Protein AF-0000000069254227 (afdb_homodimer)

Radius of gyration: 35.88 Å; Cα contacts (8 Å, |Δi|>4): 1833; chains: 2; bounding box: 97×119×86 Å

Secondary structure (DSSP, 8-state):
-HHHIIIIIHHHHHHHHHHHHHHHHHHHHHHTT--------S---HHHHHHHHHHHHHHHHHHHHHHHHHHHHHHHHHHHHHHHT-----PPPPTTHHHHHHHHHHHHHHHHHHHHHHH-GGG-HHHHHHHHHHH-TTTSSS---TT--HHHHHHHHHHTS-SS--HHHHHHHHHHHHHHHHTS--------HHHHHHHHHHHHHHHHHHHHHHHHHTTEEESSPPSSSS-BPPGGG--HHHHHHHHHHHHHSS-GGGS-GGGHHHHHHHHHHHHHHHT--PPSS--TTEEE--GGGSPP------HHHHIIIIIIHHHHHHHHHHHTT-EEEEETTEEEEEE--SS-----S-TT---PPPEEEE--SSSTTGGGHHHHHHHHHH-TTS-EEEE--GGGTTSS------HHHHHHHHHHHHHHTT-S-EEEEEEGGGHHHHHHHHHH-GGGEEEEEEES-SSSSTTSHHHHIIIIIPPP-SHHHHHIIIIIITSHHHHHHHHHH--HHHH---GGGS-SS-EEEEEETT-SSS-HHHHHHHHHHHHHHHT-SSEEEEEETT--TTGGGSHHHHHHHHHHHHHHHHHHHHHS----GGG-----------/-HHHIIIIIHHHHHHHHHHHHHHHHHHHHHHTT--------S---HHHHHHHHHHHHHHHHHHHHHHHHHHHHHHHHHHHHHHHTPPP--PPPPTTHHHHHHHHHHHHHHHHHHHHHHH-GGG-HHHHHHHHHHH-TTTSSSP--TT--HHHHHHHHHHSS-SS--HHHHHHHHHHHHHHHHTS--------HHHHHHHHHHHHHHHHHHHHHHHHHTTEEESSPPSSSS-BPPGGG--HHHHHHHHHHHHHSS-GGGS-GGGHHHHHHHHHHHHHHHT--PPSS--TTEEEP-GGGSPP------HHHHIIIIIIHHHHHHHHHHHTT-EEEEETTEEEEEE--SS-----S-TT---PPPEEEE--SSSTTGGGHHHHHHHHHH-TTS-EEEE--GGGTTSS------HHHHHHHHHHHHHHHT-S-EEEEEEGGGHHHHHHHHHH-GGGEEEEEEES-SSSSTTSHHHHIIIIIPPP-SHHHHHIIIIIITSHHHHHHHHHH--HHHH---GGGS-SS-EEEEEETT-SSS-HHHHHHHHHHHHHHHT-SSEEEEEETT--TTGGGSHHHHHHHHHHHHHHHHHHHHHS----TTS-----------

Sequence (1220 aa):
MFLVRLILIWPLKAVAPLAYSYLTWQMVQKLTGGTVRVKTTRPPGLLPLLRASVSWGLSEMLRVWMSVECVFFLYYHFKRWQLEGRAANAPMLPPGVPMQHLKRALESVKMIQVGGKYAEPNLVLSRSLPSLAMSRRKLLTPPLSPRNSVQDLQEFLHSQTVDESGIEQLLRDWQVSRSAASSDFCDPICVTDADRAAIETLTDQAETLALKQAETSGWFLKCPERQERWPISRLRELKRGNVDEWVAWAFFNCQVDEVPESRKAETQELTDEIMRWMEVDLEPGYNPEAVAMRLTMDPIPSAHRPLIYYAVTQAIFSQIIHFQLTGMGFGPHWSGTLHYWHRPPTSPPVSDAAATRARAAPIVFCHGIGVNVLPYRPFLNEMLERFPDRSFFLISLPHISMRIKEEVPSNTEMVACLSDMLATWGFPSAHFVGHSFGSLPLAWMARKAPNLVSAMTFMDPVCFLLVKPDVCYNFMYRKPNSPTQLLINYFLAKELYIAHSLSRNFFWHQNQLWPEELPPGPTLVVLSGRDSIVPAHSVRRYLTTYKQRCNLTSLRVLWFPDLGHGEINFGPVGEAACTRIVSEMLSLEAEHPPVSLEAAHPPNEFNSPFMFLVRLILIWPLKAVAPLAYSYLTWQMVQKLTGGTVRVKTTRPPGLLPLLRASVSWGLSEMLRVWMSVECVFFLYYHFKRWQLEGRAANAPMLPPGVPMQHLKRALESVKMIQVGGKYAEPNLVLSRSLPSLAMSRRKLLTPPLSPRNSVQDLQEFLHSQTVDESGIEQLLRDWQVSRSAASSDFCDPICVTDADRAAIETLTDQAETLALKQAETSGWFLKCPERQERWPISRLRELKRGNVDEWVAWAFFNCQVDEVPESRKAETQELTDEIMRWMEVDLEPGYNPEAVAMRLTMDPIPSAHRPLIYYAVTQAIFSQIIHFQLTGMGFGPHWSGTLHYWHRPPTSPPVSDAAATRARAAPIVFCHGIGVNVLPYRPFLNEMLERFPDRSFFLISLPHISMRIKEEVPSNTEMVACLSDMLATWGFPSAHFVGHSFGSLPLAWMARKAPNLVSAMTFMDPVCFLLVKPDVCYNFMYRKPNSPTQLLINYFLAKELYIAHSLSRNFFWHQNQLWPEELPPGPTLVVLSGRDSIVPAHSVRRYLTTYKQRCNLTSLRVLWFPDLGHGEINFGPVGEAACTRIVSEMLSLEAEHPPVSLEAAHPPNEFNSPF

Nearest PDB structures (foldseek):
  4ccy-assembly2_B  TM=6.119E-01  e=1.785E-09  Bacillus subtilis subsp. subtilis str. 168
  7ld8-assembly1_A-2  TM=6.176E-01  e=2.604E-08  Mycobacterium tuberculosis H37Rv
  3e3a-assembly1_A  TM=6.067E-01  e=2.494E-07  Mycobacterium tuberculosis
  7c4d-assembly1_A  TM=6.067E-01  e=1.489E-06  uncultured bacterium
  4myd-assembly3_C  TM=5.353E-01  e=1.937E-06  Escherichia coli K-12

Organism: Polarella glacialis (NCBI:txid89957)

pLDDT: mean 82.11, std 19.58, range [17.73, 98.81]

Structure (mmCIF, N/CA/C/O backbone):
data_AF-0000000069254227-model_v1
#
loop_
_entity.id
_entity.type
_entity.pdbx_description
1 polymer 'AB hydrolase-1 domain-containing protein'
#
loop_
_atom_site.group_PDB
_atom_site.id
_atom_site.type_symbol
_atom_site.label_atom_id
_atom_site.label_alt_id
_atom_site.label_comp_id
_atom_site.label_asym_id
_atom_site.label_entity_id
_atom_site.label_seq_id
_atom_site.pdbx_PDB_ins_code
_atom_site.Cartn_x
_atom_site.Cartn_y
_atom_site.Cartn_z
_atom_site.occupancy
_atom_site.B_iso_or_equiv
_atom_site.auth_seq_id
_atom_site.auth_comp_id
_atom_site.auth_asym_id
_atom_site.auth_atom_id
_atom_site.pdbx_PDB_model_num
ATOM 1 N N . MET A 1 1 ? -12.688 -36.625 -5.84 1 88.5 1 MET A N 1
ATOM 2 C CA . MET A 1 1 ? -13.258 -35.344 -6.27 1 88.5 1 MET A CA 1
ATOM 3 C C . MET A 1 1 ? -14.625 -35.125 -5.637 1 88.5 1 MET A C 1
ATOM 5 O O . MET A 1 1 ? -14.898 -34.062 -5.098 1 88.5 1 MET A O 1
ATOM 9 N N . PHE A 1 2 ? -15.359 -36.125 -5.562 1 90.25 2 PHE A N 1
ATOM 10 C CA . PHE A 1 2 ? -16.688 -35.969 -4.984 1 90.25 2 PHE A CA 1
ATOM 11 C C . PHE A 1 2 ? -16.609 -35.656 -3.496 1 90.25 2 PHE A C 1
ATOM 13 O O . PHE A 1 2 ? -17.312 -34.812 -2.996 1 90.25 2 PHE A O 1
ATOM 20 N N . LEU A 1 3 ? -15.766 -36.344 -2.795 1 90.12 3 LEU A N 1
ATOM 21 C CA . LEU A 1 3 ? -15.617 -36.125 -1.358 1 90.12 3 LEU A CA 1
ATOM 22 C C . LEU A 1 3 ? -15.141 -34.719 -1.06 1 90.12 3 LEU A C 1
ATOM 24 O O . LEU A 1 3 ? -15.578 -34.094 -0.089 1 90.12 3 LEU A O 1
ATOM 28 N N . VAL A 1 4 ? -14.234 -34.281 -1.886 1 91 4 VAL A N 1
ATOM 29 C CA . VAL A 1 4 ? -13.75 -32.906 -1.715 1 91 4 VAL A CA 1
ATOM 30 C C . VAL A 1 4 ? -14.898 -31.922 -1.884 1 91 4 VAL A C 1
ATOM 32 O O . VAL A 1 4 ? -15.055 -30.984 -1.087 1 91 4 VAL A O 1
ATOM 35 N N . ARG A 1 5 ? -15.758 -32.125 -2.801 1 92.44 5 ARG A N 1
ATOM 36 C CA . ARG A 1 5 ? -16.906 -31.234 -3.021 1 92.44 5 ARG A CA 1
ATOM 37 C C . ARG A 1 5 ? -17.875 -31.312 -1.854 1 92.44 5 ARG A C 1
ATOM 39 O O . ARG A 1 5 ? -18.328 -30.281 -1.345 1 92.44 5 ARG A O 1
ATOM 46 N N . LEU A 1 6 ? -18.094 -32.5 -1.425 1 91.81 6 LEU A N 1
ATOM 47 C CA . LEU A 1 6 ? -19.109 -32.75 -0.403 1 91.81 6 LEU A CA 1
ATOM 48 C C . LEU A 1 6 ? -18.672 -32.188 0.941 1 91.81 6 LEU A C 1
ATOM 50 O O . LEU A 1 6 ? -19.484 -31.578 1.658 1 91.81 6 LEU A O 1
ATOM 54 N N . ILE A 1 7 ? -17.453 -32.312 1.226 1 91 7 ILE A N 1
ATOM 55 C CA . ILE A 1 7 ? -17 -32.031 2.578 1 91 7 ILE A CA 1
ATOM 56 C C . ILE A 1 7 ? -16.469 -30.594 2.643 1 91 7 ILE A C 1
ATOM 58 O O . ILE A 1 7 ? -16.641 -29.906 3.656 1 91 7 ILE A O 1
ATOM 62 N N . LEU A 1 8 ? -15.891 -30.141 1.607 1 91 8 LEU A N 1
ATOM 63 C CA . LEU A 1 8 ? -15.164 -28.875 1.728 1 91 8 LEU A CA 1
ATOM 64 C C . LEU A 1 8 ? -15.836 -27.781 0.901 1 91 8 LEU A C 1
ATOM 66 O O . LEU A 1 8 ? -15.914 -26.641 1.336 1 91 8 LEU A O 1
ATOM 70 N N . ILE A 1 9 ? -16.422 -28.062 -0.214 1 92.75 9 ILE A N 1
ATOM 71 C CA . ILE A 1 9 ? -16.844 -27.016 -1.143 1 92.75 9 ILE A CA 1
ATOM 72 C C . ILE A 1 9 ? -18.344 -26.734 -0.964 1 92.75 9 ILE A C 1
ATOM 74 O O . ILE A 1 9 ? -18.75 -25.594 -0.744 1 92.75 9 ILE A O 1
ATOM 78 N N . TRP A 1 10 ? -19.188 -27.719 -0.924 1 92.69 10 TRP A N 1
ATOM 79 C CA . TRP A 1 10 ? -20.625 -27.547 -0.877 1 92.69 10 TRP A CA 1
ATOM 80 C C . TRP A 1 10 ? -21.047 -26.891 0.435 1 92.69 10 TRP A C 1
ATOM 82 O O . TRP A 1 10 ? -21.938 -26.031 0.452 1 92.69 10 TRP A O 1
ATOM 92 N N . PRO A 1 11 ? -20.438 -27.234 1.528 1 91.12 11 PRO A N 1
ATOM 93 C CA . PRO A 1 11 ? -20.812 -26.531 2.758 1 91.12 11 PRO A CA 1
ATOM 94 C C . PRO A 1 11 ? -20.547 -25.031 2.676 1 91.12 11 PRO A C 1
ATOM 96 O O . PRO A 1 11 ? -21.328 -24.234 3.211 1 91.12 11 PRO A O 1
ATOM 99 N N . LEU A 1 12 ? -19.469 -24.688 2.049 1 91.69 12 LEU A N 1
ATOM 100 C CA . LEU A 1 12 ? -19.172 -23.266 1.889 1 91.69 12 LEU A CA 1
ATOM 101 C C . LEU A 1 12 ? -20.188 -22.609 0.951 1 91.69 12 LEU A C 1
ATOM 103 O O . LEU A 1 12 ? -20.641 -21.5 1.217 1 91.69 12 LEU A O 1
ATOM 107 N N . LYS A 1 13 ? -20.562 -23.297 -0.083 1 91.12 13 LYS A N 1
ATOM 108 C CA . LYS A 1 13 ? -21.5 -22.75 -1.062 1 91.12 13 LYS A CA 1
ATOM 109 C C . LYS A 1 13 ? -22.906 -22.641 -0.479 1 91.12 13 LYS A C 1
ATOM 111 O O . LYS A 1 13 ? -23.719 -21.844 -0.948 1 91.12 13 LYS A O 1
ATOM 116 N N . ALA A 1 14 ? -23.156 -23.328 0.599 1 91.06 14 ALA A N 1
ATOM 117 C CA . ALA A 1 14 ? -24.5 -23.375 1.181 1 91.06 14 ALA A CA 1
ATOM 118 C C . ALA A 1 14 ? -24.703 -22.25 2.188 1 91.06 14 ALA A C 1
ATOM 120 O O . ALA A 1 14 ? -25.844 -21.984 2.594 1 91.06 14 ALA A O 1
ATOM 121 N N . VAL A 1 15 ? -23.688 -21.625 2.59 1 90.56 15 VAL A N 1
ATOM 122 C CA . VAL A 1 15 ? -23.781 -20.641 3.668 1 90.56 15 VAL A CA 1
ATOM 123 C C . VAL A 1 15 ? -24.734 -19.516 3.271 1 90.56 15 VAL A C 1
ATOM 125 O O . VAL A 1 15 ? -25.656 -19.188 4.02 1 90.56 15 VAL A O 1
ATOM 128 N N . ALA A 1 16 ? -24.578 -18.953 2.111 1 85.69 16 ALA A N 1
ATOM 129 C CA . ALA A 1 16 ? -25.406 -17.812 1.697 1 85.69 16 ALA A CA 1
ATOM 130 C C . ALA A 1 16 ? -26.875 -18.234 1.548 1 85.69 16 ALA A C 1
ATOM 132 O O . ALA A 1 16 ? -27.766 -17.609 2.135 1 85.69 16 ALA A O 1
ATOM 133 N N . PRO A 1 17 ? -27.141 -19.281 0.879 1 88.25 17 PRO A N 1
ATOM 134 C CA . PRO A 1 17 ? -28.531 -19.734 0.808 1 88.25 17 PRO A CA 1
ATOM 135 C C . PRO A 1 17 ? -29.125 -20.016 2.184 1 88.25 17 PRO A C 1
ATOM 137 O O . PRO A 1 17 ? -30.297 -19.703 2.436 1 88.25 17 PRO A O 1
ATOM 140 N N . LEU A 1 18 ? -28.344 -20.578 3.021 1 89.06 18 LEU A N 1
ATOM 141 C CA . LEU A 1 18 ? -28.812 -20.875 4.367 1 89.06 18 LEU A CA 1
ATOM 142 C C . LEU A 1 18 ? -29.094 -19.578 5.137 1 89.06 18 LEU A C 1
ATOM 144 O O . LEU A 1 18 ? -30.047 -19.5 5.906 1 89.06 18 LEU A O 1
ATOM 148 N N . ALA A 1 19 ? -28.234 -18.641 4.965 1 89.25 19 ALA A N 1
ATOM 149 C CA . ALA A 1 19 ? -28.422 -17.344 5.633 1 89.25 19 ALA A CA 1
ATOM 150 C C . ALA A 1 19 ? -29.703 -16.672 5.16 1 89.25 19 ALA A C 1
ATOM 152 O O . ALA A 1 19 ? -30.5 -16.203 5.98 1 89.25 19 ALA A O 1
ATOM 153 N N . TYR A 1 20 ? -29.953 -16.672 3.906 1 86.25 20 TYR A N 1
ATOM 154 C CA . TYR A 1 20 ? -31.156 -16.062 3.359 1 86.25 20 TYR A CA 1
ATOM 155 C C . TYR A 1 20 ? -32.406 -16.812 3.812 1 86.25 20 TYR A C 1
ATOM 157 O O . TYR A 1 20 ? -33.438 -16.203 4.133 1 86.25 20 TYR A O 1
ATOM 165 N N . SER A 1 21 ? -32.25 -18.078 3.836 1 88.38 21 SER A N 1
ATOM 166 C CA . SER A 1 21 ? -33.375 -18.891 4.293 1 88.38 21 SER A CA 1
ATOM 167 C C . SER A 1 21 ? -33.688 -18.609 5.762 1 88.38 21 SER A C 1
ATOM 169 O O . SER A 1 21 ? -34.875 -18.516 6.141 1 88.38 21 SER A O 1
ATOM 171 N N . TYR A 1 22 ? -32.719 -18.547 6.516 1 87.69 22 TYR A N 1
ATOM 172 C CA . TYR A 1 22 ? -32.875 -18.281 7.938 1 87.69 22 TYR A CA 1
ATOM 173 C C . TYR A 1 22 ? -33.562 -16.938 8.148 1 87.69 22 TYR A C 1
ATOM 175 O O . TYR A 1 22 ? -34.531 -16.828 8.922 1 87.69 22 TYR A O 1
ATOM 183 N N . LEU A 1 23 ? -33.188 -15.906 7.52 1 80.94 23 LEU A N 1
ATOM 184 C CA . LEU A 1 23 ? -33.75 -14.578 7.688 1 80.94 23 LEU A CA 1
ATOM 185 C C . LEU A 1 23 ? -35.188 -14.531 7.18 1 80.94 23 LEU A C 1
ATOM 187 O O . LEU A 1 23 ? -36.031 -13.859 7.766 1 80.94 23 LEU A O 1
ATOM 191 N N . THR A 1 24 ? -35.375 -15.242 6.078 1 80 24 THR A N 1
ATOM 192 C CA . THR A 1 24 ? -36.719 -15.328 5.562 1 80 24 THR A CA 1
ATOM 193 C C . THR A 1 24 ? -37.625 -16.031 6.559 1 80 24 THR A C 1
ATOM 195 O O . THR A 1 24 ? -38.781 -15.609 6.781 1 80 24 THR A O 1
ATOM 198 N N . TRP A 1 25 ? -37.062 -17.031 7.133 1 82.38 25 TRP A N 1
ATOM 199 C CA . TRP A 1 25 ? -37.812 -17.781 8.133 1 82.38 25 TRP A CA 1
ATOM 200 C C . TRP A 1 25 ? -38.156 -16.891 9.336 1 82.38 25 TRP A C 1
ATOM 202 O O . TRP A 1 25 ? -39.281 -16.906 9.836 1 82.38 25 TRP A O 1
ATOM 212 N N . GLN A 1 26 ? -37.312 -16.156 9.727 1 78.5 26 GLN A N 1
ATOM 213 C CA . GLN A 1 26 ? -37.531 -15.25 10.844 1 78.5 26 GLN A CA 1
ATOM 214 C C . GLN A 1 26 ? -38.594 -14.203 10.492 1 78.5 26 GLN A C 1
ATOM 216 O O . GLN A 1 26 ? -39.406 -13.859 11.328 1 78.5 26 GLN A O 1
ATOM 221 N N . MET A 1 27 ? -38.469 -13.789 9.352 1 75.19 27 MET A N 1
ATOM 222 C CA . MET A 1 27 ? -39.438 -12.805 8.891 1 75.19 27 MET A CA 1
ATOM 223 C C . MET A 1 27 ? -40.844 -13.406 8.875 1 75.19 27 MET A C 1
ATOM 225 O O . MET A 1 27 ? -41.781 -12.781 9.352 1 75.19 27 MET A O 1
ATOM 229 N N . VAL A 1 28 ? -40.906 -14.586 8.422 1 74.69 28 VAL A N 1
ATOM 230 C CA . VAL A 1 28 ? -42.188 -15.258 8.336 1 74.69 28 VAL A CA 1
ATOM 231 C C . VAL A 1 28 ? -42.75 -15.516 9.742 1 74.69 28 VAL A C 1
ATOM 233 O O . VAL A 1 28 ? -43.938 -15.328 9.992 1 74.69 28 VAL A O 1
ATOM 236 N N . GLN A 1 29 ? -41.906 -15.906 10.586 1 74.5 29 GLN A N 1
ATOM 237 C CA . GLN A 1 29 ? -42.312 -16.172 11.961 1 74.5 29 GLN A CA 1
ATOM 238 C C . GLN A 1 29 ? -42.844 -14.898 12.625 1 74.5 29 GLN A C 1
ATOM 240 O O . GLN A 1 29 ? -43.812 -14.938 13.367 1 74.5 29 GLN A O 1
ATOM 245 N N . LYS A 1 30 ? -42.188 -13.914 12.438 1 69.06 30 LYS A N 1
ATOM 246 C CA . LYS A 1 30 ? -42.594 -12.648 13.039 1 69.06 30 LYS A CA 1
ATOM 247 C C . LYS A 1 30 ? -43.938 -12.156 12.445 1 69.06 30 LYS A C 1
ATOM 249 O O . LYS A 1 30 ? -44.75 -11.602 13.156 1 69.06 30 LYS A O 1
ATOM 254 N N . LEU A 1 31 ? -43.969 -12.375 11.133 1 64.69 31 LEU A N 1
ATOM 255 C CA . LEU A 1 31 ? -45.188 -11.93 10.461 1 64.69 31 LEU A CA 1
ATOM 256 C C . LEU A 1 31 ? -46.375 -12.805 10.844 1 64.69 31 LEU A C 1
ATOM 258 O O . LEU A 1 31 ? -47.531 -12.336 10.875 1 64.69 31 LEU A O 1
ATOM 262 N N . THR A 1 32 ? -46.094 -14.016 10.758 1 65 32 THR A N 1
ATOM 263 C CA . THR A 1 32 ? -47.188 -14.922 11.047 1 65 32 THR A CA 1
ATOM 264 C C . THR A 1 32 ? -47.438 -15.023 12.547 1 65 32 THR A C 1
ATOM 266 O O . THR A 1 32 ? -48.375 -15.703 12.992 1 65 32 THR A O 1
ATOM 269 N N . GLY A 1 33 ? -47.062 -13.969 13.234 1 55.88 33 GLY A N 1
ATOM 270 C CA . GLY A 1 33 ? -47.375 -13.953 14.648 1 55.88 33 GLY A CA 1
ATOM 271 C C . GLY A 1 33 ? -46.844 -15.148 15.398 1 55.88 33 GLY A C 1
ATOM 272 O O . GLY A 1 33 ? -47.406 -15.57 16.406 1 55.88 33 GLY A O 1
ATOM 273 N N . GLY A 1 34 ? -46.094 -15.883 14.859 1 44.59 34 GLY A N 1
ATOM 274 C CA . GLY A 1 34 ? -45.719 -17.094 15.578 1 44.59 34 GLY A CA 1
ATOM 275 C C . GLY A 1 34 ? -45.062 -16.812 16.922 1 44.59 34 GLY A C 1
ATOM 276 O O . GLY A 1 34 ? -44 -16.188 16.969 1 44.59 34 GLY A O 1
ATOM 277 N N . THR A 1 35 ? -46 -16.422 17.891 1 40.53 35 THR A N 1
ATOM 278 C CA . THR A 1 35 ? -45.719 -16.328 19.312 1 40.53 35 THR A CA 1
ATOM 279 C C . THR A 1 35 ? -44.906 -17.531 19.781 1 40.53 35 THR A C 1
ATOM 281 O O . THR A 1 35 ? -45.375 -18.672 19.719 1 40.53 35 THR A O 1
ATOM 284 N N . VAL A 1 36 ? -43.844 -17.641 19.469 1 34.97 36 VAL A N 1
ATOM 285 C CA . VAL A 1 36 ? -43.281 -18.688 20.297 1 34.97 36 VAL A CA 1
ATOM 286 C C . VAL A 1 36 ? -43.531 -18.375 21.781 1 34.97 36 VAL A C 1
ATOM 288 O O . VAL A 1 36 ? -43.094 -17.344 22.281 1 34.97 36 VAL A O 1
ATOM 291 N N . ARG A 1 37 ? -44.812 -18.766 22.25 1 35.03 37 ARG A N 1
ATOM 292 C CA . ARG A 1 37 ? -45.125 -18.828 23.688 1 35.03 37 ARG A CA 1
ATOM 293 C C . ARG A 1 37 ? -43.969 -19.453 24.453 1 35.03 37 ARG A C 1
ATOM 295 O O . ARG A 1 37 ? -43.75 -20.656 24.406 1 35.03 37 ARG A O 1
ATOM 302 N N . VAL A 1 38 ? -42.906 -18.828 24.406 1 36.5 38 VAL A N 1
ATOM 303 C CA . VAL A 1 38 ? -42.062 -19.438 25.422 1 36.5 38 VAL A CA 1
ATOM 304 C C . VAL A 1 38 ? -42.656 -19.219 26.812 1 36.5 38 VAL A C 1
ATOM 306 O O . VAL A 1 38 ? -42.906 -18.094 27.219 1 36.5 38 VAL A O 1
ATOM 309 N N . LYS A 1 39 ? -43.312 -20.297 27.281 1 36.78 39 LYS A N 1
ATOM 310 C CA . LYS A 1 39 ? -43.781 -20.391 28.656 1 36.78 39 LYS A CA 1
ATOM 311 C C . LYS A 1 39 ? -42.812 -19.75 29.641 1 36.78 39 LYS A C 1
ATOM 313 O O . LYS A 1 39 ? -41.656 -20.203 29.75 1 36.78 39 LYS A O 1
ATOM 318 N N . THR A 1 40 ? -42.906 -18.438 29.844 1 36.16 40 THR A N 1
ATOM 319 C CA . THR A 1 40 ? -42.125 -17.719 30.844 1 36.16 40 THR A CA 1
ATOM 320 C C . THR A 1 40 ? -42.375 -18.281 32.25 1 36.16 40 THR A C 1
ATOM 322 O O . THR A 1 40 ? -43.406 -18 32.875 1 36.16 40 THR A O 1
ATOM 325 N N . THR A 1 41 ? -42.312 -19.578 32.406 1 37.31 41 THR A N 1
ATOM 326 C CA . THR A 1 41 ? -42.406 -19.906 33.844 1 37.31 41 THR A CA 1
ATOM 327 C C . THR A 1 41 ? -41.594 -18.938 34.688 1 37.31 41 THR A C 1
ATOM 329 O O . THR A 1 41 ? -40.688 -18.266 34.188 1 37.31 41 THR A O 1
ATOM 332 N N . ARG A 1 42 ? -41.656 -19.156 36.062 1 43.28 42 ARG A N 1
ATOM 333 C CA . ARG A 1 42 ? -41.125 -18.578 37.312 1 43.28 42 ARG A CA 1
ATOM 334 C C . ARG A 1 42 ? -39.688 -18.141 37.125 1 43.28 42 ARG A C 1
ATOM 336 O O . ARG A 1 42 ? -38.938 -18.781 36.406 1 43.28 42 ARG A O 1
ATOM 343 N N . PRO A 1 43 ? -39.312 -16.953 37.562 1 46.97 43 PRO A N 1
ATOM 344 C CA . PRO A 1 43 ? -38.031 -16.266 37.5 1 46.97 43 PRO A CA 1
ATOM 345 C C . PRO A 1 43 ? -36.875 -17.203 37.812 1 46.97 43 PRO A C 1
ATOM 347 O O . PRO A 1 43 ? -36.781 -17.719 38.938 1 46.97 43 PRO A O 1
ATOM 350 N N . PRO A 1 44 ? -36.406 -18.125 36.969 1 50.59 44 PRO A N 1
ATOM 351 C CA . PRO A 1 44 ? -35.469 -19.109 37.5 1 50.59 44 PRO A CA 1
ATOM 352 C C . PRO A 1 44 ? -34.219 -18.453 38.094 1 50.59 44 PRO A C 1
ATOM 354 O O . PRO A 1 44 ? -33.938 -17.281 37.812 1 50.59 44 PRO A O 1
ATOM 357 N N . GLY A 1 45 ? -33.469 -19.141 38.938 1 56.84 45 GLY A N 1
ATOM 358 C CA . GLY A 1 45 ? -32.188 -18.844 39.562 1 56.84 45 GLY A CA 1
ATOM 359 C C . GLY A 1 45 ? -31.188 -18.25 38.594 1 56.84 45 GLY A C 1
ATOM 360 O O . GLY A 1 45 ? -31.453 -18.141 37.406 1 56.84 45 GLY A O 1
ATOM 361 N N . LEU A 1 46 ? -30.016 -17.625 39.094 1 61.66 46 LEU A N 1
ATOM 362 C CA . LEU A 1 46 ? -28.906 -16.953 38.406 1 61.66 46 LEU A CA 1
ATOM 363 C C . LEU A 1 46 ? -28.422 -17.781 37.25 1 61.66 46 LEU A C 1
ATOM 365 O O . LEU A 1 46 ? -28.125 -17.25 36.156 1 61.66 46 LEU A O 1
ATOM 369 N N . LEU A 1 47 ? -28.391 -19.109 37.469 1 62.16 47 LEU A N 1
ATOM 370 C CA . LEU A 1 47 ? -27.844 -19.984 36.438 1 62.16 47 LEU A CA 1
ATOM 371 C C . LEU A 1 47 ? -28.766 -20.047 35.219 1 62.16 47 LEU A C 1
ATOM 373 O O . LEU A 1 47 ? -28.312 -19.922 34.094 1 62.16 47 LEU A O 1
ATOM 377 N N . PRO A 1 48 ? -30 -20.172 35.531 1 65 48 PRO A N 1
ATOM 378 C CA . PRO A 1 48 ? -30.875 -20.188 34.344 1 65 48 PRO A CA 1
ATOM 379 C C . PRO A 1 48 ? -30.891 -18.844 33.594 1 65 48 PRO A C 1
ATOM 381 O O . PRO A 1 48 ? -30.984 -18.828 32.375 1 65 48 PRO A O 1
ATOM 384 N N . LEU A 1 49 ? -30.766 -17.891 34.312 1 62.34 49 LEU A N 1
ATOM 385 C CA . LEU A 1 49 ? -30.703 -16.578 33.719 1 62.34 49 LEU A CA 1
ATOM 386 C C . LEU A 1 49 ? -29.453 -16.422 32.875 1 62.34 49 LEU A C 1
ATOM 388 O O . LEU A 1 49 ? -29.5 -15.844 31.766 1 62.34 49 LEU A O 1
ATOM 392 N N . LEU A 1 50 ? -28.391 -16.906 33.438 1 63.91 50 LEU A N 1
ATOM 393 C CA . LEU A 1 50 ? -27.141 -16.859 32.688 1 63.91 50 LEU A CA 1
ATOM 394 C C . LEU A 1 50 ? -27.234 -17.719 31.422 1 63.91 50 LEU A C 1
ATOM 396 O O . LEU A 1 50 ? -26.75 -17.312 30.359 1 63.91 50 LEU A O 1
ATOM 400 N N . ARG A 1 51 ? -27.766 -18.859 31.562 1 67.25 51 ARG A N 1
ATOM 401 C CA . ARG A 1 51 ? -27.938 -19.734 30.406 1 67.25 51 ARG A CA 1
ATOM 402 C C . ARG A 1 51 ? -28.859 -19.094 29.359 1 67.25 51 ARG A C 1
ATOM 404 O O . ARG A 1 51 ? -28.609 -19.203 28.156 1 67.25 51 ARG A O 1
ATOM 411 N N . ALA A 1 52 ? -29.891 -18.547 29.875 1 66.12 52 ALA A N 1
ATOM 412 C CA . ALA A 1 52 ? -30.812 -17.859 28.969 1 66.12 52 ALA A CA 1
ATOM 413 C C . ALA A 1 52 ? -30.141 -16.672 28.281 1 66.12 52 ALA A C 1
ATOM 415 O O . ALA A 1 52 ? -30.375 -16.438 27.094 1 66.12 52 ALA A O 1
ATOM 416 N N . SER A 1 53 ? -29.359 -16.094 29.109 1 65.31 53 SER A N 1
ATOM 417 C CA . SER A 1 53 ? -28.625 -14.953 28.578 1 65.31 53 SER A CA 1
ATOM 418 C C . SER A 1 53 ? -27.609 -15.383 27.531 1 65.31 53 SER A C 1
ATOM 420 O O . SER A 1 53 ? -27.469 -14.742 26.484 1 65.31 53 SER A O 1
ATOM 422 N N . VAL A 1 54 ? -27 -16.453 27.828 1 69.19 54 VAL A N 1
ATOM 423 C CA . VAL A 1 54 ? -26.016 -16.969 26.891 1 69.19 54 VAL A CA 1
ATOM 424 C C . VAL A 1 54 ? -26.703 -17.469 25.625 1 69.19 54 VAL A C 1
ATOM 426 O O . VAL A 1 54 ? -26.219 -17.219 24.516 1 69.19 54 VAL A O 1
ATOM 429 N N . SER A 1 55 ? -27.781 -18.125 25.859 1 72.44 55 SER A N 1
ATOM 430 C CA . SER A 1 55 ? -28.531 -18.609 24.703 1 72.44 55 SER A CA 1
ATOM 431 C C . SER A 1 55 ? -29.047 -17.469 23.844 1 72.44 55 SER A C 1
ATOM 433 O O . SER A 1 55 ? -29.016 -17.531 22.609 1 72.44 55 SER A O 1
ATOM 435 N N . TRP A 1 56 ? -29.469 -16.531 24.594 1 70.25 56 TRP A N 1
ATOM 436 C CA . TRP A 1 56 ? -29.922 -15.344 23.875 1 70.25 56 TRP A CA 1
ATOM 437 C C . TRP A 1 56 ? -28.766 -14.688 23.141 1 70.25 56 TRP A C 1
ATOM 439 O O . TRP A 1 56 ? -28.891 -14.312 21.969 1 70.25 56 TRP A O 1
ATOM 449 N N . GLY A 1 57 ? -27.719 -14.633 23.891 1 72.19 57 GLY A N 1
ATOM 450 C CA . GLY A 1 57 ? -26.531 -14.055 23.281 1 72.19 57 GLY A CA 1
ATOM 451 C C . GLY A 1 57 ? -26.078 -14.797 22.047 1 72.19 57 GLY A C 1
ATOM 452 O O . GLY A 1 57 ? -25.734 -14.188 21.031 1 72.19 57 GLY A O 1
ATOM 453 N N . LEU A 1 58 ? -26.203 -16.016 22.125 1 79.56 58 LEU A N 1
ATOM 454 C CA . LEU A 1 58 ? -25.766 -16.844 21.016 1 79.56 58 LEU A CA 1
ATOM 455 C C . LEU A 1 58 ? -26.719 -16.734 19.828 1 79.56 58 LEU A C 1
ATOM 457 O O . LEU A 1 58 ? -26.297 -16.703 18.672 1 79.56 58 LEU A O 1
ATOM 461 N N . SER A 1 59 ? -28.031 -16.688 20.172 1 76.88 59 SER A N 1
ATOM 462 C CA . SER A 1 59 ? -29.031 -16.547 19.125 1 76.88 59 SER A CA 1
ATOM 463 C C . SER A 1 59 ? -28.906 -15.203 18.422 1 76.88 59 SER A C 1
ATOM 465 O O . SER A 1 59 ? -29.062 -15.117 17.203 1 76.88 59 SER A O 1
ATOM 467 N N . GLU A 1 60 ? -28.609 -14.352 19.281 1 76.06 60 GLU A N 1
ATOM 468 C CA . GLU A 1 60 ? -28.438 -13.023 18.703 1 76.06 60 GLU A CA 1
ATOM 469 C C . GLU A 1 60 ? -27.172 -12.938 17.875 1 76.06 60 GLU A C 1
ATOM 471 O O . GLU A 1 60 ? -27.156 -12.32 16.812 1 76.06 60 GLU A O 1
ATOM 476 N N . MET A 1 61 ? -26.234 -13.531 18.328 1 82.44 61 MET A N 1
ATOM 477 C CA . MET A 1 61 ? -24.984 -13.555 17.562 1 82.44 61 MET A CA 1
ATOM 478 C C . MET A 1 61 ? -25.156 -14.266 16.234 1 82.44 61 MET A C 1
ATOM 480 O O . MET A 1 61 ? -24.641 -13.82 15.211 1 82.44 61 MET A O 1
ATOM 484 N N . LEU A 1 62 ? -25.891 -15.297 16.297 1 83.38 62 LEU A N 1
ATOM 485 C CA . LEU A 1 62 ? -26.172 -16.047 15.078 1 83.38 62 LEU A CA 1
ATOM 486 C C . LEU A 1 62 ? -26.984 -15.211 14.094 1 83.38 62 LEU A C 1
ATOM 488 O O . LEU A 1 62 ? -26.703 -15.211 12.898 1 83.38 62 LEU A O 1
ATOM 492 N N . ARG A 1 63 ? -28 -14.57 14.625 1 81.19 63 ARG A N 1
ATOM 493 C CA . ARG A 1 63 ? -28.828 -13.727 13.773 1 81.19 63 ARG A CA 1
ATOM 494 C C . ARG A 1 63 ? -28.016 -12.625 13.117 1 81.19 63 ARG A C 1
ATOM 496 O O . ARG A 1 63 ? -28.141 -12.367 11.922 1 81.19 63 ARG A O 1
ATOM 503 N N . VAL A 1 64 ? -27.203 -12.078 13.938 1 82.06 64 VAL A N 1
ATOM 504 C CA . VAL A 1 64 ? -26.344 -11.008 13.43 1 82.06 64 VAL A CA 1
ATOM 505 C C . VAL A 1 64 ? -25.391 -11.562 12.383 1 82.06 64 VAL A C 1
ATOM 507 O O . VAL A 1 64 ? -25.219 -10.969 11.312 1 82.06 64 VAL A O 1
ATOM 510 N N . TRP A 1 65 ? -24.891 -12.688 12.633 1 86.44 65 TRP A N 1
ATOM 511 C CA . TRP A 1 65 ? -23.938 -13.281 11.711 1 86.44 65 TRP A CA 1
ATOM 512 C C . TRP A 1 65 ? -24.594 -13.625 10.383 1 86.44 65 TRP A C 1
ATOM 514 O O . TRP A 1 65 ? -24.047 -13.344 9.312 1 86.44 65 TRP A O 1
ATOM 524 N N . MET A 1 66 ? -25.781 -14.188 10.492 1 87.38 66 MET A N 1
ATOM 525 C CA . MET A 1 66 ? -26.5 -14.562 9.281 1 87.38 66 MET A CA 1
ATOM 526 C C . MET A 1 66 ? -26.859 -13.328 8.461 1 87.38 66 MET A C 1
ATOM 528 O O . MET A 1 66 ? -26.812 -13.367 7.23 1 87.38 66 MET A O 1
ATOM 532 N N . SER A 1 67 ? -27.219 -12.305 9.141 1 84.31 67 SER A N 1
ATOM 533 C CA . SER A 1 67 ? -27.531 -11.062 8.445 1 84.31 67 SER A CA 1
ATOM 534 C C . SER A 1 67 ? -26.281 -10.508 7.742 1 84.31 67 SER A C 1
ATOM 536 O O . SER A 1 67 ? -26.375 -10.039 6.605 1 84.31 67 SER A O 1
ATOM 538 N N . VAL A 1 68 ? -25.172 -10.656 8.406 1 86.44 68 VAL A N 1
ATOM 539 C CA . VAL A 1 68 ? -23.922 -10.156 7.844 1 86.44 68 VAL A CA 1
ATOM 540 C C . VAL A 1 68 ? -23.531 -10.992 6.625 1 86.44 68 VAL A C 1
ATOM 542 O O . VAL A 1 68 ? -23.047 -10.453 5.625 1 86.44 68 VAL A O 1
ATOM 545 N N . GLU A 1 69 ? -23.797 -12.266 6.664 1 90.69 69 GLU A N 1
ATOM 546 C CA . GLU A 1 69 ? -23.5 -13.148 5.535 1 90.69 69 GLU A CA 1
ATOM 547 C C . GLU A 1 69 ? -24.359 -12.797 4.32 1 90.69 69 GLU A C 1
ATOM 549 O O . GLU A 1 69 ? -23.875 -12.836 3.186 1 90.69 69 GLU A O 1
ATOM 554 N N . CYS A 1 70 ? -25.625 -12.391 4.574 1 88.44 70 CYS A N 1
ATOM 555 C CA . CYS A 1 70 ? -26.5 -11.992 3.482 1 88.44 70 CYS A CA 1
ATOM 556 C C . CYS A 1 70 ? -26 -10.719 2.818 1 88.44 70 CYS A C 1
ATOM 558 O O . CYS A 1 70 ? -25.938 -10.633 1.59 1 88.44 70 CYS A O 1
ATOM 560 N N . VAL A 1 71 ? -25.594 -9.82 3.709 1 85.75 71 VAL A N 1
ATOM 561 C CA . VAL A 1 71 ? -25.078 -8.555 3.195 1 85.75 71 VAL A CA 1
ATOM 562 C C . VAL A 1 71 ? -23.766 -8.789 2.461 1 85.75 71 VAL A C 1
ATOM 564 O O . VAL A 1 71 ? -23.5 -8.18 1.419 1 85.75 71 VAL A O 1
ATOM 567 N N . PHE A 1 72 ? -22.984 -9.719 2.961 1 91.75 72 PHE A N 1
ATOM 568 C CA . PHE A 1 72 ? -21.688 -10.008 2.352 1 91.75 72 PHE A CA 1
ATOM 569 C C . PHE A 1 72 ? -21.875 -10.656 0.983 1 91.75 72 PHE A C 1
ATOM 571 O O . PHE A 1 72 ? -21.094 -10.414 0.064 1 91.75 72 PHE A O 1
ATOM 578 N N . PHE A 1 73 ? -22.875 -11.484 0.836 1 93 73 PHE A N 1
ATOM 579 C CA . PHE A 1 73 ? -23.172 -12.102 -0.454 1 93 73 PHE A CA 1
ATOM 580 C C . PHE A 1 73 ? -23.453 -11.039 -1.508 1 93 73 PHE A C 1
ATOM 582 O O . PHE A 1 73 ? -22.938 -11.117 -2.627 1 93 73 PHE A O 1
ATOM 589 N N . LEU A 1 74 ? -24.188 -10.008 -1.107 1 90.56 74 LEU A N 1
ATOM 590 C CA . LEU A 1 74 ? -24.469 -8.898 -2.012 1 90.56 74 LEU A CA 1
ATOM 591 C C . LEU A 1 74 ? -23.203 -8.094 -2.291 1 90.56 74 LEU A C 1
ATOM 593 O O . LEU A 1 74 ? -22.969 -7.676 -3.428 1 90.56 74 LEU A O 1
ATOM 597 N N . TYR A 1 75 ? -22.484 -7.875 -1.26 1 90.44 75 TYR A N 1
ATOM 598 C CA . TYR A 1 75 ? -21.219 -7.164 -1.4 1 90.44 75 TYR A CA 1
ATOM 599 C C . TYR A 1 75 ? -20.297 -7.891 -2.367 1 90.44 75 TYR A C 1
ATOM 601 O O . TYR A 1 75 ? -19.672 -7.266 -3.225 1 90.44 75 TYR A O 1
ATOM 609 N N . TYR A 1 76 ? -20.219 -9.219 -2.275 1 93.38 76 TYR A N 1
ATOM 610 C CA . TYR A 1 76 ? -19.375 -10.031 -3.15 1 93.38 76 TYR A CA 1
ATOM 611 C C . TYR A 1 76 ? -19.75 -9.836 -4.613 1 93.38 76 TYR A C 1
ATOM 613 O O . TYR A 1 76 ? -18.891 -9.625 -5.465 1 93.38 76 TYR A O 1
ATOM 621 N N . HIS A 1 77 ? -21.031 -9.844 -4.918 1 93.81 77 HIS A N 1
ATOM 622 C CA . HIS A 1 77 ? -21.484 -9.711 -6.301 1 93.81 77 HIS A CA 1
ATOM 623 C C . HIS A 1 77 ? -21.234 -8.305 -6.828 1 93.81 77 HIS A C 1
ATOM 625 O O . HIS A 1 77 ? -20.875 -8.125 -7.996 1 93.81 77 HIS A O 1
ATOM 631 N N . PHE A 1 78 ? -21.406 -7.391 -5.938 1 91.94 78 PHE A N 1
ATOM 632 C CA . PHE A 1 78 ? -21.109 -6.016 -6.32 1 91.94 78 PHE A CA 1
ATOM 633 C C . PHE A 1 78 ? -19.625 -5.84 -6.629 1 91.94 78 PHE A C 1
ATOM 635 O O . PHE A 1 78 ? -19.266 -5.262 -7.656 1 91.94 78 PHE A O 1
ATOM 642 N N . LYS A 1 79 ? -18.797 -6.359 -5.734 1 93.19 79 LYS A N 1
ATOM 643 C CA . LYS A 1 79 ? -17.359 -6.23 -5.914 1 93.19 79 LYS A CA 1
ATOM 644 C C . LYS A 1 79 ? -16.891 -6.992 -7.148 1 93.19 79 LYS A C 1
ATOM 646 O O . LYS A 1 79 ? -16.016 -6.52 -7.879 1 93.19 79 LYS A O 1
ATOM 651 N N . ARG A 1 80 ? -17.406 -8.203 -7.375 1 94.38 80 ARG A N 1
ATOM 652 C CA . ARG A 1 80 ? -17.078 -8.961 -8.57 1 94.38 80 ARG A CA 1
ATOM 653 C C . ARG A 1 80 ? -17.406 -8.172 -9.836 1 94.38 80 ARG A C 1
ATOM 655 O O . ARG A 1 80 ? -16.594 -8.109 -10.758 1 94.38 80 ARG A O 1
ATOM 662 N N . TRP A 1 81 ? -18.562 -7.555 -9.828 1 93.44 81 TRP A N 1
ATOM 663 C CA . TRP A 1 81 ? -18.969 -6.727 -10.953 1 93.44 81 TRP A CA 1
ATOM 664 C C . TRP A 1 81 ? -18.016 -5.551 -11.141 1 93.44 81 TRP A C 1
ATOM 666 O O . TRP A 1 81 ? -17.594 -5.266 -12.266 1 93.44 81 TRP A O 1
ATOM 676 N N . GLN A 1 82 ? -17.656 -4.914 -10.078 1 90.38 82 GLN A N 1
ATOM 677 C CA . GLN A 1 82 ? -16.75 -3.771 -10.133 1 90.38 82 GLN A CA 1
ATOM 678 C C . GLN A 1 82 ? -15.383 -4.176 -10.656 1 90.38 82 GLN A C 1
ATOM 680 O O . GLN A 1 82 ? -14.82 -3.498 -11.516 1 90.38 82 GLN A O 1
ATOM 685 N N . LEU A 1 83 ? -14.898 -5.27 -10.172 1 93.12 83 LEU A N 1
ATOM 686 C CA . LEU A 1 83 ? -13.57 -5.723 -10.555 1 93.12 83 LEU A CA 1
ATOM 687 C C . LEU A 1 83 ? -13.562 -6.219 -12 1 93.12 83 LEU A C 1
ATOM 689 O O . LEU A 1 83 ? -12.562 -6.07 -12.703 1 93.12 83 LEU A O 1
ATOM 693 N N . GLU A 1 84 ? -14.625 -6.852 -12.406 1 93 84 GLU A N 1
ATOM 694 C CA . GLU A 1 84 ? -14.758 -7.301 -13.789 1 93 84 GLU A CA 1
ATOM 695 C C . GLU A 1 84 ? -14.672 -6.129 -14.766 1 93 84 GLU A C 1
ATOM 697 O O . GLU A 1 84 ? -14.125 -6.266 -15.859 1 93 84 GLU A O 1
ATOM 702 N N . GLY A 1 85 ? -15.164 -5.035 -14.344 1 87.62 85 GLY A N 1
ATOM 703 C CA . GLY A 1 85 ? -15.18 -3.863 -15.203 1 87.62 85 GLY A CA 1
ATOM 704 C C . GLY A 1 85 ? -13.867 -3.104 -15.195 1 87.62 85 GLY A C 1
ATOM 705 O O . GLY A 1 85 ? -13.656 -2.203 -16.016 1 87.62 85 GLY A O 1
ATOM 706 N N . ARG A 1 86 ? -13 -3.512 -14.344 1 87.25 86 ARG A N 1
ATOM 707 C CA . ARG A 1 86 ? -11.703 -2.85 -14.281 1 87.25 86 ARG A CA 1
ATOM 708 C C . ARG A 1 86 ? -10.82 -3.258 -15.453 1 87.25 86 ARG A C 1
ATOM 710 O O . ARG A 1 86 ? -10.641 -4.449 -15.719 1 87.25 86 ARG A O 1
ATOM 717 N N . ALA A 1 87 ? -10.32 -2.227 -16.125 1 80.88 87 ALA A N 1
ATOM 718 C CA . ALA A 1 87 ? -9.406 -2.51 -17.234 1 80.88 87 ALA A CA 1
ATOM 719 C C . ALA A 1 87 ? -8.008 -2.822 -16.719 1 80.88 87 ALA A C 1
ATOM 721 O O . ALA A 1 87 ? -7.57 -2.271 -15.703 1 80.88 87 ALA A O 1
ATOM 722 N N . ALA A 1 88 ? -7.414 -3.781 -17.422 1 80.56 88 ALA A N 1
ATOM 723 C CA . ALA A 1 88 ? -6.004 -4.059 -17.156 1 80.56 88 ALA A CA 1
ATOM 724 C C . ALA A 1 88 ? -5.105 -3.051 -17.875 1 80.56 88 ALA A C 1
ATOM 726 O O . ALA A 1 88 ? -5.152 -2.92 -19.094 1 80.56 88 ALA A O 1
ATOM 727 N N . ASN A 1 89 ? -4.383 -2.273 -17 1 78 89 ASN A N 1
ATOM 728 C CA . ASN A 1 89 ? -3.551 -1.234 -17.609 1 78 89 ASN A CA 1
ATOM 729 C C . ASN A 1 89 ? -2.066 -1.505 -17.375 1 78 89 ASN A C 1
ATOM 731 O O . ASN A 1 89 ? -1.624 -1.645 -16.234 1 78 89 ASN A O 1
ATOM 735 N N . ALA A 1 90 ? -1.366 -1.756 -18.422 1 79.19 90 ALA A N 1
ATOM 736 C CA . ALA A 1 90 ? 0.092 -1.842 -18.406 1 79.19 90 ALA A CA 1
ATOM 737 C C . ALA A 1 90 ? 0.703 -0.938 -19.469 1 79.19 90 ALA A C 1
ATOM 739 O O . ALA A 1 90 ? 0.09 -0.696 -20.516 1 79.19 90 ALA A O 1
ATOM 740 N N . PRO A 1 91 ? 1.777 -0.45 -19.172 1 77.75 91 PRO A N 1
ATOM 741 C CA . PRO A 1 91 ? 2.432 0.365 -20.203 1 77.75 91 PRO A CA 1
ATOM 742 C C . PRO A 1 91 ? 2.646 -0.394 -21.5 1 77.75 91 PRO A C 1
ATOM 744 O O . PRO A 1 91 ? 2.977 -1.582 -21.484 1 77.75 91 PRO A O 1
ATOM 747 N N . MET A 1 92 ? 2.406 0.305 -22.547 1 82.5 92 MET A N 1
ATOM 748 C CA . MET A 1 92 ? 2.637 -0.305 -23.844 1 82.5 92 MET A CA 1
ATOM 749 C C . MET A 1 92 ? 4.129 -0.473 -24.125 1 82.5 92 MET A C 1
ATOM 751 O O . MET A 1 92 ? 4.922 0.418 -23.812 1 82.5 92 MET A O 1
ATOM 755 N N . LEU A 1 93 ? 4.43 -1.584 -24.688 1 88.75 93 LEU A N 1
ATOM 756 C CA . LEU A 1 93 ? 5.816 -1.815 -25.094 1 88.75 93 LEU A CA 1
ATOM 757 C C . LEU A 1 93 ? 6.215 -0.89 -26.234 1 88.75 93 LEU A C 1
ATOM 759 O O . LEU A 1 93 ? 5.426 -0.654 -27.156 1 88.75 93 LEU A O 1
ATOM 763 N N . PRO A 1 94 ? 7.418 -0.365 -26.172 1 87.88 94 PRO A N 1
ATOM 764 C CA . PRO A 1 94 ? 7.883 0.472 -27.281 1 87.88 94 PRO A CA 1
ATOM 765 C C . PRO A 1 94 ? 7.938 -0.282 -28.609 1 87.88 94 PRO A C 1
ATOM 767 O O . PRO A 1 94 ? 8.008 -1.514 -28.625 1 87.88 94 PRO A O 1
ATOM 770 N N . PRO A 1 95 ? 7.898 0.491 -29.688 1 91.25 95 PRO A N 1
ATOM 771 C CA . PRO A 1 95 ? 7.988 -0.153 -31 1 91.25 95 PRO A CA 1
ATOM 772 C C . PRO A 1 95 ? 9.242 -1.006 -31.156 1 91.25 95 PRO A C 1
ATOM 774 O O . PRO A 1 95 ? 10.312 -0.625 -30.672 1 91.25 95 PRO A O 1
ATOM 777 N N . GLY A 1 96 ? 9.133 -2.133 -31.672 1 93.81 96 GLY A N 1
ATOM 778 C CA . GLY A 1 96 ? 10.258 -3.025 -31.891 1 93.81 96 GLY A CA 1
ATOM 779 C C . GLY A 1 96 ? 10.453 -4.031 -30.781 1 93.81 96 GLY A C 1
ATOM 780 O O . GLY A 1 96 ? 10.984 -5.121 -31 1 93.81 96 GLY A O 1
ATOM 781 N N . VAL A 1 97 ? 9.992 -3.699 -29.641 1 93.88 97 VAL A N 1
ATOM 782 C CA . VAL A 1 97 ? 10.227 -4.543 -28.469 1 93.88 97 VAL A CA 1
ATOM 783 C C . VAL A 1 97 ? 9.336 -5.781 -28.547 1 93.88 97 VAL A C 1
ATOM 785 O O . VAL A 1 97 ? 9.773 -6.887 -28.219 1 93.88 97 VAL A O 1
ATOM 788 N N . PRO A 1 98 ? 8.141 -5.656 -29.016 1 95.19 98 PRO A N 1
ATOM 789 C CA . PRO A 1 98 ? 7.309 -6.852 -29.156 1 95.19 98 PRO A CA 1
ATOM 790 C C . PRO A 1 98 ? 7.938 -7.91 -30.062 1 95.19 98 PRO A C 1
ATOM 792 O O . PRO A 1 98 ? 7.934 -9.094 -29.719 1 95.19 98 PRO A O 1
ATOM 795 N N . MET A 1 99 ? 8.516 -7.457 -31.125 1 96.06 99 MET A N 1
ATOM 796 C CA . MET A 1 99 ? 9.164 -8.398 -32.031 1 96.06 99 MET A CA 1
ATOM 797 C C . MET A 1 99 ? 10.367 -9.055 -31.359 1 96.06 99 MET A C 1
ATOM 799 O O . MET A 1 99 ? 10.602 -10.25 -31.547 1 96.06 99 MET A O 1
ATOM 803 N N . GLN A 1 100 ? 11.078 -8.297 -30.672 1 95.12 100 GLN A N 1
ATOM 804 C CA . GLN A 1 100 ? 12.211 -8.852 -29.938 1 95.12 100 GLN A CA 1
ATOM 805 C C . GLN A 1 100 ? 11.766 -9.922 -28.938 1 95.12 100 GLN A C 1
ATOM 807 O O . GLN A 1 100 ? 12.375 -10.992 -28.859 1 95.12 100 GLN A O 1
ATOM 812 N N . HIS A 1 101 ? 10.758 -9.633 -28.25 1 94.19 101 HIS A N 1
ATOM 813 C CA . HIS A 1 101 ? 10.219 -10.586 -27.281 1 94.19 101 HIS A CA 1
ATOM 814 C C . HIS A 1 101 ? 9.695 -11.836 -27.969 1 94.19 101 HIS A C 1
ATOM 816 O O . HIS A 1 101 ? 9.891 -12.953 -27.484 1 94.19 101 HIS A O 1
ATOM 822 N N . LEU A 1 102 ? 9.023 -11.633 -29.062 1 94.38 102 LEU A N 1
ATOM 823 C CA . LEU A 1 102 ? 8.5 -12.773 -29.812 1 94.38 102 LEU A CA 1
ATOM 824 C C . LEU A 1 102 ? 9.641 -13.68 -30.281 1 94.38 102 LEU A C 1
ATOM 826 O O . LEU A 1 102 ? 9.57 -14.898 -30.109 1 94.38 102 LEU A O 1
ATOM 830 N N . LYS A 1 103 ? 10.664 -13.086 -30.766 1 94 103 LYS A N 1
ATOM 831 C CA . LYS A 1 103 ? 11.797 -13.867 -31.266 1 94 103 LYS A CA 1
ATOM 832 C C . LYS A 1 103 ? 12.453 -14.664 -30.125 1 94 103 LYS A C 1
ATOM 834 O O . LYS A 1 103 ? 12.828 -15.82 -30.312 1 94 103 LYS A O 1
ATOM 839 N N . ARG A 1 104 ? 12.531 -14.094 -29.047 1 92.62 104 ARG A N 1
ATOM 840 C CA . ARG A 1 104 ? 13.078 -14.789 -27.891 1 92.62 104 ARG A CA 1
ATOM 841 C C . ARG A 1 104 ? 12.18 -15.953 -27.469 1 92.62 104 ARG A C 1
ATOM 843 O O . ARG A 1 104 ? 12.672 -17.016 -27.094 1 92.62 104 ARG A O 1
ATOM 850 N N . ALA A 1 105 ? 10.969 -15.68 -27.531 1 90.62 105 ALA A N 1
ATOM 851 C CA . ALA A 1 105 ? 10 -16.719 -27.188 1 90.62 105 ALA A CA 1
ATOM 852 C C . ALA A 1 105 ? 10.109 -17.906 -28.141 1 90.62 105 ALA A C 1
ATOM 854 O O . ALA A 1 105 ? 10.094 -19.062 -27.703 1 90.62 105 ALA A O 1
ATOM 855 N N . LEU A 1 106 ? 10.25 -17.594 -29.359 1 89 106 LEU A N 1
ATOM 856 C CA . LEU A 1 106 ? 10.352 -18.641 -30.375 1 89 106 LEU A CA 1
ATOM 857 C C . LEU A 1 106 ? 11.664 -19.406 -30.219 1 89 106 LEU A C 1
ATOM 859 O O . LEU A 1 106 ? 11.695 -20.625 -30.375 1 89 106 LEU A O 1
ATOM 863 N N . GLU A 1 107 ? 12.672 -18.703 -29.844 1 91.19 107 GLU A N 1
ATOM 864 C CA . GLU A 1 107 ? 13.977 -19.328 -29.641 1 91.19 107 GLU A CA 1
ATOM 865 C C . GLU A 1 107 ? 13.945 -20.281 -28.438 1 91.19 107 GLU A C 1
ATOM 867 O O . GLU A 1 107 ? 14.68 -21.281 -28.406 1 91.19 107 GLU A O 1
ATOM 872 N N . SER A 1 108 ? 13.141 -19.984 -27.531 1 92.19 108 SER A N 1
ATOM 873 C CA . SER A 1 108 ? 13.062 -20.812 -26.328 1 92.19 108 SER A CA 1
ATOM 874 C C . SER A 1 108 ? 12.609 -22.234 -26.688 1 92.19 108 SER A C 1
ATOM 876 O O . SER A 1 108 ? 13.016 -23.188 -26.031 1 92.19 108 SER A O 1
ATOM 878 N N . VAL A 1 109 ? 11.773 -22.375 -27.672 1 90.12 109 VAL A N 1
ATOM 879 C CA . VAL A 1 109 ? 11.297 -23.703 -28.094 1 90.12 109 VAL A CA 1
ATOM 880 C C . VAL A 1 109 ? 12.477 -24.531 -28.594 1 90.12 109 VAL A C 1
ATOM 882 O O . VAL A 1 109 ? 12.578 -25.719 -28.281 1 90.12 109 VAL A O 1
ATOM 885 N N . LYS A 1 110 ? 13.305 -23.891 -29.312 1 88.81 110 LYS A N 1
ATOM 886 C CA . LYS A 1 110 ? 14.508 -24.578 -29.781 1 88.81 110 LYS A CA 1
ATOM 887 C C . LYS A 1 110 ? 15.414 -24.953 -28.625 1 88.81 110 LYS A C 1
ATOM 889 O O . LYS A 1 110 ? 16 -26.047 -28.625 1 88.81 110 LYS A O 1
ATOM 894 N N . MET A 1 111 ? 15.453 -24.109 -27.734 1 92.19 111 MET A N 1
ATOM 895 C CA . MET A 1 111 ? 16.297 -24.375 -26.562 1 92.19 111 MET A CA 1
ATOM 896 C C . MET A 1 111 ? 15.742 -25.547 -25.766 1 92.19 111 MET A C 1
ATOM 898 O O . MET A 1 111 ? 16.5 -26.344 -25.203 1 92.19 111 MET A O 1
ATOM 902 N N . ILE A 1 112 ? 14.508 -25.641 -25.688 1 91.25 112 ILE A N 1
ATOM 903 C CA . ILE A 1 112 ? 13.875 -26.75 -24.984 1 91.25 112 ILE A CA 1
ATOM 904 C C . ILE A 1 112 ? 14.203 -28.062 -25.688 1 91.25 112 ILE A C 1
ATOM 906 O O . ILE A 1 112 ? 14.531 -29.062 -25.047 1 91.25 112 ILE A O 1
ATOM 910 N N . GLN A 1 113 ? 14.102 -28.047 -26.984 1 86.62 113 GLN A N 1
ATOM 911 C CA . GLN A 1 113 ? 14.414 -29.25 -27.75 1 86.62 113 GLN A CA 1
ATOM 912 C C . GLN A 1 113 ? 15.867 -29.672 -27.547 1 86.62 113 GLN A C 1
ATOM 914 O O . GLN A 1 113 ? 16.141 -30.828 -27.25 1 86.62 113 GLN A O 1
ATOM 919 N N . VAL A 1 114 ? 16.781 -28.719 -27.609 1 85.75 114 VAL A N 1
ATOM 920 C CA . VAL A 1 114 ? 18.203 -28.984 -27.469 1 85.75 114 VAL A CA 1
ATOM 921 C C . VAL A 1 114 ? 18.516 -29.453 -26.047 1 85.75 114 VAL A C 1
ATOM 923 O O . VAL A 1 114 ? 19.344 -30.344 -25.859 1 85.75 114 VAL A O 1
ATOM 926 N N . GLY A 1 115 ? 17.906 -28.891 -25.156 1 87.62 115 GLY A N 1
ATOM 927 C CA . GLY A 1 115 ? 18.156 -29.188 -23.75 1 87.62 115 GLY A CA 1
ATOM 928 C C . GLY A 1 115 ? 17.781 -30.594 -23.359 1 87.62 115 GLY A C 1
ATOM 929 O O . GLY A 1 115 ? 18.25 -31.125 -22.344 1 87.62 115 GLY A O 1
ATOM 930 N N . GLY A 1 116 ? 16.859 -31.172 -24.078 1 82.38 116 GLY A N 1
ATOM 931 C CA . GLY A 1 116 ? 16.484 -32.562 -23.812 1 82.38 116 GLY A CA 1
ATOM 932 C C . GLY A 1 116 ? 17.672 -33.5 -23.844 1 82.38 116 GLY A C 1
ATOM 933 O O . GLY A 1 116 ? 17.75 -34.438 -23.062 1 82.38 116 GLY A O 1
ATOM 934 N N . LYS A 1 117 ? 18.609 -33.156 -24.594 1 78.31 117 LYS A N 1
ATOM 935 C CA . LYS A 1 117 ? 19.797 -34 -24.75 1 78.31 117 LYS A CA 1
ATOM 936 C C . LYS A 1 117 ? 20.688 -33.906 -23.516 1 78.31 117 LYS A C 1
ATOM 938 O O . LYS A 1 117 ? 21.375 -34.875 -23.172 1 78.31 117 LYS A O 1
ATOM 943 N N . TYR A 1 118 ? 20.578 -32.781 -22.891 1 79.62 118 TYR A N 1
ATOM 944 C CA . TYR A 1 118 ? 21.438 -32.562 -21.75 1 79.62 118 TYR A CA 1
ATOM 945 C C . TYR A 1 118 ? 20.703 -32.875 -20.438 1 79.62 118 TYR A C 1
ATOM 947 O O . TYR A 1 118 ? 21.234 -33.594 -19.578 1 79.62 118 TYR A O 1
ATOM 955 N N . ALA A 1 119 ? 19.594 -32.5 -20.344 1 82.31 119 ALA A N 1
ATOM 956 C CA . ALA A 1 119 ? 18.859 -32.531 -19.078 1 82.31 119 ALA A CA 1
ATOM 957 C C . ALA A 1 119 ? 18.172 -33.875 -18.891 1 82.31 119 ALA A C 1
ATOM 959 O O . ALA A 1 119 ? 17.984 -34.344 -17.75 1 82.31 119 ALA A O 1
ATOM 960 N N . GLU A 1 120 ? 17.75 -34.406 -19.938 1 77.69 120 GLU A N 1
ATOM 961 C CA . GLU A 1 120 ? 17.016 -35.656 -19.875 1 77.69 120 GLU A CA 1
ATOM 962 C C . GLU A 1 120 ? 17.453 -36.594 -20.984 1 77.69 120 GLU A C 1
ATOM 964 O O . GLU A 1 120 ? 16.656 -37 -21.828 1 77.69 120 GLU A O 1
ATOM 969 N N . PRO A 1 121 ? 18.703 -36.906 -20.891 1 64 121 PRO A N 1
ATOM 970 C CA . PRO A 1 121 ? 19.281 -37.688 -22 1 64 121 PRO A CA 1
ATOM 971 C C . PRO A 1 121 ? 18.547 -39 -22.266 1 64 121 PRO A C 1
ATOM 973 O O . PRO A 1 121 ? 18.516 -39.469 -23.391 1 64 121 PRO A O 1
ATOM 976 N N . ASN A 1 122 ? 18.031 -39.469 -21.203 1 56.16 122 ASN A N 1
ATOM 977 C CA . ASN A 1 122 ? 17.344 -40.75 -21.391 1 56.16 122 ASN A CA 1
ATOM 978 C C . ASN A 1 122 ? 16.016 -40.562 -22.125 1 56.16 122 ASN A C 1
ATOM 980 O O . ASN A 1 122 ? 15.391 -41.531 -22.562 1 56.16 122 ASN A O 1
ATOM 984 N N . LEU A 1 123 ? 15.703 -39.25 -22.375 1 54.12 123 LEU A N 1
ATOM 985 C CA . LEU A 1 123 ? 14.391 -38.969 -22.953 1 54.12 123 LEU A CA 1
ATOM 986 C C . LEU A 1 123 ? 14.531 -38.438 -24.391 1 54.12 123 LEU A C 1
ATOM 988 O O . LEU A 1 123 ? 13.531 -38.062 -25.016 1 54.12 123 LEU A O 1
ATOM 992 N N . VAL A 1 124 ? 15.688 -38.406 -24.922 1 47.22 124 VAL A N 1
ATOM 993 C CA . VAL A 1 124 ? 15.875 -37.875 -26.266 1 47.22 124 VAL A CA 1
ATOM 994 C C . VAL A 1 124 ? 15.57 -38.969 -27.297 1 47.22 124 VAL A C 1
ATOM 996 O O . VAL A 1 124 ? 16.031 -40.094 -27.188 1 47.22 124 VAL A O 1
ATOM 999 N N . LEU A 1 125 ? 14.523 -38.688 -28.141 1 48.72 125 LEU A N 1
ATOM 1000 C CA . LEU A 1 125 ? 14.016 -39.625 -29.156 1 48.72 125 LEU A CA 1
ATOM 1001 C C . LEU A 1 125 ? 15.148 -40.219 -29.984 1 48.72 125 LEU A C 1
ATOM 1003 O O . LEU A 1 125 ? 15.117 -41.375 -30.359 1 48.72 125 LEU A O 1
ATOM 1007 N N . SER A 1 126 ? 16.125 -39.344 -30.344 1 42.31 126 SER A N 1
ATOM 1008 C CA . SER A 1 126 ? 17.172 -39.875 -31.219 1 42.31 126 SER A CA 1
ATOM 1009 C C . SER A 1 126 ? 17.859 -41.094 -30.609 1 42.31 126 SER A C 1
ATOM 1011 O O . SER A 1 126 ? 18.281 -42 -31.328 1 42.31 126 SER A O 1
ATOM 1013 N N . ARG A 1 127 ? 17.828 -41 -29.344 1 43.69 127 ARG A N 1
ATOM 1014 C CA . ARG A 1 127 ? 18.5 -42.125 -28.734 1 43.69 127 ARG A CA 1
ATOM 1015 C C . ARG A 1 127 ? 17.562 -43.312 -28.578 1 43.69 127 ARG A C 1
ATOM 1017 O O . ARG A 1 127 ? 18 -44.469 -28.453 1 43.69 127 ARG A O 1
ATOM 1024 N N . SER A 1 128 ? 16.25 -42.875 -28.562 1 40.97 128 SER A N 1
ATOM 1025 C CA . SER A 1 128 ? 15.281 -43.938 -28.344 1 40.97 128 SER A CA 1
ATOM 1026 C C . SER A 1 128 ? 14.828 -44.562 -29.672 1 40.97 128 SER A C 1
ATOM 1028 O O . SER A 1 128 ? 14.078 -45.531 -29.688 1 40.97 128 SER A O 1
ATOM 1030 N N . LEU A 1 129 ? 15.062 -43.938 -30.703 1 42.19 129 LEU A N 1
ATOM 1031 C CA . LEU A 1 129 ? 14.609 -44.344 -32.031 1 42.19 129 LEU A CA 1
ATOM 1032 C C . LEU A 1 129 ? 14.953 -45.812 -32.281 1 42.19 129 LEU A C 1
ATOM 1034 O O . LEU A 1 129 ? 14.172 -46.531 -32.875 1 42.19 129 LEU A O 1
ATOM 1038 N N . PRO A 1 130 ? 16.031 -46.125 -31.797 1 37.47 130 PRO A N 1
ATOM 1039 C CA . PRO A 1 130 ? 16.188 -47.562 -32.094 1 37.47 130 PRO A CA 1
ATOM 1040 C C . PRO A 1 130 ? 15.094 -48.406 -31.438 1 37.47 130 PRO A C 1
ATOM 1042 O O . PRO A 1 130 ? 14.672 -49.438 -32 1 37.47 130 PRO A O 1
ATOM 1045 N N . SER A 1 131 ? 14.625 -47.969 -30.297 1 37.25 131 SER A N 1
ATOM 1046 C CA . SER A 1 131 ? 13.641 -48.781 -29.578 1 37.25 131 SER A CA 1
ATOM 1047 C C . SER A 1 131 ? 12.234 -48.5 -30.109 1 37.25 131 SER A C 1
ATOM 1049 O O . SER A 1 131 ? 11.344 -49.344 -29.953 1 37.25 131 SER A O 1
ATOM 1051 N N . LEU A 1 132 ? 11.93 -47.344 -30.5 1 38.19 132 LEU A N 1
ATOM 1052 C CA . LEU A 1 132 ? 10.609 -47 -31.016 1 38.19 132 LEU A CA 1
ATOM 1053 C C . LEU A 1 132 ? 10.312 -47.781 -32.312 1 38.19 132 LEU A C 1
ATOM 1055 O O . LEU A 1 132 ? 9.148 -48 -32.625 1 38.19 132 LEU A O 1
ATOM 1059 N N . ALA A 1 133 ? 11.242 -48.062 -33 1 33.59 133 ALA A N 1
ATOM 1060 C CA . ALA A 1 133 ? 11.031 -48.812 -34.25 1 33.59 133 ALA A CA 1
ATOM 1061 C C . ALA A 1 133 ? 10.516 -50.219 -34 1 33.59 133 ALA A C 1
ATOM 1063 O O . ALA A 1 133 ? 9.719 -50.75 -34.75 1 33.59 133 ALA A O 1
ATOM 1064 N N . MET A 1 134 ? 11.039 -50.875 -32.969 1 32.88 134 MET A N 1
ATOM 1065 C CA . MET A 1 134 ? 10.805 -52.312 -32.906 1 32.88 134 MET A CA 1
ATOM 1066 C C . MET A 1 134 ? 9.461 -52.625 -32.25 1 32.88 134 MET A C 1
ATOM 1068 O O . MET A 1 134 ? 8.852 -53.656 -32.531 1 32.88 134 MET A O 1
ATOM 1072 N N . SER A 1 135 ? 9.195 -51.969 -31.094 1 34.44 135 SER A N 1
ATOM 1073 C CA . SER A 1 135 ? 8.008 -52.5 -30.438 1 34.44 135 SER A CA 1
ATOM 1074 C C . SER A 1 135 ? 6.758 -52.312 -31.297 1 34.44 135 SER A C 1
ATOM 1076 O O . SER A 1 135 ? 5.828 -53.125 -31.219 1 34.44 135 SER A O 1
ATOM 1078 N N . ARG A 1 136 ? 6.363 -51.125 -31.656 1 40.91 136 ARG A N 1
ATOM 1079 C CA . ARG A 1 136 ? 5.156 -51.094 -32.469 1 40.91 136 ARG A CA 1
ATOM 1080 C C . ARG A 1 136 ? 5.469 -51.438 -33.938 1 40.91 136 ARG A C 1
ATOM 1082 O O . ARG A 1 136 ? 5.836 -50.531 -34.719 1 40.91 136 ARG A O 1
ATOM 1089 N N . ARG A 1 137 ? 5.887 -52.375 -34.281 1 41 137 ARG A N 1
ATOM 1090 C CA . ARG A 1 137 ? 5.738 -52.969 -35.594 1 41 137 ARG A CA 1
ATOM 1091 C C . ARG A 1 137 ? 4.414 -52.594 -36.25 1 41 137 ARG A C 1
ATOM 1093 O O . ARG A 1 137 ? 4.332 -52.406 -37.469 1 41 137 ARG A O 1
ATOM 1100 N N . LYS A 1 138 ? 3.301 -52.656 -35.438 1 40.03 138 LYS A N 1
ATOM 1101 C CA . LYS A 1 138 ? 2.006 -52.438 -36.062 1 40.03 138 LYS A CA 1
ATOM 1102 C C . LYS A 1 138 ? 1.756 -50.969 -36.344 1 40.03 138 LYS A C 1
ATOM 1104 O O . LYS A 1 138 ? 1.015 -50.625 -37.281 1 40.03 138 LYS A O 1
ATOM 1109 N N . LEU A 1 139 ? 2.174 -50.062 -35.562 1 36.84 139 LEU A N 1
ATOM 1110 C CA . LEU A 1 139 ? 1.696 -48.719 -35.781 1 36.84 139 LEU A CA 1
ATOM 1111 C C . LEU A 1 139 ? 2.57 -48 -36.812 1 36.84 139 LEU A C 1
ATOM 1113 O O . LEU A 1 139 ? 2.162 -47 -37.375 1 36.84 139 LEU A O 1
ATOM 1117 N N . LEU A 1 140 ? 3.979 -48.188 -36.781 1 39.69 140 LEU A N 1
ATOM 1118 C CA . LEU A 1 140 ? 4.801 -47.625 -37.844 1 39.69 140 LEU A CA 1
ATOM 1119 C C . LEU A 1 140 ? 4.93 -48.625 -39 1 39.69 140 LEU A C 1
ATOM 1121 O O . LEU A 1 140 ? 5.781 -49.5 -38.969 1 39.69 140 LEU A O 1
ATOM 1125 N N . THR A 1 141 ? 4.008 -49.188 -39.5 1 37.09 141 THR A N 1
ATOM 1126 C CA . THR A 1 141 ? 4.145 -49.812 -40.844 1 37.09 141 THR A CA 1
ATOM 1127 C C . THR A 1 141 ? 4.355 -48.75 -41.906 1 37.09 141 THR A C 1
ATOM 1129 O O . THR A 1 141 ? 3.504 -47.875 -42.094 1 37.09 141 THR A O 1
ATOM 1132 N N . PRO A 1 142 ? 5.586 -48.688 -42.656 1 42.69 142 PRO A N 1
ATOM 1133 C CA . PRO A 1 142 ? 6.949 -49.188 -42.844 1 42.69 142 PRO A CA 1
ATOM 1134 C C . PRO A 1 142 ? 7.914 -48.688 -41.75 1 42.69 142 PRO A C 1
ATOM 1136 O O . PRO A 1 142 ? 7.664 -47.656 -41.125 1 42.69 142 PRO A O 1
ATOM 1139 N N . PRO A 1 143 ? 8.984 -49.375 -41.344 1 43.75 143 PRO A N 1
ATOM 1140 C CA . PRO A 1 143 ? 10.055 -49.062 -40.406 1 43.75 143 PRO A CA 1
ATOM 1141 C C . PRO A 1 143 ? 10.711 -47.719 -40.719 1 43.75 143 PRO A C 1
ATOM 1143 O O . PRO A 1 143 ? 10.75 -47.281 -41.875 1 43.75 143 PRO A O 1
ATOM 1146 N N . LEU A 1 144 ? 10.945 -46.812 -39.688 1 45.94 144 LEU A N 1
ATOM 1147 C CA . LEU A 1 144 ? 11.68 -45.562 -39.875 1 45.94 144 LEU A CA 1
ATOM 1148 C C . LEU A 1 144 ? 12.961 -45.812 -40.656 1 45.94 144 LEU A C 1
ATOM 1150 O O . LEU A 1 144 ? 13.758 -46.688 -40.312 1 45.94 144 LEU A O 1
ATOM 1154 N N . SER A 1 145 ? 12.984 -45.594 -41.969 1 47.31 145 SER A N 1
ATOM 1155 C CA . SER A 1 145 ? 14.133 -45.625 -42.875 1 47.31 145 SER A CA 1
ATOM 1156 C C . SER A 1 145 ? 14.672 -44.219 -43.094 1 47.31 145 SER A C 1
ATOM 1158 O O . SER A 1 145 ? 13.945 -43.219 -42.906 1 47.31 145 SER A O 1
ATOM 1160 N N . PRO A 1 146 ? 15.984 -44 -43.031 1 47.44 146 PRO A N 1
ATOM 1161 C CA . PRO A 1 146 ? 16.547 -42.688 -43.438 1 47.44 146 PRO A CA 1
ATOM 1162 C C . PRO A 1 146 ? 15.742 -42.031 -44.562 1 47.44 146 PRO A C 1
ATOM 1164 O O . PRO A 1 146 ? 15.969 -40.844 -44.875 1 47.44 146 PRO A O 1
ATOM 1167 N N . ARG A 1 147 ? 14.812 -42.75 -45.031 1 50.97 147 ARG A N 1
ATOM 1168 C CA . ARG A 1 147 ? 14.039 -42.219 -46.156 1 50.97 147 ARG A CA 1
ATOM 1169 C C . ARG A 1 147 ? 12.766 -41.531 -45.656 1 50.97 147 ARG A C 1
ATOM 1171 O O . ARG A 1 147 ? 12.008 -40.969 -46.438 1 50.97 147 ARG A O 1
ATOM 1178 N N . ASN A 1 148 ? 12.594 -41.594 -44.312 1 54.44 148 ASN A N 1
ATOM 1179 C CA . ASN A 1 148 ? 11.367 -40.969 -43.844 1 54.44 148 ASN A CA 1
ATOM 1180 C C . ASN A 1 148 ? 11.469 -39.438 -43.875 1 54.44 148 ASN A C 1
ATOM 1182 O O . ASN A 1 148 ? 12.523 -38.875 -43.594 1 54.44 148 ASN A O 1
ATOM 1186 N N . SER A 1 149 ? 10.516 -38.75 -44.469 1 56.06 149 SER A N 1
ATOM 1187 C CA . SER A 1 149 ? 10.445 -37.312 -44.469 1 56.06 149 SER A CA 1
ATOM 1188 C C . SER A 1 149 ? 10.172 -36.75 -43.094 1 56.06 149 SER A C 1
ATOM 1190 O O . SER A 1 149 ? 9.719 -37.469 -42.188 1 56.06 149 SER A O 1
ATOM 1192 N N . VAL A 1 150 ? 10.633 -35.625 -42.781 1 61.06 150 VAL A N 1
ATOM 1193 C CA . VAL A 1 150 ? 10.328 -34.875 -41.562 1 61.06 150 VAL A CA 1
ATOM 1194 C C . VAL A 1 150 ? 8.836 -34.969 -41.25 1 61.06 150 VAL A C 1
ATOM 1196 O O . VAL A 1 150 ? 8.43 -35.094 -40.094 1 61.06 150 VAL A O 1
ATOM 1199 N N . GLN A 1 151 ? 8.125 -35 -42.312 1 60.66 151 GLN A N 1
ATOM 1200 C CA . GLN A 1 151 ? 6.676 -35 -42.188 1 60.66 151 GLN A CA 1
ATOM 1201 C C . GLN A 1 151 ? 6.191 -36.344 -41.625 1 60.66 151 GLN A C 1
ATOM 1203 O O . GLN A 1 151 ? 5.301 -36.375 -40.75 1 60.66 151 GLN A O 1
ATOM 1208 N N . ASP A 1 152 ? 6.773 -37.312 -42.062 1 56.94 152 ASP A N 1
ATOM 1209 C CA . ASP A 1 152 ? 6.395 -38.625 -41.594 1 56.94 152 ASP A CA 1
ATOM 1210 C C . ASP A 1 152 ? 6.707 -38.812 -40.094 1 56.94 152 ASP A C 1
ATOM 1212 O O . ASP A 1 152 ? 5.895 -39.344 -39.344 1 56.94 152 ASP A O 1
ATOM 1216 N N . LEU A 1 153 ? 7.801 -38.312 -39.875 1 59 153 LEU A N 1
ATOM 1217 C CA . LEU A 1 153 ? 8.219 -38.375 -38.469 1 59 153 LEU A CA 1
ATOM 1218 C C . LEU A 1 153 ? 7.336 -37.5 -37.594 1 59 153 LEU A C 1
ATOM 1220 O O . LEU A 1 153 ? 7 -37.875 -36.469 1 59 153 LEU A O 1
ATOM 1224 N N . GLN A 1 154 ? 7.016 -36.406 -38.156 1 61.72 154 GLN A N 1
ATOM 1225 C CA . GLN A 1 154 ? 6.121 -35.5 -37.438 1 61.72 154 GLN A CA 1
ATOM 1226 C C . GLN A 1 154 ? 4.773 -36.188 -37.156 1 61.72 154 GLN A C 1
ATOM 1228 O O . GLN A 1 154 ? 4.227 -36.062 -36.062 1 61.72 154 GLN A O 1
ATOM 1233 N N . GLU A 1 155 ? 4.281 -36.719 -38.188 1 58.47 155 GLU A N 1
ATOM 1234 C CA . GLU A 1 155 ? 3.012 -37.406 -38.062 1 58.47 155 GLU A CA 1
ATOM 1235 C C . GLU A 1 155 ? 3.104 -38.531 -37.031 1 58.47 155 GLU A C 1
ATOM 1237 O O . GLU A 1 155 ? 2.164 -38.75 -36.281 1 58.47 155 GLU A O 1
ATOM 1242 N N . PHE A 1 156 ? 4.152 -39.062 -37.062 1 54.34 156 PHE A N 1
ATOM 1243 C CA . PHE A 1 156 ? 4.402 -40.125 -36.094 1 54.34 156 PHE A CA 1
ATOM 1244 C C . PHE A 1 156 ? 4.406 -39.562 -34.688 1 54.34 156 PHE A C 1
ATOM 1246 O O . PHE A 1 156 ? 3.748 -40.125 -33.781 1 54.34 156 PHE A O 1
ATOM 1253 N N . LEU A 1 157 ? 5.219 -38.625 -34.562 1 59.25 157 LEU A N 1
ATOM 1254 C CA . LEU A 1 157 ? 5.324 -38 -33.25 1 59.25 157 LEU A CA 1
ATOM 1255 C C . LEU A 1 157 ? 3.963 -37.5 -32.781 1 59.25 157 LEU A C 1
ATOM 1257 O O . LEU A 1 157 ? 3.629 -37.656 -31.594 1 59.25 157 LEU A O 1
ATOM 1261 N N . HIS A 1 158 ? 3.254 -36.969 -33.75 1 56.97 158 HIS A N 1
ATOM 1262 C CA . HIS A 1 158 ? 1.919 -36.469 -33.438 1 56.97 158 HIS A CA 1
ATOM 1263 C C . HIS A 1 158 ? 0.966 -37.625 -33.125 1 56.97 158 HIS A C 1
ATOM 1265 O O . HIS A 1 158 ? 0.073 -37.5 -32.281 1 56.97 158 HIS A O 1
ATOM 1271 N N . SER A 1 159 ? 1.028 -38.656 -33.969 1 48.16 159 SER A N 1
ATOM 1272 C CA . SER A 1 159 ? 0.141 -39.781 -33.781 1 48.16 159 SER A CA 1
ATOM 1273 C C . SER A 1 159 ? 0.343 -40.469 -32.438 1 48.16 159 SER A C 1
ATOM 1275 O O . SER A 1 159 ? -0.557 -41.125 -31.938 1 48.16 159 SER A O 1
ATOM 1277 N N . GLN A 1 160 ? 1.569 -40.531 -32.031 1 46.19 160 GLN A N 1
ATOM 1278 C CA . GLN A 1 160 ? 1.829 -41.125 -30.734 1 46.19 160 GLN A CA 1
ATOM 1279 C C . GLN A 1 160 ? 1.199 -40.281 -29.609 1 46.19 160 GLN A C 1
ATOM 1281 O O . GLN A 1 160 ? 1.133 -40.75 -28.469 1 46.19 160 GLN A O 1
ATOM 1286 N N . THR A 1 161 ? 0.995 -39.094 -29.938 1 49.28 161 THR A N 1
ATOM 1287 C CA . THR A 1 161 ? 0.549 -38.094 -28.953 1 49.28 161 THR A CA 1
ATOM 1288 C C . THR A 1 161 ? -0.974 -38 -28.938 1 49.28 161 THR A C 1
ATOM 1290 O O . THR A 1 161 ? -1.618 -38.062 -29.984 1 49.28 161 THR A O 1
ATOM 1293 N N . VAL A 1 162 ? -1.51 -38.562 -27.953 1 46.38 162 VAL A N 1
ATOM 1294 C CA . VAL A 1 162 ? -2.926 -38.281 -27.781 1 46.38 162 VAL A CA 1
ATOM 1295 C C . VAL A 1 162 ? -3.229 -36.875 -28.344 1 46.38 162 VAL A C 1
ATOM 1297 O O . VAL A 1 162 ? -2.328 -36.062 -28.484 1 46.38 162 VAL A O 1
ATOM 1300 N N . ASP A 1 163 ? -4.57 -36.531 -28.516 1 47.34 163 ASP A N 1
ATOM 1301 C CA . ASP A 1 163 ? -5.172 -35.219 -28.828 1 47.34 163 ASP A CA 1
ATOM 1302 C C . ASP A 1 163 ? -4.352 -34.094 -28.234 1 47.34 163 ASP A C 1
ATOM 1304 O O . ASP A 1 163 ? -3.93 -34.156 -27.078 1 47.34 163 ASP A O 1
ATOM 1308 N N . GLU A 1 164 ? -4.055 -33.031 -29.234 1 52.16 164 GLU A N 1
ATOM 1309 C CA . GLU A 1 164 ? -3.369 -31.734 -29.281 1 52.16 164 GLU A CA 1
ATOM 1310 C C . GLU A 1 164 ? -3.053 -31.234 -27.875 1 52.16 164 GLU A C 1
ATOM 1312 O O . GLU A 1 164 ? -3.957 -31.031 -27.062 1 52.16 164 GLU A O 1
ATOM 1317 N N . SER A 1 165 ? -1.744 -31.656 -27.406 1 58.84 165 SER A N 1
ATOM 1318 C CA . SER A 1 165 ? -1.206 -31.328 -26.078 1 58.84 165 SER A CA 1
ATOM 1319 C C . SER A 1 165 ? -0.227 -30.156 -26.156 1 58.84 165 SER A C 1
ATOM 1321 O O . SER A 1 165 ? 0.359 -29.906 -27.219 1 58.84 165 SER A O 1
ATOM 1323 N N . GLY A 1 166 ? -0.167 -29.297 -25.25 1 64.62 166 GLY A N 1
ATOM 1324 C CA . GLY A 1 166 ? 0.896 -28.312 -25.109 1 64.62 166 GLY A CA 1
ATOM 1325 C C . GLY A 1 166 ? 2.279 -28.938 -25.062 1 64.62 166 GLY A C 1
ATOM 1326 O O . GLY A 1 166 ? 2.416 -30.156 -25.094 1 64.62 166 GLY A O 1
ATOM 1327 N N . ILE A 1 167 ? 3.328 -28.188 -25.281 1 71.5 167 ILE A N 1
ATOM 1328 C CA . ILE A 1 167 ? 4.715 -28.641 -25.328 1 71.5 167 ILE A CA 1
ATOM 1329 C C . ILE A 1 167 ? 5.016 -29.516 -24.109 1 71.5 167 ILE A C 1
ATOM 1331 O O . ILE A 1 167 ? 5.551 -30.609 -24.25 1 71.5 167 ILE A O 1
ATOM 1335 N N . GLU A 1 168 ? 4.617 -29.047 -22.969 1 75.75 168 GLU A N 1
ATOM 1336 C CA . GLU A 1 168 ? 4.934 -29.766 -21.734 1 75.75 168 GLU A CA 1
ATOM 1337 C C . GLU A 1 168 ? 4.312 -31.156 -21.734 1 75.75 168 GLU A C 1
ATOM 1339 O O . GLU A 1 168 ? 4.969 -32.125 -21.375 1 75.75 168 GLU A O 1
ATOM 1344 N N . GLN A 1 169 ? 3.133 -31.234 -22.141 1 73.81 169 GLN A N 1
ATOM 1345 C CA . GLN A 1 169 ? 2.459 -32.531 -22.172 1 73.81 169 GLN A CA 1
ATOM 1346 C C . GLN A 1 169 ? 3.092 -33.438 -23.219 1 73.81 169 GLN A C 1
ATOM 1348 O O . GLN A 1 169 ? 3.221 -34.656 -23 1 73.81 169 GLN A O 1
ATOM 1353 N N . LEU A 1 170 ? 3.412 -32.844 -24.312 1 71.62 170 LEU A N 1
ATOM 1354 C CA . LEU A 1 170 ? 4.102 -33.625 -25.344 1 71.62 170 LEU A CA 1
ATOM 1355 C C . LEU A 1 170 ? 5.402 -34.188 -24.797 1 71.62 170 LEU A C 1
ATOM 1357 O O . LEU A 1 170 ? 5.703 -35.375 -25.031 1 71.62 170 LEU A O 1
ATOM 1361 N N . LEU A 1 171 ? 6.09 -33.438 -24.109 1 70.94 171 LEU A N 1
ATOM 1362 C CA . LEU A 1 171 ? 7.355 -33.875 -23.547 1 70.94 171 LEU A CA 1
ATOM 1363 C C . LEU A 1 171 ? 7.133 -35 -22.531 1 70.94 171 LEU A C 1
ATOM 1365 O O . LEU A 1 171 ? 7.879 -35.969 -22.5 1 70.94 171 LEU A O 1
ATOM 1369 N N . ARG A 1 172 ? 6.191 -34.875 -21.766 1 72.38 172 ARG A N 1
ATOM 1370 C CA . ARG A 1 172 ? 5.883 -35.875 -20.766 1 72.38 172 ARG A CA 1
ATOM 1371 C C . ARG A 1 172 ? 5.441 -37.188 -21.438 1 72.38 172 ARG A C 1
ATOM 1373 O O . ARG A 1 172 ? 5.828 -38.281 -21 1 72.38 172 ARG A O 1
ATOM 1380 N N . ASP A 1 173 ? 4.566 -37.031 -22.438 1 68.75 173 ASP A N 1
ATOM 1381 C CA . ASP A 1 173 ? 4.082 -38.219 -23.156 1 68.75 173 ASP A CA 1
ATOM 1382 C C . ASP A 1 173 ? 5.23 -38.969 -23.828 1 68.75 173 ASP A C 1
ATOM 1384 O O . ASP A 1 173 ? 5.27 -40.188 -23.812 1 68.75 173 ASP A O 1
ATOM 1388 N N . TRP A 1 174 ? 6.043 -38.188 -24.406 1 66.38 174 TRP A N 1
ATOM 1389 C CA . TRP A 1 174 ? 7.203 -38.781 -25.047 1 66.38 174 TRP A CA 1
ATOM 1390 C C . TRP A 1 174 ? 8.07 -39.5 -24.031 1 66.38 174 TRP A C 1
ATOM 1392 O O . TRP A 1 174 ? 8.602 -40.594 -24.328 1 66.38 174 TRP A O 1
ATOM 1402 N N . GLN A 1 175 ? 8.094 -38.969 -22.797 1 64.06 175 GLN A N 1
ATOM 1403 C CA . GLN A 1 175 ? 8.859 -39.594 -21.734 1 64.06 175 GLN A CA 1
ATOM 1404 C C . GLN A 1 175 ? 8.234 -40.938 -21.297 1 64.06 175 GLN A C 1
ATOM 1406 O O . GLN A 1 175 ? 8.938 -41.906 -21.125 1 64.06 175 GLN A O 1
ATOM 1411 N N . VAL A 1 176 ? 6.98 -40.906 -21.172 1 60.91 176 VAL A N 1
ATOM 1412 C CA . VAL A 1 176 ? 6.262 -42.094 -20.75 1 60.91 176 VAL A CA 1
ATOM 1413 C C . VAL A 1 176 ? 6.371 -43.156 -21.812 1 60.91 176 VAL A C 1
ATOM 1415 O O . VAL A 1 176 ? 6.594 -44.344 -21.5 1 60.91 176 VAL A O 1
ATOM 1418 N N . SER A 1 177 ? 6.164 -42.75 -23 1 58.22 177 SER A N 1
ATOM 1419 C CA . SER A 1 177 ? 6.219 -43.719 -24.109 1 58.22 177 SER A CA 1
ATOM 1420 C C . SER A 1 177 ? 7.609 -44.312 -24.234 1 58.22 177 SER A C 1
ATOM 1422 O O . SER A 1 177 ? 7.738 -45.531 -24.516 1 58.22 177 SER A O 1
ATOM 1424 N N . ARG A 1 178 ? 8.516 -43.531 -23.875 1 57.09 178 ARG A N 1
ATOM 1425 C CA . ARG A 1 178 ? 9.898 -44 -23.984 1 57.09 178 ARG A CA 1
ATOM 1426 C C . ARG A 1 178 ? 10.242 -44.938 -22.844 1 57.09 178 ARG A C 1
ATOM 1428 O O . ARG A 1 178 ? 10.938 -45.938 -23.047 1 57.09 178 ARG A O 1
ATOM 1435 N N . SER A 1 179 ? 9.852 -44.531 -21.719 1 55.84 179 SER A N 1
ATOM 1436 C CA . SER A 1 179 ? 10.086 -45.375 -20.578 1 55.84 179 SER A CA 1
ATOM 1437 C C . SER A 1 179 ? 9.422 -46.75 -20.75 1 55.84 179 SER A C 1
ATOM 1439 O O . SER A 1 179 ? 9.969 -47.75 -20.344 1 55.84 179 SER A O 1
ATOM 1441 N N . ALA A 1 180 ? 8.32 -46.719 -21.422 1 53.81 180 ALA A N 1
ATOM 1442 C CA . ALA A 1 180 ? 7.59 -47.938 -21.672 1 53.81 180 ALA A CA 1
ATOM 1443 C C . ALA A 1 180 ? 8.281 -48.781 -22.75 1 53.81 180 ALA A C 1
ATOM 1445 O O . ALA A 1 180 ? 8.32 -50 -22.672 1 53.81 180 ALA A O 1
ATOM 1446 N N . ALA A 1 181 ? 8.836 -48.062 -23.672 1 49.34 181 ALA A N 1
ATOM 1447 C CA . ALA A 1 181 ? 9.508 -48.75 -24.766 1 49.34 181 ALA A CA 1
ATOM 1448 C C . ALA A 1 181 ? 10.828 -49.375 -24.312 1 49.34 181 ALA A C 1
ATOM 1450 O O . ALA A 1 181 ? 11.242 -50.406 -24.812 1 49.34 181 ALA A O 1
ATOM 1451 N N . SER A 1 182 ? 11.594 -48.594 -23.484 1 48.41 182 SER A N 1
ATOM 1452 C CA . SER A 1 182 ? 12.852 -49.125 -23 1 48.41 182 SER A CA 1
ATOM 1453 C C . SER A 1 182 ? 12.648 -50.469 -22.312 1 48.41 182 SER A C 1
ATOM 1455 O O . SER A 1 182 ? 13.586 -51.281 -22.219 1 48.41 182 SER A O 1
ATOM 1457 N N . SER A 1 183 ? 11.492 -50.625 -21.781 1 44.69 183 SER A N 1
ATOM 1458 C CA . SER A 1 183 ? 11.289 -51.938 -21.188 1 44.69 183 SER A CA 1
ATOM 1459 C C . SER A 1 183 ? 11.234 -53.031 -22.25 1 44.69 183 SER A C 1
ATOM 1461 O O . SER A 1 183 ? 11.422 -54.219 -21.938 1 44.69 183 SER A O 1
ATOM 1463 N N . ASP A 1 184 ? 10.898 -52.656 -23.422 1 38.41 184 ASP A N 1
ATOM 1464 C CA . ASP A 1 184 ? 10.82 -53.688 -24.438 1 38.41 184 ASP A CA 1
ATOM 1465 C C . ASP A 1 184 ? 12.102 -53.75 -25.25 1 38.41 184 ASP A C 1
ATOM 1467 O O . ASP A 1 184 ? 12.422 -52.812 -25.984 1 38.41 184 ASP A O 1
ATOM 1471 N N . PHE A 1 185 ? 13.172 -54.312 -24.75 1 36.59 185 PHE A N 1
ATOM 1472 C CA . PHE A 1 185 ? 14.523 -54.562 -25.234 1 36.59 185 PHE A CA 1
ATOM 1473 C C . PHE A 1 185 ? 14.5 -55 -26.703 1 36.59 185 PHE A C 1
ATOM 1475 O O . PHE A 1 185 ? 14.188 -56.156 -27.016 1 36.59 185 PHE A O 1
ATOM 1482 N N . CYS A 1 186 ? 14.047 -54.156 -27.594 1 36.31 186 CYS A N 1
ATOM 1483 C CA . CYS A 1 186 ? 14.164 -54.656 -28.969 1 36.31 186 CYS A CA 1
ATOM 1484 C C . CYS A 1 186 ? 15.625 -54.719 -29.391 1 36.31 186 CYS A C 1
ATOM 1486 O O . CYS A 1 186 ? 16.469 -53.969 -28.875 1 36.31 186 CYS A O 1
ATOM 1488 N N . ASP A 1 187 ? 16.031 -55.625 -30.203 1 38.12 187 ASP A N 1
ATOM 1489 C CA . ASP A 1 187 ? 17.328 -55.938 -30.766 1 38.12 187 ASP A CA 1
ATOM 1490 C C . ASP A 1 187 ? 17.906 -54.75 -31.531 1 38.12 187 ASP A C 1
ATOM 1492 O O . ASP A 1 187 ? 17.172 -54.031 -32.219 1 38.12 187 ASP A O 1
ATOM 1496 N N . PRO A 1 188 ? 19.031 -54.219 -31.25 1 40.66 188 PRO A N 1
ATOM 1497 C CA . PRO A 1 188 ? 19.734 -53.094 -31.875 1 40.66 188 PRO A CA 1
ATOM 1498 C C . PRO A 1 188 ? 19.734 -53.188 -33.406 1 40.66 188 PRO A C 1
ATOM 1500 O O . PRO A 1 188 ? 20.016 -54.25 -33.969 1 40.66 188 PRO A O 1
ATOM 1503 N N . ILE A 1 189 ? 18.891 -52.531 -34.125 1 41.56 189 ILE A N 1
ATOM 1504 C CA . ILE A 1 189 ? 19.016 -52.438 -35.562 1 41.56 189 ILE A CA 1
ATOM 1505 C C . ILE A 1 189 ? 20.422 -51.938 -35.938 1 41.56 189 ILE A C 1
ATOM 1507 O O . ILE A 1 189 ? 20.906 -50.969 -35.344 1 41.56 189 ILE A O 1
ATOM 1511 N N . CYS A 1 190 ? 21.234 -52.656 -36.562 1 43.91 190 CYS A N 1
ATOM 1512 C CA . CYS A 1 190 ? 22.562 -52.312 -37.062 1 43.91 190 CYS A CA 1
ATOM 1513 C C . CYS A 1 190 ? 22.484 -51.125 -38 1 43.91 190 CYS A C 1
ATOM 1515 O O . CYS A 1 190 ? 22.094 -51.281 -39.188 1 43.91 190 CYS A O 1
ATOM 1517 N N . VAL A 1 191 ? 22.172 -49.938 -37.562 1 53.09 191 VAL A N 1
ATOM 1518 C CA . VAL A 1 191 ? 22.219 -48.75 -38.406 1 53.09 191 VAL A CA 1
ATOM 1519 C C . VAL A 1 191 ? 23.641 -48.188 -38.438 1 53.09 191 VAL A C 1
ATOM 1521 O O . VAL A 1 191 ? 24.359 -48.281 -37.438 1 53.09 191 VAL A O 1
ATOM 1524 N N . THR A 1 192 ? 24.234 -47.875 -39.719 1 61.19 192 THR A N 1
ATOM 1525 C CA . THR A 1 192 ? 25.531 -47.219 -39.844 1 61.19 192 THR A CA 1
ATOM 1526 C C . THR A 1 192 ? 25.547 -45.938 -39.062 1 61.19 192 THR A C 1
ATOM 1528 O O . THR A 1 192 ? 24.484 -45.406 -38.688 1 61.19 192 THR A O 1
ATOM 1531 N N . ASP A 1 193 ? 26.688 -45.438 -38.781 1 63.41 193 ASP A N 1
ATOM 1532 C CA . ASP A 1 193 ? 26.859 -44.188 -38.031 1 63.41 193 ASP A CA 1
ATOM 1533 C C . ASP A 1 193 ? 26.266 -43 -38.812 1 63.41 193 ASP A C 1
ATOM 1535 O O . ASP A 1 193 ? 25.672 -42.094 -38.188 1 63.41 193 ASP A O 1
ATOM 1539 N N . ALA A 1 194 ? 26.5 -43 -40.094 1 66 194 ALA A N 1
ATOM 1540 C CA . ALA A 1 194 ? 25.969 -41.938 -40.938 1 66 194 ALA A CA 1
ATOM 1541 C C . ALA A 1 194 ? 24.453 -41.938 -40.938 1 66 194 ALA A C 1
ATOM 1543 O O . ALA A 1 194 ? 23.812 -40.875 -40.844 1 66 194 ALA A O 1
ATOM 1544 N N . ASP A 1 195 ? 23.969 -43.094 -41.062 1 62.22 195 ASP A N 1
ATOM 1545 C CA . ASP A 1 195 ? 22.5 -43.219 -41.062 1 62.22 195 ASP A CA 1
ATOM 1546 C C . ASP A 1 195 ? 21.938 -42.844 -39.688 1 62.22 195 ASP A C 1
ATOM 1548 O O . ASP A 1 195 ? 20.875 -42.219 -39.625 1 62.22 195 ASP A O 1
ATOM 1552 N N . ARG A 1 196 ? 22.734 -43.125 -38.781 1 65.38 196 ARG A N 1
ATOM 1553 C CA . ARG A 1 196 ? 22.312 -42.75 -37.406 1 65.38 196 ARG A CA 1
ATOM 1554 C C . ARG A 1 196 ? 22.25 -41.25 -37.25 1 65.38 196 ARG A C 1
ATOM 1556 O O . ARG A 1 196 ? 21.281 -40.719 -36.688 1 65.38 196 ARG A O 1
ATOM 1563 N N . ALA A 1 197 ? 23.219 -40.625 -37.781 1 72.62 197 ALA A N 1
ATOM 1564 C CA . ALA A 1 197 ? 23.281 -39.188 -37.656 1 72.62 197 ALA A CA 1
ATOM 1565 C C . ALA A 1 197 ? 22.141 -38.531 -38.438 1 72.62 197 ALA A C 1
ATOM 1567 O O . ALA A 1 197 ? 21.562 -37.531 -37.969 1 72.62 197 ALA A O 1
ATOM 1568 N N . ALA A 1 198 ? 21.891 -39 -39.562 1 69.12 198 ALA A N 1
ATOM 1569 C CA . ALA A 1 198 ? 20.812 -38.469 -40.375 1 69.12 198 ALA A CA 1
ATOM 1570 C C . ALA A 1 198 ? 19.453 -38.656 -39.719 1 69.12 198 ALA A C 1
ATOM 1572 O O . ALA A 1 198 ? 18.625 -37.75 -39.75 1 69.12 198 ALA A O 1
ATOM 1573 N N . ILE A 1 199 ? 19.312 -39.75 -39.188 1 65.88 199 ILE A N 1
ATOM 1574 C CA . ILE A 1 199 ? 18.047 -40.062 -38.531 1 65.88 199 ILE A CA 1
ATOM 1575 C C . ILE A 1 199 ? 17.906 -39.156 -37.281 1 65.88 199 ILE A C 1
ATOM 1577 O O . ILE A 1 199 ? 16.812 -38.656 -37 1 65.88 199 ILE A O 1
ATOM 1581 N N . GLU A 1 200 ? 19.031 -38.969 -36.688 1 72.06 200 GLU A N 1
ATOM 1582 C CA . GLU A 1 200 ? 19.016 -38.094 -35.531 1 72.06 200 GLU A CA 1
ATOM 1583 C C . GLU A 1 200 ? 18.625 -36.656 -35.906 1 72.06 200 GLU A C 1
ATOM 1585 O O . GLU A 1 200 ? 17.828 -36.031 -35.219 1 72.06 200 GLU A O 1
ATOM 1590 N N . THR A 1 201 ? 19.156 -36.25 -36.938 1 75.81 201 THR A N 1
ATOM 1591 C CA . THR A 1 201 ? 18.875 -34.906 -37.406 1 75.81 201 THR A CA 1
ATOM 1592 C C . THR A 1 201 ? 17.406 -34.781 -37.812 1 75.81 201 THR A C 1
ATOM 1594 O O . THR A 1 201 ? 16.75 -33.781 -37.5 1 75.81 201 THR A O 1
ATOM 1597 N N . LEU A 1 202 ? 16.922 -35.688 -38.469 1 70.19 202 LEU A N 1
ATOM 1598 C CA . LEU A 1 202 ? 15.523 -35.688 -38.906 1 70.19 202 LEU A CA 1
ATOM 1599 C C . LEU A 1 202 ? 14.578 -35.75 -37.688 1 70.19 202 LEU A C 1
ATOM 1601 O O . LEU A 1 202 ? 13.539 -35.094 -37.688 1 70.19 202 LEU A O 1
ATOM 1605 N N . THR A 1 203 ? 14.977 -36.5 -36.812 1 71.69 203 THR A N 1
ATOM 1606 C CA . THR A 1 203 ? 14.164 -36.625 -35.594 1 71.69 203 THR A CA 1
ATOM 1607 C C . THR A 1 203 ? 14.156 -35.312 -34.812 1 71.69 203 THR A C 1
ATOM 1609 O O . THR A 1 203 ? 13.117 -34.875 -34.312 1 71.69 203 THR A O 1
ATOM 1612 N N . ASP A 1 204 ? 15.281 -34.719 -34.781 1 77.38 204 ASP A N 1
ATOM 1613 C CA . ASP A 1 204 ? 15.391 -33.438 -34.094 1 77.38 204 ASP A CA 1
ATOM 1614 C C . ASP A 1 204 ? 14.531 -32.375 -34.781 1 77.38 204 ASP A C 1
ATOM 1616 O O . ASP A 1 204 ? 13.883 -31.578 -34.125 1 77.38 204 ASP A O 1
ATOM 1620 N N . GLN A 1 205 ? 14.586 -32.438 -36 1 77.94 205 GLN A N 1
ATOM 1621 C CA . GLN A 1 205 ? 13.797 -31.469 -36.781 1 77.94 205 GLN A CA 1
ATOM 1622 C C . GLN A 1 205 ? 12.305 -31.703 -36.594 1 77.94 205 GLN A C 1
ATOM 1624 O O . GLN A 1 205 ? 11.523 -30.766 -36.469 1 77.94 205 GLN A O 1
ATOM 1629 N N . ALA A 1 206 ? 11.953 -32.906 -36.625 1 74 206 ALA A N 1
ATOM 1630 C CA . ALA A 1 206 ? 10.547 -33.25 -36.438 1 74 206 ALA A CA 1
ATOM 1631 C C . ALA A 1 206 ? 10.07 -32.875 -35.031 1 74 206 ALA A C 1
ATOM 1633 O O . ALA A 1 206 ? 8.953 -32.375 -34.875 1 74 206 ALA A O 1
ATOM 1634 N N . GLU A 1 207 ? 10.898 -33.094 -34.094 1 77.06 207 GLU A N 1
ATOM 1635 C CA . GLU A 1 207 ? 10.57 -32.719 -32.719 1 77.06 207 GLU A CA 1
ATOM 1636 C C . GLU A 1 207 ? 10.414 -31.219 -32.594 1 77.06 207 GLU A C 1
ATOM 1638 O O . GLU A 1 207 ? 9.477 -30.734 -31.953 1 77.06 207 GLU A O 1
ATOM 1643 N N . THR A 1 208 ? 11.312 -30.578 -33.219 1 82.19 208 THR A N 1
ATOM 1644 C CA . THR A 1 208 ? 11.273 -29.125 -33.156 1 82.19 208 THR A CA 1
ATOM 1645 C C . THR A 1 208 ? 9.992 -28.594 -33.781 1 82.19 208 THR A C 1
ATOM 1647 O O . THR A 1 208 ? 9.352 -27.688 -33.219 1 82.19 208 THR A O 1
ATOM 1650 N N . LEU A 1 209 ? 9.68 -29.109 -34.875 1 79.44 209 LEU A N 1
ATOM 1651 C CA . LEU A 1 209 ? 8.477 -28.656 -35.562 1 79.44 209 LEU A CA 1
ATOM 1652 C C . LEU A 1 209 ? 7.23 -28.969 -34.75 1 79.44 209 LEU A C 1
ATOM 1654 O O . LEU A 1 209 ? 6.312 -28.141 -34.656 1 79.44 209 LEU A O 1
ATOM 1658 N N . ALA A 1 210 ? 7.207 -30.109 -34.188 1 76.75 210 ALA A N 1
ATOM 1659 C CA . ALA A 1 210 ? 6.082 -30.484 -33.344 1 76.75 210 ALA A CA 1
ATOM 1660 C C . ALA A 1 210 ? 5.949 -29.531 -32.156 1 76.75 210 ALA A C 1
ATOM 1662 O O . ALA A 1 210 ? 4.844 -29.125 -31.797 1 76.75 210 ALA A O 1
ATOM 1663 N N . LEU A 1 211 ? 7.035 -29.219 -31.609 1 81.12 211 LEU A N 1
ATOM 1664 C CA . LEU A 1 211 ? 7.043 -28.312 -30.453 1 81.12 211 LEU A CA 1
ATOM 1665 C C . LEU A 1 211 ? 6.602 -26.922 -30.875 1 81.12 211 LEU A C 1
ATOM 1667 O O . LEU A 1 211 ? 5.879 -26.25 -30.125 1 81.12 211 LEU A O 1
ATOM 1671 N N . LYS A 1 212 ? 7.074 -26.516 -32.031 1 83.25 212 LYS A N 1
ATOM 1672 C CA . LYS A 1 212 ? 6.676 -25.203 -32.531 1 83.25 212 LYS A CA 1
ATOM 1673 C C . LYS A 1 212 ? 5.16 -25.109 -32.688 1 83.25 212 LYS A C 1
ATOM 1675 O O . LYS A 1 212 ? 4.543 -24.141 -32.281 1 83.25 212 LYS A O 1
ATOM 1680 N N . GLN A 1 213 ? 4.637 -26.109 -33.25 1 80.31 213 GLN A N 1
ATOM 1681 C CA . GLN A 1 213 ? 3.205 -26.125 -33.531 1 80.31 213 GLN A CA 1
ATOM 1682 C C . GLN A 1 213 ? 2.389 -26.266 -32.25 1 80.31 213 GLN A C 1
ATOM 1684 O O . GLN A 1 213 ? 1.332 -25.656 -32.125 1 80.31 213 GLN A O 1
ATOM 1689 N N . ALA A 1 214 ? 2.887 -27.016 -31.344 1 79.88 214 ALA A N 1
ATOM 1690 C CA . ALA A 1 214 ? 2.227 -27.172 -30.047 1 79.88 214 ALA A CA 1
ATOM 1691 C C . ALA A 1 214 ? 2.221 -25.859 -29.281 1 79.88 214 ALA A C 1
ATOM 1693 O O . ALA A 1 214 ? 1.266 -25.562 -28.562 1 79.88 214 ALA A O 1
ATOM 1694 N N . GLU A 1 215 ? 3.225 -25.109 -29.422 1 84.19 215 GLU A N 1
ATOM 1695 C CA . GLU A 1 215 ? 3.357 -23.828 -28.734 1 84.19 215 GLU A CA 1
ATOM 1696 C C . GLU A 1 215 ? 2.266 -22.859 -29.156 1 84.19 215 GLU A C 1
ATOM 1698 O O . GLU A 1 215 ? 1.662 -22.188 -28.328 1 84.19 215 GLU A O 1
ATOM 1703 N N . THR A 1 216 ? 2.029 -22.812 -30.391 1 83.31 216 THR A N 1
ATOM 1704 C CA . THR A 1 216 ? 1.048 -21.875 -30.922 1 83.31 216 THR A CA 1
ATOM 1705 C C . THR A 1 216 ? -0.372 -22.359 -30.641 1 83.31 216 THR A C 1
ATOM 1707 O O . THR A 1 216 ? -1.211 -21.594 -30.156 1 83.31 216 THR A O 1
ATOM 1710 N N . SER A 1 217 ? -0.658 -23.609 -30.922 1 84.19 217 SER A N 1
ATOM 1711 C CA . SER A 1 217 ? -2 -24.141 -30.734 1 84.19 217 SER A CA 1
ATOM 1712 C C . SER A 1 217 ? -2.395 -24.172 -29.266 1 84.19 217 SER A C 1
ATOM 1714 O O . SER A 1 217 ? -3.578 -24.094 -28.922 1 84.19 217 SER A O 1
ATOM 1716 N N . GLY A 1 218 ? -1.387 -24.219 -28.422 1 86.69 218 GLY A N 1
ATOM 1717 C CA . GLY A 1 218 ? -1.633 -24.344 -27 1 86.69 218 GLY A CA 1
ATOM 1718 C C . GLY A 1 218 ? -2.318 -23.125 -26.406 1 86.69 218 GLY A C 1
ATOM 1719 O O . GLY A 1 218 ? -2.871 -23.188 -25.312 1 86.69 218 GLY A O 1
ATOM 1720 N N . TRP A 1 219 ? -2.367 -22.062 -27.125 1 91.81 219 TRP A N 1
ATOM 1721 C CA . TRP A 1 219 ? -2.965 -20.812 -26.625 1 91.81 219 TRP A CA 1
ATOM 1722 C C . TRP A 1 219 ? -4.449 -20.766 -26.969 1 91.81 219 TRP A C 1
ATOM 1724 O O . TRP A 1 219 ? -5.164 -19.859 -26.516 1 91.81 219 TRP A O 1
ATOM 1734 N N . PHE A 1 220 ? -4.91 -21.734 -27.781 1 91.5 220 PHE A N 1
ATOM 1735 C CA . PHE A 1 220 ? -6.277 -21.672 -28.281 1 91.5 220 PHE A CA 1
ATOM 1736 C C . PHE A 1 220 ? -7.09 -22.859 -27.797 1 91.5 220 PHE A C 1
ATOM 1738 O O . PHE A 1 220 ? -6.75 -24.016 -28.094 1 91.5 220 PHE A O 1
ATOM 1745 N N . LEU A 1 221 ? -8.094 -22.547 -27.109 1 89.44 221 LEU A N 1
ATOM 1746 C CA . LEU A 1 221 ? -8.984 -23.578 -26.594 1 89.44 221 LEU A CA 1
ATOM 1747 C C . LEU A 1 221 ? -10.109 -23.875 -27.578 1 89.44 221 LEU A C 1
ATOM 1749 O O . LEU A 1 221 ? -10.602 -22.969 -28.25 1 89.44 221 LEU A O 1
ATOM 1753 N N . LYS A 1 222 ? -10.453 -25.031 -27.594 1 84.88 222 LYS A N 1
ATOM 1754 C CA . LYS A 1 222 ? -11.578 -25.406 -28.438 1 84.88 222 LYS A CA 1
ATOM 1755 C C . LYS A 1 222 ? -12.906 -25.234 -27.703 1 84.88 222 LYS A C 1
ATOM 1757 O O . LYS A 1 222 ? -13.055 -25.672 -26.562 1 84.88 222 LYS A O 1
ATOM 1762 N N . CYS A 1 223 ? -13.773 -24.484 -28.281 1 77.62 223 CYS A N 1
ATOM 1763 C CA . CYS A 1 223 ? -15.109 -24.281 -27.734 1 77.62 223 CYS A CA 1
ATOM 1764 C C . CYS A 1 223 ? -16.172 -24.781 -28.703 1 77.62 223 CYS A C 1
ATOM 1766 O O . CYS A 1 223 ? -16.312 -24.234 -29.812 1 77.62 223 CYS A O 1
ATOM 1768 N N . PRO A 1 224 ? -17.062 -25.812 -28.312 1 69.44 224 PRO A N 1
ATOM 1769 C CA . PRO A 1 224 ? -17.172 -26.422 -26.969 1 69.44 224 PRO A CA 1
ATOM 1770 C C . PRO A 1 224 ? -16.047 -27.406 -26.688 1 69.44 224 PRO A C 1
ATOM 1772 O O . PRO A 1 224 ? -15.43 -27.938 -27.609 1 69.44 224 PRO A O 1
ATOM 1775 N N . GLU A 1 225 ? -15.82 -27.516 -25.391 1 66.69 225 GLU A N 1
ATOM 1776 C CA . GLU A 1 225 ? -14.656 -28.266 -24.922 1 66.69 225 GLU A CA 1
ATOM 1777 C C . GLU A 1 225 ? -14.75 -29.734 -25.344 1 66.69 225 GLU A C 1
ATOM 1779 O O . GLU A 1 225 ? -15.82 -30.344 -25.281 1 66.69 225 GLU A O 1
ATOM 1784 N N . ARG A 1 226 ? -13.664 -30.094 -25.938 1 61.66 226 ARG A N 1
ATOM 1785 C CA . ARG A 1 226 ? -13.516 -31.531 -26.156 1 61.66 226 ARG A CA 1
ATOM 1786 C C . ARG A 1 226 ? -13.195 -32.25 -24.844 1 61.66 226 ARG A C 1
ATOM 1788 O O . ARG A 1 226 ? -12.727 -31.625 -23.891 1 61.66 226 ARG A O 1
ATOM 1795 N N . GLN A 1 227 ? -13.844 -33.344 -24.641 1 53.22 227 GLN A N 1
ATOM 1796 C CA . GLN A 1 227 ? -13.656 -34.156 -23.453 1 53.22 227 GLN A CA 1
ATOM 1797 C C . GLN A 1 227 ? -12.188 -34.5 -23.25 1 53.22 227 GLN A C 1
ATOM 1799 O O . GLN A 1 227 ? -11.867 -35.531 -22.625 1 53.22 227 GLN A O 1
ATOM 1804 N N . GLU A 1 228 ? -11.312 -33.531 -23.766 1 58.41 228 GLU A N 1
ATOM 1805 C CA . GLU A 1 228 ? -9.898 -33.875 -23.672 1 58.41 228 GLU A CA 1
ATOM 1806 C C . GLU A 1 228 ? -9.227 -33.125 -22.531 1 58.41 228 GLU A C 1
ATOM 1808 O O . GLU A 1 228 ? -9.836 -32.25 -21.922 1 58.41 228 GLU A O 1
ATOM 1813 N N . ARG A 1 229 ? -8.133 -33.688 -22.094 1 59.19 229 ARG A N 1
ATOM 1814 C CA . ARG A 1 229 ? -7.359 -33.125 -20.984 1 59.19 229 ARG A CA 1
ATOM 1815 C C . ARG A 1 229 ? -7.047 -31.656 -21.234 1 59.19 229 ARG A C 1
ATOM 1817 O O . ARG A 1 229 ? -7.172 -30.828 -20.328 1 59.19 229 ARG A O 1
ATOM 1824 N N . TRP A 1 230 ? -6.582 -31.297 -22.391 1 62.91 230 TRP A N 1
ATOM 1825 C CA . TRP A 1 230 ? -6.371 -29.938 -22.875 1 62.91 230 TRP A CA 1
ATOM 1826 C C . TRP A 1 230 ? -7.129 -29.703 -24.188 1 62.91 230 TRP A C 1
ATOM 1828 O O . TRP A 1 230 ? -6.723 -30.188 -25.234 1 62.91 230 TRP A O 1
ATOM 1838 N N . PRO A 1 231 ? -8.258 -29.094 -24 1 72.25 231 PRO A N 1
ATOM 1839 C CA . PRO A 1 231 ? -9.086 -28.938 -25.188 1 72.25 231 PRO A CA 1
ATOM 1840 C C . PRO A 1 231 ? -8.555 -27.859 -26.141 1 72.25 231 PRO A C 1
ATOM 1842 O O . PRO A 1 231 ? -9.234 -26.844 -26.359 1 72.25 231 PRO A O 1
ATOM 1845 N N . ILE A 1 232 ? -7.32 -28.219 -26.672 1 76.75 232 ILE A N 1
ATOM 1846 C CA . ILE A 1 232 ? -6.648 -27.25 -27.531 1 76.75 232 ILE A CA 1
ATOM 1847 C C . ILE A 1 232 ? -7.16 -27.391 -28.953 1 76.75 232 ILE A C 1
ATOM 1849 O O . ILE A 1 232 ? -7.578 -28.469 -29.375 1 76.75 232 ILE A O 1
ATOM 1853 N N . SER A 1 233 ? -7.172 -26.266 -29.578 1 75.75 233 SER A N 1
ATOM 1854 C CA . SER A 1 233 ? -7.5 -26.266 -31 1 75.75 233 SER A CA 1
ATOM 1855 C C . SER A 1 233 ? -6.332 -26.781 -31.828 1 75.75 233 SER A C 1
ATOM 1857 O O . SER A 1 233 ? -5.172 -26.516 -31.516 1 75.75 233 SER A O 1
ATOM 1859 N N . ARG A 1 234 ? -6.684 -27.469 -32.844 1 77.12 234 ARG A N 1
ATOM 1860 C CA . ARG A 1 234 ? -5.668 -27.891 -33.781 1 77.12 234 ARG A CA 1
ATOM 1861 C C . ARG A 1 234 ? -5.23 -26.734 -34.688 1 77.12 234 ARG A C 1
ATOM 1863 O O . ARG A 1 234 ? -6.004 -25.797 -34.906 1 77.12 234 ARG A O 1
ATOM 1870 N N . LEU A 1 235 ? -4.043 -26.859 -35.094 1 81.75 235 LEU A N 1
ATOM 1871 C CA . LEU A 1 235 ? -3.482 -25.797 -35.938 1 81.75 235 LEU A CA 1
ATOM 1872 C C . LEU A 1 235 ? -4.34 -25.562 -37.188 1 81.75 235 LEU A C 1
ATOM 1874 O O . LEU A 1 235 ? -4.492 -24.438 -37.625 1 81.75 235 LEU A O 1
ATOM 1878 N N . ARG A 1 236 ? -4.926 -26.609 -37.656 1 79.56 236 ARG A N 1
ATOM 1879 C CA . ARG A 1 236 ? -5.727 -26.516 -38.875 1 79.56 236 ARG A CA 1
ATOM 1880 C C . ARG A 1 236 ? -7.027 -25.766 -38.625 1 79.56 236 ARG A C 1
ATOM 1882 O O . ARG A 1 236 ? -7.664 -25.281 -39.562 1 79.56 236 ARG A O 1
ATOM 1889 N N . GLU A 1 237 ? -7.391 -25.75 -37.406 1 87.19 237 GLU A N 1
ATOM 1890 C CA . GLU A 1 237 ? -8.633 -25.078 -37.031 1 87.19 237 GLU A CA 1
ATOM 1891 C C . GLU A 1 237 ? -8.398 -23.578 -36.812 1 87.19 237 GLU A C 1
ATOM 1893 O O . GLU A 1 237 ? -9.359 -22.797 -36.75 1 87.19 237 GLU A O 1
ATOM 1898 N N . LEU A 1 238 ? -7.207 -23.203 -36.812 1 91.12 238 LEU A N 1
ATOM 1899 C CA . LEU A 1 238 ? -6.879 -21.797 -36.562 1 91.12 238 LEU A CA 1
ATOM 1900 C C . LEU A 1 238 ? -6.91 -21.016 -37.875 1 91.12 238 LEU A C 1
ATOM 1902 O O . LEU A 1 238 ? -6.574 -21.562 -38.938 1 91.12 238 LEU A O 1
ATOM 1906 N N . LYS A 1 239 ? -7.359 -19.844 -37.812 1 94.25 239 LYS A N 1
ATOM 1907 C CA . LYS A 1 239 ? -7.262 -18.859 -38.906 1 94.25 239 LYS A CA 1
ATOM 1908 C C . LYS A 1 239 ? -6.387 -17.688 -38.5 1 94.25 239 LYS A C 1
ATOM 1910 O O . LYS A 1 239 ? -6.035 -17.531 -37.312 1 94.25 239 LYS A O 1
ATOM 1915 N N . ARG A 1 240 ? -6.004 -16.938 -39.5 1 95 240 ARG A N 1
ATOM 1916 C CA . ARG A 1 240 ? -5.098 -15.828 -39.25 1 95 240 ARG A CA 1
ATOM 1917 C C . ARG A 1 240 ? -5.676 -14.891 -38.188 1 95 240 ARG A C 1
ATOM 1919 O O . ARG A 1 240 ? -4.941 -14.367 -37.344 1 95 240 ARG A O 1
ATOM 1926 N N . GLY A 1 241 ? -6.961 -14.641 -38.281 1 95.75 241 GLY A N 1
ATOM 1927 C CA . GLY A 1 241 ? -7.621 -13.734 -37.344 1 95.75 241 GLY A CA 1
ATOM 1928 C C . GLY A 1 241 ? -7.492 -14.172 -35.875 1 95.75 241 GLY A C 1
ATOM 1929 O O . GLY A 1 241 ? -7.477 -13.336 -34.969 1 95.75 241 GLY A O 1
ATOM 1930 N N . ASN A 1 242 ? -7.461 -15.5 -35.656 1 96.12 242 ASN A N 1
ATOM 1931 C CA . ASN A 1 242 ? -7.266 -16 -34.281 1 96.12 242 ASN A CA 1
ATOM 1932 C C . ASN A 1 242 ? -5.898 -15.609 -33.75 1 96.12 242 ASN A C 1
ATOM 1934 O O . ASN A 1 242 ? -5.785 -15.195 -32.594 1 96.12 242 ASN A O 1
ATOM 1938 N N . VAL A 1 243 ? -4.914 -15.688 -34.562 1 95.12 243 VAL A N 1
ATOM 1939 C CA . VAL A 1 243 ? -3.557 -15.336 -34.156 1 95.12 243 VAL A CA 1
ATOM 1940 C C . VAL A 1 243 ? -3.439 -13.828 -33.969 1 95.12 243 VAL A C 1
ATOM 1942 O O . VAL A 1 243 ? -2.76 -13.359 -33.062 1 95.12 243 VAL A O 1
ATOM 1945 N N . ASP A 1 244 ? -4.156 -13.086 -34.781 1 96.31 244 ASP A N 1
ATOM 1946 C CA . ASP A 1 244 ? -4.188 -11.633 -34.625 1 96.31 244 ASP A CA 1
ATOM 1947 C C . ASP A 1 244 ? -4.734 -11.234 -33.281 1 96.31 244 ASP A C 1
ATOM 1949 O O . ASP A 1 244 ? -4.211 -10.312 -32.625 1 96.31 244 ASP A O 1
ATOM 1953 N N . GLU A 1 245 ? -5.75 -11.914 -32.906 1 96.5 245 GLU A N 1
ATOM 1954 C CA . GLU A 1 245 ? -6.359 -11.641 -31.594 1 96.5 245 GLU A CA 1
ATOM 1955 C C . GLU A 1 245 ? -5.383 -11.914 -30.469 1 96.5 245 GLU A C 1
ATOM 1957 O O . GLU A 1 245 ? -5.266 -11.117 -29.531 1 96.5 245 GLU A O 1
ATOM 1962 N N . TRP A 1 246 ? -4.746 -13.055 -30.594 1 96 246 TRP A N 1
ATOM 1963 C CA . TRP A 1 246 ? -3.775 -13.398 -29.562 1 96 246 TRP A CA 1
ATOM 1964 C C . TRP A 1 246 ? -2.646 -12.375 -29.516 1 96 246 TRP A C 1
ATOM 1966 O O . TRP A 1 246 ? -2.229 -11.945 -28.438 1 96 246 TRP A O 1
ATOM 1976 N N . VAL A 1 247 ? -2.164 -11.922 -30.672 1 96.31 247 VAL A N 1
ATOM 1977 C CA . VAL A 1 247 ? -1.072 -10.961 -30.75 1 96.31 247 VAL A CA 1
ATOM 1978 C C . VAL A 1 247 ? -1.502 -9.633 -30.141 1 96.31 247 VAL A C 1
ATOM 1980 O O . VAL A 1 247 ? -0.75 -9.023 -29.375 1 96.31 247 VAL A O 1
ATOM 1983 N N . ALA A 1 248 ? -2.715 -9.188 -30.453 1 95.56 248 ALA A N 1
ATOM 1984 C CA . ALA A 1 248 ? -3.24 -7.93 -29.922 1 95.56 248 ALA A CA 1
ATOM 1985 C C . ALA A 1 248 ? -3.279 -7.957 -28.406 1 95.56 248 ALA A C 1
ATOM 1987 O O . ALA A 1 248 ? -2.91 -6.977 -27.75 1 95.56 248 ALA A O 1
ATOM 1988 N N . TRP A 1 249 ? -3.648 -9.078 -27.859 1 95.06 249 TRP A N 1
ATOM 1989 C CA . TRP A 1 249 ? -3.693 -9.211 -26.406 1 95.06 249 TRP A CA 1
ATOM 1990 C C . TRP A 1 249 ? -2.287 -9.328 -25.828 1 95.06 249 TRP A C 1
ATOM 1992 O O . TRP A 1 249 ? -1.913 -8.57 -24.938 1 95.06 249 TRP A O 1
ATOM 2002 N N . ALA A 1 250 ? -1.511 -10.242 -26.328 1 94.56 250 ALA A N 1
ATOM 2003 C CA . ALA A 1 250 ? -0.256 -10.664 -25.719 1 94.56 250 ALA A CA 1
ATOM 2004 C C . ALA A 1 250 ? 0.77 -9.531 -25.734 1 94.56 250 ALA A C 1
ATOM 2006 O O . ALA A 1 250 ? 1.578 -9.414 -24.797 1 94.56 250 ALA A O 1
ATOM 2007 N N . PHE A 1 251 ? 0.663 -8.656 -26.734 1 94.12 251 PHE A N 1
ATOM 2008 C CA . PHE A 1 251 ? 1.745 -7.684 -26.859 1 94.12 251 PHE A CA 1
ATOM 2009 C C . PHE A 1 251 ? 1.217 -6.262 -26.719 1 94.12 251 PHE A C 1
ATOM 2011 O O . PHE A 1 251 ? 1.989 -5.328 -26.5 1 94.12 251 PHE A O 1
ATOM 2018 N N . PHE A 1 252 ? -0.131 -6.109 -26.812 1 91.06 252 PHE A N 1
ATOM 2019 C CA . PHE A 1 252 ? -0.675 -4.758 -26.766 1 91.06 252 PHE A CA 1
ATOM 2020 C C . PHE A 1 252 ? -1.805 -4.664 -25.75 1 91.06 252 PHE A C 1
ATOM 2022 O O . PHE A 1 252 ? -2.299 -3.57 -25.469 1 91.06 252 PHE A O 1
ATOM 2029 N N . ASN A 1 253 ? -2.203 -5.727 -25.219 1 90.19 253 ASN A N 1
ATOM 2030 C CA . ASN A 1 253 ? -3.24 -5.805 -24.203 1 90.19 253 ASN A CA 1
ATOM 2031 C C . ASN A 1 253 ? -4.508 -5.074 -24.625 1 90.19 253 ASN A C 1
ATOM 2033 O O . ASN A 1 253 ? -5.027 -4.234 -23.891 1 90.19 253 ASN A O 1
ATOM 2037 N N . CYS A 1 254 ? -4.93 -5.309 -25.812 1 91 254 CYS A N 1
ATOM 2038 C CA . CYS A 1 254 ? -6.145 -4.695 -26.328 1 91 254 CYS A CA 1
ATOM 2039 C C . CYS A 1 254 ? -6.805 -5.598 -27.375 1 91 254 CYS A C 1
ATOM 2041 O O . CYS A 1 254 ? -6.285 -6.668 -27.688 1 91 254 CYS A O 1
ATOM 2043 N N . GLN A 1 255 ? -7.961 -5.16 -27.781 1 92.94 255 GLN A N 1
ATOM 2044 C CA . GLN A 1 255 ? -8.633 -5.836 -28.875 1 92.94 255 GLN A CA 1
ATOM 2045 C C . GLN A 1 255 ? -8.008 -5.457 -30.219 1 92.94 255 GLN A C 1
ATOM 2047 O O . GLN A 1 255 ? -7.328 -4.434 -30.328 1 92.94 255 GLN A O 1
ATOM 2052 N N . VAL A 1 256 ? -8.227 -6.309 -31.172 1 94.62 256 VAL A N 1
ATOM 2053 C CA . VAL A 1 256 ? -7.609 -6.141 -32.5 1 94.62 256 VAL A CA 1
ATOM 2054 C C . VAL A 1 256 ? -7.969 -4.766 -33.062 1 94.62 256 VAL A C 1
ATOM 2056 O O . VAL A 1 256 ? -7.113 -4.066 -33.594 1 94.62 256 VAL A O 1
ATOM 2059 N N . ASP A 1 257 ? -9.195 -4.32 -32.812 1 92.69 257 ASP A N 1
ATOM 2060 C CA . ASP A 1 257 ? -9.68 -3.068 -33.375 1 92.69 257 ASP A CA 1
ATOM 2061 C C . ASP A 1 257 ? -9.18 -1.869 -32.562 1 92.69 257 ASP A C 1
ATOM 2063 O O . ASP A 1 257 ? -9.281 -0.727 -33.031 1 92.69 257 ASP A O 1
ATOM 2067 N N . GLU A 1 258 ? -8.625 -2.139 -31.438 1 90.12 258 GLU A N 1
ATOM 2068 C CA . GLU A 1 258 ? -8.18 -1.064 -30.547 1 90.12 258 GLU A CA 1
ATOM 2069 C C . GLU A 1 258 ? -6.684 -0.801 -30.719 1 90.12 258 GLU A C 1
ATOM 2071 O O . GLU A 1 258 ? -6.137 0.122 -30.109 1 90.12 258 GLU A O 1
ATOM 2076 N N . VAL A 1 259 ? -6.059 -1.587 -31.516 1 92 259 VAL A N 1
ATOM 2077 C CA . VAL A 1 259 ? -4.641 -1.354 -31.766 1 92 259 VAL A CA 1
ATOM 2078 C C . VAL A 1 259 ? -4.453 0.007 -32.438 1 92 259 VAL A C 1
ATOM 2080 O O . VAL A 1 259 ? -5.129 0.32 -33.406 1 92 259 VAL A O 1
ATOM 2083 N N . PRO A 1 260 ? -3.615 0.788 -31.875 1 86.62 260 PRO A N 1
ATOM 2084 C CA . PRO A 1 260 ? -3.379 2.092 -32.5 1 86.62 260 PRO A CA 1
ATOM 2085 C C . PRO A 1 260 ? -2.955 1.98 -33.969 1 86.62 260 PRO A C 1
ATOM 2087 O O . PRO A 1 260 ? -2.225 1.057 -34.312 1 86.62 260 PRO A O 1
ATOM 2090 N N . GLU A 1 261 ? -3.307 2.934 -34.719 1 89.94 261 GLU A N 1
ATOM 2091 C CA . GLU A 1 261 ? -3.029 2.926 -36.156 1 89.94 261 GLU A CA 1
ATOM 2092 C C . GLU A 1 261 ? -1.528 2.855 -36.406 1 89.94 261 GLU A C 1
ATOM 2094 O O . GLU A 1 261 ? -1.09 2.156 -37.344 1 89.94 261 GLU A O 1
ATOM 2099 N N . SER A 1 262 ? -0.819 3.496 -35.562 1 89.06 262 SER A N 1
ATOM 2100 C CA . SER A 1 262 ? 0.625 3.564 -35.781 1 89.06 262 SER A CA 1
ATOM 2101 C C . SER A 1 262 ? 1.285 2.221 -35.469 1 89.06 262 SER A C 1
ATOM 2103 O O . SER A 1 262 ? 2.436 1.994 -35.875 1 89.06 262 SER A O 1
ATOM 2105 N N . ARG A 1 263 ? 0.549 1.289 -34.875 1 93.5 263 ARG A N 1
ATOM 2106 C CA . ARG A 1 263 ? 1.149 0.024 -34.469 1 93.5 263 ARG A CA 1
ATOM 2107 C C . ARG A 1 263 ? 0.543 -1.145 -35.25 1 93.5 263 ARG A C 1
ATOM 2109 O O . ARG A 1 263 ? 0.906 -2.301 -35.031 1 93.5 263 ARG A O 1
ATOM 2116 N N . LYS A 1 264 ? -0.338 -0.877 -36.156 1 94.44 264 LYS A N 1
ATOM 2117 C CA . LYS A 1 264 ? -1.034 -1.927 -36.906 1 94.44 264 LYS A CA 1
ATOM 2118 C C . LYS A 1 264 ? -0.063 -2.73 -37.781 1 94.44 264 LYS A C 1
ATOM 2120 O O . LYS A 1 264 ? -0.156 -3.959 -37.844 1 94.44 264 LYS A O 1
ATOM 2125 N N . ALA A 1 265 ? 0.816 -2.018 -38.375 1 95 265 ALA A N 1
ATOM 2126 C CA . ALA A 1 265 ? 1.807 -2.705 -39.188 1 95 265 ALA A CA 1
ATOM 2127 C C . ALA A 1 265 ? 2.656 -3.656 -38.344 1 95 265 ALA A C 1
ATOM 2129 O O . ALA A 1 265 ? 2.984 -4.758 -38.812 1 95 265 ALA A O 1
ATOM 2130 N N . GLU A 1 266 ? 2.973 -3.236 -37.219 1 95.88 266 GLU A N 1
ATOM 2131 C CA . GLU A 1 266 ? 3.777 -4.051 -36.312 1 95.88 266 GLU A CA 1
ATOM 2132 C C . GLU A 1 266 ? 3.027 -5.312 -35.906 1 95.88 266 GLU A C 1
ATOM 2134 O O . GLU A 1 266 ? 3.619 -6.391 -35.812 1 95.88 266 GLU A O 1
ATOM 2139 N N . THR A 1 267 ? 1.801 -5.184 -35.688 1 95.62 267 THR A N 1
ATOM 2140 C CA . THR A 1 267 ? 0.984 -6.328 -35.281 1 95.62 267 THR A CA 1
ATOM 2141 C C . THR A 1 267 ? 0.92 -7.359 -36.406 1 95.62 267 THR A C 1
ATOM 2143 O O . THR A 1 267 ? 0.996 -8.562 -36.156 1 95.62 267 THR A O 1
ATOM 2146 N N . GLN A 1 268 ? 0.83 -6.895 -37.562 1 95.5 268 GLN A N 1
ATOM 2147 C CA . GLN A 1 268 ? 0.801 -7.797 -38.719 1 95.5 268 GLN A CA 1
ATOM 2148 C C . GLN A 1 268 ? 2.141 -8.508 -38.875 1 95.5 268 GLN A C 1
ATOM 2150 O O . GLN A 1 268 ? 2.182 -9.695 -39.219 1 95.5 268 GLN A O 1
ATOM 2155 N N . GLU A 1 269 ? 3.137 -7.77 -38.625 1 96.88 269 GLU A N 1
ATOM 2156 C CA . GLU A 1 269 ? 4.469 -8.359 -38.719 1 96.88 269 GLU A CA 1
ATOM 2157 C C . GLU A 1 269 ? 4.664 -9.461 -37.688 1 96.88 269 GLU A C 1
ATOM 2159 O O . GLU A 1 269 ? 5.32 -10.469 -37.938 1 96.88 269 GLU A O 1
ATOM 2164 N N . LEU A 1 270 ? 4.172 -9.219 -36.562 1 97 270 LEU A N 1
ATOM 2165 C CA . LEU A 1 270 ? 4.266 -10.219 -35.531 1 97 270 LEU A CA 1
ATOM 2166 C C . LEU A 1 270 ? 3.521 -11.492 -35.906 1 97 270 LEU A C 1
ATOM 2168 O O . LEU A 1 270 ? 4.051 -12.594 -35.781 1 97 270 LEU A O 1
ATOM 2172 N N . THR A 1 271 ? 2.332 -11.344 -36.406 1 96 271 THR A N 1
ATOM 2173 C CA . THR A 1 271 ? 1.543 -12.492 -36.844 1 96 271 THR A CA 1
ATOM 2174 C C . THR A 1 271 ? 2.252 -13.234 -37.969 1 96 271 THR A C 1
ATOM 2176 O O . THR A 1 271 ? 2.314 -14.461 -37.969 1 96 271 THR A O 1
ATOM 2179 N N . ASP A 1 272 ? 2.812 -12.5 -38.875 1 95.94 272 ASP A N 1
ATOM 2180 C CA . ASP A 1 272 ? 3.549 -13.094 -40 1 95.94 272 ASP A CA 1
ATOM 2181 C C . ASP A 1 272 ? 4.742 -13.906 -39.5 1 95.94 272 ASP A C 1
ATOM 2183 O O . ASP A 1 272 ? 5.023 -14.992 -40 1 95.94 272 ASP A O 1
ATOM 2187 N N . GLU A 1 273 ? 5.398 -13.352 -38.562 1 95.44 273 GLU A N 1
ATOM 2188 C CA . GLU A 1 273 ? 6.562 -14.039 -38 1 95.44 273 GLU A CA 1
ATOM 2189 C C . GLU A 1 273 ? 6.16 -15.344 -37.344 1 95.44 273 GLU A C 1
ATOM 2191 O O . GLU A 1 273 ? 6.867 -16.359 -37.438 1 95.44 273 GLU A O 1
ATOM 2196 N N . ILE A 1 274 ? 5.121 -15.32 -36.656 1 93.44 274 ILE A N 1
ATOM 2197 C CA . ILE A 1 274 ? 4.625 -16.516 -36 1 93.44 274 ILE A CA 1
ATOM 2198 C C . ILE A 1 274 ? 4.281 -17.578 -37.031 1 93.44 274 ILE A C 1
ATOM 2200 O O . ILE A 1 274 ? 4.676 -18.734 -36.906 1 93.44 274 ILE A O 1
ATOM 2204 N N . MET A 1 275 ? 3.609 -17.219 -38.094 1 91.81 275 MET A N 1
ATOM 2205 C CA . MET A 1 275 ? 3.205 -18.141 -39.125 1 91.81 275 MET A CA 1
ATOM 2206 C C . MET A 1 275 ? 4.422 -18.719 -39.875 1 91.81 275 MET A C 1
ATOM 2208 O O . MET A 1 275 ? 4.469 -19.906 -40.156 1 91.81 275 MET A O 1
ATOM 2212 N N . ARG A 1 276 ? 5.34 -17.828 -40.062 1 92.5 276 ARG A N 1
ATOM 2213 C CA . ARG A 1 276 ? 6.578 -18.281 -40.688 1 92.5 276 ARG A CA 1
ATOM 2214 C C . ARG A 1 276 ? 7.309 -19.281 -39.812 1 92.5 276 ARG A C 1
ATOM 2216 O O . ARG A 1 276 ? 7.793 -20.312 -40.281 1 92.5 276 ARG A O 1
ATOM 2223 N N . TRP A 1 277 ? 7.355 -18.938 -38.594 1 89.88 277 TRP A N 1
ATOM 2224 C CA . TRP A 1 277 ? 8.078 -19.766 -37.625 1 89.88 277 TRP A CA 1
ATOM 2225 C C . TRP A 1 277 ? 7.422 -21.125 -37.469 1 89.88 277 TRP A C 1
ATOM 2227 O O . TRP A 1 277 ? 8.109 -22.141 -37.344 1 89.88 277 TRP A O 1
ATOM 2237 N N . MET A 1 278 ? 6.176 -21.234 -37.531 1 85.25 278 MET A N 1
ATOM 2238 C CA . MET A 1 278 ? 5.449 -22.5 -37.375 1 85.25 278 MET A CA 1
ATOM 2239 C C . MET A 1 278 ? 5.422 -23.266 -38.688 1 85.25 278 MET A C 1
ATOM 2241 O O . MET A 1 278 ? 5.074 -24.453 -38.688 1 85.25 278 MET A O 1
ATOM 2245 N N . GLU A 1 279 ? 5.75 -22.562 -39.688 1 83.94 279 GLU A N 1
ATOM 2246 C CA . GLU A 1 279 ? 5.785 -23.156 -41 1 83.94 279 GLU A CA 1
ATOM 2247 C C . GLU A 1 279 ? 4.398 -23.656 -41.438 1 83.94 279 GLU A C 1
ATOM 2249 O O . GLU A 1 279 ? 4.25 -24.781 -41.875 1 83.94 279 GLU A O 1
ATOM 2254 N N . VAL A 1 280 ? 3.465 -22.844 -41.125 1 82.81 280 VAL A N 1
ATOM 2255 C CA . VAL A 1 280 ? 2.096 -23.125 -41.531 1 82.81 280 VAL A CA 1
ATOM 2256 C C . VAL A 1 280 ? 1.486 -21.875 -42.156 1 82.81 280 VAL A C 1
ATOM 2258 O O . VAL A 1 280 ? 1.763 -20.75 -41.75 1 82.81 280 VAL A O 1
ATOM 2261 N N . ASP A 1 281 ? 0.724 -22.078 -43.156 1 85 281 ASP A N 1
ATOM 2262 C CA . ASP A 1 281 ? -0.034 -21 -43.781 1 85 281 ASP A CA 1
ATOM 2263 C C . ASP A 1 281 ? -1.488 -21 -43.312 1 85 281 ASP A C 1
ATOM 2265 O O . ASP A 1 281 ? -2.268 -21.875 -43.719 1 85 281 ASP A O 1
ATOM 2269 N N . LEU A 1 282 ? -1.793 -20.094 -42.562 1 89.81 282 LEU A N 1
ATOM 2270 C CA . LEU A 1 282 ? -3.156 -20 -42.031 1 89.81 282 LEU A CA 1
ATOM 2271 C C . LEU A 1 282 ? -4.035 -19.188 -43 1 89.81 282 LEU A C 1
ATOM 2273 O O . LEU A 1 282 ? -3.604 -18.172 -43.531 1 89.81 282 LEU A O 1
ATOM 2277 N N . GLU A 1 283 ? -5.234 -19.672 -43.188 1 92 283 GLU A N 1
ATOM 2278 C CA . GLU A 1 283 ? -6.199 -18.953 -44.031 1 92 283 GLU A CA 1
ATOM 2279 C C . GLU A 1 283 ? -6.652 -17.672 -43.344 1 92 283 GLU A C 1
ATOM 2281 O O . GLU A 1 283 ? -6.699 -17.594 -42.125 1 92 283 GLU A O 1
ATOM 2286 N N . PRO A 1 284 ? -6.984 -16.688 -44.219 1 93.56 284 PRO A N 1
ATOM 2287 C CA . PRO A 1 284 ? -7.562 -15.477 -43.625 1 93.56 284 PRO A CA 1
ATOM 2288 C C . PRO A 1 284 ? -8.906 -15.734 -42.938 1 93.56 284 PRO A C 1
ATOM 2290 O O . PRO A 1 284 ? -9.586 -16.719 -43.25 1 93.56 284 PRO A O 1
ATOM 2293 N N . GLY A 1 285 ? -9.227 -14.898 -42.031 1 94.94 285 GLY A N 1
ATOM 2294 C CA . GLY A 1 285 ? -10.5 -15.039 -41.344 1 94.94 285 GLY A CA 1
ATOM 2295 C C . GLY A 1 285 ? -10.352 -15.297 -39.844 1 94.94 285 GLY A C 1
ATOM 2296 O O . GLY A 1 285 ? -9.305 -15.008 -39.281 1 94.94 285 GLY A O 1
ATOM 2297 N N . TYR A 1 286 ? -11.547 -15.727 -39.281 1 95.19 286 TYR A N 1
ATOM 2298 C CA . TYR A 1 286 ? -11.609 -15.961 -37.844 1 95.19 286 TYR A CA 1
ATOM 2299 C C . TYR A 1 286 ? -12.492 -17.156 -37.531 1 95.19 286 TYR A C 1
ATOM 2301 O O . TYR A 1 286 ? -13.609 -17.266 -38.031 1 95.19 286 TYR A O 1
ATOM 2309 N N . ASN A 1 287 ? -11.961 -18.125 -36.781 1 94.44 287 ASN A N 1
ATOM 2310 C CA . ASN A 1 287 ? -12.727 -19.266 -36.312 1 94.44 287 ASN A CA 1
ATOM 2311 C C . ASN A 1 287 ? -13.203 -19.062 -34.875 1 94.44 287 ASN A C 1
ATOM 2313 O O . ASN A 1 287 ? -12.406 -19.109 -33.938 1 94.44 287 ASN A O 1
ATOM 2317 N N . PRO A 1 288 ? -14.477 -18.906 -34.656 1 92.56 288 PRO A N 1
ATOM 2318 C CA . PRO A 1 288 ? -15 -18.656 -33.312 1 92.56 288 PRO A CA 1
ATOM 2319 C C . PRO A 1 288 ? -14.875 -19.859 -32.375 1 92.56 288 PRO A C 1
ATOM 2321 O O . PRO A 1 288 ? -15.039 -19.719 -31.156 1 92.56 288 PRO A O 1
ATOM 2324 N N . GLU A 1 289 ? -14.586 -21.016 -32.906 1 91 289 GLU A N 1
ATOM 2325 C CA . GLU A 1 289 ? -14.461 -22.203 -32.062 1 91 289 GLU A CA 1
ATOM 2326 C C . GLU A 1 289 ? -13.062 -22.312 -31.469 1 91 289 GLU A C 1
ATOM 2328 O O . GLU A 1 289 ? -12.836 -23.109 -30.547 1 91 289 GLU A O 1
ATOM 2333 N N . ALA A 1 290 ? -12.156 -21.641 -32.031 1 92.25 290 ALA A N 1
ATOM 2334 C CA . ALA A 1 290 ? -10.797 -21.578 -31.469 1 92.25 290 ALA A CA 1
ATOM 2335 C C . ALA A 1 290 ? -10.609 -20.297 -30.656 1 92.25 290 ALA A C 1
ATOM 2337 O O . ALA A 1 290 ? -10.352 -19.234 -31.219 1 92.25 290 ALA A O 1
ATOM 2338 N N . VAL A 1 291 ? -10.68 -20.422 -29.391 1 91.38 291 VAL A N 1
ATOM 2339 C CA . VAL A 1 291 ? -10.711 -19.266 -28.516 1 91.38 291 VAL A CA 1
ATOM 2340 C C . VAL A 1 291 ? -9.336 -19.062 -27.875 1 91.38 291 VAL A C 1
ATOM 2342 O O . VAL A 1 291 ? -8.797 -19.969 -27.234 1 91.38 291 VAL A O 1
ATOM 2345 N N . ALA A 1 292 ? -8.82 -17.922 -28.078 1 94 292 ALA A N 1
ATOM 2346 C CA . ALA A 1 292 ? -7.531 -17.578 -27.484 1 94 292 ALA A CA 1
ATOM 2347 C C . ALA A 1 292 ? -7.664 -17.328 -25.984 1 94 292 ALA A C 1
ATOM 2349 O O . ALA A 1 292 ? -8.625 -16.703 -25.531 1 94 292 ALA A O 1
ATOM 2350 N N . MET A 1 293 ? -6.781 -17.891 -25.172 1 94.56 293 MET A N 1
ATOM 2351 C CA . MET A 1 293 ? -6.68 -17.516 -23.766 1 94.56 293 MET A CA 1
ATOM 2352 C C . MET A 1 293 ? -6.047 -16.125 -23.609 1 94.56 293 MET A C 1
ATOM 2354 O O . MET A 1 293 ? -4.859 -15.953 -23.906 1 94.56 293 MET A O 1
ATOM 2358 N N . ARG A 1 294 ? -6.801 -15.164 -23.125 1 95.06 294 ARG A N 1
ATOM 2359 C CA . ARG A 1 294 ? -6.301 -13.789 -23.078 1 95.06 294 ARG A CA 1
ATOM 2360 C C . ARG A 1 294 ? -6.121 -13.32 -21.641 1 95.06 294 ARG A C 1
ATOM 2362 O O . ARG A 1 294 ? -5.809 -12.148 -21.391 1 95.06 294 ARG A O 1
ATOM 2369 N N . LEU A 1 295 ? -6.375 -14.094 -20.672 1 95.12 295 LEU A N 1
ATOM 2370 C CA . LEU A 1 295 ? -6.133 -13.906 -19.234 1 95.12 295 LEU A CA 1
ATOM 2371 C C . LEU A 1 295 ? -6.676 -12.555 -18.766 1 95.12 295 LEU A C 1
ATOM 2373 O O . LEU A 1 295 ? -7.746 -12.492 -18.172 1 95.12 295 LEU A O 1
ATOM 2377 N N . THR A 1 296 ? -6.051 -11.359 -19.094 1 94.44 296 THR A N 1
ATOM 2378 C CA . THR A 1 296 ? -6.336 -10.031 -18.562 1 94.44 296 THR A CA 1
ATOM 2379 C C . THR A 1 296 ? -7.602 -9.453 -19.203 1 94.44 296 THR A C 1
ATOM 2381 O O . THR A 1 296 ? -8.164 -8.477 -18.703 1 94.44 296 THR A O 1
ATOM 2384 N N . MET A 1 297 ? -8.055 -10.016 -20.281 1 94 297 MET A N 1
ATOM 2385 C CA . MET A 1 297 ? -9.227 -9.477 -20.969 1 94 297 MET A CA 1
ATOM 2386 C C . MET A 1 297 ? -10.406 -10.43 -20.844 1 94 297 MET A C 1
ATOM 2388 O O . MET A 1 297 ? -11.516 -10.109 -21.281 1 94 297 MET A O 1
ATOM 2392 N N . ASP A 1 298 ? -10.141 -11.625 -20.344 1 95.12 298 ASP A N 1
ATOM 2393 C CA . ASP A 1 298 ? -11.203 -12.602 -20.172 1 95.12 298 ASP A CA 1
ATOM 2394 C C . ASP A 1 298 ? -11.945 -12.375 -18.859 1 95.12 298 ASP A C 1
ATOM 2396 O O . ASP A 1 298 ? -11.453 -11.672 -17.969 1 95.12 298 ASP A O 1
ATOM 2400 N N . PRO A 1 299 ? -13.125 -12.883 -18.719 1 94.31 299 PRO A N 1
ATOM 2401 C CA . PRO A 1 299 ? -13.852 -12.75 -17.453 1 94.31 299 PRO A CA 1
ATOM 2402 C C . PRO A 1 299 ? -13.086 -13.32 -16.266 1 94.31 299 PRO A C 1
ATOM 2404 O O . PRO A 1 299 ? -12.359 -14.312 -16.406 1 94.31 299 PRO A O 1
ATOM 2407 N N . ILE A 1 300 ? -13.25 -12.719 -15.109 1 95.44 300 ILE A N 1
ATOM 2408 C CA . ILE A 1 300 ? -12.594 -13.18 -13.891 1 95.44 300 ILE A CA 1
ATOM 2409 C C . ILE A 1 300 ? -13.258 -14.477 -13.414 1 95.44 300 ILE A C 1
ATOM 2411 O O . ILE A 1 300 ? -14.445 -14.484 -13.094 1 95.44 300 ILE A O 1
ATOM 2415 N N . PRO A 1 301 ? -12.453 -15.531 -13.422 1 94.44 301 PRO A N 1
ATOM 2416 C CA . PRO A 1 301 ? -13.039 -16.797 -12.969 1 94.44 301 PRO A CA 1
ATOM 2417 C C . PRO A 1 301 ? -13.188 -16.875 -11.445 1 94.44 301 PRO A C 1
ATOM 2419 O O . PRO A 1 301 ? -12.297 -17.391 -10.766 1 94.44 301 PRO A O 1
ATOM 2422 N N . SER A 1 302 ? -14.258 -16.297 -10.859 1 94.94 302 SER A N 1
ATOM 2423 C CA . SER A 1 302 ? -14.406 -16.328 -9.406 1 94.94 302 SER A CA 1
ATOM 2424 C C . SER A 1 302 ? -15.648 -17.094 -8.992 1 94.94 302 SER A C 1
ATOM 2426 O O . SER A 1 302 ? -16.594 -17.219 -9.758 1 94.94 302 SER A O 1
ATOM 2428 N N . ALA A 1 303 ? -15.477 -17.703 -7.871 1 94.31 303 ALA A N 1
ATOM 2429 C CA . ALA A 1 303 ? -16.594 -18.344 -7.184 1 94.31 303 ALA A CA 1
ATOM 2430 C C . ALA A 1 303 ? -16.766 -17.797 -5.773 1 94.31 303 ALA A C 1
ATOM 2432 O O . ALA A 1 303 ? -15.781 -17.547 -5.074 1 94.31 303 ALA A O 1
ATOM 2433 N N . HIS A 1 304 ? -17.953 -17.609 -5.367 1 93.06 304 HIS A N 1
ATOM 2434 C CA . HIS A 1 304 ? -18.281 -16.969 -4.098 1 93.06 304 HIS A CA 1
ATOM 2435 C C . HIS A 1 304 ? -17.797 -17.797 -2.918 1 93.06 304 HIS A C 1
ATOM 2437 O O . HIS A 1 304 ? -17.891 -19.031 -2.938 1 93.06 304 HIS A O 1
ATOM 2443 N N . ARG A 1 305 ? -17.328 -17.094 -1.951 1 92.44 305 ARG A N 1
ATOM 2444 C CA . ARG A 1 305 ? -17.016 -17.578 -0.609 1 92.44 305 ARG A CA 1
ATOM 2445 C C . ARG A 1 305 ? -17.734 -16.734 0.448 1 92.44 305 ARG A C 1
ATOM 2447 O O . ARG A 1 305 ? -17.828 -15.516 0.315 1 92.44 305 ARG A O 1
ATOM 2454 N N . PRO A 1 306 ? -18.188 -17.453 1.415 1 94.06 306 PRO A N 1
ATOM 2455 C CA . PRO A 1 306 ? -18.844 -16.703 2.48 1 94.06 306 PRO A CA 1
ATOM 2456 C C . PRO A 1 306 ? -17.859 -15.938 3.359 1 94.06 306 PRO A C 1
ATOM 2458 O O . PRO A 1 306 ? -16.641 -16.141 3.25 1 94.06 306 PRO A O 1
ATOM 2461 N N . LEU A 1 307 ? -18.344 -15.078 4.215 1 93.38 307 LEU A N 1
ATOM 2462 C CA . LEU A 1 307 ? -17.516 -14.219 5.059 1 93.38 307 LEU A CA 1
ATOM 2463 C C . LEU A 1 307 ? -16.734 -15.055 6.078 1 93.38 307 LEU A C 1
ATOM 2465 O O . LEU A 1 307 ? -15.617 -14.695 6.449 1 93.38 307 LEU A O 1
ATOM 2469 N N . ILE A 1 308 ? -17.312 -16.125 6.504 1 91.06 308 ILE A N 1
ATOM 2470 C CA . ILE A 1 308 ? -16.641 -16.984 7.484 1 91.06 308 ILE A CA 1
ATOM 2471 C C . ILE A 1 308 ? -15.32 -17.5 6.91 1 91.06 308 ILE A C 1
ATOM 2473 O O . ILE A 1 308 ? -14.344 -17.688 7.645 1 91.06 308 ILE A O 1
ATOM 2477 N N . TYR A 1 309 ? -15.344 -17.797 5.562 1 93.81 309 TYR A N 1
ATOM 2478 C CA . TYR A 1 309 ? -14.109 -18.203 4.902 1 93.81 309 TYR A CA 1
ATOM 2479 C C . TYR A 1 309 ? -13.016 -17.156 5.105 1 93.81 309 TYR A C 1
ATOM 2481 O O . TYR A 1 309 ? -11.891 -17.5 5.484 1 93.81 309 TYR A O 1
ATOM 2489 N N . TYR A 1 310 ? -13.312 -15.891 4.984 1 93.81 310 TYR A N 1
ATOM 2490 C CA . TYR A 1 310 ? -12.344 -14.812 5.121 1 93.81 310 TYR A CA 1
ATOM 2491 C C . TYR A 1 310 ? -12.016 -14.547 6.586 1 93.81 310 TYR A C 1
ATOM 2493 O O . TYR A 1 310 ? -10.906 -14.117 6.914 1 93.81 310 TYR A O 1
ATOM 2501 N N . ALA A 1 311 ? -12.992 -14.805 7.461 1 91.88 311 ALA A N 1
ATOM 2502 C CA . ALA A 1 311 ? -12.703 -14.719 8.891 1 91.88 311 ALA A CA 1
ATOM 2503 C C . ALA A 1 311 ? -11.594 -15.688 9.281 1 91.88 311 ALA A C 1
ATOM 2505 O O . ALA A 1 311 ? -10.75 -15.359 10.125 1 91.88 311 ALA A O 1
ATOM 2506 N N . VAL A 1 312 ? -11.594 -16.766 8.617 1 92.31 312 VAL A N 1
ATOM 2507 C CA . VAL A 1 312 ? -10.578 -17.766 8.906 1 92.31 312 VAL A CA 1
ATOM 2508 C C . VAL A 1 312 ? -9.266 -17.391 8.219 1 92.31 312 VAL A C 1
ATOM 2510 O O . VAL A 1 312 ? -8.234 -17.25 8.875 1 92.31 312 VAL A O 1
ATOM 2513 N N . THR A 1 313 ? -9.305 -17.125 6.926 1 93.44 313 THR A N 1
ATOM 2514 C CA . THR A 1 313 ? -8.086 -16.953 6.148 1 93.44 313 THR A CA 1
ATOM 2515 C C . THR A 1 313 ? -7.434 -15.602 6.469 1 93.44 313 THR A C 1
ATOM 2517 O O . THR A 1 313 ? -6.207 -15.492 6.484 1 93.44 313 THR A O 1
ATOM 2520 N N . GLN A 1 314 ? -8.188 -14.609 6.805 1 91.5 314 GLN A N 1
ATOM 2521 C CA . GLN A 1 314 ? -7.633 -13.273 7.016 1 91.5 314 GLN A CA 1
ATOM 2522 C C . GLN A 1 314 ? -7.418 -13 8.5 1 91.5 314 GLN A C 1
ATOM 2524 O O . GLN A 1 314 ? -6.402 -12.414 8.891 1 91.5 314 GLN A O 1
ATOM 2529 N N . ALA A 1 315 ? -8.305 -13.414 9.305 1 89.25 315 ALA A N 1
ATOM 2530 C CA . ALA A 1 315 ? -8.195 -13.07 10.719 1 89.25 315 ALA A CA 1
ATOM 2531 C C . ALA A 1 315 ? -7.492 -14.172 11.5 1 89.25 315 ALA A C 1
ATOM 2533 O O . ALA A 1 315 ? -6.414 -13.953 12.062 1 89.25 315 ALA A O 1
ATOM 2534 N N . ILE A 1 316 ? -7.98 -15.359 11.445 1 92.31 316 ILE A N 1
ATOM 2535 C CA . ILE A 1 316 ? -7.461 -16.438 12.273 1 92.31 316 ILE A CA 1
ATOM 2536 C C . ILE A 1 316 ? -6.051 -16.812 11.812 1 92.31 316 ILE A C 1
ATOM 2538 O O . ILE A 1 316 ? -5.121 -16.859 12.617 1 92.31 316 ILE A O 1
ATOM 2542 N N . PHE A 1 317 ? -5.898 -17.062 10.461 1 93.69 317 PHE A N 1
ATOM 2543 C CA . PHE A 1 317 ? -4.586 -17.438 9.953 1 93.69 317 PHE A CA 1
ATOM 2544 C C . PHE A 1 317 ? -3.564 -16.344 10.227 1 93.69 317 PHE A C 1
ATOM 2546 O O . PHE A 1 317 ? -2.393 -16.625 10.484 1 93.69 317 PHE A O 1
ATOM 2553 N N . SER A 1 318 ? -3.938 -15.055 10.195 1 92.06 318 SER A N 1
ATOM 2554 C CA . SER A 1 318 ? -3.021 -13.953 10.492 1 92.06 318 SER A CA 1
ATOM 2555 C C . SER A 1 318 ? -2.52 -14.023 11.93 1 92.06 318 SER A C 1
ATOM 2557 O O . SER A 1 318 ? -1.346 -13.758 12.195 1 92.06 318 SER A O 1
ATOM 2559 N N . GLN A 1 319 ? -3.432 -14.406 12.852 1 91.69 319 GLN A N 1
ATOM 2560 C CA . GLN A 1 319 ? -3.029 -14.547 14.242 1 91.69 319 GLN A CA 1
ATOM 2561 C C . GLN A 1 319 ? -2.086 -15.727 14.43 1 91.69 319 GLN A C 1
ATOM 2563 O O . GLN A 1 319 ? -1.104 -15.641 15.172 1 91.69 319 GLN A O 1
ATOM 2568 N N . ILE A 1 320 ? -2.373 -16.75 13.789 1 94.69 320 ILE A N 1
ATOM 2569 C CA . ILE A 1 320 ? -1.516 -17.938 13.859 1 94.69 320 ILE A CA 1
ATOM 2570 C C . ILE A 1 320 ? -0.124 -17.594 13.336 1 94.69 320 ILE A C 1
ATOM 2572 O O . ILE A 1 320 ? 0.884 -17.922 13.961 1 94.69 320 ILE A O 1
ATOM 2576 N N . ILE A 1 321 ? -0.071 -16.938 12.234 1 95.44 321 ILE A N 1
ATOM 2577 C CA . ILE A 1 321 ? 1.194 -16.531 11.633 1 95.44 321 ILE A CA 1
ATOM 2578 C C . ILE A 1 321 ? 1.943 -15.602 12.586 1 95.44 321 ILE A C 1
ATOM 2580 O O . ILE A 1 321 ? 3.15 -15.758 12.789 1 95.44 321 ILE A O 1
ATOM 2584 N N . HIS A 1 322 ? 1.213 -14.664 13.188 1 94 322 HIS A N 1
ATOM 2585 C CA . HIS A 1 322 ? 1.822 -13.727 14.125 1 94 322 HIS A CA 1
ATOM 2586 C C . HIS A 1 322 ? 2.486 -14.461 15.289 1 94 322 HIS A C 1
ATOM 2588 O O . HIS A 1 322 ? 3.646 -14.203 15.609 1 94 322 HIS A O 1
ATOM 2594 N N . PHE A 1 323 ? 1.803 -15.422 15.828 1 94.5 323 PHE A N 1
ATOM 2595 C CA . PHE A 1 323 ? 2.318 -16.156 16.984 1 94.5 323 PHE A CA 1
ATOM 2596 C C . PHE A 1 323 ? 3.482 -17.047 16.562 1 94.5 323 PHE A C 1
ATOM 2598 O O . PHE A 1 323 ? 4.492 -17.125 17.266 1 94.5 323 PHE A O 1
ATOM 2605 N N . GLN A 1 324 ? 3.316 -17.672 15.492 1 95.31 324 GLN A N 1
ATOM 2606 C CA . GLN A 1 324 ? 4.359 -18.562 15 1 95.31 324 GLN A CA 1
ATOM 2607 C C . GLN A 1 324 ? 5.645 -17.797 14.695 1 95.31 324 GLN A C 1
ATOM 2609 O O . GLN A 1 324 ? 6.727 -18.188 15.148 1 95.31 324 GLN A O 1
ATOM 2614 N N . LEU A 1 325 ? 5.555 -16.75 13.969 1 96.88 325 LEU A N 1
ATOM 2615 C CA . LEU A 1 325 ? 6.734 -16.016 13.531 1 96.88 325 LEU A CA 1
ATOM 2616 C C . LEU A 1 325 ? 7.383 -15.273 14.703 1 96.88 325 LEU A C 1
ATOM 2618 O O . LEU A 1 325 ? 8.609 -15.227 14.812 1 96.88 325 LEU A O 1
ATOM 2622 N N . THR A 1 326 ? 6.527 -14.695 15.578 1 95.88 326 THR A N 1
ATOM 2623 C CA . THR A 1 326 ? 7.102 -14.055 16.766 1 95.88 326 THR A CA 1
ATOM 2624 C C . THR A 1 326 ? 7.84 -15.07 17.625 1 95.88 326 THR A C 1
ATOM 2626 O O . THR A 1 326 ? 8.891 -14.766 18.188 1 95.88 326 THR A O 1
ATOM 2629 N N . GLY A 1 327 ? 7.312 -16.234 17.734 1 95.06 327 GLY A N 1
ATOM 2630 C CA . GLY A 1 327 ? 7.977 -17.312 18.469 1 95.06 327 GLY A CA 1
ATOM 2631 C C . GLY A 1 327 ? 9.305 -17.719 17.844 1 95.06 327 GLY A C 1
ATOM 2632 O O . GLY A 1 327 ? 10.211 -18.172 18.562 1 95.06 327 GLY A O 1
ATOM 2633 N N . MET A 1 328 ? 9.422 -17.516 16.578 1 95.31 328 MET A N 1
ATOM 2634 C CA . MET A 1 328 ? 10.641 -17.859 15.859 1 95.31 328 MET A CA 1
ATOM 2635 C C . MET A 1 328 ? 11.625 -16.688 15.859 1 95.31 328 MET A C 1
ATOM 2637 O O . MET A 1 328 ? 12.688 -16.781 15.242 1 95.31 328 MET A O 1
ATOM 2641 N N . GLY A 1 329 ? 11.227 -15.516 16.406 1 95.06 329 GLY A N 1
ATOM 2642 C CA . GLY A 1 329 ? 12.133 -14.391 16.531 1 95.06 329 GLY A CA 1
ATOM 2643 C C . GLY A 1 329 ? 11.898 -13.312 15.5 1 95.06 329 GLY A C 1
ATOM 2644 O O . GLY A 1 329 ? 12.672 -12.352 15.398 1 95.06 329 GLY A O 1
ATOM 2645 N N . PHE A 1 330 ? 10.844 -13.469 14.742 1 96.75 330 PHE A N 1
ATOM 2646 C CA . PHE A 1 330 ? 10.539 -12.453 13.742 1 96.75 330 PHE A CA 1
ATOM 2647 C C . PHE A 1 330 ? 9.727 -11.32 14.344 1 96.75 330 PHE A C 1
ATOM 2649 O O . PHE A 1 330 ? 8.922 -11.539 15.25 1 96.75 330 PHE A O 1
ATOM 2656 N N . GLY A 1 331 ? 9.938 -10.07 13.836 1 94.75 331 GLY A N 1
ATOM 2657 C CA . GLY A 1 331 ? 9.102 -8.914 14.133 1 94.75 331 GLY A CA 1
ATOM 2658 C C . GLY A 1 331 ? 8.445 -8.32 12.898 1 94.75 331 GLY A C 1
ATOM 2659 O O . GLY A 1 331 ? 9.047 -8.312 11.82 1 94.75 331 GLY A O 1
ATOM 2660 N N . PRO A 1 332 ? 7.23 -7.875 13.047 1 93.69 332 PRO A N 1
ATOM 2661 C CA . PRO A 1 332 ? 6.531 -7.277 11.906 1 93.69 332 PRO A CA 1
ATOM 2662 C C . PRO A 1 332 ? 7.008 -5.855 11.602 1 93.69 332 PRO A C 1
ATOM 2664 O O . PRO A 1 332 ? 7.27 -5.078 12.523 1 93.69 332 PRO A O 1
ATOM 2667 N N . HIS A 1 333 ? 7.18 -5.52 10.344 1 92.94 333 HIS A N 1
ATOM 2668 C CA . HIS A 1 333 ? 7.609 -4.207 9.875 1 92.94 333 HIS A CA 1
ATOM 2669 C C . HIS A 1 333 ? 6.91 -3.832 8.57 1 92.94 333 HIS A C 1
ATOM 2671 O O . HIS A 1 333 ? 6.172 -4.641 8 1 92.94 333 HIS A O 1
ATOM 2677 N N . TRP A 1 334 ? 7.125 -2.639 8.172 1 92 334 TRP A N 1
ATOM 2678 C CA . TRP A 1 334 ? 6.531 -2.154 6.93 1 92 334 TRP A CA 1
ATOM 2679 C C . TRP A 1 334 ? 7.547 -1.366 6.109 1 92 334 TRP A C 1
ATOM 2681 O O . TRP A 1 334 ? 8.359 -0.626 6.664 1 92 334 TRP A O 1
ATOM 2691 N N . SER A 1 335 ? 7.562 -1.504 4.895 1 93.06 335 SER A N 1
ATOM 2692 C CA . SER A 1 335 ? 8.195 -0.665 3.883 1 93.06 335 SER A CA 1
ATOM 2693 C C . SER A 1 335 ? 7.164 -0.088 2.92 1 93.06 335 SER A C 1
ATOM 2695 O O . SER A 1 335 ? 6.789 -0.737 1.939 1 93.06 335 SER A O 1
ATOM 2697 N N . GLY A 1 336 ? 6.781 1.156 3.203 1 90.81 336 GLY A N 1
ATOM 2698 C CA . GLY A 1 336 ? 5.598 1.621 2.498 1 90.81 336 GLY A CA 1
ATOM 2699 C C . GLY A 1 336 ? 4.367 0.779 2.777 1 90.81 336 GLY A C 1
ATOM 2700 O O . GLY A 1 336 ? 4.016 0.551 3.936 1 90.81 336 GLY A O 1
ATOM 2701 N N . THR A 1 337 ? 3.824 0.285 1.732 1 93.38 337 THR A N 1
ATOM 2702 C CA . THR A 1 337 ? 2.611 -0.513 1.877 1 93.38 337 THR A CA 1
ATOM 2703 C C . THR A 1 337 ? 2.951 -1.998 1.979 1 93.38 337 THR A C 1
ATOM 2705 O O . THR A 1 337 ? 2.061 -2.832 2.154 1 93.38 337 THR A O 1
ATOM 2708 N N . LEU A 1 338 ? 4.195 -2.342 1.884 1 95 338 LEU A N 1
ATOM 2709 C CA . LEU A 1 338 ? 4.617 -3.738 1.931 1 95 338 LEU A CA 1
ATOM 2710 C C . LEU A 1 338 ? 4.844 -4.191 3.369 1 95 338 LEU A C 1
ATOM 2712 O O . LEU A 1 338 ? 5.715 -3.658 4.062 1 95 338 LEU A O 1
ATOM 2716 N N . HIS A 1 339 ? 4.094 -5.129 3.801 1 94.69 339 HIS A N 1
ATOM 2717 C CA . HIS A 1 339 ? 4.277 -5.762 5.102 1 94.69 339 HIS A CA 1
ATOM 2718 C C . HIS A 1 339 ? 5.309 -6.879 5.035 1 94.69 339 HIS A C 1
ATOM 2720 O O . HIS A 1 339 ? 5.32 -7.664 4.082 1 94.69 339 HIS A O 1
ATOM 2726 N N . TYR A 1 340 ? 6.234 -6.895 5.957 1 96.75 340 TYR A N 1
ATOM 2727 C CA . TYR A 1 340 ? 7.227 -7.965 6 1 96.75 340 TYR A CA 1
ATOM 2728 C C . TYR A 1 340 ? 7.621 -8.289 7.438 1 96.75 340 TYR A C 1
ATOM 2730 O O . TYR A 1 340 ? 7.312 -7.527 8.359 1 96.75 340 TYR A O 1
ATOM 2738 N N . TRP A 1 341 ? 8.188 -9.43 7.602 1 97.5 341 TRP A N 1
ATOM 2739 C CA . TRP A 1 341 ? 8.727 -9.891 8.883 1 97.5 341 TRP A CA 1
ATOM 2740 C C . TRP A 1 341 ? 10.25 -9.93 8.844 1 97.5 341 TRP A C 1
ATOM 2742 O O . TRP A 1 341 ? 10.844 -10.352 7.844 1 97.5 341 TRP A O 1
ATOM 2752 N N . HIS A 1 342 ? 10.906 -9.484 9.891 1 96.81 342 HIS A N 1
ATOM 2753 C CA . HIS A 1 342 ? 12.359 -9.438 9.961 1 96.81 342 HIS A CA 1
ATOM 2754 C C . HIS A 1 342 ? 12.883 -10.172 11.188 1 96.81 342 HIS A C 1
ATOM 2756 O O . HIS A 1 342 ? 12.328 -10.031 12.281 1 96.81 342 HIS A O 1
ATOM 2762 N N . ARG A 1 343 ? 13.867 -10.992 11.008 1 97.06 343 ARG A N 1
ATOM 2763 C CA . ARG A 1 343 ? 14.617 -11.656 12.078 1 97.06 343 ARG A CA 1
ATOM 2764 C C . ARG A 1 343 ? 16.109 -11.367 11.961 1 97.06 343 ARG A C 1
ATOM 2766 O O . ARG A 1 343 ? 16.734 -11.711 10.961 1 97.06 343 ARG A O 1
ATOM 2773 N N . PRO A 1 344 ? 16.672 -10.68 13.008 1 93.5 344 PRO A N 1
ATOM 2774 C CA . PRO A 1 344 ? 18.125 -10.438 13.008 1 93.5 344 PRO A CA 1
ATOM 2775 C C . PRO A 1 344 ? 18.938 -11.711 13.195 1 93.5 344 PRO A C 1
ATOM 2777 O O . PRO A 1 344 ? 18.391 -12.742 13.602 1 93.5 344 PRO A O 1
ATOM 2780 N N . PRO A 1 345 ? 20.188 -11.609 12.867 1 91.81 345 PRO A N 1
ATOM 2781 C CA . PRO A 1 345 ? 21.047 -12.781 13.062 1 91.81 345 PRO A CA 1
ATOM 2782 C C . PRO A 1 345 ? 21.234 -13.133 14.531 1 91.81 345 PRO A C 1
ATOM 2784 O O . PRO A 1 345 ? 21.156 -12.258 15.398 1 91.81 345 PRO A O 1
ATOM 2787 N N . THR A 1 346 ? 21.328 -14.273 14.93 1 82 346 THR A N 1
ATOM 2788 C CA . THR A 1 346 ? 21.547 -14.719 16.297 1 82 346 THR A CA 1
ATOM 2789 C C . THR A 1 346 ? 23.031 -14.766 16.625 1 82 346 THR A C 1
ATOM 2791 O O . THR A 1 346 ? 23.422 -14.719 17.797 1 82 346 THR A O 1
ATOM 2794 N N . SER A 1 347 ? 23.875 -15.062 15.836 1 70 347 SER A N 1
ATOM 2795 C CA . SER A 1 347 ? 25.312 -15.125 16.125 1 70 347 SER A CA 1
ATOM 2796 C C . SER A 1 347 ? 26 -13.82 15.75 1 70 347 SER A C 1
ATOM 2798 O O . SER A 1 347 ? 25.75 -13.258 14.68 1 70 347 SER A O 1
ATOM 2800 N N . PRO A 1 348 ? 26.531 -13.133 16.938 1 57.69 348 PRO A N 1
ATOM 2801 C CA . PRO A 1 348 ? 27.297 -11.906 16.641 1 57.69 348 PRO A CA 1
ATOM 2802 C C . PRO A 1 348 ? 28.266 -12.078 15.477 1 57.69 348 PRO A C 1
ATOM 2804 O O . PRO A 1 348 ? 28.672 -13.203 15.172 1 57.69 348 PRO A O 1
ATOM 2807 N N . PRO A 1 349 ? 28.25 -11.094 14.602 1 51.81 349 PRO A N 1
ATOM 2808 C CA . PRO A 1 349 ? 29.312 -11.258 13.617 1 51.81 349 PRO A CA 1
ATOM 2809 C C . PRO A 1 349 ? 30.594 -11.812 14.219 1 51.81 349 PRO A C 1
ATOM 2811 O O . PRO A 1 349 ? 30.891 -11.57 15.398 1 51.81 349 PRO A O 1
ATOM 2814 N N . VAL A 1 350 ? 31.016 -12.977 13.945 1 44.88 350 VAL A N 1
ATOM 2815 C CA . VAL A 1 350 ? 32.312 -13.461 14.422 1 44.88 350 VAL A CA 1
ATOM 2816 C C . VAL A 1 350 ? 33.25 -12.273 14.641 1 44.88 350 VAL A C 1
ATOM 2818 O O . VAL A 1 350 ? 33.375 -11.398 13.781 1 44.88 350 VAL A O 1
ATOM 2821 N N . SER A 1 351 ? 33.562 -11.984 15.93 1 37.84 351 SER A N 1
ATOM 2822 C CA . SER A 1 351 ? 34.5 -11.016 16.5 1 37.84 351 SER A CA 1
ATOM 2823 C C . SER A 1 351 ? 35.812 -11 15.727 1 37.84 351 SER A C 1
ATOM 2825 O O . SER A 1 351 ? 36.812 -10.391 16.172 1 37.84 351 SER A O 1
ATOM 2827 N N . ASP A 1 352 ? 36.438 -12.016 14.906 1 34.53 352 ASP A N 1
ATOM 2828 C CA . ASP A 1 352 ? 37.812 -11.617 14.633 1 34.53 352 ASP A CA 1
ATOM 2829 C C . ASP A 1 352 ? 37.906 -10.141 14.258 1 34.53 352 ASP A C 1
ATOM 2831 O O . ASP A 1 352 ? 36.938 -9.562 13.781 1 34.53 352 ASP A O 1
ATOM 2835 N N . ALA A 1 353 ? 39.219 -9.547 14.656 1 34.59 353 ALA A N 1
ATOM 2836 C CA . ALA A 1 353 ? 39.781 -8.211 14.484 1 34.59 353 ALA A CA 1
ATOM 2837 C C . ALA A 1 353 ? 39.219 -7.543 13.227 1 34.59 353 ALA A C 1
ATOM 2839 O O . ALA A 1 353 ? 39.469 -6.359 12.984 1 34.59 353 ALA A O 1
ATOM 2840 N N . ALA A 1 354 ? 39.25 -8.188 12.102 1 33.03 354 ALA A N 1
ATOM 2841 C CA . ALA A 1 354 ? 39.062 -7.336 10.922 1 33.03 354 ALA A CA 1
ATOM 2842 C C . ALA A 1 354 ? 37.656 -6.785 10.852 1 33.03 354 ALA A C 1
ATOM 2844 O O . ALA A 1 354 ? 36.688 -7.543 10.656 1 33.03 354 ALA A O 1
ATOM 2845 N N . ALA A 1 355 ? 37.094 -5.852 11.758 1 37.94 355 ALA A N 1
ATOM 2846 C CA . ALA A 1 355 ? 36.062 -4.812 11.914 1 37.94 355 ALA A CA 1
ATOM 2847 C C . ALA A 1 355 ? 35.25 -4.648 10.633 1 37.94 355 ALA A C 1
ATOM 2849 O O . ALA A 1 355 ? 34.156 -4.121 10.664 1 37.94 355 ALA A O 1
ATOM 2850 N N . THR A 1 356 ? 35.844 -4.688 9.477 1 37.72 356 THR A N 1
ATOM 2851 C CA . THR A 1 356 ? 35.25 -4.262 8.211 1 37.72 356 THR A CA 1
ATOM 2852 C C . THR A 1 356 ? 34.375 -5.355 7.621 1 37.72 356 THR A C 1
ATOM 2854 O O . THR A 1 356 ? 34.031 -5.316 6.438 1 37.72 356 THR A O 1
ATOM 2857 N N . ARG A 1 357 ? 34.344 -6.492 8.211 1 41.84 357 ARG A N 1
ATOM 2858 C CA . ARG A 1 357 ? 33.719 -7.461 7.312 1 41.84 357 ARG A CA 1
ATOM 2859 C C . ARG A 1 357 ? 32.25 -7.113 7.066 1 41.84 357 ARG A C 1
ATOM 2861 O O . ARG A 1 357 ? 31.516 -6.824 8.008 1 41.84 357 ARG A O 1
ATOM 2868 N N . ALA A 1 358 ? 31.859 -6.914 5.922 1 54.62 358 ALA A N 1
ATOM 2869 C CA . ALA A 1 358 ? 30.594 -6.641 5.25 1 54.62 358 ALA A CA 1
ATOM 2870 C C . ALA A 1 358 ? 29.5 -7.59 5.734 1 54.62 358 ALA A C 1
ATOM 2872 O O . ALA A 1 358 ? 29.719 -8.805 5.816 1 54.62 358 ALA A O 1
ATOM 2873 N N . ARG A 1 359 ? 28.469 -7.25 6.578 1 70.25 359 ARG A N 1
ATOM 2874 C CA . ARG A 1 359 ? 27.281 -8.008 6.953 1 70.25 359 ARG A CA 1
ATOM 2875 C C . ARG A 1 359 ? 26.859 -8.945 5.828 1 70.25 359 ARG A C 1
ATOM 2877 O O . ARG A 1 359 ? 26.828 -8.547 4.66 1 70.25 359 ARG A O 1
ATOM 2884 N N . ALA A 1 360 ? 26.766 -10.336 6.289 1 85.5 360 ALA A N 1
ATOM 2885 C CA . ALA A 1 360 ? 26.281 -11.305 5.309 1 85.5 360 ALA A CA 1
ATOM 2886 C C . ALA A 1 360 ? 24.969 -10.852 4.691 1 85.5 360 ALA A C 1
ATOM 2888 O O . ALA A 1 360 ? 24.109 -10.289 5.383 1 85.5 360 ALA A O 1
ATOM 2889 N N . ALA A 1 361 ? 24.844 -11.039 3.422 1 93.06 361 ALA A N 1
ATOM 2890 C CA . ALA A 1 361 ? 23.609 -10.672 2.736 1 93.06 361 ALA A CA 1
ATOM 2891 C C . ALA A 1 361 ? 22.406 -11.367 3.365 1 93.06 361 ALA A C 1
ATOM 2893 O O . ALA A 1 361 ? 22.453 -12.578 3.629 1 93.06 361 ALA A O 1
ATOM 2894 N N . PRO A 1 362 ? 21.453 -10.641 3.654 1 97.19 362 PRO A N 1
ATOM 2895 C CA . PRO A 1 362 ? 20.25 -11.258 4.215 1 97.19 362 PRO A CA 1
ATOM 2896 C C . PRO A 1 362 ? 19.531 -12.156 3.219 1 97.19 362 PRO A C 1
ATOM 2898 O O . PRO A 1 362 ? 19.844 -12.141 2.025 1 97.19 362 PRO A O 1
ATOM 2901 N N . ILE A 1 363 ? 18.641 -12.945 3.744 1 98.31 363 ILE A N 1
ATOM 2902 C CA . ILE A 1 363 ? 17.766 -13.766 2.914 1 98.31 363 ILE A CA 1
ATOM 2903 C C . ILE A 1 363 ? 16.359 -13.148 2.881 1 98.31 363 ILE A C 1
ATOM 2905 O O . ILE A 1 363 ? 15.781 -12.875 3.93 1 98.31 363 ILE A O 1
ATOM 2909 N N . VAL A 1 364 ? 15.883 -12.852 1.734 1 98.81 364 VAL A N 1
ATOM 2910 C CA . VAL A 1 364 ? 14.531 -12.336 1.519 1 98.81 364 VAL A CA 1
ATOM 2911 C C . VAL A 1 364 ? 13.664 -13.422 0.895 1 98.81 364 VAL A C 1
ATOM 2913 O O . VAL A 1 364 ? 13.938 -13.891 -0.212 1 98.81 364 VAL A O 1
ATOM 2916 N N . PHE A 1 365 ? 12.633 -13.852 1.569 1 98.75 365 PHE A N 1
ATOM 2917 C CA . PHE A 1 365 ? 11.781 -14.945 1.103 1 98.75 365 PHE A CA 1
ATOM 2918 C C . PHE A 1 365 ? 10.43 -14.414 0.63 1 98.75 365 PHE A C 1
ATOM 2920 O O . PHE A 1 365 ? 9.766 -13.672 1.35 1 98.75 365 PHE A O 1
ATOM 2927 N N . CYS A 1 366 ? 10.008 -14.789 -0.588 1 98.81 366 CYS A N 1
ATOM 2928 C CA . CYS A 1 366 ? 8.711 -14.453 -1.173 1 98.81 366 CYS A CA 1
ATOM 2929 C C . CYS A 1 366 ? 7.867 -15.711 -1.366 1 98.81 366 CYS A C 1
ATOM 2931 O O . CYS A 1 366 ? 8.234 -16.609 -2.127 1 98.81 366 CYS A O 1
ATOM 2933 N N . HIS A 1 367 ? 6.695 -15.719 -0.783 1 98.19 367 HIS A N 1
ATOM 2934 C CA . HIS A 1 367 ? 5.836 -16.891 -0.796 1 98.19 367 HIS A CA 1
ATOM 2935 C C . HIS A 1 367 ? 4.977 -16.938 -2.057 1 98.19 367 HIS A C 1
ATOM 2937 O O . HIS A 1 367 ? 4.898 -15.953 -2.791 1 98.19 367 HIS A O 1
ATOM 2943 N N . GLY A 1 368 ? 4.363 -18.062 -2.346 1 97.81 368 GLY A N 1
ATOM 2944 C CA . GLY A 1 368 ? 3.432 -18.234 -3.447 1 97.81 368 GLY A CA 1
ATOM 2945 C C . GLY A 1 368 ? 1.982 -18.047 -3.037 1 97.81 368 GLY A C 1
ATOM 2946 O O . GLY A 1 368 ? 1.698 -17.609 -1.922 1 97.81 368 GLY A O 1
ATOM 2947 N N . ILE A 1 369 ? 1.063 -18.375 -3.949 1 97.25 369 ILE A N 1
ATOM 2948 C CA . ILE A 1 369 ? -0.37 -18.25 -3.705 1 97.25 369 ILE A CA 1
ATOM 2949 C C . ILE A 1 369 ? -0.793 -19.25 -2.627 1 97.25 369 ILE A C 1
ATOM 2951 O O . ILE A 1 369 ? -0.399 -20.422 -2.662 1 97.25 369 ILE A O 1
ATOM 2955 N N . GLY A 1 370 ? -1.499 -18.75 -1.616 1 94.5 370 GLY A N 1
ATOM 2956 C CA . GLY A 1 370 ? -1.958 -19.625 -0.551 1 94.5 370 GLY A CA 1
ATOM 2957 C C . GLY A 1 370 ? -2.178 -18.906 0.764 1 94.5 370 GLY A C 1
ATOM 2958 O O . GLY A 1 370 ? -2.85 -17.875 0.806 1 94.5 370 GLY A O 1
ATOM 2959 N N . VAL A 1 371 ? -1.649 -19.516 1.806 1 91.56 371 VAL A N 1
ATOM 2960 C CA . VAL A 1 371 ? -1.884 -18.984 3.145 1 91.56 371 VAL A CA 1
ATOM 2961 C C . VAL A 1 371 ? -0.642 -18.234 3.631 1 91.56 371 VAL A C 1
ATOM 2963 O O . VAL A 1 371 ? -0.123 -18.531 4.711 1 91.56 371 VAL A O 1
ATOM 2966 N N . ASN A 1 372 ? -0.219 -17.359 2.76 1 93.44 372 ASN A N 1
ATOM 2967 C CA . ASN A 1 372 ? 0.933 -16.547 3.133 1 93.44 372 ASN A CA 1
ATOM 2968 C C . ASN A 1 372 ? 2.135 -17.406 3.5 1 93.44 372 ASN A C 1
ATOM 2970 O O . ASN A 1 372 ? 2.461 -18.359 2.791 1 93.44 372 ASN A O 1
ATOM 2974 N N . VAL A 1 373 ? 2.879 -17.156 4.516 1 95.12 373 VAL A N 1
ATOM 2975 C CA . VAL A 1 373 ? 4.148 -17.812 4.82 1 95.12 373 VAL A CA 1
ATOM 2976 C C . VAL A 1 373 ? 3.893 -19.062 5.652 1 95.12 373 VAL A C 1
ATOM 2978 O O . VAL A 1 373 ? 4.805 -19.859 5.871 1 95.12 373 VAL A O 1
ATOM 2981 N N . LEU A 1 374 ? 2.684 -19.359 6.008 1 90.88 374 LEU A N 1
ATOM 2982 C CA . LEU A 1 374 ? 2.34 -20.391 6.992 1 90.88 374 LEU A CA 1
ATOM 2983 C C . LEU A 1 374 ? 2.799 -21.766 6.523 1 90.88 374 LEU A C 1
ATOM 2985 O O . LEU A 1 374 ? 3.414 -22.516 7.289 1 90.88 374 LEU A O 1
ATOM 2989 N N . PRO A 1 375 ? 2.645 -22.141 5.254 1 92.81 375 PRO A N 1
ATOM 2990 C CA . PRO A 1 375 ? 3.006 -23.5 4.832 1 92.81 375 PRO A CA 1
ATOM 2991 C C . PRO A 1 375 ? 4.516 -23.719 4.758 1 92.81 375 PRO A C 1
ATOM 2993 O O . PRO A 1 375 ? 4.98 -24.844 4.645 1 92.81 375 PRO A O 1
ATOM 2996 N N . TYR A 1 376 ? 5.258 -22.719 4.93 1 96.31 376 TYR A N 1
ATOM 2997 C CA . TYR A 1 376 ? 6.684 -22.812 4.648 1 96.31 376 TYR A CA 1
ATOM 2998 C C . TYR A 1 376 ? 7.48 -23.047 5.93 1 96.31 376 TYR A C 1
ATOM 3000 O O . TYR A 1 376 ? 8.695 -22.859 5.953 1 96.31 376 TYR A O 1
ATOM 3008 N N . ARG A 1 377 ? 6.855 -23.438 6.969 1 93.38 377 ARG A N 1
ATOM 3009 C CA . ARG A 1 377 ? 7.492 -23.625 8.273 1 93.38 377 ARG A CA 1
ATOM 3010 C C . ARG A 1 377 ? 8.664 -24.594 8.18 1 93.38 377 ARG A C 1
ATOM 3012 O O . ARG A 1 377 ? 9.758 -24.297 8.68 1 93.38 377 ARG A O 1
ATOM 3019 N N . PRO A 1 378 ? 8.531 -25.766 7.492 1 93.5 378 PRO A N 1
ATOM 3020 C CA . PRO A 1 378 ? 9.672 -26.688 7.414 1 93.5 378 PRO A CA 1
ATOM 3021 C C . PRO A 1 378 ? 10.875 -26.062 6.703 1 93.5 378 PRO A C 1
ATOM 3023 O O . PRO A 1 378 ? 12.008 -26.25 7.148 1 93.5 378 PRO A O 1
ATOM 3026 N N . PHE A 1 379 ? 10.664 -25.438 5.672 1 97 379 PHE A N 1
ATOM 3027 C CA . PHE A 1 379 ? 11.734 -24.797 4.918 1 97 379 PHE A CA 1
ATOM 3028 C C . PHE A 1 379 ? 12.391 -23.688 5.742 1 97 379 PHE A C 1
ATOM 3030 O O . PHE A 1 379 ? 13.617 -23.578 5.77 1 97 379 PHE A O 1
ATOM 3037 N N . LEU A 1 380 ? 11.531 -22.828 6.414 1 96.44 380 LEU A N 1
ATOM 3038 C CA . LEU A 1 380 ? 12.023 -21.734 7.25 1 96.44 380 LEU A CA 1
ATOM 3039 C C . LEU A 1 380 ? 12.875 -22.281 8.391 1 96.44 380 LEU A C 1
ATOM 3041 O O . LEU A 1 380 ? 13.945 -21.734 8.68 1 96.44 380 LEU A O 1
ATOM 3045 N N . ASN A 1 381 ? 12.422 -23.359 9.016 1 94.94 381 ASN A N 1
ATOM 3046 C CA . ASN A 1 381 ? 13.195 -23.953 10.094 1 94.94 381 ASN A CA 1
ATOM 3047 C C . ASN A 1 381 ? 14.57 -24.406 9.609 1 94.94 381 ASN A C 1
ATOM 3049 O O . ASN A 1 381 ? 15.578 -24.156 10.289 1 94.94 381 ASN A O 1
ATOM 3053 N N . GLU A 1 382 ? 14.547 -25.031 8.477 1 96.25 382 GLU A N 1
ATOM 3054 C CA . GLU A 1 382 ? 15.812 -25.5 7.918 1 96.25 382 GLU A CA 1
ATOM 3055 C C . GLU A 1 382 ? 16.75 -24.328 7.613 1 96.25 382 GLU A C 1
ATOM 3057 O O . GLU A 1 382 ? 17.938 -24.375 7.926 1 96.25 382 GLU A O 1
ATOM 3062 N N . MET A 1 383 ? 16.266 -23.281 7.012 1 96.44 383 MET A N 1
ATOM 3063 C CA . MET A 1 383 ? 17.062 -22.109 6.664 1 96.44 383 MET A CA 1
ATOM 3064 C C . MET A 1 383 ? 17.609 -21.438 7.914 1 96.44 383 MET A C 1
ATOM 3066 O O . MET A 1 383 ? 18.797 -21.078 7.965 1 96.44 383 MET A O 1
ATOM 3070 N N . LEU A 1 384 ? 16.75 -21.219 8.906 1 95.5 384 LEU A N 1
ATOM 3071 C CA . LEU A 1 384 ? 17.156 -20.547 10.133 1 95.5 384 LEU A CA 1
ATOM 3072 C C . LEU A 1 384 ? 18.266 -21.312 10.844 1 95.5 384 LEU A C 1
ATOM 3074 O O . LEU A 1 384 ? 19.172 -20.719 11.438 1 95.5 384 LEU A O 1
ATOM 3078 N N . GLU A 1 385 ? 18.172 -22.609 10.797 1 94.81 385 GLU A N 1
ATOM 3079 C CA . GLU A 1 385 ? 19.188 -23.453 11.43 1 94.81 385 GLU A CA 1
ATOM 3080 C C . GLU A 1 385 ? 20.5 -23.406 10.672 1 94.81 385 GLU A C 1
ATOM 3082 O O . GLU A 1 385 ? 21.578 -23.375 11.281 1 94.81 385 GLU A O 1
ATOM 3087 N N . ARG A 1 386 ? 20.438 -23.312 9.414 1 95.25 386 ARG A N 1
ATOM 3088 C CA . ARG A 1 386 ? 21.625 -23.469 8.586 1 95.25 386 ARG A CA 1
ATOM 3089 C C . ARG A 1 386 ? 22.266 -22.125 8.289 1 95.25 386 ARG A C 1
ATOM 3091 O O . ARG A 1 386 ? 23.438 -22.062 7.91 1 95.25 386 ARG A O 1
ATOM 3098 N N . PHE A 1 387 ? 21.516 -21.031 8.422 1 93.94 387 PHE A N 1
ATOM 3099 C CA . PHE A 1 387 ? 22.031 -19.688 8.203 1 93.94 387 PHE A CA 1
ATOM 3100 C C . PHE A 1 387 ? 21.891 -18.828 9.461 1 93.94 387 PHE A C 1
ATOM 3102 O O . PHE A 1 387 ? 21.328 -17.734 9.414 1 93.94 387 PHE A O 1
ATOM 3109 N N . PRO A 1 388 ? 22.5 -19.141 10.547 1 90.81 388 PRO A N 1
ATOM 3110 C CA . PRO A 1 388 ? 22.297 -18.406 11.805 1 90.81 388 PRO A CA 1
ATOM 3111 C C . PRO A 1 388 ? 22.891 -17 11.773 1 90.81 388 PRO A C 1
ATOM 3113 O O . PRO A 1 388 ? 22.516 -16.156 12.586 1 90.81 388 PRO A O 1
ATOM 3116 N N . ASP A 1 389 ? 23.781 -16.719 10.844 1 90.81 389 ASP A N 1
ATOM 3117 C CA . ASP A 1 389 ? 24.484 -15.438 10.797 1 90.81 389 ASP A CA 1
ATOM 3118 C C . ASP A 1 389 ? 23.781 -14.453 9.867 1 90.81 389 ASP A C 1
ATOM 3120 O O . ASP A 1 389 ? 24.281 -13.352 9.625 1 90.81 389 ASP A O 1
ATOM 3124 N N . ARG A 1 390 ? 22.719 -14.859 9.344 1 94.25 390 ARG A N 1
ATOM 3125 C CA . ARG A 1 390 ? 22.062 -14.008 8.359 1 94.25 390 ARG A CA 1
ATOM 3126 C C . ARG A 1 390 ? 20.75 -13.445 8.914 1 94.25 390 ARG A C 1
ATOM 3128 O O . ARG A 1 390 ? 20.094 -14.086 9.742 1 94.25 390 ARG A O 1
ATOM 3135 N N . SER A 1 391 ? 20.422 -12.188 8.453 1 95.75 391 SER A N 1
ATOM 3136 C CA . SER A 1 391 ? 19.078 -11.648 8.656 1 95.75 391 SER A CA 1
ATOM 3137 C C . SER A 1 391 ? 18.078 -12.281 7.699 1 95.75 391 SER A C 1
ATOM 3139 O O . SER A 1 391 ? 18.422 -12.672 6.586 1 95.75 391 SER A O 1
ATOM 3141 N N . PHE A 1 392 ? 16.891 -12.414 8.18 1 97.88 392 PHE A N 1
ATOM 3142 C CA . PHE A 1 392 ? 15.828 -12.977 7.359 1 97.88 392 PHE A CA 1
ATOM 3143 C C . PHE A 1 392 ? 14.688 -11.977 7.195 1 97.88 392 PHE A C 1
ATOM 3145 O O . PHE A 1 392 ? 14.273 -11.336 8.164 1 97.88 392 PHE A O 1
ATOM 3152 N N . PHE A 1 393 ? 14.25 -11.812 6.008 1 98.56 393 PHE A N 1
ATOM 3153 C CA . PHE A 1 393 ? 13.047 -11.055 5.688 1 98.56 393 PHE A CA 1
ATOM 3154 C C . PHE A 1 393 ? 12 -11.945 5.043 1 98.56 393 PHE A C 1
ATOM 3156 O O . PHE A 1 393 ? 12.281 -12.633 4.059 1 98.56 393 PHE A O 1
ATOM 3163 N N . LEU A 1 394 ? 10.82 -12.047 5.566 1 98.69 394 LEU A N 1
ATOM 3164 C CA . LEU A 1 394 ? 9.68 -12.742 4.969 1 98.69 394 LEU A CA 1
ATOM 3165 C C . LEU A 1 394 ? 8.656 -11.75 4.434 1 98.69 394 LEU A C 1
ATOM 3167 O O . LEU A 1 394 ? 8.055 -10.992 5.203 1 98.69 394 LEU A O 1
ATOM 3171 N N . ILE A 1 395 ? 8.453 -11.75 3.154 1 98.5 395 ILE A N 1
ATOM 3172 C CA . ILE A 1 395 ? 7.543 -10.812 2.512 1 98.5 395 ILE A CA 1
ATOM 3173 C C . ILE A 1 395 ? 6.109 -11.328 2.605 1 98.5 395 ILE A C 1
ATOM 3175 O O . ILE A 1 395 ? 5.855 -12.516 2.369 1 98.5 395 ILE A O 1
ATOM 3179 N N . SER A 1 396 ? 5.188 -10.5 2.943 1 97 396 SER A N 1
ATOM 3180 C CA . SER A 1 396 ? 3.77 -10.852 2.99 1 97 396 SER A CA 1
ATOM 3181 C C . SER A 1 396 ? 3.02 -10.281 1.792 1 97 396 SER A C 1
ATOM 3183 O O . SER A 1 396 ? 3.037 -9.07 1.562 1 97 396 SER A O 1
ATOM 3185 N N . LEU A 1 397 ? 2.354 -11.117 1.063 1 96.88 397 LEU A N 1
ATOM 3186 C CA . LEU A 1 397 ? 1.571 -10.719 -0.103 1 96.88 397 LEU A CA 1
ATOM 3187 C C . LEU A 1 397 ? 0.094 -11.047 0.097 1 96.88 397 LEU A C 1
ATOM 3189 O O . LEU A 1 397 ? -0.375 -12.109 -0.32 1 96.88 397 LEU A O 1
ATOM 3193 N N . PRO A 1 398 ? -0.652 -10.148 0.596 1 95.12 398 PRO A N 1
ATOM 3194 C CA . PRO A 1 398 ? -2.041 -10.445 0.953 1 95.12 398 PRO A CA 1
ATOM 3195 C C . PRO A 1 398 ? -2.939 -10.625 -0.269 1 95.12 398 PRO A C 1
ATOM 3197 O O . PRO A 1 398 ? -3.947 -11.336 -0.201 1 95.12 398 PRO A O 1
ATOM 3200 N N . HIS A 1 399 ? -2.656 -10.047 -1.404 1 95.5 399 HIS A N 1
ATOM 3201 C CA . HIS A 1 399 ? -3.514 -10.102 -2.582 1 95.5 399 HIS A CA 1
ATOM 3202 C C . HIS A 1 399 ? -3.518 -11.492 -3.197 1 95.5 399 HIS A C 1
ATOM 3204 O O . HIS A 1 399 ? -4.355 -11.797 -4.051 1 95.5 399 HIS A O 1
ATOM 3210 N N . ILE A 1 400 ? -2.576 -12.352 -2.734 1 97.56 400 ILE A N 1
ATOM 3211 C CA . ILE A 1 400 ? -2.559 -13.727 -3.227 1 97.56 400 ILE A CA 1
ATOM 3212 C C . ILE A 1 400 ? -2.701 -14.695 -2.057 1 97.56 400 ILE A C 1
ATOM 3214 O O . ILE A 1 400 ? -2.221 -15.828 -2.121 1 97.56 400 ILE A O 1
ATOM 3218 N N . SER A 1 401 ? -3.246 -14.289 -0.937 1 96.62 401 SER A N 1
ATOM 3219 C CA . SER A 1 401 ? -3.318 -15.102 0.272 1 96.62 401 SER A CA 1
ATOM 3220 C C . SER A 1 401 ? -4.758 -15.266 0.742 1 96.62 401 SER A C 1
ATOM 3222 O O . SER A 1 401 ? -5.023 -15.32 1.945 1 96.62 401 SER A O 1
ATOM 3224 N N . MET A 1 402 ? -5.699 -15.273 -0.14 1 95.19 402 MET A N 1
ATOM 3225 C CA . MET A 1 402 ? -7.109 -15.508 0.162 1 95.19 402 MET A CA 1
ATOM 3226 C C . MET A 1 402 ? -7.621 -14.492 1.182 1 95.19 402 MET A C 1
ATOM 3228 O O . MET A 1 402 ? -8.211 -14.875 2.195 1 95.19 402 MET A O 1
ATOM 3232 N N . ARG A 1 403 ? -7.348 -13.297 0.894 1 94.44 403 ARG A N 1
ATOM 3233 C CA . ARG A 1 403 ? -7.805 -12.172 1.708 1 94.44 403 ARG A CA 1
ATOM 3234 C C . ARG A 1 403 ? -8.594 -11.172 0.868 1 94.44 403 ARG A C 1
ATOM 3236 O O . ARG A 1 403 ? -8.453 -11.133 -0.356 1 94.44 403 ARG A O 1
ATOM 3243 N N . ILE A 1 404 ? -9.406 -10.43 1.608 1 93.81 404 ILE A N 1
ATOM 3244 C CA . ILE A 1 404 ? -10.117 -9.344 0.94 1 93.81 404 ILE A CA 1
ATOM 3245 C C . ILE A 1 404 ? -9.156 -8.18 0.691 1 93.81 404 ILE A C 1
ATOM 3247 O O . ILE A 1 404 ? -9 -7.309 1.546 1 93.81 404 ILE A O 1
ATOM 3251 N N . LYS A 1 405 ? -8.477 -8.312 -0.397 1 93.31 405 LYS A N 1
ATOM 3252 C CA . LYS A 1 405 ? -7.48 -7.312 -0.78 1 93.31 405 LYS A CA 1
ATOM 3253 C C . LYS A 1 405 ? -7.574 -6.988 -2.268 1 93.31 405 LYS A C 1
ATOM 3255 O O . LYS A 1 405 ? -7.184 -7.797 -3.111 1 93.31 405 LYS A O 1
ATOM 3260 N N . GLU A 1 406 ? -8.023 -5.809 -2.576 1 90.81 406 GLU A N 1
ATOM 3261 C CA . GLU A 1 406 ? -8.258 -5.402 -3.959 1 90.81 406 GLU A CA 1
ATOM 3262 C C . GLU A 1 406 ? -6.996 -4.809 -4.582 1 90.81 406 GLU A C 1
ATOM 3264 O O . GLU A 1 406 ? -6.777 -4.93 -5.789 1 90.81 406 GLU A O 1
ATOM 3269 N N . GLU A 1 407 ? -6.199 -4.18 -3.744 1 91.38 407 GLU A N 1
ATOM 3270 C CA . GLU A 1 407 ? -5.016 -3.479 -4.234 1 91.38 407 GLU A CA 1
ATOM 3271 C C . GLU A 1 407 ? -3.889 -4.453 -4.559 1 91.38 407 GLU A C 1
ATOM 3273 O O . GLU A 1 407 ? -3.475 -5.238 -3.703 1 91.38 407 GLU A O 1
ATOM 3278 N N . VAL A 1 408 ? -3.436 -4.434 -5.82 1 94.44 408 VAL A N 1
ATOM 3279 C CA . VAL A 1 408 ? -2.35 -5.289 -6.289 1 94.44 408 VAL A CA 1
ATOM 3280 C C . VAL A 1 408 ? -1.147 -4.43 -6.68 1 94.44 408 VAL A C 1
ATOM 3282 O O . VAL A 1 408 ? -1.234 -3.605 -7.594 1 94.44 408 VAL A O 1
ATOM 3285 N N . PRO A 1 409 ? -0.055 -4.578 -5.98 1 95.31 409 PRO A N 1
ATOM 3286 C CA . PRO A 1 409 ? 1.116 -3.77 -6.332 1 95.31 409 PRO A CA 1
ATOM 3287 C C . PRO A 1 409 ? 1.688 -4.125 -7.699 1 95.31 409 PRO A C 1
ATOM 3289 O O . PRO A 1 409 ? 1.689 -5.297 -8.086 1 95.31 409 PRO A O 1
ATOM 3292 N N . SER A 1 410 ? 2.154 -3.109 -8.422 1 94.25 410 SER A N 1
ATOM 3293 C CA . SER A 1 410 ? 2.879 -3.338 -9.672 1 94.25 410 SER A CA 1
ATOM 3294 C C . SER A 1 410 ? 4.293 -3.848 -9.406 1 94.25 410 SER A C 1
ATOM 3296 O O . SER A 1 410 ? 4.746 -3.857 -8.258 1 94.25 410 SER A O 1
ATOM 3298 N N . ASN A 1 411 ? 4.891 -4.285 -10.461 1 95.94 411 ASN A N 1
ATOM 3299 C CA . ASN A 1 411 ? 6.277 -4.723 -10.344 1 95.94 411 ASN A CA 1
ATOM 3300 C C . ASN A 1 411 ? 7.188 -3.588 -9.883 1 95.94 411 ASN A C 1
ATOM 3302 O O . ASN A 1 411 ? 8.062 -3.789 -9.047 1 95.94 411 ASN A O 1
ATOM 3306 N N . THR A 1 412 ? 6.945 -2.367 -10.367 1 95.06 412 THR A N 1
ATOM 3307 C CA . THR A 1 412 ? 7.754 -1.207 -10.008 1 95.06 412 THR A CA 1
ATOM 3308 C C . THR A 1 412 ? 7.559 -0.853 -8.539 1 95.06 412 THR A C 1
ATOM 3310 O O . THR A 1 412 ? 8.523 -0.512 -7.844 1 95.06 412 THR A O 1
ATOM 3313 N N . GLU A 1 413 ? 6.336 -0.915 -8.023 1 94.88 413 GLU A N 1
ATOM 3314 C CA . GLU A 1 413 ? 6.043 -0.662 -6.617 1 94.88 413 GLU A CA 1
ATOM 3315 C C . GLU A 1 413 ? 6.754 -1.667 -5.715 1 94.88 413 GLU A C 1
ATOM 3317 O O . GLU A 1 413 ? 7.34 -1.292 -4.699 1 94.88 413 GLU A O 1
ATOM 3322 N N . MET A 1 414 ? 6.609 -2.902 -6.109 1 97.19 414 MET A N 1
ATOM 3323 C CA . MET A 1 414 ? 7.215 -3.961 -5.305 1 97.19 414 MET A CA 1
ATOM 3324 C C . MET A 1 414 ? 8.727 -3.773 -5.207 1 97.19 414 MET A C 1
ATOM 3326 O O . MET A 1 414 ? 9.297 -3.879 -4.121 1 97.19 414 MET A O 1
ATOM 3330 N N . VAL A 1 415 ? 9.367 -3.512 -6.34 1 97.81 415 VAL A N 1
ATOM 3331 C CA . VAL A 1 415 ? 10.805 -3.307 -6.352 1 97.81 415 VAL A CA 1
ATOM 3332 C C . VAL A 1 415 ? 11.164 -2.098 -5.492 1 97.81 415 VAL A C 1
ATOM 3334 O O . VAL A 1 415 ? 12.156 -2.123 -4.758 1 97.81 415 VAL A O 1
ATOM 3337 N N . ALA A 1 416 ? 10.32 -1.021 -5.547 1 95.38 416 ALA A N 1
ATOM 3338 C CA . ALA A 1 416 ? 10.539 0.159 -4.715 1 95.38 416 ALA A CA 1
ATOM 3339 C C . ALA A 1 416 ? 10.484 -0.198 -3.232 1 95.38 416 ALA A C 1
ATOM 3341 O O . ALA A 1 416 ? 11.359 0.201 -2.461 1 95.38 416 ALA A O 1
ATOM 3342 N N . CYS A 1 417 ? 9.523 -0.939 -2.826 1 96 417 CYS A N 1
ATOM 3343 C CA . CYS A 1 417 ? 9.344 -1.306 -1.425 1 96 417 CYS A CA 1
ATOM 3344 C C . CYS A 1 417 ? 10.492 -2.189 -0.945 1 96 417 CYS A C 1
ATOM 3346 O O . CYS A 1 417 ? 11.016 -1.995 0.154 1 96 417 CYS A O 1
ATOM 3348 N N . LEU A 1 418 ? 10.883 -3.176 -1.807 1 97.88 418 LEU A N 1
ATOM 3349 C CA . LEU A 1 418 ? 11.961 -4.082 -1.432 1 97.88 418 LEU A CA 1
ATOM 3350 C C . LEU A 1 418 ? 13.289 -3.33 -1.328 1 97.88 418 LEU A C 1
ATOM 3352 O O . LEU A 1 418 ? 14.086 -3.6 -0.432 1 97.88 418 LEU A O 1
ATOM 3356 N N . SER A 1 419 ? 13.531 -2.432 -2.266 1 95.94 419 SER A N 1
ATOM 3357 C CA . SER A 1 419 ? 14.734 -1.609 -2.229 1 95.94 419 SER A CA 1
ATOM 3358 C C . SER A 1 419 ? 14.781 -0.758 -0.965 1 95.94 419 SER A C 1
ATOM 3360 O O . SER A 1 419 ? 15.812 -0.695 -0.292 1 95.94 419 SER A O 1
ATOM 3362 N N . ASP A 1 420 ? 13.609 -0.111 -0.624 1 93.31 420 ASP A N 1
ATOM 3363 C CA . ASP A 1 420 ? 13.531 0.7 0.588 1 93.31 420 ASP A CA 1
ATOM 3364 C C . ASP A 1 420 ? 13.758 -0.151 1.835 1 93.31 420 ASP A C 1
ATOM 3366 O O . ASP A 1 420 ? 14.406 0.294 2.787 1 93.31 420 ASP A O 1
ATOM 3370 N N . MET A 1 421 ? 13.227 -1.361 1.83 1 95.5 421 MET A N 1
ATOM 3371 C CA . MET A 1 421 ? 13.398 -2.268 2.961 1 95.5 421 MET A CA 1
ATOM 3372 C C . MET A 1 421 ? 14.875 -2.559 3.203 1 95.5 421 MET A C 1
ATOM 3374 O O . MET A 1 421 ? 15.367 -2.424 4.328 1 95.5 421 MET A O 1
ATOM 3378 N N . LEU A 1 422 ? 15.609 -2.934 2.141 1 95.19 422 LEU A N 1
ATOM 3379 C CA . LEU A 1 422 ? 17.031 -3.234 2.275 1 95.19 422 LEU A CA 1
ATOM 3380 C C . LEU A 1 422 ? 17.797 -2.008 2.752 1 95.19 422 LEU A C 1
ATOM 3382 O O . LEU A 1 422 ? 18.656 -2.111 3.633 1 95.19 422 LEU A O 1
ATOM 3386 N N . ALA A 1 423 ? 17.453 -0.852 2.219 1 90.12 423 ALA A N 1
ATOM 3387 C CA . ALA A 1 423 ? 18.125 0.389 2.611 1 90.12 423 ALA A CA 1
ATOM 3388 C C . ALA A 1 423 ? 17.875 0.7 4.086 1 90.12 423 ALA A C 1
ATOM 3390 O O . ALA A 1 423 ? 18.797 1.12 4.797 1 90.12 423 ALA A O 1
ATOM 3391 N N . THR A 1 424 ? 16.672 0.505 4.5 1 88.31 424 THR A N 1
ATOM 3392 C CA . THR A 1 424 ? 16.281 0.783 5.879 1 88.31 424 THR A CA 1
ATOM 3393 C C . THR A 1 424 ? 17.141 -0.028 6.855 1 88.31 424 THR A C 1
ATOM 3395 O O . THR A 1 424 ? 17.516 0.467 7.918 1 88.31 424 THR A O 1
ATOM 3398 N N . TRP A 1 425 ? 17.406 -1.254 6.461 1 90.31 425 TRP A N 1
ATOM 3399 C CA . TRP A 1 425 ? 18.141 -2.135 7.371 1 90.31 425 TRP A CA 1
ATOM 3400 C C . TRP A 1 425 ? 19.625 -2.154 7.031 1 90.31 425 TRP A C 1
ATOM 3402 O O . TRP A 1 425 ? 20.391 -2.908 7.633 1 90.31 425 TRP A O 1
ATOM 3412 N N . GLY A 1 426 ? 20.047 -1.374 6.016 1 86.5 426 GLY A N 1
ATOM 3413 C CA . GLY A 1 426 ? 21.453 -1.146 5.715 1 86.5 426 GLY A CA 1
ATOM 3414 C C . GLY A 1 426 ? 22.094 -2.271 4.914 1 86.5 426 GLY A C 1
ATOM 3415 O O . GLY A 1 426 ? 23.281 -2.539 5.047 1 86.5 426 GLY A O 1
ATOM 3416 N N . PHE A 1 427 ? 21.344 -3 4.129 1 91.94 427 PHE A N 1
ATOM 3417 C CA . PHE A 1 427 ? 21.875 -4.086 3.324 1 91.94 427 PHE A CA 1
ATOM 3418 C C . PHE A 1 427 ? 22.062 -3.645 1.878 1 91.94 427 PHE A C 1
ATOM 3420 O O . PHE A 1 427 ? 21.125 -3.156 1.246 1 91.94 427 PHE A O 1
ATOM 3427 N N . PRO A 1 428 ? 23.219 -3.801 1.333 1 91.88 428 PRO A N 1
ATOM 3428 C CA . PRO A 1 428 ? 23.453 -3.41 -0.059 1 91.88 428 PRO A CA 1
ATOM 3429 C C . PRO A 1 428 ? 22.859 -4.395 -1.059 1 91.88 428 PRO A C 1
ATOM 3431 O O . PRO A 1 428 ? 22.625 -4.039 -2.219 1 91.88 428 PRO A O 1
ATOM 3434 N N . SER A 1 429 ? 22.719 -5.637 -0.659 1 95.62 429 SER A N 1
ATOM 3435 C CA . SER A 1 429 ? 22.125 -6.676 -1.49 1 95.62 429 SER A CA 1
ATOM 3436 C C . SER A 1 429 ? 21.562 -7.809 -0.639 1 95.62 429 SER A C 1
ATOM 3438 O O . SER A 1 429 ? 21.734 -7.82 0.582 1 95.62 429 SER A O 1
ATOM 3440 N N . ALA A 1 430 ? 20.859 -8.75 -1.323 1 97.69 430 ALA A N 1
ATOM 3441 C CA . ALA A 1 430 ? 20.234 -9.844 -0.587 1 97.69 430 ALA A CA 1
ATOM 3442 C C . ALA A 1 430 ? 20.172 -11.109 -1.439 1 97.69 430 ALA A C 1
ATOM 3444 O O . ALA A 1 430 ? 20.297 -11.047 -2.664 1 97.69 430 ALA A O 1
ATOM 3445 N N . HIS A 1 431 ? 20.141 -12.266 -0.763 1 98.06 431 HIS A N 1
ATOM 3446 C CA . HIS A 1 431 ? 19.734 -13.523 -1.377 1 98.06 431 HIS A CA 1
ATOM 3447 C C . HIS A 1 431 ? 18.219 -13.648 -1.45 1 98.06 431 HIS A C 1
ATOM 3449 O O . HIS A 1 431 ? 17.562 -13.828 -0.427 1 98.06 431 HIS A O 1
ATOM 3455 N N . PHE A 1 432 ? 17.719 -13.547 -2.658 1 98.75 432 PHE A N 1
ATOM 3456 C CA . PHE A 1 432 ? 16.281 -13.625 -2.846 1 98.75 432 PHE A CA 1
ATOM 3457 C C . PHE A 1 432 ? 15.828 -15.062 -3.088 1 98.75 432 PHE A C 1
ATOM 3459 O O . PHE A 1 432 ? 16.375 -15.75 -3.951 1 98.75 432 PHE A O 1
ATOM 3466 N N . VAL A 1 433 ? 14.867 -15.531 -2.342 1 98.81 433 VAL A N 1
ATOM 3467 C CA . VAL A 1 433 ? 14.297 -16.875 -2.422 1 98.81 433 VAL A CA 1
ATOM 3468 C C . VAL A 1 433 ? 12.789 -16.766 -2.65 1 98.81 433 VAL A C 1
ATOM 3470 O O . VAL A 1 433 ? 12.094 -16.047 -1.94 1 98.81 433 VAL A O 1
ATOM 3473 N N . GLY A 1 434 ? 12.281 -17.453 -3.611 1 98.69 434 GLY A N 1
ATOM 3474 C CA . GLY A 1 434 ? 10.859 -17.359 -3.912 1 98.69 434 GLY A CA 1
ATOM 3475 C C . GLY A 1 434 ? 10.258 -18.672 -4.367 1 98.69 434 GLY A C 1
ATOM 3476 O O . GLY A 1 434 ? 10.906 -19.453 -5.066 1 98.69 434 GLY A O 1
ATOM 3477 N N . HIS A 1 435 ? 9.016 -18.891 -4.008 1 98.5 435 HIS A N 1
ATOM 3478 C CA . HIS A 1 435 ? 8.281 -20.094 -4.418 1 98.5 435 HIS A CA 1
ATOM 3479 C C . HIS A 1 435 ? 7.078 -19.719 -5.277 1 98.5 435 HIS A C 1
ATOM 3481 O O . HIS A 1 435 ? 6.273 -18.875 -4.898 1 98.5 435 HIS A O 1
ATOM 3487 N N . SER A 1 436 ? 6.93 -20.391 -6.445 1 97.81 436 SER A N 1
ATOM 3488 C CA . SER A 1 436 ? 5.762 -20.219 -7.305 1 97.81 436 SER A CA 1
ATOM 3489 C C . SER A 1 436 ? 5.547 -18.75 -7.652 1 97.81 436 SER A C 1
ATOM 3491 O O . SER A 1 436 ? 6.441 -18.094 -8.195 1 97.81 436 SER A O 1
ATOM 3493 N N . PHE A 1 437 ? 4.488 -18.109 -7.23 1 98.12 437 PHE A N 1
ATOM 3494 C CA . PHE A 1 437 ? 4.254 -16.703 -7.461 1 98.12 437 PHE A CA 1
ATOM 3495 C C . PHE A 1 437 ? 5.395 -15.859 -6.891 1 98.12 437 PHE A C 1
ATOM 3497 O O . PHE A 1 437 ? 5.742 -14.82 -7.445 1 98.12 437 PHE A O 1
ATOM 3504 N N . GLY A 1 438 ? 5.988 -16.312 -5.848 1 98.56 438 GLY A N 1
ATOM 3505 C CA . GLY A 1 438 ? 7.105 -15.625 -5.215 1 98.56 438 GLY A CA 1
ATOM 3506 C C . GLY A 1 438 ? 8.312 -15.492 -6.121 1 98.56 438 GLY A C 1
ATOM 3507 O O . GLY A 1 438 ? 9.227 -14.711 -5.84 1 98.56 438 GLY A O 1
ATOM 3508 N N . SER A 1 439 ? 8.367 -16.203 -7.203 1 98.69 439 SER A N 1
ATOM 3509 C CA . SER A 1 439 ? 9.445 -16.062 -8.172 1 98.69 439 SER A CA 1
ATOM 3510 C C . SER A 1 439 ? 9.32 -14.773 -8.969 1 98.69 439 SER A C 1
ATOM 3512 O O . SER A 1 439 ? 10.289 -14.305 -9.578 1 98.69 439 SER A O 1
ATOM 3514 N N . LEU A 1 440 ? 8.125 -14.195 -8.992 1 98.62 440 LEU A N 1
ATOM 3515 C CA . LEU A 1 440 ? 7.898 -12.977 -9.766 1 98.62 440 LEU A CA 1
ATOM 3516 C C . LEU A 1 440 ? 8.625 -11.797 -9.141 1 98.62 440 LEU A C 1
ATOM 3518 O O . LEU A 1 440 ? 9.367 -11.086 -9.82 1 98.62 440 LEU A O 1
ATOM 3522 N N . PRO A 1 441 ? 8.508 -11.586 -7.84 1 98.62 441 PRO A N 1
ATOM 3523 C CA . PRO A 1 441 ? 9.312 -10.508 -7.258 1 98.62 441 PRO A CA 1
ATOM 3524 C C . PRO A 1 441 ? 10.805 -10.695 -7.512 1 98.62 441 PRO A C 1
ATOM 3526 O O . PRO A 1 441 ? 11.531 -9.711 -7.676 1 98.62 441 PRO A O 1
ATOM 3529 N N . LEU A 1 442 ? 11.266 -11.953 -7.523 1 98.81 442 LEU A N 1
ATOM 3530 C CA . LEU A 1 442 ? 12.672 -12.195 -7.836 1 98.81 442 LEU A CA 1
ATOM 3531 C C . LEU A 1 442 ? 13 -11.734 -9.25 1 98.81 442 LEU A C 1
ATOM 3533 O O . LEU A 1 442 ? 14.016 -11.078 -9.469 1 98.81 442 LEU A O 1
ATOM 3537 N N . ALA A 1 443 ? 12.117 -12.109 -10.156 1 98.62 443 ALA A N 1
ATOM 3538 C CA . ALA A 1 443 ? 12.305 -11.695 -11.547 1 98.62 443 ALA A CA 1
ATOM 3539 C C . ALA A 1 443 ? 12.312 -10.172 -11.672 1 98.62 443 ALA A C 1
ATOM 3541 O O . ALA A 1 443 ? 13.141 -9.609 -12.398 1 98.62 443 ALA A O 1
ATOM 3542 N N . TRP A 1 444 ? 11.422 -9.508 -10.945 1 98.38 444 TRP A N 1
ATOM 3543 C CA . TRP A 1 444 ? 11.352 -8.055 -10.969 1 98.38 444 TRP A CA 1
ATOM 3544 C C . TRP A 1 444 ? 12.625 -7.434 -10.422 1 98.38 444 TRP A C 1
ATOM 3546 O O . TRP A 1 444 ? 13.164 -6.48 -11.008 1 98.38 444 TRP A O 1
ATOM 3556 N N . MET A 1 445 ? 13.133 -7.977 -9.352 1 98.44 445 MET A N 1
ATOM 3557 C CA . MET A 1 445 ? 14.375 -7.484 -8.766 1 98.44 445 MET A CA 1
ATOM 3558 C C . MET A 1 445 ? 15.547 -7.68 -9.727 1 98.44 445 MET A C 1
ATOM 3560 O O . MET A 1 445 ? 16.375 -6.785 -9.891 1 98.44 445 MET A O 1
ATOM 3564 N N . ALA A 1 446 ? 15.609 -8.852 -10.32 1 98.25 446 ALA A N 1
ATOM 3565 C CA . ALA A 1 446 ? 16.688 -9.172 -11.258 1 98.25 446 ALA A CA 1
ATOM 3566 C C . ALA A 1 446 ? 16.719 -8.172 -12.414 1 98.25 446 ALA A C 1
ATOM 3568 O O . ALA A 1 446 ? 17.781 -7.77 -12.867 1 98.25 446 ALA A O 1
ATOM 3569 N N . ARG A 1 447 ? 15.594 -7.75 -12.836 1 96.69 447 ARG A N 1
ATOM 3570 C CA . ARG A 1 447 ? 15.484 -6.891 -14.008 1 96.69 447 ARG A CA 1
ATOM 3571 C C . ARG A 1 447 ? 15.672 -5.426 -13.633 1 96.69 447 ARG A C 1
ATOM 3573 O O . ARG A 1 447 ? 16.375 -4.688 -14.328 1 96.69 447 ARG A O 1
ATOM 3580 N N . LYS A 1 448 ? 15.086 -5 -12.539 1 95.88 448 LYS A N 1
ATOM 3581 C CA . LYS A 1 448 ? 14.977 -3.57 -12.258 1 95.88 448 LYS A CA 1
ATOM 3582 C C . LYS A 1 448 ? 16.031 -3.129 -11.25 1 95.88 448 LYS A C 1
ATOM 3584 O O . LYS A 1 448 ? 16.375 -1.947 -11.18 1 95.88 448 LYS A O 1
ATOM 3589 N N . ALA A 1 449 ? 16.453 -4.039 -10.422 1 97.12 449 ALA A N 1
ATOM 3590 C CA . ALA A 1 449 ? 17.453 -3.707 -9.406 1 97.12 449 ALA A CA 1
ATOM 3591 C C . ALA A 1 449 ? 18.484 -4.828 -9.258 1 97.12 449 ALA A C 1
ATOM 3593 O O . ALA A 1 449 ? 18.719 -5.32 -8.148 1 97.12 449 ALA A O 1
ATOM 3594 N N . PRO A 1 450 ? 19.172 -5.152 -10.297 1 97.25 450 PRO A N 1
ATOM 3595 C CA . PRO A 1 450 ? 20.109 -6.281 -10.258 1 97.25 450 PRO A CA 1
ATOM 3596 C C . PRO A 1 450 ? 21.234 -6.078 -9.242 1 97.25 450 PRO A C 1
ATOM 3598 O O . PRO A 1 450 ? 21.75 -7.051 -8.688 1 97.25 450 PRO A O 1
ATOM 3601 N N . ASN A 1 451 ? 21.594 -4.82 -8.969 1 95.62 451 ASN A N 1
ATOM 3602 C CA . ASN A 1 451 ? 22.672 -4.52 -8.031 1 95.62 451 ASN A CA 1
ATOM 3603 C C . ASN A 1 451 ? 22.281 -4.895 -6.602 1 95.62 451 ASN A C 1
ATOM 3605 O O . ASN A 1 451 ? 23.156 -5.023 -5.738 1 95.62 451 ASN A O 1
ATOM 3609 N N . LEU A 1 452 ? 21.047 -5.105 -6.355 1 97.06 452 LEU A N 1
ATOM 3610 C CA . LEU A 1 452 ? 20.562 -5.414 -5.012 1 97.06 452 LEU A CA 1
ATOM 3611 C C . LEU A 1 452 ? 20.438 -6.922 -4.82 1 97.06 452 LEU A C 1
ATOM 3613 O O . LEU A 1 452 ? 19.969 -7.379 -3.773 1 97.06 452 LEU A O 1
ATOM 3617 N N . VAL A 1 453 ? 20.891 -7.73 -5.797 1 97.56 453 VAL A N 1
ATOM 3618 C CA . VAL A 1 453 ? 20.734 -9.18 -5.746 1 97.56 453 VAL A CA 1
ATOM 3619 C C . VAL A 1 453 ? 22.094 -9.844 -5.598 1 97.56 453 VAL A C 1
ATOM 3621 O O . VAL A 1 453 ? 22.953 -9.734 -6.48 1 97.56 453 VAL A O 1
ATOM 3624 N N . SER A 1 454 ? 22.297 -10.508 -4.504 1 96.31 454 SER A N 1
ATOM 3625 C CA . SER A 1 454 ? 23.547 -11.242 -4.312 1 96.31 454 SER A CA 1
ATOM 3626 C C . SER A 1 454 ? 23.422 -12.68 -4.805 1 96.31 454 SER A C 1
ATOM 3628 O O . SER A 1 454 ? 24.391 -13.266 -5.293 1 96.31 454 SER A O 1
ATOM 3630 N N . ALA A 1 455 ? 22.266 -13.25 -4.609 1 97.38 455 ALA A N 1
ATOM 3631 C CA . ALA A 1 455 ? 21.953 -14.617 -5.02 1 97.38 455 ALA A CA 1
ATOM 3632 C C . ALA A 1 455 ? 20.453 -14.797 -5.207 1 97.38 455 ALA A C 1
ATOM 3634 O O . ALA A 1 455 ? 19.656 -13.977 -4.746 1 97.38 455 ALA A O 1
ATOM 3635 N N . MET A 1 456 ? 20.094 -15.875 -5.918 1 98.38 456 MET A N 1
ATOM 3636 C CA . MET A 1 456 ? 18.688 -16.156 -6.133 1 98.38 456 MET A CA 1
ATOM 3637 C C . MET A 1 456 ? 18.406 -17.641 -6.02 1 98.38 456 MET A C 1
ATOM 3639 O O . MET A 1 456 ? 19.203 -18.469 -6.465 1 98.38 456 MET A O 1
ATOM 3643 N N . THR A 1 457 ? 17.344 -17.969 -5.43 1 98.81 457 THR A N 1
ATOM 3644 C CA . THR A 1 457 ? 16.812 -19.328 -5.387 1 98.81 457 THR A CA 1
ATOM 3645 C C . THR A 1 457 ? 15.344 -19.359 -5.789 1 98.81 457 THR A C 1
ATOM 3647 O O . THR A 1 457 ? 14.5 -18.734 -5.133 1 98.81 457 THR A O 1
ATOM 3650 N N . PHE A 1 458 ? 15.055 -20.062 -6.844 1 98.81 458 PHE A N 1
ATOM 3651 C CA . PHE A 1 458 ? 13.695 -20.234 -7.344 1 98.81 458 PHE A CA 1
ATOM 3652 C C . PHE A 1 458 ? 13.172 -21.625 -7.02 1 98.81 458 PHE A C 1
ATOM 3654 O O . PHE A 1 458 ? 13.805 -22.625 -7.352 1 98.81 458 PHE A O 1
ATOM 3661 N N . MET A 1 459 ? 12.039 -21.688 -6.375 1 98.62 459 MET A N 1
ATOM 3662 C CA . MET A 1 459 ? 11.391 -22.953 -6.102 1 98.62 459 MET A CA 1
ATOM 3663 C C . MET A 1 459 ? 10.062 -23.062 -6.844 1 98.62 459 MET A C 1
ATOM 3665 O O . MET A 1 459 ? 9.148 -22.281 -6.605 1 98.62 459 MET A O 1
ATOM 3669 N N . ASP A 1 460 ? 9.906 -24.047 -7.715 1 98.19 460 ASP A N 1
ATOM 3670 C CA . ASP A 1 460 ? 8.742 -24.188 -8.594 1 98.19 460 ASP A CA 1
ATOM 3671 C C . ASP A 1 460 ? 8.398 -22.859 -9.25 1 98.19 460 ASP A C 1
ATOM 3673 O O . ASP A 1 460 ? 7.25 -22.406 -9.195 1 98.19 460 ASP A O 1
ATOM 3677 N N . PRO A 1 461 ? 9.32 -22.266 -9.906 1 98.56 461 PRO A N 1
ATOM 3678 C CA . PRO A 1 461 ? 9.141 -20.891 -10.391 1 98.56 461 PRO A CA 1
ATOM 3679 C C . PRO A 1 461 ? 8.164 -20.797 -11.555 1 98.56 461 PRO A C 1
ATOM 3681 O O . PRO A 1 461 ? 8.188 -21.641 -12.453 1 98.56 461 PRO A O 1
ATOM 3684 N N . VAL A 1 462 ? 7.391 -19.766 -11.531 1 98.12 462 VAL A N 1
ATOM 3685 C CA . VAL A 1 462 ? 6.449 -19.531 -12.625 1 98.12 462 VAL A CA 1
ATOM 3686 C C . VAL A 1 462 ? 7.004 -18.453 -13.562 1 98.12 462 VAL A C 1
ATOM 3688 O O . VAL A 1 462 ? 6.457 -18.234 -14.641 1 98.12 462 VAL A O 1
ATOM 3691 N N . CYS A 1 463 ? 8.133 -17.875 -13.219 1 98.19 463 CYS A N 1
ATOM 3692 C CA . CYS A 1 463 ? 8.609 -16.703 -13.945 1 98.19 463 CYS A CA 1
ATOM 3693 C C . CYS A 1 463 ? 9.383 -17.109 -15.195 1 98.19 463 CYS A C 1
ATOM 3695 O O . CYS A 1 463 ? 9.734 -16.266 -16.016 1 98.19 463 CYS A O 1
ATOM 3697 N N . PHE A 1 464 ? 9.68 -18.406 -15.383 1 97.75 464 PHE A N 1
ATOM 3698 C CA . PHE A 1 464 ? 10.352 -18.891 -16.594 1 97.75 464 PHE A CA 1
ATOM 3699 C C . PHE A 1 464 ? 9.344 -19.422 -17.594 1 97.75 464 PHE A C 1
ATOM 3701 O O . PHE A 1 464 ? 8.469 -20.219 -17.234 1 97.75 464 PHE A O 1
ATOM 3708 N N . LEU A 1 465 ? 9.438 -18.969 -18.828 1 94.88 465 LEU A N 1
ATOM 3709 C CA . LEU A 1 465 ? 8.641 -19.438 -19.953 1 94.88 465 LEU A CA 1
ATOM 3710 C C . LEU A 1 465 ? 7.164 -19.109 -19.75 1 94.88 465 LEU A C 1
ATOM 3712 O O . LEU A 1 465 ? 6.293 -19.922 -20.062 1 94.88 465 LEU A O 1
ATOM 3716 N N . LEU A 1 466 ? 6.945 -17.938 -19.156 1 93.19 466 LEU A N 1
ATOM 3717 C CA . LEU A 1 466 ? 5.57 -17.469 -19 1 93.19 466 LEU A CA 1
ATOM 3718 C C . LEU A 1 466 ? 4.945 -17.156 -20.359 1 93.19 466 LEU A C 1
ATOM 3720 O O . LEU A 1 466 ? 3.721 -17.047 -20.469 1 93.19 466 LEU A O 1
ATOM 3724 N N . VAL A 1 467 ? 5.73 -17.078 -21.328 1 86.88 467 VAL A N 1
ATOM 3725 C CA . VAL A 1 467 ? 5.246 -16.828 -22.672 1 86.88 467 VAL A CA 1
ATOM 3726 C C . VAL A 1 467 ? 4.52 -18.062 -23.203 1 86.88 467 VAL A C 1
ATOM 3728 O O . VAL A 1 467 ? 3.703 -17.969 -24.125 1 86.88 467 VAL A O 1
ATOM 3731 N N . LYS A 1 468 ? 4.773 -19.188 -22.562 1 90.06 468 LYS A N 1
ATOM 3732 C CA . LYS A 1 468 ? 4.07 -20.422 -22.906 1 90.06 468 LYS A CA 1
ATOM 3733 C C . LYS A 1 468 ? 2.707 -20.484 -22.219 1 90.06 468 LYS A C 1
ATOM 3735 O O . LYS A 1 468 ? 2.506 -19.875 -21.172 1 90.06 468 LYS A O 1
ATOM 3740 N N . PRO A 1 469 ? 1.831 -21.219 -22.781 1 91.81 469 PRO A N 1
ATOM 3741 C CA . PRO A 1 469 ? 0.463 -21.219 -22.25 1 91.81 469 PRO A CA 1
ATOM 3742 C C . PRO A 1 469 ? 0.312 -22.062 -21 1 91.81 469 PRO A C 1
ATOM 3744 O O . PRO A 1 469 ? -0.722 -22 -20.328 1 91.81 469 PRO A O 1
ATOM 3747 N N . ASP A 1 470 ? 1.318 -22.812 -20.625 1 91.44 470 ASP A N 1
ATOM 3748 C CA . ASP A 1 470 ? 1.176 -23.875 -19.625 1 91.44 470 ASP A CA 1
ATOM 3749 C C . ASP A 1 470 ? 0.677 -23.297 -18.297 1 91.44 470 ASP A C 1
ATOM 3751 O O . ASP A 1 470 ? -0.345 -23.75 -17.766 1 91.44 470 ASP A O 1
ATOM 3755 N N . VAL A 1 471 ? 1.348 -22.344 -17.781 1 94.38 471 VAL A N 1
ATOM 3756 C CA . VAL A 1 471 ? 1 -21.812 -16.469 1 94.38 471 VAL A CA 1
ATOM 3757 C C . VAL A 1 471 ? -0.39 -21.188 -16.516 1 94.38 471 VAL A C 1
ATOM 3759 O O . VAL A 1 471 ? -1.203 -21.391 -15.609 1 94.38 471 VAL A O 1
ATOM 3762 N N . CYS A 1 472 ? -0.626 -20.438 -17.562 1 94.19 472 CYS A N 1
ATOM 3763 C CA . CYS A 1 472 ? -1.915 -19.781 -17.75 1 94.19 472 CYS A CA 1
ATOM 3764 C C . CYS A 1 472 ? -3.045 -20.797 -17.797 1 94.19 472 CYS A C 1
ATOM 3766 O O . CYS A 1 472 ? -4.023 -20.688 -17.062 1 94.19 472 CYS A O 1
ATOM 3768 N N . TYR A 1 473 ? -2.877 -21.797 -18.609 1 91.94 473 TYR A N 1
ATOM 3769 C CA . TYR A 1 473 ? -3.906 -22.812 -18.75 1 91.94 473 TYR A CA 1
ATOM 3770 C C . TYR A 1 473 ? -4.074 -23.609 -17.453 1 91.94 473 TYR A C 1
ATOM 3772 O O . TYR A 1 473 ? -5.191 -23.766 -16.969 1 91.94 473 TYR A O 1
ATOM 3780 N N . ASN A 1 474 ? -2.955 -24.094 -16.938 1 91.44 474 ASN A N 1
ATOM 3781 C CA . ASN A 1 474 ? -2.967 -25 -15.805 1 91.44 474 ASN A CA 1
ATOM 3782 C C . ASN A 1 474 ? -3.629 -24.375 -14.586 1 91.44 474 ASN A C 1
ATOM 3784 O O . ASN A 1 474 ? -4.305 -25.062 -13.82 1 91.44 474 ASN A O 1
ATOM 3788 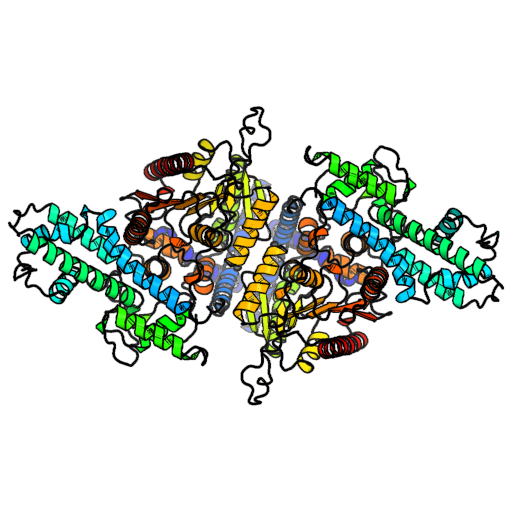N N . PHE A 1 475 ? -3.449 -23.094 -14.445 1 94.06 475 PHE A N 1
ATOM 3789 C CA . PHE A 1 475 ? -3.92 -22.484 -13.211 1 94.06 475 PHE A CA 1
ATOM 3790 C C . PHE A 1 475 ? -5.258 -21.797 -13.422 1 94.06 475 PHE A C 1
ATOM 3792 O O . PHE A 1 475 ? -6.113 -21.797 -12.539 1 94.06 475 PHE A O 1
ATOM 3799 N N . MET A 1 476 ? -5.508 -21.219 -14.617 1 93.31 476 MET A N 1
ATOM 3800 C CA . MET A 1 476 ? -6.633 -20.297 -14.781 1 93.31 476 MET A CA 1
ATOM 3801 C C . MET A 1 476 ? -7.758 -20.953 -15.57 1 93.31 476 MET A C 1
ATOM 3803 O O . MET A 1 476 ? -8.93 -20.594 -15.406 1 93.31 476 MET A O 1
ATOM 3807 N N . TYR A 1 477 ? -7.48 -21.922 -16.438 1 91.56 477 TYR A N 1
ATOM 3808 C CA . TYR A 1 477 ? -8.5 -22.344 -17.406 1 91.56 477 TYR A CA 1
ATOM 3809 C C . TYR A 1 477 ? -8.789 -23.828 -17.281 1 91.56 477 TYR A C 1
ATOM 3811 O O . TYR A 1 477 ? -9.852 -24.297 -17.672 1 91.56 477 TYR A O 1
ATOM 3819 N N . ARG A 1 478 ? -7.848 -24.531 -16.734 1 89 478 ARG A N 1
ATOM 3820 C CA . ARG A 1 478 ? -7.969 -26 -16.688 1 89 478 ARG A CA 1
ATOM 3821 C C . ARG A 1 478 ? -9.102 -26.422 -15.766 1 89 478 ARG A C 1
ATOM 3823 O O . ARG A 1 478 ? -9.25 -25.891 -14.664 1 89 478 ARG A O 1
ATOM 3830 N N . LYS A 1 479 ? -9.805 -27.406 -16.219 1 87.62 479 LYS A N 1
ATOM 3831 C CA . LYS A 1 479 ? -10.758 -28.078 -15.336 1 87.62 479 LYS A CA 1
ATOM 3832 C C . LYS A 1 479 ? -10.07 -29.094 -14.43 1 87.62 479 LYS A C 1
ATOM 3834 O O . LYS A 1 479 ? -9.297 -29.938 -14.906 1 87.62 479 LYS A O 1
ATOM 3839 N N . PRO A 1 480 ? -10.391 -28.938 -13.195 1 89 480 PRO A N 1
ATOM 3840 C CA . PRO A 1 480 ? -9.711 -29.875 -12.289 1 89 480 PRO A CA 1
ATOM 3841 C C . PRO A 1 480 ? -10.07 -31.328 -12.562 1 89 480 PRO A C 1
ATOM 3843 O O . PRO A 1 480 ? -11.234 -31.641 -12.805 1 89 480 PRO A O 1
ATOM 3846 N N . ASN A 1 481 ? -9.047 -32.156 -12.57 1 85.69 481 ASN A N 1
ATOM 3847 C CA . ASN A 1 481 ? -9.25 -33.562 -12.836 1 85.69 481 ASN A CA 1
ATOM 3848 C C . ASN A 1 481 ? -8.75 -34.438 -11.68 1 85.69 481 ASN A C 1
ATOM 3850 O O . ASN A 1 481 ? -8.695 -35.656 -11.789 1 85.69 481 ASN A O 1
ATOM 3854 N N . SER A 1 482 ? -8.266 -33.844 -10.664 1 87.38 482 SER A N 1
ATOM 3855 C CA . SER A 1 482 ? -7.836 -34.531 -9.445 1 87.38 482 SER A CA 1
ATOM 3856 C C . SER A 1 482 ? -8.305 -33.75 -8.203 1 87.38 482 SER A C 1
ATOM 3858 O O . SER A 1 482 ? -8.688 -32.594 -8.289 1 87.38 482 SER A O 1
ATOM 3860 N N . PRO A 1 483 ? -8.352 -34.469 -7.07 1 88.31 483 PRO A N 1
ATOM 3861 C CA . PRO A 1 483 ? -8.75 -33.812 -5.836 1 88.31 483 PRO A CA 1
ATOM 3862 C C . PRO A 1 483 ? -7.859 -32.594 -5.5 1 88.31 483 PRO A C 1
ATOM 3864 O O . PRO A 1 483 ? -8.359 -31.562 -5.078 1 88.31 483 PRO A O 1
ATOM 3867 N N . THR A 1 484 ? -6.613 -32.812 -5.688 1 85.62 484 THR A N 1
ATOM 3868 C CA . THR A 1 484 ? -5.68 -31.719 -5.391 1 85.62 484 THR A CA 1
ATOM 3869 C C . THR A 1 484 ? -5.922 -30.531 -6.316 1 85.62 484 THR A C 1
ATOM 3871 O O . THR A 1 484 ? -5.926 -29.391 -5.867 1 85.62 484 THR A O 1
ATOM 3874 N N . GLN A 1 485 ? -6.164 -30.828 -7.551 1 87.88 485 GLN A N 1
ATOM 3875 C CA . GLN A 1 485 ? -6.445 -29.766 -8.508 1 87.88 485 GLN A CA 1
ATOM 3876 C C . GLN A 1 485 ? -7.75 -29.047 -8.164 1 87.88 485 GLN A C 1
ATOM 3878 O O . GLN A 1 485 ? -7.859 -27.828 -8.32 1 87.88 485 GLN A O 1
ATOM 3883 N N . LEU A 1 486 ? -8.68 -29.828 -7.711 1 91 486 LEU A N 1
ATOM 3884 C CA . LEU A 1 486 ? -9.969 -29.25 -7.336 1 91 486 LEU A CA 1
ATOM 3885 C C . LEU A 1 486 ? -9.82 -28.312 -6.145 1 91 486 LEU A C 1
ATOM 3887 O O . LEU A 1 486 ? -10.43 -27.234 -6.113 1 91 486 LEU A O 1
ATOM 3891 N N . LEU A 1 487 ? -9.031 -28.719 -5.215 1 89.31 487 LEU A N 1
ATOM 3892 C CA . LEU A 1 487 ? -8.766 -27.891 -4.047 1 89.31 487 LEU A CA 1
ATOM 3893 C C . LEU A 1 487 ? -8.094 -26.578 -4.449 1 89.31 487 LEU A C 1
ATOM 3895 O O . LEU A 1 487 ? -8.516 -25.5 -4.023 1 89.31 487 LEU A O 1
ATOM 3899 N N . ILE A 1 488 ? -7.117 -26.656 -5.289 1 89.69 488 ILE A N 1
ATOM 3900 C CA . ILE A 1 488 ? -6.387 -25.484 -5.758 1 89.69 488 ILE A CA 1
ATOM 3901 C C . ILE A 1 488 ? -7.32 -24.578 -6.566 1 89.69 488 ILE A C 1
ATOM 3903 O O . ILE A 1 488 ? -7.328 -23.359 -6.383 1 89.69 488 ILE A O 1
ATOM 3907 N N . ASN A 1 489 ? -8.086 -25.203 -7.355 1 92.44 489 ASN A N 1
ATOM 3908 C CA . ASN A 1 489 ? -8.984 -24.453 -8.234 1 92.44 489 ASN A CA 1
ATOM 3909 C C . ASN A 1 489 ? -10.008 -23.656 -7.43 1 92.44 489 ASN A C 1
ATOM 3911 O O . ASN A 1 489 ? -10.125 -22.438 -7.598 1 92.44 489 ASN A O 1
ATOM 3915 N N . TYR A 1 490 ? -10.68 -24.281 -6.527 1 92.94 490 TYR A N 1
ATOM 3916 C CA . TYR A 1 490 ? -11.766 -23.609 -5.816 1 92.94 490 TYR A CA 1
ATOM 3917 C C . TYR A 1 490 ? -11.227 -22.672 -4.75 1 92.94 490 TYR A C 1
ATOM 3919 O O . TYR A 1 490 ? -11.664 -21.516 -4.645 1 92.94 490 TYR A O 1
ATOM 3927 N N . PHE A 1 491 ? -10.289 -23.062 -3.998 1 92.25 491 PHE A N 1
ATOM 3928 C CA . PHE A 1 491 ? -9.883 -22.297 -2.824 1 92.25 491 PHE A CA 1
ATOM 3929 C C . PHE A 1 491 ? -8.883 -21.219 -3.205 1 92.25 491 PHE A C 1
ATOM 3931 O O . PHE A 1 491 ? -8.805 -20.172 -2.551 1 92.25 491 PHE A O 1
ATOM 3938 N N . LEU A 1 492 ? -8.141 -21.453 -4.242 1 93.62 492 LEU A N 1
ATOM 3939 C CA . LEU A 1 492 ? -7.098 -20.5 -4.578 1 93.62 492 LEU A CA 1
ATOM 3940 C C . LEU A 1 492 ? -7.41 -19.781 -5.891 1 93.62 492 LEU A C 1
ATOM 3942 O O . LEU A 1 492 ? -7.812 -18.625 -5.887 1 93.62 492 LEU A O 1
ATOM 3946 N N . ALA A 1 493 ? -7.516 -20.453 -6.973 1 94.44 493 ALA A N 1
ATOM 3947 C CA . ALA A 1 493 ? -7.598 -19.859 -8.297 1 94.44 493 ALA A CA 1
ATOM 3948 C C . ALA A 1 493 ? -8.898 -19.078 -8.461 1 94.44 493 ALA A C 1
ATOM 3950 O O . ALA A 1 493 ? -8.922 -18.016 -9.109 1 94.44 493 ALA A O 1
ATOM 3951 N N . LYS A 1 494 ? -9.969 -19.531 -7.82 1 95.88 494 LYS A N 1
ATOM 3952 C CA . LYS A 1 494 ? -11.273 -18.906 -8.039 1 95.88 494 LYS A CA 1
ATOM 3953 C C . LYS A 1 494 ? -11.641 -17.984 -6.887 1 95.88 494 LYS A C 1
ATOM 3955 O O . LYS A 1 494 ? -12.773 -17.5 -6.809 1 95.88 494 LYS A O 1
ATOM 3960 N N . GLU A 1 495 ? -10.734 -17.859 -5.922 1 96.81 495 GLU A N 1
ATOM 3961 C CA . GLU A 1 495 ? -10.93 -16.797 -4.941 1 96.81 495 GLU A CA 1
ATOM 3962 C C . GLU A 1 495 ? -10.891 -15.422 -5.602 1 96.81 495 GLU A C 1
ATOM 3964 O O . GLU A 1 495 ? -9.977 -15.125 -6.371 1 96.81 495 GLU A O 1
ATOM 3969 N N . LEU A 1 496 ? -11.844 -14.586 -5.355 1 96.75 496 LEU A N 1
ATOM 3970 C CA . LEU A 1 496 ? -12.133 -13.391 -6.137 1 96.75 496 LEU A CA 1
ATOM 3971 C C . LEU A 1 496 ? -10.891 -12.508 -6.266 1 96.75 496 LEU A C 1
ATOM 3973 O O . LEU A 1 496 ? -10.539 -12.078 -7.363 1 96.75 496 LEU A O 1
ATOM 3977 N N . TYR A 1 497 ? -10.25 -12.242 -5.164 1 96.88 497 TYR A N 1
ATOM 3978 C CA . TYR A 1 497 ? -9.172 -11.266 -5.172 1 96.88 497 TYR A CA 1
ATOM 3979 C C . TYR A 1 497 ? -7.895 -11.867 -5.75 1 96.88 497 TYR A C 1
ATOM 3981 O O . TYR A 1 497 ? -7.102 -11.172 -6.387 1 96.88 497 TYR A O 1
ATOM 3989 N N . ILE A 1 498 ? -7.637 -13.164 -5.602 1 97.38 498 ILE A N 1
ATOM 3990 C CA . ILE A 1 498 ? -6.543 -13.844 -6.281 1 97.38 498 ILE A CA 1
ATOM 3991 C C . ILE A 1 498 ? -6.809 -13.867 -7.789 1 97.38 498 ILE A C 1
ATOM 3993 O O . ILE A 1 498 ? -5.922 -13.539 -8.586 1 97.38 498 ILE A O 1
ATOM 3997 N N . ALA A 1 499 ? -8.055 -14.203 -8.109 1 97.25 499 ALA A N 1
ATOM 3998 C CA . ALA A 1 499 ? -8.445 -14.203 -9.516 1 97.25 499 ALA A CA 1
ATOM 3999 C C . ALA A 1 499 ? -8.281 -12.82 -10.141 1 97.25 499 ALA A C 1
ATOM 4001 O O . ALA A 1 499 ? -7.816 -12.695 -11.273 1 97.25 499 ALA A O 1
ATOM 4002 N N . HIS A 1 500 ? -8.648 -11.859 -9.383 1 96.56 500 HIS A N 1
ATOM 4003 C CA . HIS A 1 500 ? -8.469 -10.484 -9.82 1 96.56 500 HIS A CA 1
ATOM 4004 C C . HIS A 1 500 ? -6.992 -10.156 -10.023 1 96.56 500 HIS A C 1
ATOM 4006 O O . HIS A 1 500 ? -6.613 -9.562 -11.039 1 96.56 500 HIS A O 1
ATOM 4012 N N . SER A 1 501 ? -6.191 -10.508 -9.102 1 96.56 501 SER A N 1
ATOM 4013 C CA . SER A 1 501 ? -4.754 -10.266 -9.18 1 96.56 501 SER A CA 1
ATOM 4014 C C . SER A 1 501 ? -4.156 -10.867 -10.445 1 96.56 501 SER A C 1
ATOM 4016 O O . SER A 1 501 ? -3.33 -10.234 -11.109 1 96.56 501 SER A O 1
ATOM 4018 N N . LEU A 1 502 ? -4.617 -12.031 -10.789 1 96.69 502 LEU A N 1
ATOM 4019 C CA . LEU A 1 502 ? -4.035 -12.758 -11.914 1 96.69 502 LEU A CA 1
ATOM 4020 C C . LEU A 1 502 ? -4.695 -12.336 -13.227 1 96.69 502 LEU A C 1
ATOM 4022 O O . LEU A 1 502 ? -4.027 -12.25 -14.258 1 96.69 502 LEU A O 1
ATOM 4026 N N . SER A 1 503 ? -5.973 -11.961 -13.227 1 96.06 503 SER A N 1
ATOM 4027 C CA . SER A 1 503 ? -6.727 -11.695 -14.445 1 96.06 503 SER A CA 1
ATOM 4028 C C . SER A 1 503 ? -6.582 -10.242 -14.883 1 96.06 503 SER A C 1
ATOM 4030 O O . SER A 1 503 ? -6.797 -9.914 -16.047 1 96.06 503 SER A O 1
ATOM 4032 N N . ARG A 1 504 ? -6.18 -9.406 -13.969 1 94.62 504 ARG A N 1
ATOM 4033 C CA . ARG A 1 504 ? -6.172 -7.996 -14.344 1 94.62 504 ARG A CA 1
ATOM 4034 C C . ARG A 1 504 ? -4.785 -7.383 -14.148 1 94.62 504 ARG A C 1
ATOM 4036 O O . ARG A 1 504 ? -4.496 -6.312 -14.68 1 94.62 504 ARG A O 1
ATOM 4043 N N . ASN A 1 505 ? -3.953 -8.062 -13.422 1 92.81 505 ASN A N 1
ATOM 4044 C CA . ASN A 1 505 ? -2.701 -7.418 -13.039 1 92.81 505 ASN A CA 1
ATOM 4045 C C . ASN A 1 505 ? -1.497 -8.297 -13.359 1 92.81 505 ASN A C 1
ATOM 4047 O O . ASN A 1 505 ? -0.38 -8.008 -12.922 1 92.81 505 ASN A O 1
ATOM 4051 N N . PHE A 1 506 ? -1.681 -9.344 -14.047 1 94.5 506 PHE A N 1
ATOM 4052 C CA . PHE A 1 506 ? -0.624 -10.281 -14.406 1 94.5 506 PHE A CA 1
ATOM 4053 C C . PHE A 1 506 ? -0.245 -10.148 -15.875 1 94.5 506 PHE A C 1
ATOM 4055 O O . PHE A 1 506 ? -0.999 -10.562 -16.75 1 94.5 506 PHE A O 1
ATOM 4062 N N . PHE A 1 507 ? 0.878 -9.594 -16.172 1 93.56 507 PHE A N 1
ATOM 4063 C CA . PHE A 1 507 ? 1.364 -9.375 -17.531 1 93.56 507 PHE A CA 1
ATOM 4064 C C . PHE A 1 507 ? 2.617 -10.203 -17.781 1 93.56 507 PHE A C 1
ATOM 4066 O O . PHE A 1 507 ? 3.662 -9.969 -17.172 1 93.56 507 PHE A O 1
ATOM 4073 N N . TRP A 1 508 ? 2.535 -11.078 -18.688 1 93.81 508 TRP A N 1
ATOM 4074 C CA . TRP A 1 508 ? 3.605 -12.047 -18.906 1 93.81 508 TRP A CA 1
ATOM 4075 C C . TRP A 1 508 ? 4.93 -11.344 -19.188 1 93.81 508 TRP A C 1
ATOM 4077 O O . TRP A 1 508 ? 5.984 -11.773 -18.719 1 93.81 508 TRP A O 1
ATOM 4087 N N . HIS A 1 509 ? 4.926 -10.242 -19.984 1 92.12 509 HIS A N 1
ATOM 4088 C CA . HIS A 1 509 ? 6.168 -9.602 -20.406 1 92.12 509 HIS A CA 1
ATOM 4089 C C . HIS A 1 509 ? 6.848 -8.906 -19.234 1 92.12 509 HIS A C 1
ATOM 4091 O O . HIS A 1 509 ? 8.062 -8.68 -19.266 1 92.12 509 HIS A O 1
ATOM 4097 N N . GLN A 1 510 ? 6.07 -8.547 -18.25 1 93.25 510 GLN A N 1
ATOM 4098 C CA . GLN A 1 510 ? 6.648 -7.949 -17.047 1 93.25 510 GLN A CA 1
ATOM 4099 C C . GLN A 1 510 ? 7.133 -9.023 -16.078 1 93.25 510 GLN A C 1
ATOM 4101 O O . GLN A 1 510 ? 8.094 -8.805 -15.336 1 93.25 510 GLN A O 1
ATOM 4106 N N . ASN A 1 511 ? 6.488 -10.148 -16.141 1 97.06 511 ASN A N 1
ATOM 4107 C CA . ASN A 1 511 ? 6.699 -11.18 -15.117 1 97.06 511 ASN A CA 1
ATOM 4108 C C . ASN A 1 511 ? 7.727 -12.211 -15.578 1 97.06 511 ASN A C 1
ATOM 4110 O O . ASN A 1 511 ? 8.406 -12.828 -14.75 1 97.06 511 ASN A O 1
ATOM 4114 N N . GLN A 1 512 ? 7.859 -12.43 -16.828 1 96.38 512 GLN A N 1
ATOM 4115 C CA . GLN A 1 512 ? 8.781 -13.414 -17.391 1 96.38 512 GLN A CA 1
ATOM 4116 C C . GLN A 1 512 ? 10.234 -13.023 -17.125 1 96.38 512 GLN A C 1
ATOM 4118 O O . GLN A 1 512 ? 10.594 -11.844 -17.266 1 96.38 512 GLN A O 1
ATOM 4123 N N . LEU A 1 513 ? 11.031 -13.977 -16.734 1 97.94 513 LEU A N 1
ATOM 4124 C CA . LEU A 1 513 ? 12.461 -13.773 -16.594 1 97.94 513 LEU A CA 1
ATOM 4125 C C . LEU A 1 513 ? 13.234 -14.555 -17.656 1 97.94 513 LEU A C 1
ATOM 4127 O O . LEU A 1 513 ? 13.164 -15.781 -17.703 1 97.94 513 LEU A O 1
ATOM 4131 N N . TRP A 1 514 ? 13.922 -13.805 -18.531 1 96.69 514 TRP A N 1
ATOM 4132 C CA . TRP A 1 514 ? 14.836 -14.445 -19.469 1 96.69 514 TRP A CA 1
ATOM 4133 C C . TRP A 1 514 ? 16.156 -14.805 -18.781 1 96.69 514 TRP A C 1
ATOM 4135 O O . TRP A 1 514 ? 16.656 -14.039 -17.953 1 96.69 514 TRP A O 1
ATOM 4145 N N . PRO A 1 515 ? 16.719 -15.945 -19.078 1 96 515 PRO A N 1
ATOM 4146 C CA . PRO A 1 515 ? 17.953 -16.359 -18.391 1 96 515 PRO A CA 1
ATOM 4147 C C . PRO A 1 515 ? 19.062 -15.312 -18.516 1 96 515 PRO A C 1
ATOM 4149 O O . PRO A 1 515 ? 19.891 -15.188 -17.609 1 96 515 PRO A O 1
ATOM 4152 N N . GLU A 1 516 ? 19.031 -14.547 -19.594 1 94.75 516 GLU A N 1
ATOM 4153 C CA . GLU A 1 516 ? 20.047 -13.523 -19.797 1 94.75 516 GLU A CA 1
ATOM 4154 C C . GLU A 1 516 ? 19.906 -12.398 -18.781 1 94.75 516 GLU A C 1
ATOM 4156 O O . GLU A 1 516 ? 20.844 -11.609 -18.578 1 94.75 516 GLU A O 1
ATOM 4161 N N . GLU A 1 517 ? 18.766 -12.336 -18.172 1 96.19 517 GLU A N 1
ATOM 4162 C CA . GLU A 1 517 ? 18.5 -11.25 -17.234 1 96.19 517 GLU A CA 1
ATOM 4163 C C . GLU A 1 517 ? 18.922 -11.625 -15.82 1 96.19 517 GLU A C 1
ATOM 4165 O O . GLU A 1 517 ? 18.859 -10.797 -14.906 1 96.19 517 GLU A O 1
ATOM 4170 N N . LEU A 1 518 ? 19.359 -12.805 -15.609 1 96.5 518 LEU A N 1
ATOM 4171 C CA . LEU A 1 518 ? 19.828 -13.219 -14.297 1 96.5 518 LEU A CA 1
ATOM 4172 C C . LEU A 1 518 ? 21.062 -12.414 -13.883 1 96.5 518 LEU A C 1
ATOM 4174 O O . LEU A 1 518 ? 22 -12.25 -14.672 1 96.5 518 LEU A O 1
ATOM 4178 N N . PRO A 1 519 ? 21.047 -11.969 -12.695 1 94.12 519 PRO A N 1
ATOM 4179 C CA . PRO A 1 519 ? 22.25 -11.266 -12.219 1 94.12 519 PRO A CA 1
ATOM 4180 C C . PRO A 1 519 ? 23.453 -12.188 -12.062 1 94.12 519 PRO A C 1
ATOM 4182 O O . PRO A 1 519 ? 23.297 -13.414 -12.078 1 94.12 519 PRO A O 1
ATOM 4185 N N . PRO A 1 520 ? 24.688 -11.648 -11.984 1 89.69 520 PRO A N 1
ATOM 4186 C CA . PRO A 1 520 ? 25.922 -12.453 -11.953 1 89.69 520 PRO A CA 1
ATOM 4187 C C . PRO A 1 520 ? 26.016 -13.336 -10.711 1 89.69 520 PRO A C 1
ATOM 4189 O O . PRO A 1 520 ? 26.734 -14.344 -10.719 1 89.69 520 PRO A O 1
ATOM 4192 N N . GLY A 1 521 ? 25.344 -13.234 -9.719 1 92.5 521 GLY A N 1
ATOM 4193 C CA . GLY A 1 521 ? 25.422 -14.055 -8.516 1 92.5 521 GLY A CA 1
ATOM 4194 C C . GLY A 1 521 ? 24.859 -15.445 -8.719 1 92.5 521 GLY A C 1
ATOM 4195 O O . GLY A 1 521 ? 24.297 -15.75 -9.773 1 92.5 521 GLY A O 1
ATOM 4196 N N . PRO A 1 522 ? 25.188 -16.375 -7.762 1 96.69 522 PRO A N 1
ATOM 4197 C CA . PRO A 1 522 ? 24.688 -17.75 -7.867 1 96.69 522 PRO A CA 1
ATOM 4198 C C . PRO A 1 522 ? 23.156 -17.812 -7.902 1 96.69 522 PRO A C 1
ATOM 4200 O O . PRO A 1 522 ? 22.484 -17.047 -7.199 1 96.69 522 PRO A O 1
ATOM 4203 N N . THR A 1 523 ? 22.641 -18.703 -8.766 1 98.19 523 THR A N 1
ATOM 4204 C CA . THR A 1 523 ? 21.203 -18.906 -8.914 1 98.19 523 THR A CA 1
ATOM 4205 C C . THR A 1 523 ? 20.859 -20.391 -8.836 1 98.19 523 THR A C 1
ATOM 4207 O O . THR A 1 523 ? 21.453 -21.219 -9.531 1 98.19 523 THR A O 1
ATOM 4210 N N . LEU A 1 524 ? 20 -20.719 -7.949 1 98.62 524 LEU A N 1
ATOM 4211 C CA . LEU A 1 524 ? 19.484 -22.078 -7.816 1 98.62 524 LEU A CA 1
ATOM 4212 C C . LEU A 1 524 ? 18.031 -22.141 -8.273 1 98.62 524 LEU A C 1
ATOM 4214 O O . LEU A 1 524 ? 17.188 -21.344 -7.84 1 98.62 524 LEU A O 1
ATOM 4218 N N . VAL A 1 525 ? 17.734 -23.047 -9.188 1 98.75 525 VAL A N 1
ATOM 4219 C CA . VAL A 1 525 ? 16.359 -23.266 -9.641 1 98.75 525 VAL A CA 1
ATOM 4220 C C . VAL A 1 525 ? 15.922 -24.688 -9.273 1 98.75 525 VAL A C 1
ATOM 4222 O O . VAL A 1 525 ? 16.5 -25.656 -9.742 1 98.75 525 VAL A O 1
ATOM 4225 N N . VAL A 1 526 ? 14.93 -24.766 -8.477 1 98.69 526 VAL A N 1
ATOM 4226 C CA . VAL A 1 526 ? 14.406 -26.031 -7.992 1 98.69 526 VAL A CA 1
ATOM 4227 C C . VAL A 1 526 ? 13.125 -26.391 -8.742 1 98.69 526 VAL A C 1
ATOM 4229 O O . VAL A 1 526 ? 12.164 -25.609 -8.742 1 98.69 526 VAL A O 1
ATOM 4232 N N . LEU A 1 527 ? 13.102 -27.547 -9.32 1 97.88 527 LEU A N 1
ATOM 4233 C CA . LEU A 1 527 ? 11.969 -27.969 -10.133 1 97.88 527 LEU A CA 1
ATOM 4234 C C . LEU A 1 527 ? 11.406 -29.297 -9.656 1 97.88 527 LEU A C 1
ATOM 4236 O O . LEU A 1 527 ? 12.164 -30.188 -9.281 1 97.88 527 LEU A O 1
ATOM 4240 N N . SER A 1 528 ? 10.109 -29.391 -9.711 1 95.94 528 SER A N 1
ATOM 4241 C CA . SER A 1 528 ? 9.383 -30.609 -9.398 1 95.94 528 SER A CA 1
ATOM 4242 C C . SER A 1 528 ? 8.875 -31.297 -10.656 1 95.94 528 SER A C 1
ATOM 4244 O O . SER A 1 528 ? 8.086 -30.719 -11.414 1 95.94 528 SER A O 1
ATOM 4246 N N . GLY A 1 529 ? 9.227 -32.5 -10.828 1 90.94 529 GLY A N 1
ATOM 4247 C CA . GLY A 1 529 ? 8.953 -33.219 -12.07 1 90.94 529 GLY A CA 1
ATOM 4248 C C . GLY A 1 529 ? 7.477 -33.469 -12.305 1 90.94 529 GLY A C 1
ATOM 4249 O O . GLY A 1 529 ? 7.035 -33.562 -13.453 1 90.94 529 GLY A O 1
ATOM 4250 N N . ARG A 1 530 ? 6.672 -33.5 -11.289 1 89.94 530 ARG A N 1
ATOM 4251 C CA . ARG A 1 530 ? 5.238 -33.75 -11.414 1 89.94 530 ARG A CA 1
ATOM 4252 C C . ARG A 1 530 ? 4.445 -32.469 -11.141 1 89.94 530 ARG A C 1
ATOM 4254 O O . ARG A 1 530 ? 3.312 -32.531 -10.656 1 89.94 530 ARG A O 1
ATOM 4261 N N . ASP A 1 531 ? 5.094 -31.391 -11.375 1 93 531 ASP A N 1
ATOM 4262 C CA . ASP A 1 531 ? 4.453 -30.094 -11.18 1 93 531 ASP A CA 1
ATOM 4263 C C . ASP A 1 531 ? 3.219 -29.938 -12.062 1 93 531 ASP A C 1
ATOM 4265 O O . ASP A 1 531 ? 3.289 -30.156 -13.273 1 93 531 ASP A O 1
ATOM 4269 N N . SER A 1 532 ? 2.105 -29.594 -11.508 1 90.56 532 SER A N 1
ATOM 4270 C CA . SER A 1 532 ? 0.848 -29.5 -12.242 1 90.56 532 SER A CA 1
ATOM 4271 C C . SER A 1 532 ? 0.611 -28.078 -12.75 1 90.56 532 SER A C 1
ATOM 4273 O O . SER A 1 532 ? -0.385 -27.812 -13.422 1 90.56 532 SER A O 1
ATOM 4275 N N . ILE A 1 533 ? 1.508 -27.172 -12.398 1 93.38 533 ILE A N 1
ATOM 4276 C CA . ILE A 1 533 ? 1.326 -25.766 -12.789 1 93.38 533 ILE A CA 1
ATOM 4277 C C . ILE A 1 533 ? 2.457 -25.344 -13.727 1 93.38 533 ILE A C 1
ATOM 4279 O O . ILE A 1 533 ? 2.211 -24.922 -14.859 1 93.38 533 ILE A O 1
ATOM 4283 N N . VAL A 1 534 ? 3.627 -25.609 -13.297 1 95.69 534 VAL A N 1
ATOM 4284 C CA . VAL A 1 534 ? 4.824 -25.203 -14.016 1 95.69 534 VAL A CA 1
ATOM 4285 C C . VAL A 1 534 ? 5.219 -26.266 -15.039 1 95.69 534 VAL A C 1
ATOM 4287 O O . VAL A 1 534 ? 5.18 -27.453 -14.742 1 95.69 534 VAL A O 1
ATOM 4290 N N . PRO A 1 535 ? 5.5 -25.812 -16.25 1 94.44 535 PRO A N 1
ATOM 4291 C CA . PRO A 1 535 ? 6.082 -26.766 -17.172 1 94.44 535 PRO A CA 1
ATOM 4292 C C . PRO A 1 535 ? 7.527 -27.125 -16.844 1 94.44 535 PRO A C 1
ATOM 4294 O O . PRO A 1 535 ? 8.453 -26.703 -17.547 1 94.44 535 PRO A O 1
ATOM 4297 N N . ALA A 1 536 ? 7.684 -27.969 -15.898 1 95.12 536 ALA A N 1
ATOM 4298 C CA . ALA A 1 536 ? 8.961 -28.219 -15.242 1 95.12 536 ALA A CA 1
ATOM 4299 C C . ALA A 1 536 ? 9.969 -28.828 -16.219 1 95.12 536 ALA A C 1
ATOM 4301 O O . ALA A 1 536 ? 11.148 -28.484 -16.203 1 95.12 536 ALA A O 1
ATOM 4302 N N . HIS A 1 537 ? 9.562 -29.75 -17.062 1 91.62 537 HIS A N 1
ATOM 4303 C CA . HIS A 1 537 ? 10.469 -30.359 -18.031 1 91.62 537 HIS A CA 1
ATOM 4304 C C . HIS A 1 537 ? 10.977 -29.312 -19.031 1 91.62 537 HIS A C 1
ATOM 4306 O O . HIS A 1 537 ? 12.164 -29.266 -19.328 1 91.62 537 HIS A O 1
ATOM 4312 N N . SER A 1 538 ? 10.031 -28.516 -19.516 1 93.25 538 SER A N 1
ATOM 4313 C CA . SER A 1 538 ? 10.414 -27.453 -20.438 1 93.25 538 SER A CA 1
ATOM 4314 C C . SER A 1 538 ? 11.406 -26.484 -19.797 1 93.25 538 SER A C 1
ATOM 4316 O O . SER A 1 538 ? 12.406 -26.125 -20.406 1 93.25 538 SER A O 1
ATOM 4318 N N . VAL A 1 539 ? 11.172 -26.109 -18.547 1 96.81 539 VAL A N 1
ATOM 4319 C CA . VAL A 1 539 ? 12.031 -25.156 -17.859 1 96.81 539 VAL A CA 1
ATOM 4320 C C . VAL A 1 539 ? 13.406 -25.781 -17.625 1 96.81 539 VAL A C 1
ATOM 4322 O O . VAL A 1 539 ? 14.438 -25.141 -17.828 1 96.81 539 VAL A O 1
ATOM 4325 N N . ARG A 1 540 ? 13.391 -27.031 -17.203 1 96 540 ARG A N 1
ATOM 4326 C CA . ARG A 1 540 ? 14.648 -27.734 -16.969 1 96 540 ARG A CA 1
ATOM 4327 C C . ARG A 1 540 ? 15.508 -27.766 -18.234 1 96 540 ARG A C 1
ATOM 4329 O O . ARG A 1 540 ? 16.688 -27.406 -18.188 1 96 540 ARG A O 1
ATOM 4336 N N . ARG A 1 541 ? 14.914 -28.141 -19.312 1 93.19 541 ARG A N 1
ATOM 4337 C CA . ARG A 1 541 ? 15.625 -28.219 -20.594 1 93.19 541 ARG A CA 1
ATOM 4338 C C . ARG A 1 541 ? 16.109 -26.844 -21.031 1 93.19 541 ARG A C 1
ATOM 4340 O O . ARG A 1 541 ? 17.25 -26.688 -21.438 1 93.19 541 ARG A O 1
ATOM 4347 N N . TYR A 1 542 ? 15.203 -25.922 -20.938 1 95.56 542 TYR A N 1
ATOM 4348 C CA . TYR A 1 542 ? 15.469 -24.547 -21.344 1 95.56 542 TYR A CA 1
ATOM 4349 C C . TYR A 1 542 ? 16.672 -23.984 -20.578 1 95.56 542 TYR A C 1
ATOM 4351 O O . TYR A 1 542 ? 17.625 -23.5 -21.203 1 95.56 542 TYR A O 1
ATOM 4359 N N . LEU A 1 543 ? 16.703 -24.109 -19.25 1 97.44 543 LEU A N 1
ATOM 4360 C CA . LEU A 1 543 ? 17.75 -23.531 -18.406 1 97.44 543 LEU A CA 1
ATOM 4361 C C . LEU A 1 543 ? 19.047 -24.328 -18.547 1 97.44 543 LEU A C 1
ATOM 4363 O O . LEU A 1 543 ? 20.141 -23.766 -18.484 1 97.44 543 LEU A O 1
ATOM 4367 N N . THR A 1 544 ? 18.922 -25.578 -18.75 1 95.38 544 THR A N 1
ATOM 4368 C CA . THR A 1 544 ? 20.109 -26.406 -18.953 1 95.38 544 THR A CA 1
ATOM 4369 C C . THR A 1 544 ? 20.812 -26.016 -20.25 1 95.38 544 THR A C 1
ATOM 4371 O O . THR A 1 544 ? 22.047 -25.953 -20.312 1 95.38 544 THR A O 1
ATOM 4374 N N . THR A 1 545 ? 20 -25.828 -21.281 1 95 545 THR A N 1
ATOM 4375 C CA . THR A 1 545 ? 20.578 -25.359 -22.531 1 95 545 THR A CA 1
ATOM 4376 C C . THR A 1 545 ? 21.328 -24.047 -22.344 1 95 545 THR A C 1
ATOM 4378 O O . THR A 1 545 ? 22.453 -23.891 -22.812 1 95 545 THR A O 1
ATOM 4381 N N . TYR A 1 546 ? 20.719 -23.172 -21.688 1 95.75 546 TYR A N 1
ATOM 4382 C CA . TYR A 1 546 ? 21.359 -21.891 -21.438 1 95.75 546 TYR A CA 1
ATOM 4383 C C . TYR A 1 546 ? 22.656 -22.047 -20.656 1 95.75 546 TYR A C 1
ATOM 4385 O O . TYR A 1 546 ? 23.672 -21.469 -21 1 95.75 546 TYR A O 1
ATOM 4393 N N . LYS A 1 547 ? 22.578 -22.844 -19.641 1 94.81 547 LYS A N 1
ATOM 4394 C CA . LYS A 1 547 ? 23.734 -23.125 -18.812 1 94.81 547 LYS A CA 1
ATOM 4395 C C . LYS A 1 547 ? 24.906 -23.672 -19.641 1 94.81 547 LYS A C 1
ATOM 4397 O O . LYS A 1 547 ? 26.047 -23.234 -19.484 1 94.81 547 LYS A O 1
ATOM 4402 N N . GLN A 1 548 ? 24.641 -24.547 -20.469 1 92.88 548 GLN A N 1
ATOM 4403 C CA . GLN A 1 548 ? 25.672 -25.172 -21.297 1 92.88 548 GLN A CA 1
ATOM 4404 C C . GLN A 1 548 ? 26.219 -24.188 -22.312 1 92.88 548 GLN A C 1
ATOM 4406 O O . GLN A 1 548 ? 27.438 -24.109 -22.5 1 92.88 548 GLN A O 1
ATOM 4411 N N . ARG A 1 549 ? 25.297 -23.547 -22.938 1 93 549 ARG A N 1
ATOM 4412 C CA . ARG A 1 549 ? 25.703 -22.594 -23.969 1 93 549 ARG A CA 1
ATOM 4413 C C . ARG A 1 549 ? 26.625 -21.516 -23.406 1 93 549 ARG A C 1
ATOM 4415 O O . ARG A 1 549 ? 27.578 -21.094 -24.062 1 93 549 ARG A O 1
ATOM 4422 N N . CYS A 1 550 ? 26.344 -21.109 -22.234 1 94 550 CYS A N 1
ATOM 4423 C CA . CYS A 1 550 ? 27.094 -20 -21.656 1 94 550 CYS A CA 1
ATOM 4424 C C . CYS A 1 550 ? 28.156 -20.516 -20.672 1 94 550 CYS A C 1
ATOM 4426 O O . CYS A 1 550 ? 28.844 -19.719 -20.047 1 94 550 CYS A O 1
ATOM 4428 N N . ASN A 1 551 ? 28.281 -21.766 -20.469 1 92.62 551 ASN A N 1
ATOM 4429 C CA . ASN A 1 551 ? 29.219 -22.375 -19.531 1 92.62 551 ASN A CA 1
ATOM 4430 C C . ASN A 1 551 ? 29.109 -21.75 -18.141 1 92.62 551 ASN A C 1
ATOM 4432 O O . ASN A 1 551 ? 30.109 -21.328 -17.562 1 92.62 551 ASN A O 1
ATOM 4436 N N . LEU A 1 552 ? 27.906 -21.672 -17.766 1 92.88 552 LEU A N 1
ATOM 4437 C CA . LEU A 1 552 ? 27.641 -21.031 -16.484 1 92.88 552 LEU A CA 1
ATOM 4438 C C . LEU A 1 552 ? 27.766 -22.031 -15.328 1 92.88 552 LEU A C 1
ATOM 4440 O O . LEU A 1 552 ? 27.047 -23.016 -15.281 1 92.88 552 LEU A O 1
ATOM 4444 N N . THR A 1 553 ? 28.578 -21.703 -14.383 1 92.12 553 THR A N 1
ATOM 4445 C CA . THR A 1 553 ? 28.719 -22.531 -13.195 1 92.12 553 THR A CA 1
ATOM 4446 C C . THR A 1 553 ? 27.859 -21.984 -12.055 1 92.12 553 THR A C 1
ATOM 4448 O O . THR A 1 553 ? 27.578 -22.703 -11.094 1 92.12 553 THR A O 1
ATOM 4451 N N . SER A 1 554 ? 27.453 -20.75 -12.211 1 94.25 554 SER A N 1
ATOM 4452 C CA . SER A 1 554 ? 26.719 -20.094 -11.148 1 94.25 554 SER A CA 1
ATOM 4453 C C . SER A 1 554 ? 25.234 -20.438 -11.203 1 94.25 554 SER A C 1
ATOM 4455 O O . SER A 1 554 ? 24.484 -20.125 -10.281 1 94.25 554 SER A O 1
ATOM 4457 N N . LEU A 1 555 ? 24.766 -21.094 -12.281 1 96.81 555 LEU A N 1
ATOM 4458 C CA . LEU A 1 555 ? 23.391 -21.516 -12.43 1 96.81 555 LEU A CA 1
ATOM 4459 C C . LEU A 1 555 ? 23.25 -23.016 -12.188 1 96.81 555 LEU A C 1
ATOM 4461 O O . LEU A 1 555 ? 23.891 -23.812 -12.867 1 96.81 555 LEU A O 1
ATOM 4465 N N . ARG A 1 556 ? 22.453 -23.359 -11.234 1 96.81 556 ARG A N 1
ATOM 4466 C CA . ARG A 1 556 ? 22.234 -24.766 -10.906 1 96.81 556 ARG A CA 1
ATOM 4467 C C . ARG A 1 556 ? 20.734 -25.094 -10.938 1 96.81 556 ARG A C 1
ATOM 4469 O O . ARG A 1 556 ? 19.922 -24.312 -10.453 1 96.81 556 ARG A O 1
ATOM 4476 N N . VAL A 1 557 ? 20.406 -26.203 -11.562 1 97.25 557 VAL A N 1
ATOM 4477 C CA . VAL A 1 557 ? 19.031 -26.688 -11.617 1 97.25 557 VAL A CA 1
ATOM 4478 C C . VAL A 1 557 ? 18.891 -27.969 -10.789 1 97.25 557 VAL A C 1
ATOM 4480 O O . VAL A 1 557 ? 19.5 -28.984 -11.102 1 97.25 557 VAL A O 1
ATOM 4483 N N . LEU A 1 558 ? 18.156 -27.859 -9.742 1 97.69 558 LEU A N 1
ATOM 4484 C CA . LEU A 1 558 ? 17.875 -29 -8.883 1 97.69 558 LEU A CA 1
ATOM 4485 C C . LEU A 1 558 ? 16.547 -29.641 -9.258 1 97.69 558 LEU A C 1
ATOM 4487 O O . LEU A 1 558 ? 15.508 -28.969 -9.273 1 97.69 558 LEU A O 1
ATOM 4491 N N . TRP A 1 559 ? 16.562 -30.938 -9.547 1 95.69 559 TRP A N 1
ATOM 4492 C CA . TRP A 1 559 ? 15.422 -31.656 -10.094 1 95.69 559 TRP A CA 1
ATOM 4493 C C . TRP A 1 559 ? 14.891 -32.688 -9.094 1 95.69 559 TRP A C 1
ATOM 4495 O O . TRP A 1 559 ? 15.641 -33.531 -8.625 1 95.69 559 TRP A O 1
ATOM 4505 N N . PHE A 1 560 ? 13.664 -32.594 -8.695 1 95.75 560 PHE A N 1
ATOM 4506 C CA . PHE A 1 560 ? 12.945 -33.594 -7.93 1 95.75 560 PHE A CA 1
ATOM 4507 C C . PHE A 1 560 ? 11.93 -34.312 -8.805 1 95.75 560 PHE A C 1
ATOM 4509 O O . PHE A 1 560 ? 10.82 -33.844 -9.023 1 95.75 560 PHE A O 1
ATOM 4516 N N . PRO A 1 561 ? 12.172 -35.5 -9.258 1 90.75 561 PRO A N 1
ATOM 4517 C CA . PRO A 1 561 ? 11.344 -36.156 -10.266 1 90.75 561 PRO A CA 1
ATOM 4518 C C . PRO A 1 561 ? 9.945 -36.5 -9.758 1 90.75 561 PRO A C 1
ATOM 4520 O O . PRO A 1 561 ? 8.977 -36.469 -10.531 1 90.75 561 PRO A O 1
ATOM 4523 N N . ASP A 1 562 ? 9.766 -36.656 -8.453 1 90.5 562 ASP A N 1
ATOM 4524 C CA . ASP A 1 562 ? 8.516 -37.25 -7.969 1 90.5 562 ASP A CA 1
ATOM 4525 C C . ASP A 1 562 ? 7.707 -36.25 -7.16 1 90.5 562 ASP A C 1
ATOM 4527 O O . ASP A 1 562 ? 6.68 -36.594 -6.574 1 90.5 562 ASP A O 1
ATOM 4531 N N . LEU A 1 563 ? 8.109 -35.094 -7.094 1 93.44 563 LEU A N 1
ATOM 4532 C CA . LEU A 1 563 ? 7.383 -34.062 -6.332 1 93.44 563 LEU A CA 1
ATOM 4533 C C . LEU A 1 563 ? 6.469 -33.25 -7.246 1 93.44 563 LEU A C 1
ATOM 4535 O O . LEU A 1 563 ? 6.766 -33.062 -8.43 1 93.44 563 LEU A O 1
ATOM 4539 N N . GLY A 1 564 ? 5.352 -32.875 -6.691 1 92.75 564 GLY A N 1
ATOM 4540 C CA . GLY A 1 564 ? 4.453 -31.953 -7.355 1 92.75 564 GLY A CA 1
ATOM 4541 C C . GLY A 1 564 ? 4.621 -30.531 -6.883 1 92.75 564 GLY A C 1
ATOM 4542 O O . GLY A 1 564 ? 5.441 -30.25 -6.004 1 92.75 564 GLY A O 1
ATOM 4543 N N . HIS A 1 565 ? 3.869 -29.656 -7.527 1 93.31 565 HIS A N 1
ATOM 4544 C CA . HIS A 1 565 ? 3.951 -28.234 -7.207 1 93.31 565 HIS A CA 1
ATOM 4545 C C . HIS A 1 565 ? 3.684 -27.984 -5.727 1 93.31 565 HIS A C 1
ATOM 4547 O O . HIS A 1 565 ? 2.631 -28.359 -5.211 1 93.31 565 HIS A O 1
ATOM 4553 N N . GLY A 1 566 ? 4.594 -27.406 -4.992 1 93.31 566 GLY A N 1
ATOM 4554 C CA . GLY A 1 566 ? 4.414 -27.031 -3.6 1 93.31 566 GLY A CA 1
ATOM 4555 C C . GLY A 1 566 ? 4.535 -28.203 -2.645 1 93.31 566 GLY A C 1
ATOM 4556 O O . GLY A 1 566 ? 4.426 -28.031 -1.428 1 93.31 566 GLY A O 1
ATOM 4557 N N . GLU A 1 567 ? 4.785 -29.375 -3.078 1 92.5 567 GLU A N 1
ATOM 4558 C CA . GLU A 1 567 ? 4.832 -30.547 -2.219 1 92.5 567 GLU A CA 1
ATOM 4559 C C . GLU A 1 567 ? 6.039 -30.5 -1.284 1 92.5 567 GLU A C 1
ATOM 4561 O O . GLU A 1 567 ? 6.117 -31.281 -0.327 1 92.5 567 GLU A O 1
ATOM 4566 N N . ILE A 1 568 ? 6.906 -29.625 -1.504 1 90.56 568 ILE A N 1
ATOM 4567 C CA . ILE A 1 568 ? 8.039 -29.422 -0.61 1 90.56 568 ILE A CA 1
ATOM 4568 C C . ILE A 1 568 ? 7.535 -29 0.767 1 90.56 568 ILE A C 1
ATOM 4570 O O . ILE A 1 568 ? 8.258 -29.109 1.762 1 90.56 568 ILE A O 1
ATOM 4574 N N . ASN A 1 569 ? 6.328 -28.453 0.888 1 90.75 569 ASN A N 1
ATOM 4575 C CA . ASN A 1 569 ? 5.797 -27.906 2.129 1 90.75 569 ASN A CA 1
ATOM 4576 C C . ASN A 1 569 ? 5.137 -28.969 2.988 1 90.75 569 ASN A C 1
ATOM 4578 O O . ASN A 1 569 ? 4.758 -28.719 4.133 1 90.75 569 ASN A O 1
ATOM 4582 N N . PHE A 1 570 ? 5.121 -30.234 2.445 1 89 570 PHE A N 1
ATOM 4583 C CA . PHE A 1 570 ? 4.262 -31.172 3.16 1 89 570 PHE A CA 1
ATOM 4584 C C . PHE A 1 570 ? 4.977 -32.5 3.377 1 89 570 PHE A C 1
ATOM 4586 O O . PHE A 1 570 ? 5.664 -33 2.484 1 89 570 PHE A O 1
ATOM 4593 N N . GLY A 1 571 ? 4.934 -33.031 4.609 1 88.5 571 GLY A N 1
ATOM 4594 C CA . GLY A 1 571 ? 5.301 -34.406 4.898 1 88.5 571 GLY A CA 1
ATOM 4595 C C . GLY A 1 571 ? 6.801 -34.625 4.992 1 88.5 571 GLY A C 1
ATOM 4596 O O . GLY A 1 571 ? 7.574 -33.656 4.879 1 88.5 571 GLY A O 1
ATOM 4597 N N . PRO A 1 572 ? 7.152 -35.875 5.148 1 92.25 572 PRO A N 1
ATOM 4598 C CA . PRO A 1 572 ? 8.57 -36.219 5.293 1 92.25 572 PRO A CA 1
ATOM 4599 C C . PRO A 1 572 ? 9.367 -36 4.008 1 92.25 572 PRO A C 1
ATOM 4601 O O . PRO A 1 572 ? 10.531 -35.594 4.059 1 92.25 572 PRO A O 1
ATOM 4604 N N . VAL A 1 573 ? 8.711 -36.25 2.914 1 92 573 VAL A N 1
ATOM 4605 C CA . VAL A 1 573 ? 9.383 -36.031 1.631 1 92 573 VAL A CA 1
ATOM 4606 C C . VAL A 1 573 ? 9.656 -34.562 1.411 1 92 573 VAL A C 1
ATOM 4608 O O . VAL A 1 573 ? 10.719 -34.188 0.91 1 92 573 VAL A O 1
ATOM 4611 N N . GLY A 1 574 ? 8.719 -33.812 1.787 1 93.12 574 GLY A N 1
ATOM 4612 C CA . GLY A 1 574 ? 8.922 -32.375 1.72 1 93.12 574 GLY A CA 1
ATOM 4613 C C . GLY A 1 574 ? 10.047 -31.891 2.611 1 93.12 574 GLY A C 1
ATOM 4614 O O . GLY A 1 574 ? 10.867 -31.062 2.193 1 93.12 574 GLY A O 1
ATOM 4615 N N . GLU A 1 575 ? 10.102 -32.438 3.785 1 94.12 575 GLU A N 1
ATOM 4616 C CA . GLU A 1 575 ? 11.164 -32.062 4.719 1 94.12 575 GLU A CA 1
ATOM 4617 C C . GLU A 1 575 ? 12.539 -32.438 4.172 1 94.12 575 GLU A C 1
ATOM 4619 O O . GLU A 1 575 ? 13.492 -31.672 4.289 1 94.12 575 GLU A O 1
ATOM 4624 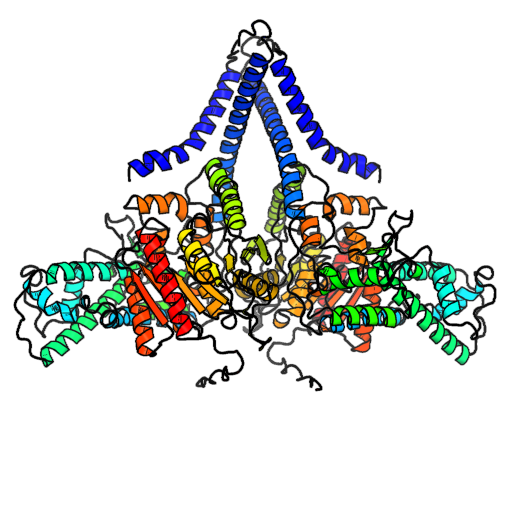N N . ALA A 1 576 ? 12.547 -33.562 3.609 1 95.38 576 ALA A N 1
ATOM 4625 C CA . ALA A 1 576 ? 13.797 -34 3 1 95.38 576 ALA A CA 1
ATOM 4626 C C . ALA A 1 576 ? 14.188 -33.094 1.836 1 95.38 576 ALA A C 1
ATOM 4628 O O . ALA A 1 576 ? 15.367 -32.781 1.656 1 95.38 576 ALA A O 1
ATOM 4629 N N . ALA A 1 577 ? 13.25 -32.75 1.068 1 96.62 577 ALA A N 1
ATOM 4630 C CA . ALA A 1 577 ? 13.5 -31.844 -0.046 1 96.62 577 ALA A CA 1
ATOM 4631 C C . ALA A 1 577 ? 14.016 -30.5 0.452 1 96.62 577 ALA A C 1
ATOM 4633 O O . ALA A 1 577 ? 14.938 -29.938 -0.132 1 96.62 577 ALA A O 1
ATOM 4634 N N . CYS A 1 578 ? 13.422 -30.016 1.558 1 97.19 578 CYS A N 1
ATOM 4635 C CA . CYS A 1 578 ? 13.859 -28.75 2.139 1 97.19 578 CYS A CA 1
ATOM 4636 C C . CYS A 1 578 ? 15.32 -28.812 2.559 1 97.19 578 CYS A C 1
ATOM 4638 O O . CYS A 1 578 ? 16.094 -27.906 2.281 1 97.19 578 CYS A O 1
ATOM 4640 N N . THR A 1 579 ? 15.672 -29.891 3.182 1 97.25 579 THR A N 1
ATOM 4641 C CA . THR A 1 579 ? 17.047 -30.094 3.609 1 97.25 579 THR A CA 1
ATOM 4642 C C . THR A 1 579 ? 18 -30.078 2.41 1 97.25 579 THR A C 1
ATOM 4644 O O . THR A 1 579 ? 19.047 -29.438 2.449 1 97.25 579 THR A O 1
ATOM 4647 N N . ARG A 1 580 ? 17.594 -30.734 1.38 1 97.44 580 ARG A N 1
ATOM 4648 C CA . ARG A 1 580 ? 18.406 -30.797 0.171 1 97.44 580 ARG A CA 1
ATOM 4649 C C . ARG A 1 580 ? 18.531 -29.422 -0.479 1 97.44 580 ARG A C 1
ATOM 4651 O O . ARG A 1 580 ? 19.625 -29.047 -0.908 1 97.44 580 ARG A O 1
ATOM 4658 N N . ILE A 1 581 ? 17.5 -28.719 -0.577 1 98.25 581 ILE A N 1
ATOM 4659 C CA . ILE A 1 581 ? 17.484 -27.391 -1.199 1 98.25 581 ILE A CA 1
ATOM 4660 C C . ILE A 1 581 ? 18.422 -26.469 -0.441 1 98.25 581 ILE A C 1
ATOM 4662 O O . ILE A 1 581 ? 19.281 -25.797 -1.045 1 98.25 581 ILE A O 1
ATOM 4666 N N . VAL A 1 582 ? 18.328 -26.422 0.878 1 98.12 582 VAL A N 1
ATOM 4667 C CA . VAL A 1 582 ? 19.141 -25.531 1.691 1 98.12 582 VAL A CA 1
ATOM 4668 C C . VAL A 1 582 ? 20.609 -25.938 1.591 1 98.12 582 VAL A C 1
ATOM 4670 O O . VAL A 1 582 ? 21.5 -25.078 1.542 1 98.12 582 VAL A O 1
ATOM 4673 N N . SER A 1 583 ? 20.828 -27.234 1.527 1 97.56 583 SER A N 1
ATOM 4674 C CA . SER A 1 583 ? 22.203 -27.703 1.331 1 97.56 583 SER A CA 1
ATOM 4675 C C . SER A 1 583 ? 22.766 -27.219 0.002 1 97.56 583 SER A C 1
ATOM 4677 O O . SER A 1 583 ? 23.922 -26.812 -0.072 1 97.56 583 SER A O 1
ATOM 4679 N N . GLU A 1 584 ? 21.953 -27.281 -1.018 1 97.38 584 GLU A N 1
ATOM 4680 C CA . GLU A 1 584 ? 22.391 -26.828 -2.334 1 97.38 584 GLU A CA 1
ATOM 4681 C C . GLU A 1 584 ? 22.625 -25.328 -2.344 1 97.38 584 GLU A C 1
ATOM 4683 O O . GLU A 1 584 ? 23.531 -24.828 -3.033 1 97.38 584 GLU A O 1
ATOM 4688 N N . MET A 1 585 ? 21.797 -24.578 -1.622 1 97.12 585 MET A N 1
ATOM 4689 C CA . MET A 1 585 ? 22 -23.141 -1.491 1 97.12 585 MET A CA 1
ATOM 4690 C C . MET A 1 585 ? 23.359 -22.828 -0.883 1 97.12 585 MET A C 1
ATOM 4692 O O . MET A 1 585 ? 24.109 -22 -1.409 1 97.12 585 MET A O 1
ATOM 4696 N N . LEU A 1 586 ? 23.672 -23.516 0.168 1 95 586 LEU A N 1
ATOM 4697 C CA . LEU A 1 586 ? 24.938 -23.328 0.875 1 95 586 LEU A CA 1
ATOM 4698 C C . LEU A 1 586 ? 26.125 -23.672 -0.015 1 95 586 LEU A C 1
ATOM 4700 O O . LEU A 1 586 ? 27.109 -22.922 -0.08 1 95 586 LEU A O 1
ATOM 4704 N N . SER A 1 587 ? 26 -24.75 -0.627 1 95.19 587 SER A N 1
ATOM 4705 C CA . SER A 1 587 ? 27.078 -25.219 -1.487 1 95.19 587 SER A CA 1
ATOM 4706 C C . SER A 1 587 ? 27.328 -24.25 -2.641 1 95.19 587 SER A C 1
ATOM 4708 O O . SER A 1 587 ? 28.484 -23.922 -2.945 1 95.19 587 SER A O 1
ATOM 4710 N N . LEU A 1 588 ? 26.266 -23.828 -3.232 1 94.25 588 LEU A N 1
ATOM 4711 C CA . LEU A 1 588 ? 26.375 -22.938 -4.383 1 94.25 588 LEU A CA 1
ATOM 4712 C C . LEU A 1 588 ? 26.984 -21.594 -3.973 1 94.25 588 LEU A C 1
ATOM 4714 O O . LEU A 1 588 ? 27.797 -21.031 -4.703 1 94.25 588 LEU A O 1
ATOM 4718 N N . GLU A 1 589 ? 26.594 -21.078 -2.863 1 91.69 589 GLU A N 1
ATOM 4719 C CA . GLU A 1 589 ? 27.156 -19.828 -2.373 1 91.69 589 GLU A CA 1
ATOM 4720 C C . GLU A 1 589 ? 28.625 -19.984 -2.029 1 91.69 589 GLU A C 1
ATOM 4722 O O . GLU A 1 589 ? 29.422 -19.062 -2.24 1 91.69 589 GLU A O 1
ATOM 4727 N N . ALA A 1 590 ? 28.984 -21.094 -1.51 1 90.88 590 ALA A N 1
ATOM 4728 C CA . ALA A 1 590 ? 30.375 -21.359 -1.182 1 90.88 590 ALA A CA 1
ATOM 4729 C C . ALA A 1 590 ? 31.234 -21.422 -2.443 1 90.88 590 ALA A C 1
ATOM 4731 O O . ALA A 1 590 ? 32.375 -20.984 -2.438 1 90.88 590 ALA A O 1
ATOM 4732 N N . GLU A 1 591 ? 30.672 -21.922 -3.416 1 92 591 GLU A N 1
ATOM 4733 C CA . GLU A 1 591 ? 31.391 -22.047 -4.688 1 92 591 GLU A CA 1
ATOM 4734 C C . GLU A 1 591 ? 31.516 -20.703 -5.387 1 92 591 GLU A C 1
ATOM 4736 O O . GLU A 1 591 ? 32.438 -20.484 -6.168 1 92 591 GLU A O 1
ATOM 4741 N N . HIS A 1 592 ? 30.547 -19.812 -5.07 1 90.12 592 HIS A N 1
ATOM 4742 C CA . HIS A 1 592 ? 30.516 -18.5 -5.734 1 90.12 592 HIS A CA 1
ATOM 4743 C C . HIS A 1 592 ? 30.312 -17.375 -4.727 1 90.12 592 HIS A C 1
ATOM 4745 O O . HIS A 1 592 ? 29.25 -16.734 -4.715 1 90.12 592 HIS A O 1
ATOM 4751 N N . PRO A 1 593 ? 31.297 -17.078 -3.967 1 78.31 593 PRO A N 1
ATOM 4752 C CA . PRO A 1 593 ? 31.141 -16.031 -2.969 1 78.31 593 PRO A CA 1
ATOM 4753 C C . PRO A 1 593 ? 30.906 -14.648 -3.596 1 78.31 593 PRO A C 1
ATOM 4755 O O . PRO A 1 593 ? 31.312 -14.406 -4.73 1 78.31 593 PRO A O 1
ATOM 4758 N N . PRO A 1 594 ? 29.984 -13.914 -2.922 1 68.88 594 PRO A N 1
ATOM 4759 C CA . PRO A 1 594 ? 29.672 -12.602 -3.494 1 68.88 594 PRO A CA 1
ATOM 4760 C C . PRO A 1 594 ? 30.922 -11.766 -3.736 1 68.88 594 PRO A C 1
ATOM 4762 O O . PRO A 1 594 ? 31.891 -11.859 -2.973 1 68.88 594 PRO A O 1
ATOM 4765 N N . VAL A 1 595 ? 31.125 -11.344 -5 1 55.31 595 VAL A N 1
ATOM 4766 C CA . VAL A 1 595 ? 32.25 -10.492 -5.328 1 55.31 595 VAL A CA 1
ATOM 4767 C C . VAL A 1 595 ? 32.125 -9.156 -4.602 1 55.31 595 VAL A C 1
ATOM 4769 O O . VAL A 1 595 ? 31.047 -8.57 -4.547 1 55.31 595 VAL A O 1
ATOM 4772 N N . SER A 1 596 ? 32.906 -8.867 -3.609 1 48.44 596 SER A N 1
ATOM 4773 C CA . SER A 1 596 ? 32.969 -7.547 -2.99 1 48.44 596 SER A CA 1
ATOM 4774 C C . SER A 1 596 ? 32.844 -6.441 -4.031 1 48.44 596 SER A C 1
ATOM 4776 O O . SER A 1 596 ? 33.281 -6.605 -5.176 1 48.44 596 SER A O 1
ATOM 4778 N N . LEU A 1 597 ? 31.812 -5.645 -3.979 1 43.12 597 LEU A N 1
ATOM 4779 C CA . LEU A 1 597 ? 31.516 -4.535 -4.883 1 43.12 597 LEU A CA 1
ATOM 4780 C C . LEU A 1 597 ? 32.812 -3.873 -5.363 1 43.12 597 LEU A C 1
ATOM 4782 O O . LEU A 1 597 ? 32.75 -2.941 -6.168 1 43.12 597 LEU A O 1
ATOM 4786 N N . GLU A 1 598 ? 33.906 -3.965 -4.82 1 37.31 598 GLU A N 1
ATOM 4787 C CA . GLU A 1 598 ? 35.031 -3.238 -5.402 1 37.31 598 GLU A CA 1
ATOM 4788 C C . GLU A 1 598 ? 35.344 -3.73 -6.816 1 37.31 598 GLU A C 1
ATOM 4790 O O . GLU A 1 598 ? 35.906 -2.994 -7.629 1 37.31 598 GLU A O 1
ATOM 4795 N N . ALA A 1 599 ? 35.375 -4.973 -7.078 1 31.5 599 ALA A N 1
ATOM 4796 C CA . ALA A 1 599 ? 35.969 -5.402 -8.344 1 31.5 599 ALA A CA 1
ATOM 4797 C C . ALA A 1 599 ? 34.938 -5.348 -9.477 1 31.5 599 ALA A C 1
ATOM 4799 O O . ALA A 1 599 ? 35.062 -6.062 -10.469 1 31.5 599 ALA A O 1
ATOM 4800 N N . ALA A 1 600 ? 33.781 -5.02 -9.211 1 34.56 600 ALA A N 1
ATOM 4801 C CA . ALA A 1 600 ? 32.844 -5.047 -10.336 1 34.56 600 ALA A CA 1
ATOM 4802 C C . ALA A 1 600 ? 33.344 -4.188 -11.492 1 34.56 600 ALA A C 1
ATOM 4804 O O . ALA A 1 600 ? 33.531 -2.977 -11.344 1 34.56 600 ALA A O 1
ATOM 4805 N N . HIS A 1 601 ? 34.062 -4.746 -12.352 1 29.88 601 HIS A N 1
ATOM 4806 C CA . HIS A 1 601 ? 34.469 -4.156 -13.617 1 29.88 601 HIS A CA 1
ATOM 4807 C C . HIS A 1 601 ? 33.312 -3.527 -14.352 1 29.88 601 HIS A C 1
ATOM 4809 O O . HIS A 1 601 ? 32.156 -3.963 -14.188 1 29.88 601 HIS A O 1
ATOM 4815 N N . PRO A 1 602 ? 33.406 -2.322 -14.867 1 30.38 602 PRO A N 1
ATOM 4816 C CA . PRO A 1 602 ? 32.406 -1.668 -15.711 1 30.38 602 PRO A CA 1
ATOM 4817 C C . PRO A 1 602 ? 31.75 -2.623 -16.719 1 30.38 602 PRO A C 1
ATOM 4819 O O . PRO A 1 602 ? 32.375 -3.588 -17.141 1 30.38 602 PRO A O 1
ATOM 4822 N N . PRO A 1 603 ? 30.484 -2.889 -16.516 1 29.92 603 PRO A N 1
ATOM 4823 C CA . PRO A 1 603 ? 29.875 -3.75 -17.547 1 29.92 603 PRO A CA 1
ATOM 4824 C C . PRO A 1 603 ? 30.547 -3.611 -18.906 1 29.92 603 PRO A C 1
ATOM 4826 O O . PRO A 1 603 ? 31.094 -2.553 -19.219 1 29.92 603 PRO A O 1
ATOM 4829 N N . ASN A 1 604 ? 31.109 -4.676 -19.375 1 25.95 604 ASN A N 1
ATOM 4830 C CA . ASN A 1 604 ? 31.531 -4.707 -20.766 1 25.95 604 ASN A CA 1
ATOM 4831 C C . ASN A 1 604 ? 30.547 -3.961 -21.672 1 25.95 604 ASN A C 1
ATOM 4833 O O . ASN A 1 604 ? 29.344 -4.133 -21.547 1 25.95 604 ASN A O 1
ATOM 4837 N N . GLU A 1 605 ? 30.938 -2.777 -22.094 1 26.88 605 GLU A N 1
ATOM 4838 C CA . GLU A 1 605 ? 30.391 -2.023 -23.219 1 26.88 605 GLU A CA 1
ATOM 4839 C C . GLU A 1 605 ? 29.984 -2.955 -24.359 1 26.88 605 GLU A C 1
ATOM 4841 O O . GLU A 1 605 ? 30.828 -3.416 -25.125 1 26.88 605 GLU A O 1
ATOM 4846 N N . PHE A 1 606 ? 29.266 -3.977 -24.141 1 24.61 606 PHE A N 1
ATOM 4847 C CA . PHE A 1 606 ? 28.844 -4.625 -25.375 1 24.61 606 PHE A CA 1
ATOM 4848 C C . PHE A 1 606 ? 28.406 -3.594 -26.406 1 24.61 606 PHE A C 1
ATOM 4850 O O . PHE A 1 606 ? 27.703 -2.633 -26.078 1 24.61 606 PHE A O 1
ATOM 4857 N N . ASN A 1 607 ? 29.203 -3.461 -27.484 1 24.42 607 ASN A N 1
ATOM 4858 C CA . ASN A 1 607 ? 29.109 -2.83 -28.797 1 24.42 607 ASN A CA 1
ATOM 4859 C C . ASN A 1 607 ? 27.719 -3.002 -29.391 1 24.42 607 ASN A C 1
ATOM 4861 O O . ASN A 1 607 ? 27.266 -4.125 -29.609 1 24.42 607 ASN A O 1
ATOM 4865 N N . SER A 1 608 ? 26.797 -2.264 -28.953 1 19.48 608 SER A N 1
ATOM 4866 C CA . SER A 1 608 ? 25.641 -2.184 -29.844 1 19.48 608 SER A CA 1
ATOM 4867 C C . SER A 1 608 ? 26.062 -2.047 -31.297 1 19.48 608 SER A C 1
ATOM 4869 O O . SER A 1 608 ? 26.844 -1.152 -31.641 1 19.48 608 SER A O 1
ATOM 4871 N N . PRO A 1 609 ? 26.188 -3.189 -32 1 21.61 609 PRO A N 1
ATOM 4872 C CA . PRO A 1 609 ? 26.219 -2.906 -33.438 1 21.61 609 PRO A CA 1
ATOM 4873 C C . PRO A 1 609 ? 25.109 -1.958 -33.875 1 21.61 609 PRO A C 1
ATOM 4875 O O . PRO A 1 609 ? 23.969 -2.082 -33.406 1 21.61 609 PRO A O 1
ATOM 4878 N N . PHE A 1 610 ? 25.453 -0.75 -34.156 1 18.14 610 PHE A N 1
ATOM 4879 C CA . PHE A 1 610 ? 24.797 -0.232 -35.344 1 18.14 610 PHE A CA 1
ATOM 4880 C C . PHE A 1 610 ? 25.047 -1.136 -36.531 1 18.14 610 PHE A C 1
ATOM 4882 O O . PHE A 1 610 ? 26.172 -1.639 -36.719 1 18.14 610 PHE A O 1
ATOM 4889 N N . MET B 1 1 ? -16.938 27.984 18.859 1 88.12 1 MET B N 1
ATOM 4890 C CA . MET B 1 1 ? -16.328 26.719 19.25 1 88.12 1 MET B CA 1
ATOM 4891 C C . MET B 1 1 ? -17.344 25.828 19.969 1 88.12 1 MET B C 1
ATOM 4893 O O . MET B 1 1 ? -17.469 24.641 19.656 1 88.12 1 MET B O 1
ATOM 4897 N N . PHE B 1 2 ? -18.109 26.406 20.719 1 90.12 2 PHE B N 1
ATOM 4898 C CA . PHE B 1 2 ? -19.094 25.625 21.453 1 90.12 2 PHE B CA 1
ATOM 4899 C C . PHE B 1 2 ? -20.141 25.047 20.516 1 90.12 2 PHE B C 1
ATOM 4901 O O . PHE B 1 2 ? -20.5 23.859 20.625 1 90.12 2 PHE B O 1
ATOM 4908 N N . LEU B 1 3 ? -20.625 25.812 19.625 1 89.94 3 LEU B N 1
ATOM 4909 C CA . LEU B 1 3 ? -21.641 25.359 18.672 1 89.94 3 LEU B CA 1
ATOM 4910 C C . LEU B 1 3 ? -21.109 24.219 17.812 1 89.94 3 LEU B C 1
ATOM 4912 O O . LEU B 1 3 ? -21.828 23.281 17.5 1 89.94 3 LEU B O 1
ATOM 4916 N N . VAL B 1 4 ? -19.859 24.375 17.406 1 90.75 4 VAL B N 1
ATOM 4917 C CA . VAL B 1 4 ? -19.234 23.312 16.609 1 90.75 4 VAL B CA 1
ATOM 4918 C C . VAL B 1 4 ? -19.203 22.016 17.422 1 90.75 4 VAL B C 1
ATOM 4920 O O . VAL B 1 4 ? -19.547 20.953 16.906 1 90.75 4 VAL B O 1
ATOM 4923 N N . ARG B 1 5 ? -18.922 22.062 18.656 1 92.19 5 ARG B N 1
ATOM 4924 C CA . ARG B 1 5 ? -18.875 20.875 19.5 1 92.19 5 ARG B CA 1
ATOM 4925 C C . ARG B 1 5 ? -20.281 20.266 19.672 1 92.19 5 ARG B C 1
ATOM 4927 O O . ARG B 1 5 ? -20.453 19.062 19.531 1 92.19 5 ARG B O 1
ATOM 4934 N N . LEU B 1 6 ? -21.188 21.141 19.906 1 91.56 6 LEU B N 1
ATOM 4935 C CA . LEU B 1 6 ? -22.547 20.719 20.219 1 91.56 6 LEU B CA 1
ATOM 4936 C C . LEU B 1 6 ? -23.219 20.078 19 1 91.56 6 LEU B C 1
ATOM 4938 O O . LEU B 1 6 ? -23.906 19.062 19.141 1 91.56 6 LEU B O 1
ATOM 4942 N N . ILE B 1 7 ? -23 20.641 17.875 1 90.81 7 ILE B N 1
ATOM 4943 C CA . ILE B 1 7 ? -23.781 20.25 16.703 1 90.81 7 ILE B CA 1
ATOM 4944 C C . ILE B 1 7 ? -23.016 19.172 15.922 1 90.81 7 ILE B C 1
ATOM 4946 O O . ILE B 1 7 ? -23.641 18.266 15.352 1 90.81 7 ILE B O 1
ATOM 4950 N N . LEU B 1 8 ? -21.75 19.25 15.914 1 90.75 8 LEU B N 1
ATOM 4951 C CA . LEU B 1 8 ? -21.031 18.391 14.977 1 90.75 8 LEU B CA 1
ATOM 4952 C C . LEU B 1 8 ? -20.203 17.344 15.711 1 90.75 8 LEU B C 1
ATOM 4954 O O . LEU B 1 8 ? -20.109 16.203 15.273 1 90.75 8 LEU B O 1
ATOM 4958 N N . ILE B 1 9 ? -19.672 17.594 16.875 1 92.44 9 ILE B N 1
ATOM 4959 C CA . ILE B 1 9 ? -18.688 16.719 17.484 1 92.44 9 ILE B CA 1
ATOM 4960 C C . ILE B 1 9 ? -19.359 15.836 18.531 1 92.44 9 ILE B C 1
ATOM 4962 O O . ILE B 1 9 ? -19.25 14.602 18.469 1 92.44 9 ILE B O 1
ATOM 4966 N N . TRP B 1 10 ? -20.125 16.328 19.406 1 92.56 10 TRP B N 1
ATOM 4967 C CA . TRP B 1 10 ? -20.719 15.578 20.5 1 92.56 10 TRP B CA 1
ATOM 4968 C C . TRP B 1 10 ? -21.688 14.531 19.984 1 92.56 10 TRP B C 1
ATOM 4970 O O . TRP B 1 10 ? -21.75 13.414 20.516 1 92.56 10 TRP B O 1
ATOM 4980 N N . PRO B 1 11 ? -22.469 14.867 18.969 1 91.19 11 PRO B N 1
ATOM 4981 C CA . PRO B 1 11 ? -23.344 13.82 18.438 1 91.19 11 PRO B CA 1
ATOM 4982 C C . PRO B 1 11 ? -22.562 12.609 17.938 1 91.19 11 PRO B C 1
ATOM 4984 O O . PRO B 1 11 ? -23 11.469 18.094 1 91.19 11 PRO B O 1
ATOM 4987 N N . LEU B 1 12 ? -21.453 12.859 17.312 1 91.44 12 LEU B N 1
ATOM 4988 C CA . LEU B 1 12 ? -20.625 11.75 16.828 1 91.44 12 LEU B CA 1
ATOM 4989 C C . LEU B 1 12 ? -20.031 10.977 18 1 91.44 12 LEU B C 1
ATOM 4991 O O . LEU B 1 12 ? -20 9.742 17.969 1 91.44 12 LEU B O 1
ATOM 4995 N N . LYS B 1 13 ? -19.641 11.672 19.031 1 91.06 13 LYS B N 1
ATOM 4996 C CA . LYS B 1 13 ? -19.031 11.031 20.203 1 91.06 13 LYS B CA 1
ATOM 4997 C C . LYS B 1 13 ? -20.062 10.242 21 1 91.06 13 LYS B C 1
ATOM 4999 O O . LYS B 1 13 ? -19.719 9.305 21.719 1 91.06 13 LYS B O 1
ATOM 5004 N N . ALA B 1 14 ? -21.312 10.508 20.766 1 91.12 14 ALA B N 1
ATOM 5005 C CA . ALA B 1 14 ? -22.375 9.883 21.547 1 91.12 14 ALA B CA 1
ATOM 5006 C C . ALA B 1 14 ? -22.828 8.57 20.922 1 91.12 14 ALA B C 1
ATOM 5008 O O . ALA B 1 14 ? -23.531 7.777 21.547 1 91.12 14 ALA B O 1
ATOM 5009 N N . VAL B 1 15 ? -22.469 8.32 19.734 1 90.25 15 VAL B N 1
ATOM 5010 C CA . VAL B 1 15 ? -22.969 7.172 19 1 90.25 15 VAL B CA 1
ATOM 5011 C C . VAL B 1 15 ? -22.609 5.883 19.734 1 90.25 15 VAL B C 1
ATOM 5013 O O . VAL B 1 15 ? -23.469 5.043 20 1 90.25 15 VAL B O 1
ATOM 5016 N N . ALA B 1 16 ? -21.375 5.691 20.094 1 85.25 16 ALA B N 1
ATOM 5017 C CA . ALA B 1 16 ? -20.938 4.457 20.734 1 85.25 16 ALA B CA 1
ATOM 5018 C C . ALA B 1 16 ? -21.609 4.27 22.094 1 85.25 16 ALA B C 1
ATOM 5020 O O . ALA B 1 16 ? -22.219 3.23 22.359 1 85.25 16 ALA B O 1
ATOM 5021 N N . PRO B 1 17 ? -21.594 5.281 22.938 1 88 17 PRO B N 1
ATOM 5022 C CA . PRO B 1 17 ? -22.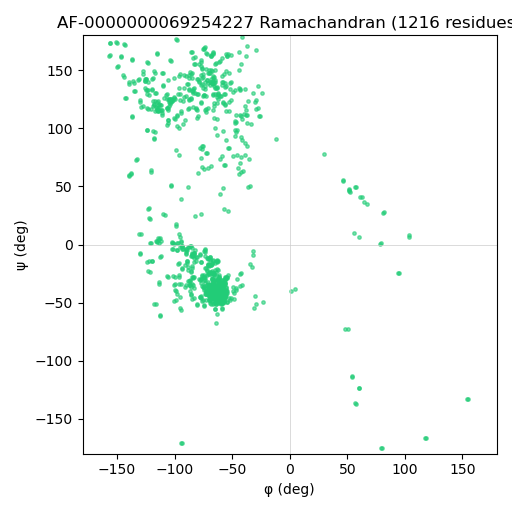312 5.137 24.203 1 88 17 PRO B CA 1
ATOM 5023 C C . PRO B 1 17 ? -23.797 4.832 24 1 88 17 PRO B C 1
ATOM 5025 O O . PRO B 1 17 ? -24.375 4.02 24.734 1 88 17 PRO B O 1
ATOM 5028 N N . LEU B 1 18 ? -24.375 5.434 23.031 1 88.94 18 LEU B N 1
ATOM 5029 C CA . LEU B 1 18 ? -25.781 5.184 22.766 1 88.94 18 LEU B CA 1
ATOM 5030 C C . LEU B 1 18 ? -26 3.758 22.266 1 88.94 18 LEU B C 1
ATOM 5032 O O . LEU B 1 18 ? -27 3.127 22.609 1 88.94 18 LEU B O 1
ATOM 5036 N N . ALA B 1 19 ? -25.109 3.297 21.453 1 89.12 19 ALA B N 1
ATOM 5037 C CA . ALA B 1 19 ? -25.203 1.928 20.953 1 89.12 19 ALA B CA 1
ATOM 5038 C C . ALA B 1 19 ? -25.094 0.918 22.094 1 89.12 19 ALA B C 1
ATOM 5040 O O . ALA B 1 19 ? -25.906 -0.003 22.188 1 89.12 19 ALA B O 1
ATOM 5041 N N . TYR B 1 20 ? -24.203 1.124 22.969 1 86.12 20 TYR B N 1
ATOM 5042 C CA . TYR B 1 20 ? -24.031 0.229 24.094 1 86.12 20 TYR B CA 1
ATOM 5043 C C . TYR B 1 20 ? -25.234 0.292 25.031 1 86.12 20 TYR B C 1
ATOM 5045 O O . TYR B 1 20 ? -25.688 -0.734 25.547 1 86.12 20 TYR B O 1
ATOM 5053 N N . SER B 1 21 ? -25.688 1.48 25.188 1 88.38 21 SER B N 1
ATOM 5054 C CA . SER B 1 21 ? -26.875 1.639 26.031 1 88.38 21 SER B CA 1
ATOM 5055 C C . SER B 1 21 ? -28.078 0.933 25.438 1 88.38 21 SER B C 1
ATOM 5057 O O . SER B 1 21 ? -28.859 0.305 26.156 1 88.38 21 SER B O 1
ATOM 5059 N N . TYR B 1 22 ? -28.25 1.09 24.219 1 87.19 22 TYR B N 1
ATOM 5060 C CA . TYR B 1 22 ? -29.359 0.452 23.516 1 87.19 22 TYR B CA 1
ATOM 5061 C C . TYR B 1 22 ? -29.297 -1.064 23.656 1 87.19 22 TYR B C 1
ATOM 5063 O O . TYR B 1 22 ? -30.297 -1.716 23.969 1 87.19 22 TYR B O 1
ATOM 5071 N N . LEU B 1 23 ? -28.188 -1.661 23.438 1 80.75 23 LEU B N 1
ATOM 5072 C CA . LEU B 1 23 ? -28.016 -3.109 23.516 1 80.75 23 LEU B CA 1
ATOM 5073 C C . LEU B 1 23 ? -28.203 -3.611 24.938 1 80.75 23 LEU B C 1
ATOM 5075 O O . LEU B 1 23 ? -28.781 -4.684 25.156 1 80.75 23 LEU B O 1
ATOM 5079 N N . THR B 1 24 ? -27.703 -2.789 25.828 1 80.38 24 THR B N 1
ATOM 5080 C CA . THR B 1 24 ? -27.906 -3.141 27.234 1 80.38 24 THR B CA 1
ATOM 5081 C C . THR B 1 24 ? -29.391 -3.104 27.594 1 80.38 24 THR B C 1
ATOM 5083 O O . THR B 1 24 ? -29.891 -3.986 28.297 1 80.38 24 THR B O 1
ATOM 5086 N N . TRP B 1 25 ? -30 -2.135 27.062 1 82.44 25 TRP B N 1
ATOM 5087 C CA . TRP B 1 25 ? -31.438 -2.01 27.312 1 82.44 25 TRP B CA 1
ATOM 5088 C C . TRP B 1 25 ? -32.188 -3.193 26.719 1 82.44 25 TRP B C 1
ATOM 5090 O O . TRP B 1 25 ? -33.094 -3.738 27.344 1 82.44 25 TRP B O 1
ATOM 5100 N N . GLN B 1 26 ? -31.844 -3.596 25.609 1 78.56 26 GLN B N 1
ATOM 5101 C CA . GLN B 1 26 ? -32.469 -4.75 24.984 1 78.56 26 GLN B CA 1
ATOM 5102 C C . GLN B 1 26 ? -32.25 -6.023 25.781 1 78.56 26 GLN B C 1
ATOM 5104 O O . GLN B 1 26 ? -33.125 -6.859 25.906 1 78.56 26 GLN B O 1
ATOM 5109 N N . MET B 1 27 ? -31.125 -6.055 26.203 1 75.56 27 MET B N 1
ATOM 5110 C CA . MET B 1 27 ? -30.781 -7.215 27.031 1 75.56 27 MET B CA 1
ATOM 5111 C C . MET B 1 27 ? -31.609 -7.246 28.312 1 75.56 27 MET B C 1
ATOM 5113 O O . MET B 1 27 ? -32.156 -8.289 28.672 1 75.56 27 MET B O 1
ATOM 5117 N N . VAL B 1 28 ? -31.75 -6.148 28.859 1 74.69 28 VAL B N 1
ATOM 5118 C CA . VAL B 1 28 ? -32.531 -6.043 30.094 1 74.69 28 VAL B CA 1
ATOM 5119 C C . VAL B 1 28 ? -34 -6.355 29.828 1 74.69 28 VAL B C 1
ATOM 5121 O O . VAL B 1 28 ? -34.625 -7.055 30.609 1 74.69 28 VAL B O 1
ATOM 5124 N N . GLN B 1 29 ? -34.5 -5.848 28.734 1 74.31 29 GLN B N 1
ATOM 5125 C CA . GLN B 1 29 ? -35.906 -6.09 28.391 1 74.31 29 GLN B CA 1
ATOM 5126 C C . GLN B 1 29 ? -36.156 -7.578 28.156 1 74.31 29 GLN B C 1
ATOM 5128 O O . GLN B 1 29 ? -37.219 -8.102 28.562 1 74.31 29 GLN B O 1
ATOM 5133 N N . LYS B 1 30 ? -35.312 -8.172 27.531 1 69.06 30 LYS B N 1
ATOM 5134 C CA . LYS B 1 30 ? -35.469 -9.602 27.25 1 69.06 30 LYS B CA 1
ATOM 5135 C C . LYS B 1 30 ? -35.375 -10.43 28.516 1 69.06 30 LYS B C 1
ATOM 5137 O O . LYS B 1 30 ? -36.094 -11.422 28.688 1 69.06 30 LYS B O 1
ATOM 5142 N N . LEU B 1 31 ? -34.5 -9.906 29.297 1 65.12 31 LEU B N 1
ATOM 5143 C CA . LEU B 1 31 ? -34.312 -10.625 30.547 1 65.12 31 LEU B CA 1
ATOM 5144 C C . LEU B 1 31 ? -35.5 -10.414 31.484 1 65.12 31 LEU B C 1
ATOM 5146 O O . LEU B 1 31 ? -35.844 -11.289 32.281 1 65.12 31 LEU B O 1
ATOM 5150 N N . THR B 1 32 ? -35.875 -9.25 31.5 1 65.19 32 THR B N 1
ATOM 5151 C CA . THR B 1 32 ? -36.969 -8.953 32.438 1 65.19 32 THR B CA 1
ATOM 5152 C C . THR B 1 32 ? -38.312 -9.32 31.828 1 65.19 32 THR B C 1
ATOM 5154 O O . THR B 1 32 ? -39.344 -9.195 32.5 1 65.19 32 THR B O 1
ATOM 5157 N N . GLY B 1 33 ? -38.375 -10.25 30.875 1 57.19 33 GLY B N 1
ATOM 5158 C CA . GLY B 1 33 ? -39.656 -10.734 30.344 1 57.19 33 GLY B CA 1
ATOM 5159 C C . GLY B 1 33 ? -40.5 -9.648 29.719 1 57.19 33 GLY B C 1
ATOM 5160 O O . GLY B 1 33 ? -41.719 -9.75 29.672 1 57.19 33 GLY B O 1
ATOM 5161 N N . GLY B 1 34 ? -40.125 -8.547 29.562 1 45.59 34 GLY B N 1
ATOM 5162 C CA . GLY B 1 34 ? -41.031 -7.496 29.094 1 45.59 34 GLY B CA 1
ATOM 5163 C C . GLY B 1 34 ? -41.625 -7.797 27.734 1 45.59 34 GLY B C 1
ATOM 5164 O O . GLY B 1 34 ? -40.906 -7.902 26.734 1 45.59 34 GLY B O 1
ATOM 5165 N N . THR B 1 35 ? -42.625 -8.812 27.781 1 40.75 35 THR B N 1
ATOM 5166 C CA . THR B 1 35 ? -43.5 -9.141 26.656 1 40.75 35 THR B CA 1
ATOM 5167 C C . THR B 1 35 ? -44.062 -7.875 26.031 1 40.75 35 THR B C 1
ATOM 5169 O O . THR B 1 35 ? -44.75 -7.105 26.703 1 40.75 35 THR B O 1
ATOM 5172 N N . VAL B 1 36 ? -43.438 -7.25 25.359 1 35.19 36 VAL B N 1
ATOM 5173 C CA . VAL B 1 36 ? -44.281 -6.285 24.641 1 35.19 36 VAL B CA 1
ATOM 5174 C C . VAL B 1 36 ? -45.406 -7 23.938 1 35.19 36 VAL B C 1
ATOM 5176 O O . VAL B 1 36 ? -45.188 -7.852 23.078 1 35.19 36 VAL B O 1
ATOM 5179 N N . ARG B 1 37 ? -46.594 -7.305 24.75 1 35.53 37 ARG B N 1
ATOM 5180 C CA . ARG B 1 37 ? -47.875 -7.75 24.203 1 35.53 37 ARG B CA 1
ATOM 5181 C C . ARG B 1 37 ? -48.25 -6.906 23 1 35.53 37 ARG B C 1
ATOM 5183 O O . ARG B 1 37 ? -48.656 -5.742 23.141 1 35.53 37 ARG B O 1
ATOM 5190 N N . VAL B 1 38 ? -47.562 -7.012 22.062 1 35.81 38 VAL B N 1
ATOM 5191 C CA . VAL B 1 38 ? -48.156 -6.367 20.906 1 35.81 38 VAL B CA 1
ATOM 5192 C C . VAL B 1 38 ? -49.469 -7.07 20.562 1 35.81 38 VAL B C 1
ATOM 5194 O O . VAL B 1 38 ? -49.5 -8.273 20.297 1 35.81 38 VAL B O 1
ATOM 5197 N N . LYS B 1 39 ? -50.594 -6.48 21.125 1 36.75 39 LYS B N 1
ATOM 5198 C CA . LYS B 1 39 ? -51.938 -6.906 20.766 1 36.75 39 LYS B CA 1
ATOM 5199 C C . LYS B 1 39 ? -52.031 -7.227 19.266 1 36.75 39 LYS B C 1
ATOM 5201 O O . LYS B 1 39 ? -51.812 -6.348 18.422 1 36.75 39 LYS B O 1
ATOM 5206 N N . THR B 1 40 ? -51.719 -8.484 18.906 1 36.22 40 THR B N 1
ATOM 5207 C CA . THR B 1 40 ? -51.844 -8.961 17.531 1 36.22 40 THR B CA 1
ATOM 5208 C C . THR B 1 40 ? -53.312 -8.859 17.062 1 36.22 40 THR B C 1
ATOM 5210 O O . THR B 1 40 ? -54.125 -9.695 17.406 1 36.22 40 THR B O 1
ATOM 5213 N N . THR B 1 41 ? -54.031 -7.781 17.328 1 37.09 41 THR B N 1
ATOM 5214 C CA . THR B 1 41 ? -55.312 -7.824 16.656 1 37.09 41 THR B CA 1
ATOM 5215 C C . THR B 1 41 ? -55.188 -8.438 15.273 1 37.09 41 THR B C 1
ATOM 5217 O O . THR B 1 41 ? -54.125 -8.477 14.695 1 37.09 41 THR B O 1
ATOM 5220 N N . ARG B 1 42 ? -56.5 -8.688 14.641 1 43.41 42 ARG B N 1
ATOM 5221 C CA . ARG B 1 42 ? -56.938 -9.25 13.375 1 43.41 42 ARG B CA 1
ATOM 5222 C C . ARG B 1 42 ? -56 -8.875 12.234 1 43.41 42 ARG B C 1
ATOM 5224 O O . ARG B 1 42 ? -55.562 -7.727 12.141 1 43.41 42 ARG B O 1
ATOM 5231 N N . PRO B 1 43 ? -55.5 -9.828 11.57 1 46.22 43 PRO B N 1
ATOM 5232 C CA . PRO B 1 43 ? -54.375 -9.734 10.633 1 46.22 43 PRO B CA 1
ATOM 5233 C C . PRO B 1 43 ? -54.562 -8.594 9.625 1 46.22 43 PRO B C 1
ATOM 5235 O O . PRO B 1 43 ? -55.531 -8.594 8.852 1 46.22 43 PRO B O 1
ATOM 5238 N N . PRO B 1 44 ? -54.375 -7.363 9.969 1 49.72 44 PRO B N 1
ATOM 5239 C CA . PRO B 1 44 ? -54.875 -6.309 9.086 1 49.72 44 PRO B CA 1
ATOM 5240 C C . PRO B 1 44 ? -54.438 -6.492 7.641 1 49.72 44 PRO B C 1
ATOM 5242 O O . PRO B 1 44 ? -53.531 -7.285 7.367 1 49.72 44 PRO B O 1
ATOM 5245 N N . GLY B 1 45 ? -55.062 -5.848 6.707 1 55.03 45 GLY B N 1
ATOM 5246 C CA . GLY B 1 45 ? -54.812 -5.734 5.273 1 55.03 45 GLY B CA 1
ATOM 5247 C C . GLY B 1 45 ? -53.344 -5.645 4.91 1 55.03 45 GLY B C 1
ATOM 5248 O O . GLY B 1 45 ? -52.5 -5.602 5.793 1 55.03 45 GLY B O 1
ATOM 5249 N N . LEU B 1 46 ? -53 -5.906 3.617 1 60.62 46 LEU B N 1
ATOM 5250 C CA . LEU B 1 46 ? -51.688 -5.906 2.996 1 60.62 46 LEU B CA 1
ATOM 5251 C C . LEU B 1 46 ? -50.875 -4.711 3.463 1 60.62 46 LEU B C 1
ATOM 5253 O O . LEU B 1 46 ? -49.688 -4.84 3.721 1 60.62 46 LEU B O 1
ATOM 5257 N N . LEU B 1 47 ? -51.594 -3.686 3.635 1 61.09 47 LEU B N 1
ATOM 5258 C CA . LEU B 1 47 ? -50.875 -2.455 3.965 1 61.09 47 LEU B CA 1
ATOM 5259 C C . LEU B 1 47 ? -50.344 -2.498 5.395 1 61.09 47 LEU B C 1
ATOM 5261 O O . LEU B 1 47 ? -49.188 -2.17 5.641 1 61.09 47 LEU B O 1
ATOM 5265 N N . PRO B 1 48 ? -51.219 -2.889 6.312 1 63.66 48 PRO B N 1
ATOM 5266 C CA . PRO B 1 48 ? -50.688 -2.957 7.672 1 63.66 48 PRO B CA 1
ATOM 5267 C C . PRO B 1 48 ? -49.562 -3.98 7.812 1 63.66 48 PRO B C 1
ATOM 5269 O O . PRO B 1 48 ? -48.625 -3.762 8.562 1 63.66 48 PRO B O 1
ATOM 5272 N N . LEU B 1 49 ? -49.688 -4.988 7.078 1 61.72 49 LEU B N 1
ATOM 5273 C CA . LEU B 1 49 ? -48.625 -6 7.082 1 61.72 49 LEU B CA 1
ATOM 5274 C C . LEU B 1 49 ? -47.344 -5.445 6.508 1 61.72 49 LEU B C 1
ATOM 5276 O O . LEU B 1 49 ? -46.25 -5.73 7.016 1 61.72 49 LEU B O 1
ATOM 5280 N N . LEU B 1 50 ? -47.531 -4.684 5.523 1 64.19 50 LEU B N 1
ATOM 5281 C CA . LEU B 1 50 ? -46.375 -4.051 4.926 1 64.19 50 LEU B CA 1
ATOM 5282 C C . LEU B 1 50 ? -45.719 -3.057 5.895 1 64.19 50 LEU B C 1
ATOM 5284 O O . LEU B 1 50 ? -44.5 -2.99 6.008 1 64.19 50 LEU B O 1
ATOM 5288 N N . ARG B 1 51 ? -46.531 -2.326 6.496 1 66.81 51 ARG B N 1
ATOM 5289 C CA . ARG B 1 51 ? -46.031 -1.354 7.457 1 66.81 51 ARG B CA 1
ATOM 5290 C C . ARG B 1 51 ? -45.344 -2.047 8.625 1 66.81 51 ARG B C 1
ATOM 5292 O O . ARG B 1 51 ? -44.312 -1.581 9.102 1 66.81 51 ARG B O 1
ATOM 5299 N N . ALA B 1 52 ? -46 -3.076 9.086 1 65.25 52 ALA B N 1
ATOM 5300 C CA . ALA B 1 52 ? -45.406 -3.836 10.188 1 65.25 52 ALA B CA 1
ATOM 5301 C C . ALA B 1 52 ? -44.094 -4.469 9.766 1 65.25 52 ALA B C 1
ATOM 5303 O O . ALA B 1 52 ? -43.125 -4.504 10.539 1 65.25 52 ALA B O 1
ATOM 5304 N N . SER B 1 53 ? -44.156 -4.844 8.531 1 64.81 53 SER B N 1
ATOM 5305 C CA . SER B 1 53 ? -42.938 -5.453 7.992 1 64.81 53 SER B CA 1
ATOM 5306 C C . SER B 1 53 ? -41.844 -4.426 7.836 1 64.81 53 SER B C 1
ATOM 5308 O O . SER B 1 53 ? -40.656 -4.703 8.156 1 64.81 53 SER B O 1
ATOM 5310 N N . VAL B 1 54 ? -42.219 -3.326 7.469 1 69.12 54 VAL B N 1
ATOM 5311 C CA . VAL B 1 54 ? -41.25 -2.252 7.293 1 69.12 54 VAL B CA 1
ATOM 5312 C C . VAL B 1 54 ? -40.75 -1.799 8.656 1 69.12 54 VAL B C 1
ATOM 5314 O O . VAL B 1 54 ? -39.531 -1.573 8.828 1 69.12 54 VAL B O 1
ATOM 5317 N N . SER B 1 55 ? -41.656 -1.703 9.539 1 71.69 55 SER B N 1
ATOM 5318 C CA . SER B 1 55 ? -41.281 -1.304 10.891 1 71.69 55 SER B CA 1
ATOM 5319 C C . SER B 1 55 ? -40.344 -2.332 11.516 1 71.69 55 SER B C 1
ATOM 5321 O O . SER B 1 55 ? -39.344 -1.969 12.18 1 71.69 55 SER B O 1
ATOM 5323 N N . TRP B 1 56 ? -40.719 -3.475 11.273 1 69.62 56 TRP B N 1
ATOM 5324 C CA . TRP B 1 56 ? -39.875 -4.543 11.773 1 69.62 56 TRP B CA 1
ATOM 5325 C C . TRP B 1 56 ? -38.5 -4.504 11.086 1 69.62 56 TRP B C 1
ATOM 5327 O O . TRP B 1 56 ? -37.469 -4.613 11.742 1 69.62 56 TRP B O 1
ATOM 5337 N N . GLY B 1 57 ? -38.625 -4.328 9.836 1 71.25 57 GLY B N 1
ATOM 5338 C CA . GLY B 1 57 ? -37.406 -4.234 9.086 1 71.25 57 GLY B CA 1
ATOM 5339 C C . GLY B 1 57 ? -36.5 -3.104 9.547 1 71.25 57 GLY B C 1
ATOM 5340 O O . GLY B 1 57 ? -35.281 -3.285 9.688 1 71.25 57 GLY B O 1
ATOM 5341 N N . LEU B 1 58 ? -37.094 -2.088 9.883 1 78.75 58 LEU B N 1
ATOM 5342 C CA . LEU B 1 58 ? -36.344 -0.915 10.32 1 78.75 58 LEU B CA 1
ATOM 5343 C C . LEU B 1 58 ? -35.75 -1.133 11.711 1 78.75 58 LEU B C 1
ATOM 5345 O O . LEU B 1 58 ? -34.625 -0.725 11.992 1 78.75 58 LEU B O 1
ATOM 5349 N N . SER B 1 59 ? -36.594 -1.786 12.594 1 76.69 59 SER B N 1
ATOM 5350 C CA . SER B 1 59 ? -36.094 -2.068 13.938 1 76.69 59 SER B CA 1
ATOM 5351 C C . SER B 1 59 ? -34.938 -3.055 13.922 1 76.69 59 SER B C 1
ATOM 5353 O O . SER B 1 59 ? -34 -2.922 14.695 1 76.69 59 SER B O 1
ATOM 5355 N N . GLU B 1 60 ? -35.156 -3.871 13.008 1 75.62 60 GLU B N 1
ATOM 5356 C CA . GLU B 1 60 ? -34.094 -4.855 12.891 1 75.62 60 GLU B CA 1
ATOM 5357 C C . GLU B 1 60 ? -32.844 -4.234 12.297 1 75.62 60 GLU B C 1
ATOM 5359 O O . GLU B 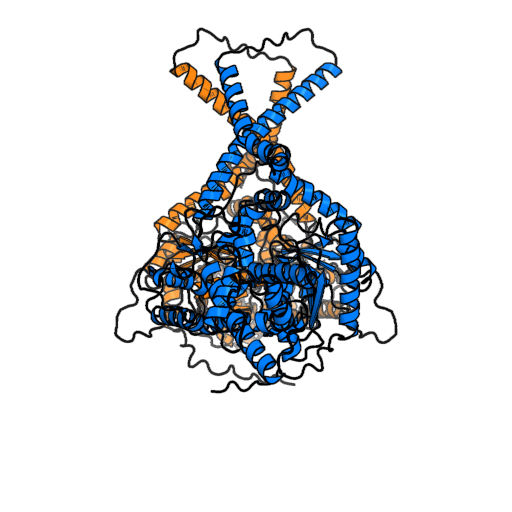1 60 ? -31.719 -4.543 12.727 1 75.62 60 GLU B O 1
ATOM 5364 N N . MET B 1 61 ? -33.031 -3.465 11.414 1 81.94 61 MET B N 1
ATOM 5365 C CA . MET B 1 61 ? -31.906 -2.771 10.812 1 81.94 61 MET B CA 1
ATOM 5366 C C . MET B 1 61 ? -31.188 -1.906 11.844 1 81.94 61 MET B C 1
ATOM 5368 O O . MET B 1 61 ? -29.953 -1.854 11.875 1 81.94 61 MET B O 1
ATOM 5372 N N . LEU B 1 62 ? -31.969 -1.297 12.648 1 83.19 62 LEU B N 1
ATOM 5373 C CA . LEU B 1 62 ? -31.391 -0.456 13.695 1 83.19 62 LEU B CA 1
ATOM 5374 C C . LEU B 1 62 ? -30.609 -1.295 14.703 1 83.19 62 LEU B C 1
ATOM 5376 O O . LEU B 1 62 ? -29.516 -0.902 15.125 1 83.19 62 LEU B O 1
ATOM 5380 N N . ARG B 1 63 ? -31.203 -2.398 15.109 1 80.75 63 ARG B N 1
ATOM 5381 C CA . ARG B 1 63 ? -30.547 -3.285 16.047 1 80.75 63 ARG B CA 1
ATOM 5382 C C . ARG B 1 63 ? -29.219 -3.785 15.492 1 80.75 63 ARG B C 1
ATOM 5384 O O . ARG B 1 63 ? -28.203 -3.793 16.188 1 80.75 63 ARG B O 1
ATOM 5391 N N . VAL B 1 64 ? -29.328 -4.129 14.281 1 81.75 64 VAL B N 1
ATOM 5392 C CA . VAL B 1 64 ? -28.109 -4.629 13.625 1 81.75 64 VAL B CA 1
ATOM 5393 C C . VAL B 1 64 ? -27.078 -3.51 13.531 1 81.75 64 VAL B C 1
ATOM 5395 O O . VAL B 1 64 ? -25.906 -3.721 13.836 1 81.75 64 VAL B O 1
ATOM 5398 N N . TRP B 1 65 ? -27.516 -2.391 13.234 1 86.5 65 TRP B N 1
ATOM 5399 C CA . TRP B 1 65 ? -26.594 -1.27 13.094 1 86.5 65 TRP B CA 1
ATOM 5400 C C . TRP B 1 65 ? -25.938 -0.927 14.43 1 86.5 65 TRP B C 1
ATOM 5402 O O . TRP B 1 65 ? -24.734 -0.708 14.492 1 86.5 65 TRP B O 1
ATOM 5412 N N . MET B 1 66 ? -26.75 -0.898 15.461 1 87.25 66 MET B N 1
ATOM 5413 C CA . MET B 1 66 ? -26.219 -0.571 16.781 1 87.25 66 MET B CA 1
ATOM 5414 C C . MET B 1 66 ? -25.219 -1.622 17.25 1 87.25 66 MET B C 1
ATOM 5416 O O . MET B 1 66 ? -24.219 -1.293 17.891 1 87.25 66 MET B O 1
ATOM 5420 N N . SER B 1 67 ? -25.531 -2.859 16.938 1 84.31 67 SER B N 1
ATOM 5421 C CA . SER B 1 67 ? -24.594 -3.926 17.266 1 84.31 67 SER B CA 1
ATOM 5422 C C . SER B 1 67 ? -23.266 -3.758 16.516 1 84.31 67 SER B C 1
ATOM 5424 O O . SER B 1 67 ? -22.188 -3.947 17.094 1 84.31 67 SER B O 1
ATOM 5426 N N . VAL B 1 68 ? -23.391 -3.324 15.281 1 86.31 68 VAL B N 1
ATOM 5427 C CA . VAL B 1 68 ? -22.203 -3.131 14.461 1 86.31 68 VAL B CA 1
ATOM 5428 C C . VAL B 1 68 ? -21.375 -1.956 14.992 1 86.31 68 VAL B C 1
ATOM 5430 O O . VAL B 1 68 ? -20.156 -2.006 15.008 1 86.31 68 VAL B O 1
ATOM 5433 N N . GLU B 1 69 ? -22.031 -0.953 15.477 1 90.69 69 GLU B N 1
ATOM 5434 C CA . GLU B 1 69 ? -21.359 0.204 16.047 1 90.69 69 GLU B CA 1
ATOM 5435 C C . GLU B 1 69 ? -20.594 -0.174 17.312 1 90.69 69 GLU B C 1
ATOM 5437 O O . GLU B 1 69 ? -19.484 0.32 17.547 1 90.69 69 GLU B O 1
ATOM 5442 N N . CYS B 1 70 ? -21.156 -1.068 18.109 1 88.5 70 CYS B N 1
ATOM 5443 C CA . CYS B 1 70 ? -20.484 -1.525 19.328 1 88.5 70 CYS B CA 1
ATOM 5444 C C . CYS B 1 70 ? -19.219 -2.305 18.984 1 88.5 70 CYS B C 1
ATOM 5446 O O . CYS B 1 70 ? -18.172 -2.08 19.594 1 88.5 70 CYS B O 1
ATOM 5448 N N . VAL B 1 71 ? -19.406 -3.154 17.969 1 85.94 71 VAL B N 1
ATOM 5449 C CA . VAL B 1 71 ? -18.25 -3.951 17.547 1 85.94 71 VAL B CA 1
ATOM 5450 C C . VAL B 1 71 ? -17.188 -3.041 16.922 1 85.94 71 VAL B C 1
ATOM 5452 O O . VAL B 1 71 ? -16 -3.238 17.141 1 85.94 71 VAL B O 1
ATOM 5455 N N . PHE B 1 72 ? -17.641 -2.006 16.234 1 91.94 72 PHE B N 1
ATOM 5456 C CA . PHE B 1 72 ? -16.719 -1.087 15.578 1 91.94 72 PHE B CA 1
ATOM 5457 C C . PHE B 1 72 ? -15.945 -0.27 16.609 1 91.94 72 PHE B C 1
ATOM 5459 O O . PHE B 1 72 ? -14.766 0.037 16.422 1 91.94 72 PHE B O 1
ATOM 5466 N N . PHE B 1 73 ? -16.578 0.099 17.703 1 93.06 73 PHE B N 1
ATOM 5467 C CA . PHE B 1 73 ? -15.914 0.821 18.781 1 93.06 73 PHE B CA 1
ATOM 5468 C C . PHE B 1 73 ? -14.75 0.007 19.344 1 93.06 73 PHE B C 1
ATOM 5470 O O . PHE B 1 73 ? -13.664 0.542 19.562 1 93.06 73 PHE B O 1
ATOM 5477 N N . LEU B 1 74 ? -14.969 -1.306 19.484 1 90.75 74 LEU B N 1
ATOM 5478 C CA . LEU B 1 74 ? -13.906 -2.197 19.953 1 90.75 74 LEU B CA 1
ATOM 5479 C C . LEU B 1 74 ? -12.82 -2.34 18.891 1 90.75 74 LEU B C 1
ATOM 5481 O O . LEU B 1 74 ? -11.633 -2.361 19.219 1 90.75 74 LEU B O 1
ATOM 5485 N N . TYR B 1 75 ? -13.281 -2.461 17.703 1 90.44 75 TYR B N 1
ATOM 5486 C CA . TYR B 1 75 ? -12.344 -2.549 16.594 1 90.44 75 TYR B CA 1
ATOM 5487 C C . TYR B 1 75 ? -11.453 -1.311 16.531 1 90.44 75 TYR B C 1
ATOM 5489 O O . TYR B 1 75 ? -10.242 -1.418 16.344 1 90.44 75 TYR B O 1
ATOM 5497 N N . TYR B 1 76 ? -12.016 -0.146 16.719 1 93.81 76 TYR B N 1
ATOM 5498 C CA . TYR B 1 76 ? -11.273 1.108 16.703 1 93.81 76 TYR B CA 1
ATOM 5499 C C . TYR B 1 76 ? -10.164 1.105 17.75 1 93.81 76 TYR B C 1
ATOM 5501 O O . TYR B 1 76 ? -9.023 1.462 17.453 1 93.81 76 TYR B O 1
ATOM 5509 N N . HIS B 1 77 ? -10.477 0.697 18.938 1 93.94 77 HIS B N 1
ATOM 5510 C CA . HIS B 1 77 ? -9.492 0.708 20.016 1 93.94 77 HIS B CA 1
ATOM 5511 C C . HIS B 1 77 ? -8.391 -0.321 19.781 1 93.94 77 HIS B C 1
ATOM 5513 O O . HIS B 1 77 ? -7.227 -0.072 20.078 1 93.94 77 HIS B O 1
ATOM 5519 N N . PHE B 1 78 ? -8.812 -1.403 19.234 1 92.06 78 PHE B N 1
ATOM 5520 C CA . PHE B 1 78 ? -7.828 -2.422 18.875 1 92.06 78 PHE B CA 1
ATOM 5521 C C . PHE B 1 78 ? -6.875 -1.908 17.797 1 92.06 78 PHE B C 1
ATOM 5523 O O . PHE B 1 78 ? -5.656 -2.049 17.922 1 92.06 78 PHE B O 1
ATOM 5530 N N . LYS B 1 79 ? -7.465 -1.319 16.781 1 93.12 79 LYS B N 1
ATOM 5531 C CA . LYS B 1 79 ? -6.652 -0.81 15.672 1 93.12 79 LYS B CA 1
ATOM 5532 C C . LYS B 1 79 ? -5.754 0.334 16.141 1 93.12 79 LYS B C 1
ATOM 5534 O O . LYS B 1 79 ? -4.602 0.434 15.711 1 93.12 79 LYS B O 1
ATOM 5539 N N . ARG B 1 80 ? -6.273 1.226 16.953 1 94.44 80 ARG B N 1
ATOM 5540 C CA . ARG B 1 80 ? -5.469 2.309 17.5 1 94.44 80 ARG B CA 1
ATOM 5541 C C . ARG B 1 80 ? -4.262 1.763 18.266 1 94.44 80 ARG B C 1
ATOM 5543 O O . ARG B 1 80 ? -3.141 2.248 18.094 1 94.44 80 ARG B O 1
ATOM 5550 N N . TRP B 1 81 ? -4.523 0.771 19.062 1 93.44 81 TRP B N 1
ATOM 5551 C CA . TRP B 1 81 ? -3.447 0.126 19.797 1 93.44 81 TRP B CA 1
ATOM 5552 C C . TRP B 1 81 ? -2.418 -0.486 18.859 1 93.44 81 TRP B C 1
ATOM 5554 O O . TRP B 1 81 ? -1.211 -0.323 19.062 1 93.44 81 TRP B O 1
ATOM 5564 N N . GLN B 1 82 ? -2.865 -1.15 17.875 1 90.38 82 GLN B N 1
ATOM 5565 C CA . GLN B 1 82 ? -1.981 -1.789 16.906 1 90.38 82 GLN B CA 1
ATOM 5566 C C . GLN B 1 82 ? -1.131 -0.755 16.172 1 90.38 82 GLN B C 1
ATOM 5568 O O . GLN B 1 82 ? 0.079 -0.935 16.016 1 90.38 82 GLN B O 1
ATOM 5573 N N . LEU B 1 83 ? -1.753 0.273 15.75 1 93.19 83 LEU B N 1
ATOM 5574 C CA . LEU B 1 83 ? -1.055 1.3 14.977 1 93.19 83 LEU B CA 1
ATOM 5575 C C . LEU B 1 83 ? -0.079 2.068 15.867 1 93.19 83 LEU B C 1
ATOM 5577 O O . LEU B 1 83 ? 0.98 2.496 15.398 1 93.19 83 LEU B O 1
ATOM 5581 N N . GLU B 1 84 ? -0.44 2.33 17.109 1 93.06 84 GLU B N 1
ATOM 5582 C CA . GLU B 1 84 ? 0.444 2.984 18.062 1 93.06 84 GLU B CA 1
ATOM 5583 C C . GLU B 1 84 ? 1.738 2.195 18.25 1 93.06 84 GLU B C 1
ATOM 5585 O O . GLU B 1 84 ? 2.805 2.781 18.438 1 93.06 84 GLU B O 1
ATOM 5590 N N . GLY B 1 85 ? 1.597 0.933 18.156 1 87.62 85 GLY B N 1
ATOM 5591 C CA . GLY B 1 85 ? 2.756 0.078 18.359 1 87.62 85 GLY B CA 1
ATOM 5592 C C . GLY B 1 85 ? 3.615 -0.062 17.125 1 87.62 85 GLY B C 1
ATOM 5593 O O . GLY B 1 85 ? 4.727 -0.59 17.188 1 87.62 85 GLY B O 1
ATOM 5594 N N . ARG B 1 86 ? 3.152 0.424 16.078 1 87.06 86 ARG B N 1
ATOM 5595 C CA . ARG B 1 86 ? 3.918 0.352 14.836 1 87.06 86 ARG B CA 1
ATOM 5596 C C . ARG B 1 86 ? 5.082 1.338 14.852 1 87.06 86 ARG B C 1
ATOM 5598 O O . ARG B 1 86 ? 4.891 2.525 15.125 1 87.06 86 ARG B O 1
ATOM 5605 N N . ALA B 1 87 ? 6.238 0.82 14.562 1 80.81 87 ALA B N 1
ATOM 5606 C CA . ALA B 1 87 ? 7.414 1.685 14.492 1 80.81 87 ALA B CA 1
ATOM 5607 C C . ALA B 1 87 ? 7.473 2.414 13.148 1 80.81 87 ALA B C 1
ATOM 5609 O O . ALA B 1 87 ? 7.055 1.872 12.125 1 80.81 87 ALA B O 1
ATOM 5610 N N . ALA B 1 88 ? 7.902 3.615 13.297 1 79.88 88 ALA B N 1
ATOM 5611 C CA . ALA B 1 88 ? 8.172 4.371 12.078 1 79.88 88 ALA B CA 1
ATOM 5612 C C . ALA B 1 88 ? 9.531 4.016 11.5 1 79.88 88 ALA B C 1
ATOM 5614 O O . ALA B 1 88 ? 10.562 4.172 12.164 1 79.88 88 ALA B O 1
ATOM 5615 N N . ASN B 1 89 ? 9.492 3.461 10.258 1 77.81 89 ASN B N 1
ATOM 5616 C CA . ASN B 1 89 ? 10.758 3.023 9.672 1 77.81 89 ASN B CA 1
ATOM 5617 C C . ASN B 1 89 ? 11.086 3.809 8.406 1 77.81 89 ASN B C 1
ATOM 5619 O O . ASN B 1 89 ? 10.289 3.85 7.473 1 77.81 89 ASN B O 1
ATOM 5623 N N . ALA B 1 90 ? 12.086 4.508 8.477 1 79 90 ALA B N 1
ATOM 5624 C CA . ALA B 1 90 ? 12.656 5.172 7.305 1 79 90 ALA B CA 1
ATOM 5625 C C . ALA B 1 90 ? 14.141 4.859 7.168 1 79 90 ALA B C 1
ATOM 5627 O O . ALA B 1 90 ? 14.828 4.629 8.164 1 79 90 ALA B O 1
ATOM 5628 N N . PRO B 1 91 ? 14.57 4.84 5.996 1 77.25 91 PRO B N 1
ATOM 5629 C CA . PRO B 1 91 ? 16.016 4.617 5.828 1 77.25 91 PRO B CA 1
ATOM 5630 C C . PRO B 1 91 ? 16.859 5.672 6.531 1 77.25 91 PRO B C 1
ATOM 5632 O O . PRO B 1 91 ? 16.5 6.855 6.531 1 77.25 91 PRO B O 1
ATOM 5635 N N . MET B 1 92 ? 17.875 5.203 7.152 1 82.44 92 MET B N 1
ATOM 5636 C CA . MET B 1 92 ? 18.797 6.133 7.809 1 82.44 92 MET B CA 1
ATOM 5637 C C . MET B 1 92 ? 19.578 6.941 6.785 1 82.44 92 MET B C 1
ATOM 5639 O O . MET B 1 92 ? 20.016 6.402 5.77 1 82.44 92 MET B O 1
ATOM 5643 N N . LEU B 1 93 ? 19.719 8.172 7.113 1 88.69 93 LEU B N 1
ATOM 5644 C CA . LEU B 1 93 ? 20.547 9.031 6.258 1 88.69 93 LEU B CA 1
ATOM 5645 C C . LEU B 1 93 ? 22.016 8.633 6.336 1 88.69 93 LEU B C 1
ATOM 5647 O O . LEU B 1 93 ? 22.516 8.305 7.414 1 88.69 93 LEU B O 1
ATOM 5651 N N . PRO B 1 94 ? 22.688 8.656 5.176 1 87.94 94 PRO B N 1
ATOM 5652 C CA . PRO B 1 94 ? 24.125 8.359 5.207 1 87.94 94 PRO B CA 1
ATOM 5653 C C . PRO B 1 94 ? 24.906 9.352 6.059 1 87.94 94 PRO B C 1
ATOM 5655 O O . PRO B 1 94 ? 24.453 10.469 6.293 1 87.94 94 PRO B O 1
ATOM 5658 N N . PRO B 1 95 ? 26.078 8.891 6.512 1 91.31 95 PRO B N 1
ATOM 5659 C CA . PRO B 1 95 ? 26.922 9.797 7.297 1 91.31 95 PRO B CA 1
ATOM 5660 C C . PRO B 1 95 ? 27.234 11.102 6.566 1 91.31 95 PRO B C 1
ATOM 5662 O O . PRO B 1 95 ? 27.469 11.094 5.352 1 91.31 95 PRO B O 1
ATOM 5665 N N . GLY B 1 96 ? 27.172 12.172 7.199 1 93.81 96 GLY B N 1
ATOM 5666 C CA . GLY B 1 96 ? 27.469 13.477 6.621 1 93.81 96 GLY B CA 1
ATOM 5667 C C . GLY B 1 96 ? 26.234 14.188 6.094 1 93.81 96 GLY B C 1
ATOM 5668 O O . GLY B 1 96 ? 26.219 15.422 6.027 1 93.81 96 GLY B O 1
ATOM 5669 N N . VAL B 1 97 ? 25.234 13.453 5.762 1 93.81 97 VAL B N 1
ATOM 5670 C CA . VAL B 1 97 ? 24.047 14.023 5.137 1 93.81 97 VAL B CA 1
ATOM 5671 C C . VAL B 1 97 ? 23.234 14.773 6.184 1 93.81 97 VAL B C 1
ATOM 5673 O O . VAL B 1 97 ? 22.703 15.859 5.906 1 93.81 97 VAL B O 1
ATOM 5676 N N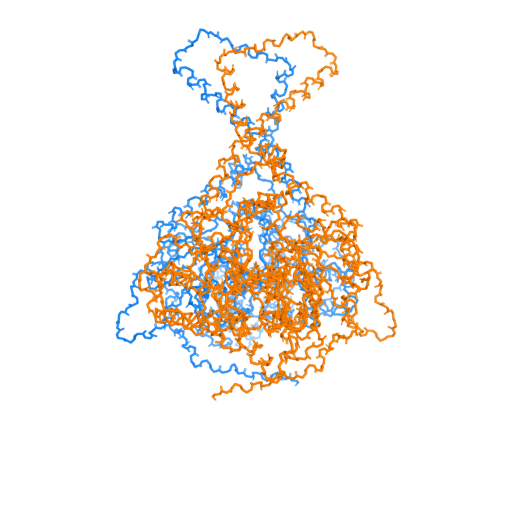 . PRO B 1 98 ? 23.172 14.297 7.395 1 95.06 98 PRO B N 1
ATOM 5677 C CA . PRO B 1 98 ? 22.453 15.055 8.422 1 95.06 98 PRO B CA 1
ATOM 5678 C C . PRO B 1 98 ? 23.031 16.453 8.641 1 95.06 98 PRO B C 1
ATOM 5680 O O . PRO B 1 98 ? 22.266 17.422 8.742 1 95.06 98 PRO B O 1
ATOM 5683 N N . MET B 1 99 ? 24.312 16.516 8.656 1 96 99 MET B N 1
ATOM 5684 C CA . MET B 1 99 ? 24.953 17.812 8.844 1 96 99 MET B CA 1
ATOM 5685 C C . MET B 1 99 ? 24.656 18.734 7.66 1 96 99 MET B C 1
ATOM 5687 O O . MET B 1 99 ? 24.406 19.922 7.844 1 96 99 MET B O 1
ATOM 5691 N N . GLN B 1 100 ? 24.703 18.203 6.496 1 95.12 100 GLN B N 1
ATOM 5692 C CA . GLN B 1 100 ? 24.375 18.984 5.309 1 95.12 100 GLN B CA 1
ATOM 5693 C C . GLN B 1 100 ? 22.938 19.531 5.379 1 95.12 100 GLN B C 1
ATOM 5695 O O . GLN B 1 100 ? 22.703 20.703 5.082 1 95.12 100 GLN B O 1
ATOM 5700 N N . HIS B 1 101 ? 22.047 18.688 5.785 1 94.06 101 HIS B N 1
ATOM 5701 C CA . HIS B 1 101 ? 20.656 19.094 5.914 1 94.06 101 HIS B CA 1
ATOM 5702 C C . HIS B 1 101 ? 20.484 20.156 7.004 1 94.06 101 HIS B C 1
ATOM 5704 O O . HIS B 1 101 ? 19.719 21.094 6.84 1 94.06 101 HIS B O 1
ATOM 5710 N N . LEU B 1 102 ? 21.172 19.953 8.07 1 94.19 102 LEU B N 1
ATOM 5711 C CA . LEU B 1 102 ? 21.094 20.922 9.156 1 94.19 102 LEU B CA 1
ATOM 5712 C C . LEU B 1 102 ? 21.594 22.297 8.695 1 94.19 102 LEU B C 1
ATOM 5714 O O . LEU B 1 102 ? 20.953 23.312 8.953 1 94.19 102 LEU B O 1
ATOM 5718 N N . LYS B 1 103 ? 22.672 22.297 8.016 1 93.81 103 LYS B N 1
ATOM 5719 C CA . LYS B 1 103 ? 23.234 23.562 7.535 1 93.81 103 LYS B CA 1
ATOM 5720 C C . LYS B 1 103 ? 22.281 24.266 6.582 1 93.81 103 LYS B C 1
ATOM 5722 O O . LYS B 1 103 ? 22.141 25.484 6.629 1 93.81 103 LYS B O 1
ATOM 5727 N N . ARG B 1 104 ? 21.656 23.547 5.777 1 92.5 104 ARG B N 1
ATOM 5728 C CA . ARG B 1 104 ? 20.672 24.109 4.871 1 92.5 104 ARG B CA 1
ATOM 5729 C C . ARG B 1 104 ? 19.484 24.688 5.645 1 92.5 104 ARG B C 1
ATOM 5731 O O . ARG B 1 104 ? 18.953 25.734 5.293 1 92.5 104 ARG B O 1
ATOM 5738 N N . ALA B 1 105 ? 19.125 23.969 6.617 1 90.25 105 ALA B N 1
ATOM 5739 C CA . ALA B 1 105 ? 18.031 24.422 7.461 1 90.25 105 ALA B CA 1
ATOM 5740 C C . ALA B 1 105 ? 18.375 25.734 8.156 1 90.25 105 ALA B C 1
ATOM 5742 O O . ALA B 1 105 ? 17.547 26.656 8.211 1 90.25 105 ALA B O 1
ATOM 5743 N N . LEU B 1 106 ? 19.531 25.781 8.602 1 88.56 106 LEU B N 1
ATOM 5744 C CA . LEU B 1 106 ? 19.984 26.984 9.297 1 88.56 106 LEU B CA 1
ATOM 5745 C C . LEU B 1 106 ? 20.125 28.156 8.336 1 88.56 106 LEU B C 1
ATOM 5747 O O . LEU B 1 106 ? 19.766 29.281 8.672 1 88.56 106 LEU B O 1
ATOM 5751 N N . GLU B 1 107 ? 20.516 27.875 7.16 1 90.94 107 GLU B N 1
ATOM 5752 C CA . GLU B 1 107 ? 20.641 28.906 6.129 1 90.94 107 GLU B CA 1
ATOM 5753 C C . GLU B 1 107 ? 19.281 29.453 5.73 1 90.94 107 GLU B C 1
ATOM 5755 O O . GLU B 1 107 ? 19.156 30.625 5.348 1 90.94 107 GLU B O 1
ATOM 5760 N N . SER B 1 108 ? 18.328 28.641 5.828 1 92.06 108 SER B N 1
ATOM 5761 C CA . SER B 1 108 ? 16.984 29.062 5.445 1 92.06 108 SER B CA 1
ATOM 5762 C C . SER B 1 108 ? 16.5 30.219 6.328 1 92.06 108 SER B C 1
ATOM 5764 O O . SER B 1 108 ? 15.75 31.094 5.871 1 92.06 108 SER B O 1
ATOM 5766 N N . VAL B 1 109 ? 16.891 30.25 7.562 1 89.81 109 VAL B N 1
ATOM 5767 C CA . VAL B 1 109 ? 16.5 31.312 8.477 1 89.81 109 VAL B CA 1
ATOM 5768 C C . VAL B 1 109 ? 17.062 32.656 8 1 89.81 109 VAL B C 1
ATOM 5770 O O . VAL B 1 109 ? 16.391 33.688 8.023 1 89.81 109 VAL B O 1
ATOM 5773 N N . LYS B 1 110 ? 18.266 32.562 7.578 1 88.56 110 LYS B N 1
ATOM 5774 C CA . LYS B 1 110 ? 18.891 33.75 7.023 1 88.56 110 LYS B CA 1
ATOM 5775 C C . LYS B 1 110 ? 18.172 34.219 5.75 1 88.56 110 LYS B C 1
ATOM 5777 O O . LYS B 1 110 ? 18 35.406 5.527 1 88.56 110 LYS B O 1
ATOM 5782 N N . MET B 1 111 ? 17.812 33.281 5.02 1 92 111 MET B N 1
ATOM 5783 C CA . MET B 1 111 ? 17.109 33.594 3.775 1 92 111 MET B CA 1
ATOM 5784 C C . MET B 1 111 ? 15.75 34.219 4.059 1 92 111 MET B C 1
ATOM 5786 O O . MET B 1 111 ? 15.305 35.094 3.318 1 92 111 MET B O 1
ATOM 5790 N N . ILE B 1 112 ? 15.117 33.781 5.055 1 91.12 112 ILE B N 1
ATOM 5791 C CA . ILE B 1 112 ? 13.828 34.344 5.449 1 91.12 112 ILE B CA 1
ATOM 5792 C C . ILE B 1 112 ? 14.016 35.812 5.871 1 91.12 112 ILE B C 1
ATOM 5794 O O . ILE B 1 112 ? 13.227 36.656 5.488 1 91.12 112 ILE B O 1
ATOM 5798 N N . GLN B 1 113 ? 15.031 36.031 6.621 1 86.56 113 GLN B N 1
ATOM 5799 C CA . GLN B 1 113 ? 15.305 37.406 7.062 1 86.56 113 GLN B CA 1
ATOM 5800 C C . GLN B 1 113 ? 15.586 38.312 5.875 1 86.56 113 GLN B C 1
ATOM 5802 O O . GLN B 1 113 ? 15.008 39.406 5.766 1 86.56 113 GLN B O 1
ATOM 5807 N N . VAL B 1 114 ? 16.422 37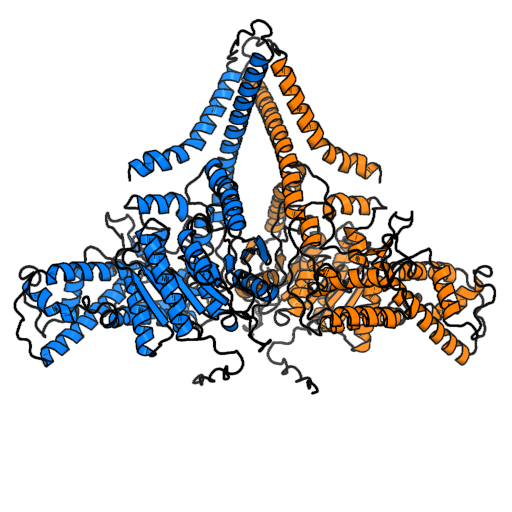.875 4.953 1 85.69 114 VAL B N 1
ATOM 5808 C CA . VAL B 1 114 ? 16.812 38.656 3.785 1 85.69 114 VAL B CA 1
ATOM 5809 C C . VAL B 1 114 ? 15.609 38.875 2.877 1 85.69 114 VAL B C 1
ATOM 5811 O O . VAL B 1 114 ? 15.445 39.938 2.301 1 85.69 114 VAL B O 1
ATOM 5814 N N . GLY B 1 115 ? 14.82 37.906 2.756 1 87.31 115 GLY B N 1
ATOM 5815 C CA . GLY B 1 115 ? 13.672 37.938 1.864 1 87.31 115 GLY B CA 1
ATOM 5816 C C . GLY B 1 115 ? 12.625 38.938 2.297 1 87.31 115 GLY B C 1
ATOM 5817 O O . GLY B 1 115 ? 11.805 39.375 1.484 1 87.31 115 GLY B O 1
ATOM 5818 N N . GLY B 1 116 ? 12.586 39.25 3.566 1 82.06 116 GLY B N 1
ATOM 5819 C CA . GLY B 1 116 ? 11.664 40.25 4.047 1 82.06 116 GLY B CA 1
ATOM 5820 C C . GLY B 1 116 ? 11.812 41.594 3.338 1 82.06 116 GLY B C 1
ATOM 5821 O O . GLY B 1 116 ? 10.82 42.281 3.092 1 82.06 116 GLY B O 1
ATOM 5822 N N . LYS B 1 117 ? 12.961 41.844 2.896 1 78.38 117 LYS B N 1
ATOM 5823 C CA . LYS B 1 117 ? 13.258 43.094 2.213 1 78.38 117 LYS B CA 1
ATOM 5824 C C . LYS B 1 117 ? 12.664 43.125 0.808 1 78.38 117 LYS B C 1
ATOM 5826 O O . LYS B 1 117 ? 12.289 44.156 0.296 1 78.38 117 LYS B O 1
ATOM 5831 N N . TYR B 1 118 ? 12.57 41.938 0.284 1 79.38 118 TYR B N 1
ATOM 5832 C CA . TYR B 1 118 ? 12.094 41.812 -1.089 1 79.38 118 TYR B CA 1
ATOM 5833 C C . TYR B 1 118 ? 10.602 41.531 -1.123 1 79.38 118 TYR B C 1
ATOM 5835 O O . TYR B 1 118 ? 9.844 42.156 -1.842 1 79.38 118 TYR B O 1
ATOM 5843 N N . ALA B 1 119 ? 10.195 40.688 -0.351 1 81.62 119 ALA B N 1
ATOM 5844 C CA . ALA B 1 119 ? 8.844 40.125 -0.434 1 81.62 119 ALA B CA 1
ATOM 5845 C C . ALA B 1 119 ? 7.855 41 0.336 1 81.62 119 ALA B C 1
ATOM 5847 O O . ALA B 1 119 ? 6.676 41.062 -0.017 1 81.62 119 ALA B O 1
ATOM 5848 N N . GLU B 1 120 ? 8.312 41.531 1.355 1 76.56 120 GLU B N 1
ATOM 5849 C CA . GLU B 1 120 ? 7.449 42.312 2.223 1 76.56 120 GLU B CA 1
ATOM 5850 C C . GLU B 1 120 ? 8.148 43.594 2.688 1 76.56 120 GLU B C 1
ATOM 5852 O O . GLU B 1 120 ? 8.328 43.812 3.891 1 76.56 120 GLU B O 1
ATOM 5857 N N . PRO B 1 121 ? 8.484 44.375 1.704 1 62.66 121 PRO B N 1
ATOM 5858 C CA . PRO B 1 121 ? 9.32 45.531 2.012 1 62.66 121 PRO B CA 1
ATOM 5859 C C . PRO B 1 121 ? 8.688 46.438 3.057 1 62.66 121 PRO B C 1
ATOM 5861 O O . PRO B 1 121 ? 9.406 47.094 3.816 1 62.66 121 PRO B O 1
ATOM 5864 N N . ASN B 1 122 ? 7.426 46.438 3.047 1 55.25 122 ASN B N 1
ATOM 5865 C CA . ASN B 1 122 ? 6.77 47.312 4.008 1 55.25 122 ASN B CA 1
ATOM 5866 C C . ASN B 1 122 ? 6.867 46.75 5.43 1 55.25 122 ASN B C 1
ATOM 5868 O O . ASN B 1 122 ? 6.562 47.469 6.391 1 55.25 122 ASN B O 1
ATOM 5872 N N . LEU B 1 123 ? 7.441 45.531 5.516 1 53 123 LEU B N 1
ATOM 5873 C CA . LEU B 1 123 ? 7.453 44.875 6.816 1 53 123 LEU B CA 1
ATOM 5874 C C . LEU B 1 123 ? 8.875 44.781 7.371 1 53 123 LEU B C 1
ATOM 5876 O O . LEU B 1 123 ? 9.094 44.219 8.438 1 53 123 LEU B O 1
ATOM 5880 N N . VAL B 1 124 ? 9.828 45.312 6.715 1 46.72 124 VAL B N 1
ATOM 5881 C CA . VAL B 1 124 ? 11.211 45.219 7.176 1 46.72 124 VAL B CA 1
ATOM 5882 C C . VAL B 1 124 ? 11.469 46.281 8.242 1 46.72 124 VAL B C 1
ATOM 5884 O O . VAL B 1 124 ? 11.133 47.469 8.062 1 46.72 124 VAL B O 1
ATOM 5887 N N . LEU B 1 125 ? 11.789 45.812 9.508 1 47.59 125 LEU B N 1
ATOM 5888 C CA . LEU B 1 125 ? 12 46.656 10.68 1 47.59 125 LEU B CA 1
ATOM 5889 C C . LEU B 1 125 ? 12.953 47.781 10.367 1 47.59 125 LEU B C 1
ATOM 5891 O O . LEU B 1 125 ? 12.789 48.906 10.883 1 47.59 125 LEU B O 1
ATOM 5895 N N . SER B 1 126 ? 14.008 47.469 9.594 1 42.22 126 SER B N 1
ATOM 5896 C CA . SER B 1 126 ? 14.984 48.531 9.359 1 42.22 126 SER B CA 1
ATOM 5897 C C . SER B 1 126 ? 14.32 49.781 8.742 1 42.22 126 SER B C 1
ATOM 5899 O O . SER B 1 126 ? 14.727 50.906 9 1 42.22 126 SER B O 1
ATOM 5901 N N . ARG B 1 127 ? 13.305 49.406 8.055 1 42.66 127 ARG B N 1
ATOM 5902 C CA . ARG B 1 127 ? 12.656 50.562 7.426 1 42.66 127 ARG B CA 1
ATOM 5903 C C . ARG B 1 127 ? 11.648 51.219 8.375 1 42.66 127 ARG B C 1
ATOM 5905 O O . ARG B 1 127 ? 11.281 52.375 8.203 1 42.66 127 ARG B O 1
ATOM 5912 N N . SER B 1 128 ? 11.211 50.281 9.352 1 40.5 128 SER B N 1
ATOM 5913 C CA . SER B 1 128 ? 10.188 50.812 10.25 1 40.5 128 SER B CA 1
ATOM 5914 C C . SER B 1 128 ? 10.805 51.438 11.484 1 40.5 128 SER B C 1
ATOM 5916 O O . SER B 1 128 ? 10.102 52.031 12.297 1 40.5 128 SER B O 1
ATOM 5918 N N . LEU B 1 129 ? 11.961 51.156 11.773 1 41.78 129 LEU B N 1
ATOM 5919 C CA . LEU B 1 129 ? 12.633 51.625 12.977 1 41.78 129 LEU B CA 1
ATOM 5920 C C . LEU B 1 129 ? 12.414 53.125 13.188 1 41.78 129 LEU B C 1
ATOM 5922 O O . LEU B 1 129 ? 12.281 53.594 14.32 1 41.78 129 LEU B O 1
ATOM 5926 N N . PRO B 1 130 ? 12.414 53.781 12.172 1 37.47 130 PRO B N 1
ATOM 5927 C CA . PRO B 1 130 ? 12.148 55.156 12.555 1 37.47 130 PRO B CA 1
ATOM 5928 C C . PRO B 1 130 ? 10.797 55.344 13.242 1 37.47 130 PRO B C 1
ATOM 5930 O O . PRO B 1 130 ? 10.656 56.188 14.133 1 37.47 130 PRO B O 1
ATOM 5933 N N . SER B 1 131 ? 9.867 54.5 12.867 1 36.62 131 SER B N 1
ATOM 5934 C CA . SER B 1 131 ? 8.523 54.656 13.43 1 36.62 131 SER B CA 1
ATOM 5935 C C . SER B 1 131 ? 8.406 53.938 14.781 1 36.62 131 SER B C 1
ATOM 5937 O O . SER B 1 131 ? 7.551 54.281 15.594 1 36.62 131 SER B O 1
ATOM 5939 N N . LEU B 1 132 ? 9.008 52.844 14.945 1 37.16 132 LEU B N 1
ATOM 5940 C CA . LEU B 1 132 ? 8.922 52.094 16.203 1 37.16 132 LEU B CA 1
ATOM 5941 C C . LEU B 1 132 ? 9.508 52.906 17.344 1 37.16 132 LEU B C 1
ATOM 5943 O O . LEU B 1 132 ? 9.148 52.688 18.5 1 37.16 132 LEU B O 1
ATOM 5947 N N . ALA B 1 133 ? 10.406 53.719 17.125 1 33.34 133 ALA B N 1
ATOM 5948 C CA . ALA B 1 133 ? 11 54.531 18.172 1 33.34 133 ALA B CA 1
ATOM 5949 C C . ALA B 1 133 ? 9.969 55.469 18.781 1 33.34 133 ALA B C 1
ATOM 5951 O O . ALA B 1 133 ? 10.016 55.781 19.969 1 33.34 133 ALA B O 1
ATOM 5952 N N . MET B 1 134 ? 9.148 56.094 17.953 1 31.97 134 MET B N 1
ATOM 5953 C CA . MET B 1 134 ? 8.383 57.25 18.453 1 31.97 134 MET B CA 1
ATOM 5954 C C . MET B 1 134 ? 7.125 56.781 19.188 1 31.97 134 MET B C 1
ATOM 5956 O O . MET B 1 134 ? 6.582 57.5 20.016 1 31.97 134 MET B O 1
ATOM 5960 N N . SER B 1 135 ? 6.418 55.875 18.609 1 33 135 SER B N 1
ATOM 5961 C CA . SER B 1 135 ? 5.133 55.656 19.266 1 33 135 SER B CA 1
ATOM 5962 C C . SER B 1 135 ? 5.32 55.125 20.688 1 33 135 SER B C 1
ATOM 5964 O O . SER B 1 135 ? 4.508 55.406 21.562 1 33 135 SER B O 1
ATOM 5966 N N . ARG B 1 136 ? 5.797 53.938 20.938 1 39.06 136 ARG B N 1
ATOM 5967 C CA . ARG B 1 136 ? 5.848 53.656 22.375 1 39.06 136 ARG B CA 1
ATOM 5968 C C . ARG B 1 136 ? 7.035 54.375 23.031 1 39.06 136 ARG B C 1
ATOM 5970 O O . ARG B 1 136 ? 8.172 53.906 22.922 1 39.06 136 ARG B O 1
ATOM 5977 N N . ARG B 1 137 ? 7.102 55.5 23.25 1 40.62 137 ARG B N 1
ATOM 5978 C CA . ARG B 1 137 ? 7.828 56.25 24.266 1 40.62 137 ARG B CA 1
ATOM 5979 C C . ARG B 1 137 ? 8.133 55.375 25.484 1 40.62 137 ARG B C 1
ATOM 5981 O O . ARG B 1 137 ? 9.203 55.5 26.078 1 40.62 137 ARG B O 1
ATOM 5988 N N . LYS B 1 138 ? 7.066 54.688 25.969 1 37.5 138 LYS B N 1
ATOM 5989 C CA . LYS B 1 138 ? 7.273 54 27.234 1 37.5 138 LYS B CA 1
ATOM 5990 C C . LYS B 1 138 ? 8.078 52.719 27.016 1 37.5 138 LYS B C 1
ATOM 5992 O O . LYS B 1 138 ? 8.695 52.188 27.953 1 37.5 138 LYS B O 1
ATOM 5997 N N . LEU B 1 139 ? 7.941 52.094 25.969 1 36.03 139 LEU B N 1
ATOM 5998 C CA . LEU B 1 139 ? 8.555 50.781 25.984 1 36.03 139 LEU B CA 1
ATOM 5999 C C . LEU B 1 139 ? 10.039 50.844 25.656 1 36.03 139 LEU B C 1
ATOM 6001 O O . LEU B 1 139 ? 10.805 49.938 25.969 1 36.03 139 LEU B O 1
ATOM 6005 N N . LEU B 1 140 ? 10.414 51.781 24.672 1 38.94 140 LEU B N 1
ATOM 6006 C CA . LEU B 1 140 ? 11.844 51.938 24.422 1 38.94 140 LEU B CA 1
ATOM 6007 C C . LEU B 1 140 ? 12.422 53.094 25.234 1 38.94 140 LEU B C 1
ATOM 6009 O O . LEU B 1 140 ? 12.422 54.25 24.781 1 38.94 140 LEU B O 1
ATOM 6013 N N . THR B 1 141 ? 12.102 53.375 26.406 1 36.28 141 THR B N 1
ATOM 6014 C CA . THR B 1 141 ? 12.961 54.281 27.172 1 36.28 141 THR B CA 1
ATOM 6015 C C . THR B 1 141 ? 14.328 53.625 27.406 1 36.28 141 THR B C 1
ATOM 6017 O O . THR B 1 141 ? 14.422 52.562 28 1 36.28 141 THR B O 1
ATOM 6020 N N . PRO B 1 142 ? 15.477 54.25 26.906 1 42.62 142 PRO B N 1
ATOM 6021 C CA . PRO B 1 142 ? 16.047 55.312 26.047 1 42.62 142 PRO B CA 1
ATOM 6022 C C . PRO B 1 142 ? 15.844 55.031 24.562 1 42.62 142 PRO B C 1
ATOM 6024 O O . PRO B 1 142 ? 15.656 53.875 24.172 1 42.62 142 PRO B O 1
ATOM 6027 N N . PRO B 1 143 ? 15.672 56 23.688 1 42 143 PRO B N 1
ATOM 6028 C CA . PRO B 1 143 ? 15.539 55.969 22.234 1 42 143 PRO B CA 1
ATOM 6029 C C . PRO B 1 143 ? 16.641 55.125 21.562 1 42 143 PRO B C 1
ATOM 6031 O O . PRO B 1 143 ? 17.75 55.062 22.094 1 42 143 PRO B O 1
ATOM 6034 N N . LEU B 1 144 ? 16.328 54.188 20.625 1 44.38 144 LEU B N 1
ATOM 6035 C CA . LEU B 1 144 ? 17.297 53.406 19.844 1 44.38 144 LEU B CA 1
ATOM 6036 C C . LEU B 1 144 ? 18.375 54.344 19.281 1 44.38 144 LEU B C 1
ATOM 6038 O O . LEU B 1 144 ? 18.078 55.375 18.672 1 44.38 144 LEU B O 1
ATOM 6042 N N . SER B 1 145 ? 19.531 54.531 19.969 1 44.69 145 SER B N 1
ATOM 6043 C CA . SER B 1 145 ? 20.734 55.25 19.531 1 44.69 145 SER B CA 1
ATOM 6044 C C . SER B 1 145 ? 21.703 54.281 18.859 1 44.69 145 SER B C 1
ATOM 6046 O O . SER B 1 145 ? 21.656 53.062 19.094 1 44.69 145 SER B O 1
ATOM 6048 N N . PRO B 1 146 ? 22.297 54.656 17.672 1 44.81 146 PRO B N 1
ATOM 6049 C CA . PRO B 1 146 ? 23.391 53.844 17.094 1 44.81 146 PRO B CA 1
ATOM 6050 C C . PRO B 1 146 ? 24.25 53.156 18.156 1 44.81 146 PRO B C 1
ATOM 6052 O O . PRO B 1 146 ? 25.062 52.281 17.844 1 44.81 146 PRO B O 1
ATOM 6055 N N . ARG B 1 147 ? 24 53.531 19.344 1 48.66 147 ARG B N 1
ATOM 6056 C CA . ARG B 1 147 ? 24.812 53 20.422 1 48.66 147 ARG B CA 1
ATOM 6057 C C . ARG B 1 147 ? 24.156 51.75 21.031 1 48.66 147 ARG B C 1
ATOM 6059 O O . ARG B 1 147 ? 24.734 51.125 21.922 1 48.66 147 ARG B O 1
ATOM 6066 N N . ASN B 1 148 ? 22.938 51.406 20.531 1 51.22 148 ASN B N 1
ATOM 6067 C CA . ASN B 1 148 ? 22.312 50.25 21.125 1 51.22 148 ASN B CA 1
ATOM 6068 C C . ASN B 1 148 ? 23 48.938 20.703 1 51.22 148 ASN B C 1
ATOM 6070 O O . ASN B 1 148 ? 23.438 48.844 19.547 1 51.22 148 ASN B O 1
ATOM 6074 N N . SER B 1 149 ? 23.391 48.094 21.609 1 52.94 149 SER B N 1
ATOM 6075 C CA . SER B 1 149 ? 23.969 46.781 21.328 1 52.94 149 SER B CA 1
ATOM 6076 C C . SER B 1 149 ? 22.953 45.875 20.656 1 52.94 149 SER B C 1
ATOM 6078 O O . SER B 1 149 ? 21.75 46.125 20.719 1 52.94 149 SER B O 1
ATOM 6080 N N . VAL B 1 150 ? 23.375 44.938 19.812 1 57.47 150 VAL B N 1
ATOM 6081 C CA . VAL B 1 150 ? 22.562 43.906 19.203 1 57.47 150 VAL B CA 1
ATOM 6082 C C . VAL B 1 150 ? 21.672 43.281 20.266 1 57.47 150 VAL B C 1
ATOM 6084 O O . VAL B 1 150 ? 20.516 42.938 20 1 57.47 150 VAL B O 1
ATOM 6087 N N . GLN B 1 151 ? 22.203 43.312 21.438 1 56.75 151 GLN B N 1
ATOM 6088 C CA . GLN B 1 151 ? 21.469 42.656 22.531 1 56.75 151 GLN B CA 1
ATOM 6089 C C . GLN B 1 151 ? 20.266 43.5 22.938 1 56.75 151 GLN B C 1
ATOM 6091 O O . GLN B 1 151 ? 19.188 42.969 23.203 1 56.75 151 GLN B O 1
ATOM 6096 N N . ASP B 1 152 ? 20.453 44.688 22.953 1 54.06 152 ASP B N 1
ATOM 6097 C CA . ASP B 1 152 ? 19.359 45.594 23.328 1 54.06 152 ASP B CA 1
ATOM 6098 C C . ASP B 1 152 ? 18.219 45.531 22.312 1 54.06 152 ASP B C 1
ATOM 6100 O O . ASP B 1 152 ? 17.047 45.5 22.688 1 54.06 152 ASP B O 1
ATOM 6104 N N . LEU B 1 153 ? 18.688 45.531 21.156 1 55.19 153 LEU B N 1
ATOM 6105 C CA . LEU B 1 153 ? 17.703 45.438 20.094 1 55.19 153 LEU B CA 1
ATOM 6106 C C . LEU B 1 153 ? 16.984 44.094 20.109 1 55.19 153 LEU B C 1
ATOM 6108 O O . LEU B 1 153 ? 15.766 44.031 19.875 1 55.19 153 LEU B O 1
ATOM 6112 N N . GLN B 1 154 ? 17.797 43.094 20.406 1 58.38 154 GLN B N 1
ATOM 6113 C CA . GLN B 1 154 ? 17.203 41.75 20.516 1 58.38 154 GLN B CA 1
ATOM 6114 C C . GLN B 1 154 ? 16.141 41.719 21.625 1 58.38 154 GLN B C 1
ATOM 6116 O O . GLN B 1 154 ? 15.07 41.156 21.438 1 58.38 154 GLN B O 1
ATOM 6121 N N . GLU B 1 155 ? 16.547 42.25 22.719 1 54.84 155 GLU B N 1
ATOM 6122 C CA . GLU B 1 155 ? 15.617 42.312 23.844 1 54.84 155 GLU B CA 1
ATOM 6123 C C . GLU B 1 155 ? 14.359 43.094 23.484 1 54.84 155 GLU B C 1
ATOM 6125 O O . GLU B 1 155 ? 13.258 42.75 23.875 1 54.84 155 GLU B O 1
ATOM 6130 N N . PHE B 1 156 ? 14.617 44.031 22.781 1 52.03 156 PHE B N 1
ATOM 6131 C CA . PHE B 1 156 ? 13.5 44.844 22.312 1 52.03 156 PHE B CA 1
ATOM 6132 C C . PHE B 1 156 ? 12.578 44.031 21.391 1 52.03 156 PHE B C 1
ATOM 6134 O O . PHE B 1 156 ? 11.359 44.031 21.578 1 52.03 156 PHE B O 1
ATOM 6141 N N . LEU B 1 157 ? 13.211 43.531 20.438 1 55.72 157 LEU B N 1
ATOM 6142 C CA . LEU B 1 157 ? 12.438 42.719 19.484 1 55.72 157 LEU B CA 1
ATOM 6143 C C . LEU B 1 157 ? 11.68 41.625 20.219 1 55.72 157 LEU B C 1
ATOM 6145 O O . LEU B 1 157 ? 10.523 41.312 19.891 1 55.72 157 LEU B O 1
ATOM 6149 N N . HIS B 1 158 ? 12.383 41.062 21.203 1 54.66 158 HIS B N 1
ATOM 6150 C CA . HIS B 1 158 ? 11.766 40 21.984 1 54.66 158 HIS B CA 1
ATOM 6151 C C . HIS B 1 158 ? 10.648 40.562 22.859 1 54.66 158 HIS B C 1
ATOM 6153 O O . HIS B 1 158 ? 9.648 39.875 23.109 1 54.66 158 HIS B O 1
ATOM 6159 N N . SER B 1 159 ? 10.961 41.688 23.5 1 45.78 159 SER B N 1
ATOM 6160 C CA . SER B 1 159 ? 10 42.281 24.422 1 45.78 159 SER B CA 1
ATOM 6161 C C . SER B 1 159 ? 8.719 42.688 23.703 1 45.78 159 SER B C 1
ATOM 6163 O O . SER B 1 159 ? 7.66 42.812 24.328 1 45.78 159 SER B O 1
ATOM 6165 N N . GLN B 1 160 ? 8.875 43.219 22.516 1 44.38 160 GLN B N 1
ATOM 6166 C CA . GLN B 1 160 ? 7.68 43.594 21.766 1 44.38 160 GLN B CA 1
ATOM 6167 C C . GLN B 1 160 ? 6.844 42.375 21.438 1 44.38 160 GLN B C 1
ATOM 6169 O O . GLN B 1 160 ? 5.703 42.469 20.969 1 44.38 160 GLN B O 1
ATOM 6174 N N . THR B 1 161 ? 7.484 41.281 21.422 1 47.75 161 THR B N 1
ATOM 6175 C CA . THR B 1 161 ? 6.883 40.031 20.984 1 47.75 161 THR B CA 1
ATOM 6176 C C . THR B 1 161 ? 6.266 39.281 22.172 1 47.75 161 THR B C 1
ATOM 6178 O O . THR B 1 161 ? 6.805 39.344 23.281 1 47.75 161 THR B O 1
ATOM 6181 N N . VAL B 1 162 ? 5.016 39.312 22.188 1 44.84 162 VAL B N 1
ATOM 6182 C CA . VAL B 1 162 ? 4.383 38.406 23.125 1 44.84 162 VAL B CA 1
ATOM 6183 C C . VAL B 1 162 ? 5.281 37.188 23.359 1 44.84 162 VAL B C 1
ATOM 6185 O O . VAL B 1 162 ? 6.043 36.812 22.469 1 44.84 162 VAL B O 1
ATOM 6188 N N . ASP B 1 163 ? 5.465 36.719 24.625 1 43.91 163 ASP B N 1
ATOM 6189 C CA . ASP B 1 163 ? 6.016 35.438 25.031 1 43.91 163 ASP B CA 1
ATOM 6190 C C . ASP B 1 163 ? 5.863 34.375 23.922 1 43.91 163 ASP B C 1
ATOM 6192 O O . ASP B 1 163 ? 4.75 34.125 23.453 1 43.91 163 ASP B O 1
ATOM 6196 N N . GLU B 1 164 ? 7.105 33.688 23.656 1 51.81 164 GLU B N 1
ATOM 6197 C CA . GLU B 1 164 ? 7.727 32.531 23 1 51.81 164 GLU B CA 1
ATOM 6198 C C . GLU B 1 164 ? 6.934 32.094 21.766 1 51.81 164 GLU B C 1
ATOM 6200 O O . GLU B 1 164 ? 5.805 31.609 21.891 1 51.81 164 GLU B O 1
ATOM 6205 N N . SER B 1 165 ? 7.102 32.875 20.547 1 57.97 165 SER B N 1
ATOM 6206 C CA . SER B 1 165 ? 6.418 32.562 19.297 1 57.97 165 SER B CA 1
ATOM 6207 C C . SER B 1 165 ? 7.375 31.938 18.281 1 57.97 165 SER B C 1
ATOM 6209 O O . SER B 1 165 ? 8.586 32.156 18.344 1 57.97 165 SER B O 1
ATOM 6211 N N . GLY B 1 166 ? 7.008 31.016 17.547 1 64.38 166 GLY B N 1
ATOM 6212 C CA . GLY B 1 166 ? 7.746 30.531 16.391 1 64.38 166 GLY B CA 1
ATOM 6213 C C . GLY B 1 166 ? 8.047 31.641 15.383 1 64.38 166 GLY B C 1
ATOM 6214 O O . GLY B 1 166 ? 7.621 32.781 15.562 1 64.38 166 GLY B O 1
ATOM 6215 N N . ILE B 1 167 ? 8.984 31.422 14.445 1 70.94 167 ILE B N 1
ATOM 6216 C CA . ILE B 1 167 ? 9.43 32.406 13.453 1 70.94 167 ILE B CA 1
ATOM 6217 C C . ILE B 1 167 ? 8.219 33 12.758 1 70.94 167 ILE B C 1
ATOM 6219 O O . ILE B 1 167 ? 8.109 34.219 12.648 1 70.94 167 ILE B O 1
ATOM 6223 N N . GLU B 1 168 ? 7.312 32.188 12.359 1 74.19 168 GLU B N 1
ATOM 6224 C CA . GLU B 1 168 ? 6.156 32.656 11.609 1 74.19 168 GLU B CA 1
ATOM 6225 C C . GLU B 1 168 ? 5.328 33.625 12.438 1 74.19 168 GLU B C 1
ATOM 6227 O O . GLU B 1 168 ? 4.91 34.688 11.938 1 74.19 168 GLU B O 1
ATOM 6232 N N . GLN B 1 169 ? 5.121 33.312 13.617 1 73.31 169 GLN B N 1
ATOM 6233 C CA . GLN B 1 169 ? 4.344 34.188 14.484 1 73.31 169 GLN B CA 1
ATOM 6234 C C . GLN B 1 169 ? 5.078 35.5 14.742 1 73.31 169 GLN B C 1
ATOM 6236 O O . GLN B 1 169 ? 4.461 36.562 14.805 1 73.31 169 GLN B O 1
ATOM 6241 N N . LEU B 1 170 ? 6.34 35.375 14.93 1 71 170 LEU B N 1
ATOM 6242 C CA . LEU B 1 170 ? 7.152 36.562 15.094 1 71 170 LEU B CA 1
ATOM 6243 C C . LEU B 1 170 ? 7.023 37.5 13.883 1 71 170 LEU B C 1
ATOM 6245 O O . LEU B 1 170 ? 6.855 38.688 14.031 1 71 170 LEU B O 1
ATOM 6249 N N . LEU B 1 171 ? 7.066 36.906 12.781 1 69.62 171 LEU B N 1
ATOM 6250 C CA . LEU B 1 171 ? 6.961 37.688 11.547 1 69.62 171 LEU B CA 1
ATOM 6251 C C . LEU B 1 171 ? 5.586 38.344 11.438 1 69.62 171 LEU B C 1
ATOM 6253 O O . LEU B 1 171 ? 5.48 39.5 11.039 1 69.62 171 LEU B O 1
ATOM 6257 N N . ARG B 1 172 ? 4.613 37.656 11.773 1 71.44 172 ARG B N 1
ATOM 6258 C CA . ARG B 1 172 ? 3.258 38.219 11.719 1 71.44 172 ARG B CA 1
ATOM 6259 C C . ARG B 1 172 ? 3.08 39.344 12.734 1 71.44 172 ARG B C 1
ATOM 6261 O O . ARG B 1 172 ? 2.443 40.344 12.438 1 71.44 172 ARG B O 1
ATOM 6268 N N . ASP B 1 173 ? 3.596 39.094 13.953 1 67.94 173 ASP B N 1
ATOM 6269 C CA . ASP B 1 173 ? 3.5 40.125 15 1 67.94 173 ASP B CA 1
ATOM 6270 C C . ASP B 1 173 ? 4.215 41.406 14.602 1 67.94 173 ASP B C 1
ATOM 6272 O O . ASP B 1 173 ? 3.713 42.5 14.844 1 67.94 173 ASP B O 1
ATOM 6276 N N . TRP B 1 174 ? 5.344 41.156 14.062 1 65.62 174 TRP B N 1
ATOM 6277 C CA . TRP B 1 174 ? 6.109 42.312 13.602 1 65.62 174 TRP B CA 1
ATOM 6278 C C . TRP B 1 174 ? 5.348 43.094 12.523 1 65.62 174 TRP B C 1
ATOM 6280 O O . TRP B 1 174 ? 5.367 44.312 12.492 1 65.62 174 TRP B O 1
ATOM 6290 N N . GLN B 1 175 ? 4.574 42.344 11.711 1 63.78 175 GLN B N 1
ATOM 6291 C CA . GLN B 1 175 ? 3.768 42.938 10.656 1 63.78 175 GLN B CA 1
ATOM 6292 C C . GLN B 1 175 ? 2.617 43.75 11.242 1 63.78 175 GLN B C 1
ATOM 6294 O O . GLN B 1 175 ? 2.348 44.875 10.789 1 63.78 175 GLN B O 1
ATOM 6299 N N . VAL B 1 176 ? 2.01 43.188 12.195 1 60.16 176 VAL B N 1
ATOM 6300 C CA . VAL B 1 176 ? 0.866 43.844 12.82 1 60.16 176 VAL B CA 1
ATOM 6301 C C . VAL B 1 176 ? 1.328 45.094 13.555 1 60.16 176 VAL B C 1
ATOM 6303 O O . VAL B 1 176 ? 0.68 46.125 13.477 1 60.16 176 VAL B O 1
ATOM 6306 N N . SER B 1 177 ? 2.371 44.938 14.281 1 57.5 177 SER B N 1
ATOM 6307 C CA . SER B 1 177 ? 2.895 46.062 15.047 1 57.5 177 SER B CA 1
ATOM 6308 C C . SER B 1 177 ? 3.318 47.188 14.125 1 57.5 177 SER B C 1
ATOM 6310 O O . SER B 1 177 ? 3.102 48.375 14.445 1 57.5 177 SER B O 1
ATOM 6312 N N . ARG B 1 178 ? 3.725 46.812 13.008 1 56.59 178 ARG B N 1
ATOM 6313 C CA . ARG B 1 178 ? 4.184 47.812 12.047 1 56.59 178 ARG B CA 1
ATOM 6314 C C . ARG B 1 178 ? 3.008 48.5 11.383 1 56.59 178 ARG B C 1
ATOM 6316 O O . ARG B 1 178 ? 3.047 49.719 11.156 1 56.59 178 ARG B O 1
ATOM 6323 N N . SER B 1 179 ? 2.113 47.688 11.008 1 55.41 179 SER B N 1
ATOM 6324 C CA . SER B 1 179 ? 0.918 48.25 10.406 1 55.41 179 SER B CA 1
ATOM 6325 C C . SER B 1 179 ? 0.23 49.25 11.352 1 55.41 179 SER B C 1
ATOM 6327 O O . SER B 1 179 ? -0.286 50.281 10.93 1 55.41 179 SER B O 1
ATOM 6329 N N . ALA B 1 180 ? 0.359 48.938 12.602 1 53.19 180 ALA B N 1
ATOM 6330 C CA . ALA B 1 180 ? -0.236 49.781 13.625 1 53.19 180 ALA B CA 1
ATOM 6331 C C . ALA B 1 180 ? 0.586 51.062 13.82 1 53.19 180 ALA B C 1
ATOM 6333 O O . ALA B 1 180 ? 0.031 52.156 14.031 1 53.19 180 ALA B O 1
ATOM 6334 N N . ALA B 1 181 ? 1.857 50.875 13.711 1 48.38 181 ALA B N 1
ATOM 6335 C CA . ALA B 1 181 ? 2.754 52.031 13.906 1 48.38 181 ALA B CA 1
ATOM 6336 C C . ALA B 1 181 ? 2.693 52.969 12.719 1 48.38 181 ALA B C 1
ATOM 6338 O O . ALA B 1 181 ? 2.838 54.188 12.875 1 48.38 181 ALA B O 1
ATOM 6339 N N . SER B 1 182 ? 2.684 52.406 11.492 1 47.84 182 SER B N 1
ATOM 6340 C CA . SER B 1 182 ? 2.594 53.281 10.328 1 47.84 182 SER B CA 1
ATOM 6341 C C . SER B 1 182 ? 1.396 54.219 10.422 1 47.84 182 SER B C 1
ATOM 6343 O O . SER B 1 182 ? 1.376 55.25 9.789 1 47.84 182 SER B O 1
ATOM 6345 N N . SER B 1 183 ? 0.414 53.75 11.164 1 44.16 183 SER B N 1
ATOM 6346 C CA . SER B 1 183 ? -0.692 54.688 11.32 1 44.16 183 SER B CA 1
ATOM 6347 C C . SER B 1 183 ? -0.288 55.875 12.172 1 44.16 183 SER B C 1
ATOM 6349 O O . SER B 1 183 ? -0.957 56.906 12.156 1 44.16 183 SER B O 1
ATOM 6351 N N . ASP B 1 184 ? 0.701 55.656 12.969 1 37.62 184 ASP B N 1
ATOM 6352 C CA . ASP B 1 184 ? 1.069 56.812 13.812 1 37.62 184 ASP B CA 1
ATOM 6353 C C . ASP B 1 184 ? 2.256 57.562 13.227 1 37.62 184 ASP B C 1
ATOM 6355 O O . ASP B 1 184 ? 3.357 57 13.125 1 37.62 184 ASP B O 1
ATOM 6359 N N . PHE B 1 185 ? 2.049 58.406 12.273 1 35.34 185 PHE B N 1
ATOM 6360 C CA . PHE B 1 185 ? 2.9 59.281 11.492 1 35.34 185 PHE B CA 1
ATOM 6361 C C . PHE B 1 185 ? 3.92 60 12.383 1 35.34 185 PHE B C 1
ATOM 6363 O O . PHE B 1 185 ? 3.588 60.938 13.078 1 35.34 185 PHE B O 1
ATOM 6370 N N . CYS B 1 186 ? 4.793 59.219 13.07 1 35.53 186 CYS B N 1
ATOM 6371 C CA . CYS B 1 186 ? 5.742 60.031 13.812 1 35.53 186 CYS B CA 1
ATOM 6372 C C . CYS B 1 186 ? 6.711 60.719 12.875 1 35.53 186 CYS B C 1
ATOM 6374 O O . CYS B 1 186 ? 6.949 60.281 11.758 1 35.53 186 CYS B O 1
ATOM 6376 N N . ASP B 1 187 ? 7.176 61.875 13.164 1 36.81 187 ASP B N 1
ATOM 6377 C CA . ASP B 1 187 ? 8.062 62.812 12.484 1 36.81 187 ASP B CA 1
ATOM 6378 C C . ASP B 1 187 ? 9.414 62.188 12.18 1 36.81 187 ASP B C 1
ATOM 6380 O O . ASP B 1 187 ? 9.945 61.406 12.992 1 36.81 187 ASP B O 1
ATOM 6384 N N . PRO B 1 188 ? 9.922 62.094 11 1 39.84 188 PRO B N 1
ATOM 6385 C CA . PRO B 1 188 ? 11.188 61.531 10.523 1 39.84 188 PRO B CA 1
ATOM 6386 C C . PRO B 1 188 ? 12.383 62 11.352 1 39.84 188 PRO B C 1
ATOM 6388 O O . PRO B 1 188 ? 12.508 63.188 11.641 1 39.84 188 PRO B O 1
ATOM 6391 N N . ILE B 1 189 ? 12.906 61.25 12.32 1 40.84 189 ILE B N 1
ATOM 6392 C CA . ILE B 1 189 ? 14.164 61.594 12.961 1 40.84 189 ILE B CA 1
ATOM 6393 C C . ILE B 1 189 ? 15.258 61.75 11.906 1 40.84 189 ILE B C 1
ATOM 6395 O O . ILE B 1 189 ? 15.375 60.938 11 1 40.84 189 ILE B O 1
ATOM 6399 N N . CYS B 1 190 ? 15.805 62.906 11.711 1 42.22 190 CYS B N 1
ATOM 6400 C CA . CYS B 1 190 ? 16.922 63.219 10.82 1 42.22 190 CYS B CA 1
ATOM 6401 C C . CYS B 1 190 ? 18.141 62.375 11.148 1 42.22 190 CYS B C 1
ATOM 6403 O O . CYS B 1 190 ? 18.844 62.656 12.125 1 42.22 190 CYS B O 1
ATOM 6405 N N . VAL B 1 191 ? 18.141 61.062 10.93 1 51.81 191 VAL B N 1
ATOM 6406 C CA . VAL B 1 191 ? 19.328 60.219 11.094 1 51.81 191 VAL B CA 1
ATOM 6407 C C . VAL B 1 191 ? 20.188 60.312 9.828 1 51.81 191 VAL B C 1
ATOM 6409 O O . VAL B 1 191 ? 19.656 60.469 8.727 1 51.81 191 VAL B O 1
ATOM 6412 N N . THR B 1 192 ? 21.609 60.594 9.984 1 59.53 192 THR B N 1
ATOM 6413 C CA . THR B 1 192 ? 22.516 60.562 8.836 1 59.53 192 THR B CA 1
ATOM 6414 C C . THR B 1 192 ? 22.406 59.219 8.102 1 59.53 192 THR B C 1
ATOM 6416 O O . THR B 1 192 ? 21.875 58.25 8.633 1 59.53 192 THR B O 1
ATOM 6419 N N . ASP B 1 193 ? 22.922 59.219 6.879 1 62.53 193 ASP B N 1
ATOM 6420 C CA . ASP B 1 193 ? 22.906 58 6.051 1 62.53 193 ASP B CA 1
ATOM 6421 C C . ASP B 1 193 ? 23.75 56.906 6.684 1 62.53 193 ASP B C 1
ATOM 6423 O O . ASP B 1 193 ? 23.375 55.719 6.625 1 62.53 193 ASP B O 1
ATOM 6427 N N . ALA B 1 194 ? 24.891 57.312 7.234 1 63.81 194 ALA B N 1
ATOM 6428 C CA . ALA B 1 194 ? 25.781 56.344 7.871 1 63.81 194 ALA B CA 1
ATOM 6429 C C . ALA B 1 194 ? 25.125 55.719 9.109 1 63.81 194 ALA B C 1
ATOM 6431 O O . ALA B 1 194 ? 25.219 54.531 9.336 1 63.81 194 ALA B O 1
ATOM 6432 N N . ASP B 1 195 ? 24.562 56.562 9.82 1 60.44 195 ASP B N 1
ATOM 6433 C CA . ASP B 1 195 ? 23.875 56.094 11.016 1 60.44 195 ASP B CA 1
ATOM 6434 C C . ASP B 1 195 ? 22.688 55.219 10.648 1 60.44 195 ASP B C 1
ATOM 6436 O O . ASP B 1 195 ? 22.406 54.219 11.32 1 60.44 195 ASP B O 1
ATOM 6440 N N . ARG B 1 196 ? 22.125 55.562 9.586 1 63.5 196 ARG B N 1
ATOM 6441 C CA . ARG B 1 196 ? 21 54.781 9.102 1 63.5 196 ARG B CA 1
ATOM 6442 C C . ARG B 1 196 ? 21.453 53.375 8.703 1 63.5 196 ARG B C 1
ATOM 6444 O O . ARG B 1 196 ? 20.812 52.375 9.055 1 63.5 196 ARG B O 1
ATOM 6451 N N . ALA B 1 197 ? 22.578 53.344 8.055 1 70.44 197 ALA B N 1
ATOM 6452 C CA . ALA B 1 197 ? 23.109 52.062 7.613 1 70.44 197 ALA B CA 1
ATOM 6453 C C . ALA B 1 197 ? 23.5 51.188 8.805 1 70.44 197 ALA B C 1
ATOM 6455 O O . ALA B 1 197 ? 23.297 49.969 8.789 1 70.44 197 ALA B O 1
ATOM 6456 N N . ALA B 1 198 ? 24.109 51.75 9.742 1 67.69 198 ALA B N 1
ATOM 6457 C CA . ALA B 1 198 ? 24.547 51.031 10.938 1 67.69 198 ALA B CA 1
ATOM 6458 C C . ALA B 1 198 ? 23.344 50.5 11.719 1 67.69 198 ALA B C 1
ATOM 6460 O O . ALA B 1 198 ? 23.359 49.375 12.211 1 67.69 198 ALA B O 1
ATOM 6461 N N . ILE B 1 199 ? 22.391 51.312 11.812 1 64.25 199 ILE B N 1
ATOM 6462 C CA . ILE B 1 199 ? 21.188 50.906 12.523 1 64.25 199 ILE B CA 1
ATOM 6463 C C . ILE B 1 199 ? 20.484 49.781 11.766 1 64.25 199 ILE B C 1
ATOM 6465 O O . ILE B 1 199 ? 19.984 48.844 12.375 1 64.25 199 ILE B O 1
ATOM 6469 N N . GLU B 1 200 ? 20.562 49.906 10.477 1 70.5 200 GLU B N 1
ATOM 6470 C CA . GLU B 1 200 ? 19.969 48.875 9.648 1 70.5 200 GLU B CA 1
ATOM 6471 C C . GLU B 1 200 ? 20.688 47.531 9.836 1 70.5 200 GLU B C 1
ATOM 6473 O O . GLU B 1 200 ? 20.062 46.5 9.938 1 70.5 200 GLU B O 1
ATOM 6478 N N . THR B 1 201 ? 21.938 47.625 9.875 1 74.19 201 THR B N 1
ATOM 6479 C CA . THR B 1 201 ? 22.75 46.406 10.055 1 74.19 201 THR B CA 1
ATOM 6480 C C . THR B 1 201 ? 22.484 45.812 11.422 1 74.19 201 THR B C 1
ATOM 6482 O O . THR B 1 201 ? 22.375 44.562 11.539 1 74.19 201 THR B O 1
ATOM 6485 N N . LEU B 1 202 ? 22.438 46.562 12.391 1 68 202 LEU B N 1
ATOM 6486 C CA . LEU B 1 202 ? 22.203 46.094 13.742 1 68 202 LEU B CA 1
ATOM 6487 C C . LEU B 1 202 ? 20.797 45.5 13.859 1 68 202 LEU B C 1
ATOM 6489 O O . LEU B 1 202 ? 20.625 44.469 14.539 1 68 202 LEU B O 1
ATOM 6493 N N . THR B 1 203 ? 19.922 46.125 13.25 1 70.12 203 THR B N 1
ATOM 6494 C CA . THR B 1 203 ? 18.547 45.625 13.273 1 70.12 203 THR B CA 1
ATOM 6495 C C . THR B 1 203 ? 18.453 44.281 12.547 1 70.12 203 THR B C 1
ATOM 6497 O O . THR B 1 203 ? 17.781 43.375 13.016 1 70.12 203 THR B O 1
ATOM 6500 N N . ASP B 1 204 ? 19.156 44.219 11.461 1 76.5 204 ASP B N 1
ATOM 6501 C CA . ASP B 1 204 ? 19.172 42.969 10.703 1 76.5 204 ASP B CA 1
ATOM 6502 C C . ASP B 1 204 ? 19.797 41.844 11.523 1 76.5 204 ASP B C 1
ATOM 6504 O O . ASP B 1 204 ? 19.297 40.688 11.492 1 76.5 204 ASP B O 1
ATOM 6508 N N . GLN B 1 205 ? 20.781 42.188 12.188 1 76.25 205 GLN B N 1
ATOM 6509 C CA . GLN B 1 205 ? 21.453 41.188 13.016 1 76.25 205 GLN B CA 1
ATOM 6510 C C . GLN B 1 205 ? 20.562 40.75 14.18 1 76.25 205 GLN B C 1
ATOM 6512 O O . GLN B 1 205 ? 20.531 39.562 14.531 1 76.25 205 GLN B O 1
ATOM 6517 N N . ALA B 1 206 ? 19.969 41.656 14.75 1 72.31 206 ALA B N 1
ATOM 6518 C CA . ALA B 1 206 ? 19.062 41.375 15.859 1 72.31 206 ALA B CA 1
ATOM 6519 C C . ALA B 1 206 ? 17.891 40.5 15.391 1 72.31 206 ALA B C 1
ATOM 6521 O O . ALA B 1 206 ? 17.453 39.594 16.094 1 72.31 206 ALA B O 1
ATOM 6522 N N . GLU B 1 207 ? 17.359 40.844 14.281 1 76.12 207 GLU B N 1
ATOM 6523 C CA . GLU B 1 207 ? 16.266 40.062 13.711 1 76.12 207 GLU B CA 1
ATOM 6524 C C . GLU B 1 207 ? 16.719 38.625 13.414 1 76.12 207 GLU B C 1
ATOM 6526 O O . GLU B 1 207 ? 15.977 37.656 13.695 1 76.12 207 GLU B O 1
ATOM 6531 N N . THR B 1 208 ? 17.859 38.562 12.852 1 81.31 208 THR B N 1
ATOM 6532 C CA . THR B 1 208 ? 18.391 37.25 12.516 1 81.31 208 THR B CA 1
ATOM 6533 C C . THR B 1 208 ? 18.562 36.406 13.773 1 81.31 208 THR B C 1
ATOM 6535 O O . THR B 1 208 ? 18.219 35.219 13.789 1 81.31 208 THR B O 1
ATOM 6538 N N . LEU B 1 209 ? 19.094 36.969 14.742 1 78.19 209 LEU B N 1
ATOM 6539 C CA . LEU B 1 209 ? 19.328 36.25 15.984 1 78.19 209 LEU B CA 1
ATOM 6540 C C . LEU B 1 209 ? 18 35.844 16.609 1 78.19 209 LEU B C 1
ATOM 6542 O O . LEU B 1 209 ? 17.859 34.719 17.125 1 78.19 209 LEU B O 1
ATOM 6546 N N . ALA B 1 210 ? 17.062 36.719 16.609 1 75.94 210 ALA B N 1
ATOM 6547 C CA . ALA B 1 210 ? 15.734 36.375 17.141 1 75.94 210 ALA B CA 1
ATOM 6548 C C . ALA B 1 210 ? 15.109 35.219 16.375 1 75.94 210 ALA B C 1
ATOM 6550 O O . ALA B 1 210 ? 14.5 34.344 16.984 1 75.94 210 ALA B O 1
ATOM 6551 N N . LEU B 1 211 ? 15.258 35.25 15.125 1 80.25 211 LEU B N 1
ATOM 6552 C CA . LEU B 1 211 ? 14.695 34.188 14.289 1 80.25 211 LEU B CA 1
ATOM 6553 C C . LEU B 1 211 ? 15.406 32.875 14.547 1 80.25 211 LEU B C 1
ATOM 6555 O O . LEU B 1 211 ? 14.766 31.812 14.57 1 80.25 211 LEU B O 1
ATOM 6559 N N . LYS B 1 212 ? 16.719 32.969 14.695 1 82.56 212 LYS B N 1
ATOM 6560 C CA . LYS B 1 212 ? 17.5 31.781 15 1 82.56 212 LYS B CA 1
ATOM 6561 C C . LYS B 1 212 ? 17 31.125 16.297 1 82.56 212 LYS B C 1
ATOM 6563 O O . LYS B 1 212 ? 16.781 29.906 16.328 1 82.56 212 LYS B O 1
ATOM 6568 N N . GLN B 1 213 ? 16.844 31.906 17.25 1 79.44 213 GLN B N 1
ATOM 6569 C CA . GLN B 1 213 ? 16.453 31.422 18.562 1 79.44 213 GLN B CA 1
ATOM 6570 C C . GLN B 1 213 ? 15 30.922 18.562 1 79.44 213 GLN B C 1
ATOM 6572 O O . GLN B 1 213 ? 14.68 29.922 19.203 1 79.44 213 GLN B O 1
ATOM 6577 N N . ALA B 1 214 ? 14.156 31.562 17.859 1 78.88 214 ALA B N 1
ATOM 6578 C CA . ALA B 1 214 ? 12.766 31.141 17.719 1 78.88 214 ALA B CA 1
ATOM 6579 C C . ALA B 1 214 ? 12.672 29.797 17 1 78.88 214 ALA B C 1
ATOM 6581 O O . ALA B 1 214 ? 11.797 28.984 17.312 1 78.88 214 ALA B O 1
ATOM 6582 N N . GLU B 1 215 ? 13.523 29.578 16.078 1 83.62 215 GLU B N 1
ATOM 6583 C CA . GLU B 1 215 ? 13.539 28.344 15.305 1 83.62 215 GLU B CA 1
ATOM 6584 C C . GLU B 1 215 ? 13.828 27.141 16.203 1 83.62 215 GLU B C 1
ATOM 6586 O O . GLU B 1 215 ? 13.18 26.094 16.078 1 83.62 215 GLU B O 1
ATOM 6591 N N . THR B 1 216 ? 14.734 27.297 17.047 1 83.06 216 THR B N 1
ATOM 6592 C CA . THR B 1 216 ? 15.133 26.188 17.922 1 83.06 216 THR B CA 1
ATOM 6593 C C . THR B 1 216 ? 14.109 25.984 19.031 1 83.06 216 THR B C 1
ATOM 6595 O O . THR B 1 216 ? 13.672 24.859 19.281 1 83.06 216 THR B O 1
ATOM 6598 N N . SER B 1 217 ? 13.719 27.016 19.688 1 83.88 217 SER B N 1
ATOM 6599 C CA . SER B 1 217 ? 12.789 26.906 20.797 1 83.88 217 SER B CA 1
ATOM 6600 C C . SER B 1 217 ? 11.414 26.438 20.328 1 83.88 217 SER B C 1
ATOM 6602 O O . SER B 1 217 ? 10.672 25.812 21.094 1 83.88 217 SER B O 1
ATOM 6604 N N . GLY B 1 218 ? 11.117 26.719 19.078 1 86.56 218 GLY B N 1
ATOM 6605 C CA . GLY B 1 218 ? 9.812 26.391 18.531 1 86.56 218 GLY B CA 1
ATOM 6606 C C . GLY B 1 218 ? 9.539 24.906 18.5 1 86.56 218 GLY B C 1
ATOM 6607 O O . GLY B 1 218 ? 8.383 24.484 18.359 1 86.56 218 GLY B O 1
ATOM 6608 N N . TRP B 1 219 ? 10.539 24.094 18.672 1 91.75 219 TRP B N 1
ATOM 6609 C CA . TRP B 1 219 ? 10.391 22.641 18.609 1 91.75 219 TRP B CA 1
ATOM 6610 C C . TRP B 1 219 ? 10.062 22.062 19.984 1 91.75 219 TRP B C 1
ATOM 6612 O O . TRP B 1 219 ? 9.75 20.891 20.109 1 91.75 219 TRP B O 1
ATOM 6622 N N . PHE B 1 220 ? 10.109 22.922 21.016 1 91.5 220 PHE B N 1
ATOM 6623 C CA . PHE B 1 220 ? 9.961 22.438 22.391 1 91.5 220 PHE B CA 1
ATOM 6624 C C . PHE B 1 220 ? 8.734 23.047 23.047 1 91.5 220 PHE B C 1
ATOM 6626 O O . PHE B 1 220 ? 8.656 24.281 23.188 1 91.5 220 PHE B O 1
ATOM 6633 N N . LEU B 1 221 ? 7.91 22.219 23.422 1 89.5 221 LEU B N 1
ATOM 6634 C CA . LEU B 1 221 ? 6.691 22.656 24.094 1 89.5 221 LEU B CA 1
ATOM 6635 C C . LEU B 1 221 ? 6.891 22.688 25.609 1 89.5 221 LEU B C 1
ATOM 6637 O O . LEU B 1 221 ? 7.582 21.828 26.172 1 89.5 221 LEU B O 1
ATOM 6641 N N . LYS B 1 222 ? 6.277 23.578 26.172 1 85.38 222 LYS B N 1
ATOM 6642 C CA . LYS B 1 222 ? 6.316 23.656 27.625 1 85.38 222 LYS B CA 1
ATOM 6643 C C . LYS B 1 222 ? 5.227 22.797 28.25 1 85.38 222 LYS B C 1
ATOM 6645 O O . LYS B 1 222 ? 4.062 22.859 27.859 1 85.38 222 LYS B O 1
ATOM 6650 N N . CYS B 1 223 ? 5.637 21.922 29.125 1 78.69 223 CYS B N 1
ATOM 6651 C CA . CYS B 1 223 ? 4.707 21.078 29.859 1 78.69 223 CYS B CA 1
ATOM 6652 C C . CYS B 1 223 ? 4.84 21.297 31.375 1 78.69 223 CYS B C 1
ATOM 6654 O O . CYS B 1 223 ? 5.879 21 31.953 1 78.69 223 CYS B O 1
ATOM 6656 N N . PRO B 1 224 ? 3.736 21.812 32.062 1 70.81 224 PRO B N 1
ATOM 6657 C CA . PRO B 1 224 ? 2.377 22.016 31.547 1 70.81 224 PRO B CA 1
ATOM 6658 C C . PRO B 1 224 ? 2.248 23.266 30.688 1 70.81 224 PRO B C 1
ATOM 6660 O O . PRO B 1 224 ? 3.031 24.219 30.844 1 70.81 224 PRO B O 1
ATOM 6663 N N . GLU B 1 225 ? 1.259 23.188 29.844 1 69 225 GLU B N 1
ATOM 6664 C CA . GLU B 1 225 ? 1.092 24.203 28.828 1 69 225 GLU B CA 1
ATOM 6665 C C . GLU B 1 225 ? 0.776 25.562 29.453 1 69 225 GLU B C 1
ATOM 6667 O O . GLU B 1 225 ? 0.012 25.656 30.422 1 69 225 GLU B O 1
ATOM 6672 N N . ARG B 1 226 ? 1.554 26.453 28.969 1 64.06 226 ARG B N 1
ATOM 6673 C CA . ARG B 1 226 ? 1.204 27.828 29.297 1 64.06 226 ARG B CA 1
ATOM 6674 C C . ARG B 1 226 ? -0.018 28.281 28.5 1 64.06 226 ARG B C 1
ATOM 6676 O O . ARG B 1 226 ? -0.348 27.703 27.469 1 64.06 226 ARG B O 1
ATOM 6683 N N . GLN B 1 227 ? -0.84 28.984 29.188 1 55.75 227 GLN B N 1
ATOM 6684 C CA . GLN B 1 227 ? -2.064 29.516 28.594 1 55.75 227 GLN B CA 1
ATOM 6685 C C . GLN B 1 227 ? -1.752 30.391 27.375 1 55.75 227 GLN B C 1
ATOM 6687 O O . GLN B 1 227 ? -2.494 31.328 27.078 1 55.75 227 GLN B O 1
ATOM 6692 N N . GLU B 1 228 ? -0.594 29.969 26.703 1 59.72 228 GLU B N 1
ATOM 6693 C CA . GLU B 1 228 ? -0.214 30.812 25.578 1 59.72 228 GLU B CA 1
ATOM 6694 C C . GLU B 1 228 ? -0.572 30.141 24.25 1 59.72 228 GLU B C 1
ATOM 6696 O O . GLU B 1 228 ? -0.97 28.969 24.219 1 59.72 228 GLU B O 1
ATOM 6701 N N . ARG B 1 229 ? -0.684 30.969 23.25 1 59.72 229 ARG B N 1
ATOM 6702 C CA . ARG B 1 229 ? -1.012 30.516 21.906 1 59.72 229 ARG B CA 1
ATOM 6703 C C . ARG B 1 229 ? -0.065 29.406 21.453 1 59.72 229 ARG B C 1
ATOM 6705 O O . ARG B 1 229 ? -0.499 28.406 20.875 1 59.72 229 ARG B O 1
ATOM 6712 N N . TRP B 1 230 ? 1.189 29.547 21.641 1 62.72 230 TRP B N 1
ATOM 6713 C CA . TRP B 1 230 ? 2.236 28.562 21.438 1 62.72 230 TRP B CA 1
ATOM 6714 C C . TRP B 1 230 ? 3.047 28.344 22.703 1 62.72 230 TRP B C 1
ATOM 6716 O O . TRP B 1 230 ? 3.865 29.188 23.078 1 62.72 230 TRP B O 1
ATOM 6726 N N . PRO B 1 231 ? 2.654 27.281 23.344 1 72.62 231 PRO B N 1
ATOM 6727 C CA . PRO B 1 231 ? 3.322 27.078 24.641 1 72.62 231 PRO B CA 1
ATOM 6728 C C . PRO B 1 231 ? 4.746 26.531 24.484 1 72.62 231 PRO B C 1
ATOM 6730 O O . PRO B 1 231 ? 5.043 25.422 24.938 1 72.62 231 PRO B O 1
ATOM 6733 N N . ILE B 1 232 ? 5.562 27.469 23.891 1 76.94 232 ILE B N 1
ATOM 6734 C CA . ILE B 1 232 ? 6.934 27.078 23.594 1 76.94 232 ILE B CA 1
ATOM 6735 C C . ILE B 1 232 ? 7.82 27.312 24.812 1 76.94 232 ILE B C 1
ATOM 6737 O O . ILE B 1 232 ? 7.543 28.188 25.625 1 76.94 232 ILE B O 1
ATOM 6741 N N . SER B 1 233 ? 8.773 26.453 24.859 1 75.88 233 SER B N 1
ATOM 6742 C CA . SER B 1 233 ? 9.789 26.625 25.875 1 75.88 233 SER B CA 1
ATOM 6743 C C . SER B 1 233 ? 10.758 27.75 25.5 1 75.88 233 SER B C 1
ATOM 6745 O O . SER B 1 233 ? 11.102 27.906 24.328 1 75.88 233 SER B O 1
ATOM 6747 N N . ARG B 1 234 ? 11.156 28.453 26.531 1 76.69 234 ARG B N 1
ATOM 6748 C CA . ARG B 1 234 ? 12.195 29.469 26.328 1 76.69 234 ARG B CA 1
ATOM 6749 C C . ARG B 1 234 ? 13.57 28.812 26.188 1 76.69 234 ARG B C 1
ATOM 6751 O O . ARG B 1 234 ? 13.805 27.719 26.719 1 76.69 234 ARG B O 1
ATOM 6758 N N . LEU B 1 235 ? 14.359 29.5 25.453 1 81.31 235 LEU B N 1
ATOM 6759 C CA . LEU B 1 235 ? 15.695 28.984 25.203 1 81.31 235 LEU B CA 1
ATOM 6760 C C . LEU B 1 235 ? 16.422 28.719 26.516 1 81.31 235 LEU B C 1
ATOM 6762 O O . LEU B 1 235 ? 17.188 27.75 26.625 1 81.31 235 LEU B O 1
ATOM 6766 N N . ARG B 1 236 ? 16.156 29.5 27.516 1 79.25 236 ARG B N 1
ATOM 6767 C CA . ARG B 1 236 ? 16.828 29.375 28.797 1 79.25 236 ARG B CA 1
ATOM 6768 C C . ARG B 1 236 ? 16.375 28.125 29.547 1 79.25 236 ARG B C 1
ATOM 6770 O O . ARG B 1 236 ? 17.062 27.641 30.438 1 79.25 236 ARG B O 1
ATOM 6777 N N . GLU B 1 237 ? 15.227 27.703 29.172 1 87.06 237 GLU B N 1
ATOM 6778 C CA . GLU B 1 237 ? 14.672 26.516 29.812 1 87.06 237 GLU B CA 1
ATOM 6779 C C . GLU B 1 237 ? 15.219 25.234 29.188 1 87.06 237 GLU B C 1
ATOM 6781 O O . GLU B 1 237 ? 15.07 24.141 29.75 1 87.06 237 GLU B O 1
ATOM 6786 N N . LEU B 1 238 ? 15.859 25.359 28.109 1 90.88 238 LEU B N 1
ATOM 6787 C CA . LEU B 1 238 ? 16.391 24.203 27.406 1 90.88 238 LEU B CA 1
ATOM 6788 C C . LEU B 1 238 ? 17.75 23.797 27.953 1 90.88 238 LEU B C 1
ATOM 6790 O O . LEU B 1 238 ? 18.531 24.641 28.375 1 90.88 238 LEU B O 1
ATOM 6794 N N . LYS B 1 239 ? 17.984 22.547 28 1 94 239 LYS B N 1
ATOM 6795 C CA . LYS B 1 239 ? 19.281 21.969 28.281 1 94 239 LYS B CA 1
ATOM 6796 C C . LYS B 1 239 ? 19.812 21.188 27.078 1 94 239 LYS B C 1
ATOM 6798 O O . LYS B 1 239 ? 19.062 20.922 26.125 1 94 239 LYS B O 1
ATOM 6803 N N . ARG B 1 240 ? 21.094 20.938 27.141 1 95 240 ARG B N 1
ATOM 6804 C CA . ARG B 1 240 ? 21.719 20.25 26 1 95 240 ARG B CA 1
ATOM 6805 C C . ARG B 1 240 ? 21 18.953 25.688 1 95 240 ARG B C 1
ATOM 6807 O O . ARG B 1 240 ? 20.859 18.578 24.516 1 95 240 ARG B O 1
ATOM 6814 N N . GLY B 1 241 ? 20.625 18.203 26.703 1 95.81 241 GLY B N 1
ATOM 6815 C CA . GLY B 1 241 ? 19.953 16.938 26.516 1 95.81 241 GLY B CA 1
ATOM 6816 C C . GLY B 1 241 ? 18.672 17.047 25.734 1 95.81 241 GLY B C 1
ATOM 6817 O O . GLY B 1 241 ? 18.281 16.109 25.047 1 95.81 241 GLY B O 1
ATOM 6818 N N . ASN B 1 242 ? 17.922 18.172 25.906 1 96.19 242 ASN B N 1
ATOM 6819 C CA . ASN B 1 242 ? 16.703 18.391 25.141 1 96.19 242 ASN B CA 1
ATOM 6820 C C . ASN B 1 242 ? 17 18.469 23.641 1 96.19 242 ASN B C 1
ATOM 6822 O O . ASN B 1 242 ? 16.281 17.891 22.828 1 96.19 242 ASN B O 1
ATOM 6826 N N . VAL B 1 243 ? 18.078 19.141 23.281 1 95.12 243 VAL B N 1
ATOM 6827 C CA . VAL B 1 243 ? 18.469 19.297 21.875 1 95.12 243 VAL B CA 1
ATOM 6828 C C . VAL B 1 243 ? 18.984 17.953 21.328 1 95.12 243 VAL B C 1
ATOM 6830 O O . VAL B 1 243 ? 18.734 17.609 20.172 1 95.12 243 VAL B O 1
ATOM 6833 N N . ASP B 1 244 ? 19.609 17.172 22.188 1 96.25 244 ASP B N 1
ATOM 6834 C CA . ASP B 1 244 ? 20.047 15.844 21.797 1 96.25 244 ASP B CA 1
ATOM 6835 C C . ASP B 1 244 ? 18.875 14.953 21.406 1 96.25 244 ASP B C 1
ATOM 6837 O O . ASP B 1 244 ? 18.953 14.203 20.438 1 96.25 244 ASP B O 1
ATOM 6841 N N . GLU B 1 245 ? 17.875 15.07 22.188 1 96.5 245 GLU B N 1
ATOM 6842 C CA . GLU B 1 245 ? 16.672 14.289 21.922 1 96.5 245 GLU B CA 1
ATOM 6843 C C . GLU B 1 245 ? 16.047 14.672 20.578 1 96.5 245 GLU B C 1
ATOM 6845 O O . GLU B 1 245 ? 15.656 13.805 19.797 1 96.5 245 GLU B O 1
ATOM 6850 N N . TRP B 1 246 ? 15.961 15.938 20.391 1 95.88 246 TRP B N 1
ATOM 6851 C CA . TRP B 1 246 ? 15.398 16.406 19.125 1 95.88 246 TRP B CA 1
ATOM 6852 C C . TRP B 1 246 ? 16.25 15.945 17.953 1 95.88 246 TRP B C 1
ATOM 6854 O O . TRP B 1 246 ? 15.727 15.508 16.922 1 95.88 246 TRP B O 1
ATOM 6864 N N . VAL B 1 247 ? 17.594 16.031 18.078 1 96.25 247 VAL B N 1
ATOM 6865 C CA . VAL B 1 247 ? 18.516 15.641 17.016 1 96.25 247 VAL B CA 1
ATOM 6866 C C . VAL B 1 247 ? 18.375 14.148 16.719 1 96.25 247 VAL B C 1
ATOM 6868 O O . VAL B 1 247 ? 18.328 13.742 15.562 1 96.25 247 VAL B O 1
ATOM 6871 N N . ALA B 1 248 ? 18.297 13.32 17.766 1 95.56 248 ALA B N 1
ATOM 6872 C CA . ALA B 1 248 ? 18.141 11.875 17.609 1 95.56 248 ALA B CA 1
ATOM 6873 C C . ALA B 1 248 ? 16.875 11.531 16.828 1 95.56 248 ALA B C 1
ATOM 6875 O O . ALA B 1 248 ? 16.906 10.664 15.953 1 95.56 248 ALA B O 1
ATOM 6876 N N . TRP B 1 249 ? 15.828 12.258 17.094 1 94.94 249 TRP B N 1
ATOM 6877 C CA . TRP B 1 249 ? 14.57 12.031 16.391 1 94.94 249 TRP B CA 1
ATOM 6878 C C . TRP B 1 249 ? 14.648 12.578 14.961 1 94.94 249 TRP B C 1
ATOM 6880 O O . TRP B 1 249 ? 14.375 11.859 14 1 94.94 249 TRP B O 1
ATOM 6890 N N . ALA B 1 250 ? 15.039 13.789 14.805 1 94.44 250 ALA B N 1
ATOM 6891 C CA . ALA B 1 250 ? 14.906 14.531 13.562 1 94.44 250 ALA B CA 1
ATOM 6892 C C . ALA B 1 250 ? 15.805 13.945 12.469 1 94.44 250 ALA B C 1
ATOM 6894 O O . ALA B 1 250 ? 15.445 13.961 11.289 1 94.44 250 ALA B O 1
ATOM 6895 N N . PHE B 1 251 ? 16.922 13.359 12.898 1 93.88 251 PHE B N 1
ATOM 6896 C CA . PHE B 1 251 ? 17.875 12.969 11.867 1 93.88 251 PHE B CA 1
ATOM 6897 C C . PHE B 1 251 ? 18.109 11.461 11.891 1 93.88 251 PHE B C 1
ATOM 6899 O O . PHE B 1 251 ? 18.641 10.898 10.93 1 93.88 251 PHE B O 1
ATOM 6906 N N . PHE B 1 252 ? 17.672 10.805 12.984 1 90.94 252 PHE B N 1
ATOM 6907 C CA . PHE B 1 252 ? 17.938 9.375 13.094 1 90.94 252 PHE B CA 1
ATOM 6908 C C . PHE B 1 252 ? 16.672 8.602 13.438 1 90.94 252 PHE B C 1
ATOM 6910 O O . PHE B 1 252 ? 16.656 7.371 13.422 1 90.94 252 PHE B O 1
ATOM 6917 N N . ASN B 1 253 ? 15.648 9.273 13.727 1 90 253 ASN B N 1
ATOM 6918 C CA . ASN B 1 253 ? 14.352 8.688 14.031 1 90 253 ASN B CA 1
ATOM 6919 C C . ASN B 1 253 ? 14.453 7.629 15.125 1 90 253 ASN B C 1
ATOM 6921 O O . ASN B 1 253 ? 13.969 6.508 14.953 1 90 253 ASN B O 1
ATOM 6925 N N . CYS B 1 254 ? 15.141 7.93 16.125 1 91 254 CYS B N 1
ATOM 6926 C CA . CYS B 1 254 ? 15.297 7.02 17.266 1 91 254 CYS B CA 1
ATOM 6927 C C . CYS B 1 254 ? 15.492 7.785 18.562 1 91 254 CYS B C 1
ATOM 6929 O O . CYS B 1 254 ? 15.539 9.016 18.562 1 91 254 CYS B O 1
ATOM 6931 N N . GLN B 1 255 ? 15.5 7.012 19.641 1 92.69 255 GLN B N 1
ATOM 6932 C CA . GLN B 1 255 ? 15.836 7.59 20.938 1 92.69 255 GLN B CA 1
ATOM 6933 C C . GLN B 1 255 ? 17.344 7.816 21.078 1 92.69 255 GLN B C 1
ATOM 6935 O O . GLN B 1 255 ? 18.125 7.211 20.344 1 92.69 255 GLN B O 1
ATOM 6940 N N . VAL B 1 256 ? 17.688 8.711 21.953 1 94.44 256 VAL B N 1
ATOM 6941 C CA . VAL B 1 256 ? 19.078 9.102 22.125 1 94.44 256 VAL B CA 1
ATOM 6942 C C . VAL B 1 256 ? 19.938 7.867 22.406 1 94.44 256 VAL B C 1
ATOM 6944 O O . VAL B 1 256 ? 21.031 7.73 21.859 1 94.44 256 VAL B O 1
ATOM 6947 N N . ASP B 1 257 ? 19.375 6.93 23.156 1 92.56 257 ASP B N 1
ATOM 6948 C CA . ASP B 1 257 ? 20.141 5.754 23.562 1 92.56 257 ASP B CA 1
ATOM 6949 C C . ASP B 1 257 ? 20.188 4.711 22.453 1 92.56 257 ASP B C 1
ATOM 6951 O O . ASP B 1 257 ? 20.984 3.771 22.5 1 92.56 257 ASP B O 1
ATOM 6955 N N . GLU B 1 258 ? 19.406 4.91 21.453 1 90 258 GLU B N 1
ATOM 6956 C CA . GLU B 1 258 ? 19.312 3.941 20.375 1 90 258 GLU B CA 1
ATOM 6957 C C . GLU B 1 258 ? 20.203 4.352 19.188 1 90 258 GLU B C 1
ATOM 6959 O O . GLU B 1 258 ? 20.312 3.613 18.219 1 90 258 GLU B O 1
ATOM 6964 N N . VAL B 1 259 ? 20.797 5.508 19.297 1 92.06 259 VAL B N 1
ATOM 6965 C CA . VAL B 1 259 ? 21.703 5.938 18.234 1 92.06 259 VAL B CA 1
ATOM 6966 C C . VAL B 1 259 ? 22.875 4.961 18.125 1 92.06 259 VAL B C 1
ATOM 6968 O O . VAL B 1 259 ? 23.516 4.637 19.141 1 92.06 259 VAL B O 1
ATOM 6971 N N . PRO B 1 260 ? 23.078 4.434 16.922 1 86.62 260 PRO B N 1
ATOM 6972 C CA . PRO B 1 260 ? 24.219 3.523 16.766 1 86.62 260 PRO B CA 1
ATOM 6973 C C . PRO B 1 260 ? 25.531 4.133 17.25 1 86.62 260 PRO B C 1
ATOM 6975 O O . PRO B 1 260 ? 25.766 5.328 17.062 1 86.62 260 PRO B O 1
ATOM 6978 N N . GLU B 1 261 ? 26.375 3.352 17.75 1 89.94 261 GLU B N 1
ATOM 6979 C CA . GLU B 1 261 ? 27.656 3.795 18.297 1 89.94 261 GLU B CA 1
ATOM 6980 C C . GLU B 1 261 ? 28.484 4.527 17.25 1 89.94 261 GLU B C 1
ATOM 6982 O O . GLU B 1 261 ? 29.141 5.523 17.562 1 89.94 261 GLU B O 1
ATOM 6987 N N . SER B 1 262 ? 28.359 4.043 16.062 1 89.06 262 SER B N 1
ATOM 6988 C CA . SER B 1 262 ? 29.156 4.613 14.977 1 89.06 262 SER B CA 1
ATOM 6989 C C . SER B 1 262 ? 28.672 6.008 14.602 1 89.06 262 SER B C 1
ATOM 6991 O O . SER B 1 262 ? 29.391 6.77 13.945 1 89.06 262 SER B O 1
ATOM 6993 N N . ARG B 1 263 ? 27.5 6.406 15.094 1 93.56 263 ARG B N 1
ATOM 6994 C CA . ARG B 1 263 ? 26.906 7.676 14.688 1 93.56 263 ARG B CA 1
ATOM 6995 C C . ARG B 1 263 ? 26.797 8.641 15.859 1 93.56 263 ARG B C 1
ATOM 6997 O O . ARG B 1 263 ? 26.297 9.758 15.719 1 93.56 263 ARG B O 1
ATOM 7004 N N . LYS B 1 264 ? 27.281 8.25 17.016 1 94.44 264 LYS B N 1
ATOM 7005 C CA . LYS B 1 264 ? 27.172 9.062 18.219 1 94.44 264 LYS B CA 1
ATOM 7006 C C . LYS B 1 264 ? 27.953 10.367 18.078 1 94.44 264 LYS B C 1
ATOM 7008 O O . LYS B 1 264 ? 27.484 11.43 18.5 1 94.44 264 LYS B O 1
ATOM 7013 N N . ALA B 1 265 ? 29.078 10.219 17.531 1 94.75 265 ALA B N 1
ATOM 7014 C CA . ALA B 1 265 ? 29.906 11.422 17.344 1 94.75 265 ALA B CA 1
ATOM 7015 C C . ALA B 1 265 ? 29.203 12.414 16.422 1 94.75 265 ALA B C 1
ATOM 7017 O O . ALA B 1 265 ? 29.266 13.625 16.641 1 94.75 265 ALA B O 1
ATOM 7018 N N . GLU B 1 266 ? 28.609 11.938 15.422 1 95.94 266 GLU B N 1
ATOM 7019 C CA . GLU B 1 266 ? 27.875 12.773 14.477 1 95.94 266 GLU B CA 1
ATOM 7020 C C . GLU B 1 266 ? 26.719 13.492 15.148 1 95.94 266 GLU B C 1
ATOM 7022 O O . GLU B 1 266 ? 26.453 14.664 14.867 1 95.94 266 GLU B O 1
ATOM 7027 N N . THR B 1 267 ? 26.047 12.812 16.031 1 95.44 267 THR B N 1
ATOM 7028 C CA . THR B 1 267 ? 24.922 13.398 16.75 1 95.44 267 THR B CA 1
ATOM 7029 C C . THR B 1 267 ? 25.391 14.547 17.641 1 95.44 267 THR B C 1
ATOM 7031 O O . THR B 1 267 ? 24.719 15.578 17.734 1 95.44 267 THR B O 1
ATOM 7034 N N . GLN B 1 268 ? 26.5 14.359 18.219 1 95.5 268 GLN B N 1
ATOM 7035 C CA . GLN B 1 268 ? 27.047 15.406 19.062 1 95.5 268 GLN B CA 1
ATOM 7036 C C . GLN B 1 268 ? 27.469 16.625 18.25 1 95.5 268 GLN B C 1
ATOM 7038 O O . GLN B 1 268 ? 27.266 17.766 18.656 1 95.5 268 GLN B O 1
ATOM 7043 N N . GLU B 1 269 ? 27.969 16.312 17.125 1 96.88 269 GLU B N 1
ATOM 7044 C CA . GLU B 1 269 ? 28.375 17.406 16.234 1 96.88 269 GLU B CA 1
ATOM 7045 C C . GLU B 1 269 ? 27.172 18.219 15.781 1 96.88 269 GLU B C 1
ATOM 7047 O O . GLU B 1 269 ? 27.266 19.438 15.625 1 96.88 269 GLU B O 1
ATOM 7052 N N . LEU B 1 270 ? 26.156 17.562 15.523 1 96.88 270 LEU B N 1
ATOM 7053 C CA . LEU B 1 270 ? 24.938 18.234 15.117 1 96.88 270 LEU B CA 1
ATOM 7054 C C . LEU B 1 270 ? 24.438 19.156 16.234 1 96.88 270 LEU B C 1
ATOM 7056 O O . LEU B 1 270 ? 24.094 20.312 15.977 1 96.88 270 LEU B O 1
ATOM 7060 N N . THR B 1 271 ? 24.391 18.641 17.422 1 95.94 271 THR B N 1
ATOM 7061 C CA . THR B 1 271 ? 23.953 19.438 18.562 1 95.94 271 THR B CA 1
ATOM 7062 C C . THR B 1 271 ? 24.875 20.641 18.766 1 95.94 271 THR B C 1
ATOM 7064 O O . THR B 1 271 ? 24.391 21.75 19.016 1 95.94 271 THR B O 1
ATOM 7067 N N . ASP B 1 272 ? 26.141 20.422 18.656 1 95.88 272 ASP B N 1
ATOM 7068 C CA . ASP B 1 272 ? 27.109 21.5 18.797 1 95.88 272 ASP B CA 1
ATOM 7069 C C . ASP B 1 272 ? 26.891 22.578 17.75 1 95.88 272 ASP B C 1
ATOM 7071 O O . ASP B 1 272 ? 26.984 23.766 18.047 1 95.88 272 ASP B O 1
ATOM 7075 N N . GLU B 1 273 ? 26.641 22.172 16.547 1 95.44 273 GLU B N 1
ATOM 7076 C CA . GLU B 1 273 ? 26.406 23.125 15.469 1 95.44 273 GLU B CA 1
ATOM 7077 C C . GLU B 1 273 ? 25.156 23.969 15.734 1 95.44 273 GLU B C 1
ATOM 7079 O O . GLU B 1 273 ? 25.141 25.172 15.453 1 95.44 273 GLU B O 1
ATOM 7084 N N . ILE B 1 274 ? 24.156 23.344 16.25 1 93.19 274 ILE B N 1
ATOM 7085 C CA . ILE B 1 274 ? 22.922 24.062 16.578 1 93.19 274 ILE B CA 1
ATOM 7086 C C . ILE B 1 274 ? 23.188 25.094 17.656 1 93.19 274 ILE B C 1
ATOM 7088 O O . ILE B 1 274 ? 22.781 26.25 17.547 1 93.19 274 ILE B O 1
ATOM 7092 N N . MET B 1 275 ? 23.938 24.734 18.656 1 91.5 275 MET B N 1
ATOM 7093 C CA . MET B 1 275 ? 24.25 25.641 19.766 1 91.5 275 MET B CA 1
ATOM 7094 C C . MET B 1 275 ? 25.109 26.797 19.297 1 91.5 275 MET B C 1
ATOM 7096 O O . MET B 1 275 ? 24.906 27.938 19.719 1 91.5 275 MET B O 1
ATOM 7100 N N . ARG B 1 276 ? 26.016 26.438 18.484 1 92.38 276 ARG B N 1
ATOM 7101 C CA . ARG B 1 276 ? 26.875 27.484 17.922 1 92.38 276 ARG B CA 1
ATOM 7102 C C . ARG B 1 276 ? 26.062 28.469 17.094 1 92.38 276 ARG B C 1
ATOM 7104 O O . ARG B 1 276 ? 26.234 29.672 17.188 1 92.38 276 ARG B O 1
ATOM 7111 N N . TRP B 1 277 ? 25.234 27.906 16.281 1 89.31 277 TRP B N 1
ATOM 7112 C CA . TRP B 1 277 ? 24.422 28.703 15.367 1 89.31 277 TRP B CA 1
ATOM 7113 C C . TRP B 1 277 ? 23.469 29.609 16.141 1 89.31 277 TRP B C 1
ATOM 7115 O O . TRP B 1 277 ? 23.234 30.766 15.742 1 89.31 277 TRP B O 1
ATOM 7125 N N . MET B 1 278 ? 22.938 29.188 17.234 1 84.5 278 MET B N 1
ATOM 7126 C CA . MET B 1 278 ? 22 29.969 18.047 1 84.5 278 MET B CA 1
ATOM 7127 C C . MET B 1 278 ? 22.75 30.953 18.938 1 84.5 278 MET B C 1
ATOM 7129 O O . MET B 1 278 ? 22.141 31.859 19.5 1 84.5 278 MET B O 1
ATOM 7133 N N . GLU B 1 279 ? 23.984 30.703 19 1 83.25 279 GLU B N 1
ATOM 7134 C CA . GLU B 1 279 ? 24.828 31.562 19.828 1 83.25 279 GLU B CA 1
ATOM 7135 C C . GLU B 1 279 ? 24.391 31.516 21.297 1 83.25 279 GLU B C 1
ATOM 7137 O O . GLU B 1 279 ? 24.234 32.562 21.922 1 83.25 279 GLU B O 1
ATOM 7142 N N . VAL B 1 280 ? 24.062 30.344 21.719 1 82.38 280 VAL B N 1
ATOM 7143 C CA . VAL B 1 280 ? 23.719 30.125 23.125 1 82.38 280 VAL B CA 1
ATOM 7144 C C . VAL B 1 280 ? 24.484 28.922 23.672 1 82.38 280 VAL B C 1
ATOM 7146 O O . VAL B 1 280 ? 24.719 27.953 22.938 1 82.38 280 VAL B O 1
ATOM 7149 N N . ASP B 1 281 ? 24.875 29.031 24.859 1 84.81 281 ASP B N 1
ATOM 7150 C CA . ASP B 1 281 ? 25.484 27.906 25.562 1 84.81 281 ASP B CA 1
ATOM 7151 C C . ASP B 1 281 ? 24.484 27.234 26.484 1 84.81 281 ASP B C 1
ATOM 7153 O O . ASP B 1 281 ? 24.172 27.766 27.562 1 84.81 281 ASP B O 1
ATOM 7157 N N . LEU B 1 282 ? 24.094 26.109 26.125 1 89.5 282 LEU B N 1
ATOM 7158 C CA . LEU B 1 282 ? 23.125 25.359 26.938 1 89.5 282 LEU B CA 1
ATOM 7159 C C . LEU B 1 282 ? 23.844 24.5 27.969 1 89.5 282 LEU B C 1
ATOM 7161 O O . LEU B 1 282 ? 24.875 23.891 27.672 1 89.5 282 LEU B O 1
ATOM 7165 N N . GLU B 1 283 ? 23.297 24.5 29.141 1 91.75 283 GLU B N 1
ATOM 7166 C CA . GLU B 1 283 ? 23.844 23.656 30.203 1 91.75 283 GLU B CA 1
ATOM 7167 C C . GLU B 1 283 ? 23.625 22.172 29.906 1 91.75 283 GLU B C 1
ATOM 7169 O O . GLU B 1 283 ? 22.641 21.812 29.266 1 91.75 283 GLU B O 1
ATOM 7174 N N . PRO B 1 284 ? 24.594 21.375 30.438 1 93.31 284 PRO B N 1
ATOM 7175 C CA . PRO B 1 284 ? 24.359 19.938 30.312 1 93.31 284 PRO B CA 1
ATOM 7176 C C . PRO B 1 284 ? 23.141 19.469 31.094 1 93.31 284 PRO B C 1
ATOM 7178 O O . PRO B 1 284 ? 22.719 20.141 32.031 1 93.31 284 PRO B O 1
ATOM 7181 N N . GLY B 1 285 ? 22.594 18.391 30.656 1 94.88 285 GLY B N 1
ATOM 7182 C CA . GLY B 1 285 ? 21.438 17.844 31.344 1 94.88 285 GLY B CA 1
ATOM 7183 C C . GLY B 1 285 ? 20.188 17.797 30.469 1 94.88 285 GLY B C 1
ATOM 7184 O O . GLY B 1 285 ? 20.281 17.844 29.25 1 94.88 285 GLY B O 1
ATOM 7185 N N . TYR B 1 286 ? 19.031 17.562 31.219 1 94.94 286 TYR B N 1
ATOM 7186 C CA . TYR B 1 286 ? 17.75 17.422 30.562 1 94.94 286 TYR B CA 1
ATOM 7187 C C . TYR B 1 286 ? 16.641 18.062 31.375 1 94.94 286 TYR B C 1
ATOM 7189 O O . TYR B 1 286 ? 16.516 17.812 32.562 1 94.94 286 TYR B O 1
ATOM 7197 N N . ASN B 1 287 ? 15.883 18.953 30.766 1 94.31 287 ASN B N 1
ATOM 7198 C CA . ASN B 1 287 ? 14.703 19.562 31.391 1 94.31 287 ASN B CA 1
ATOM 7199 C C . ASN B 1 287 ? 13.422 18.859 30.953 1 94.31 287 ASN B C 1
ATOM 7201 O O . ASN B 1 287 ? 12.977 19.016 29.812 1 94.31 287 ASN B O 1
ATOM 7205 N N . PRO B 1 288 ? 12.758 18.141 31.844 1 92.81 288 PRO B N 1
ATOM 7206 C CA . PRO B 1 288 ? 11.555 17.391 31.484 1 92.81 288 PRO B CA 1
ATOM 7207 C C . PRO B 1 288 ? 10.367 18.297 31.156 1 92.81 288 PRO B C 1
ATOM 7209 O O . PRO B 1 288 ? 9.375 17.828 30.578 1 92.81 288 PRO B O 1
ATOM 7212 N N . GLU B 1 289 ? 10.43 19.547 31.453 1 91.06 289 GLU B N 1
ATOM 7213 C CA . GLU B 1 289 ? 9.328 20.469 31.172 1 91.06 289 GLU B CA 1
ATOM 7214 C C . GLU B 1 289 ? 9.398 20.984 29.75 1 91.06 289 GLU B C 1
ATOM 7216 O O . GLU B 1 289 ? 8.43 21.562 29.25 1 91.06 289 GLU B O 1
ATOM 7221 N N . ALA B 1 290 ? 10.523 20.906 29.156 1 92.25 290 ALA B N 1
ATOM 7222 C CA . ALA B 1 290 ? 10.68 21.266 27.75 1 92.25 290 ALA B CA 1
ATOM 7223 C C . ALA B 1 290 ? 10.609 20.031 26.859 1 92.25 290 ALA B C 1
ATOM 7225 O O . ALA B 1 290 ? 11.609 19.328 26.672 1 92.25 290 ALA B O 1
ATOM 7226 N N . VAL B 1 291 ? 9.484 19.797 26.25 1 91.56 291 VAL B N 1
ATOM 7227 C CA . VAL B 1 291 ? 9.227 18.547 25.531 1 91.56 291 VAL B CA 1
ATOM 7228 C C . VAL B 1 291 ? 9.398 18.781 24.031 1 91.56 291 VAL B C 1
ATOM 7230 O O . VAL B 1 291 ? 8.742 19.656 23.453 1 91.56 291 VAL B O 1
ATOM 7233 N N . ALA B 1 292 ? 10.219 18.031 23.453 1 94.12 292 ALA B N 1
ATOM 7234 C CA . ALA B 1 292 ? 10.43 18.125 22.016 1 94.12 292 ALA B CA 1
ATOM 7235 C C . ALA B 1 292 ? 9.266 17.5 21.25 1 94.12 292 ALA B C 1
ATOM 7237 O O . ALA B 1 292 ? 8.742 16.453 21.641 1 94.12 292 ALA B O 1
ATOM 7238 N N . MET B 1 293 ? 8.766 18.156 20.219 1 94.62 293 MET B N 1
ATOM 7239 C CA . MET B 1 293 ? 7.824 17.547 19.297 1 94.62 293 MET B CA 1
ATOM 7240 C C . MET B 1 293 ? 8.531 16.547 18.375 1 94.62 293 MET B C 1
ATOM 7242 O O . MET B 1 293 ? 9.336 16.938 17.531 1 94.62 293 MET B O 1
ATOM 7246 N N . ARG B 1 294 ? 8.148 15.266 18.5 1 95.19 294 ARG B N 1
ATOM 7247 C CA . ARG B 1 294 ? 8.875 14.242 17.766 1 95.19 294 ARG B CA 1
ATOM 7248 C C . ARG B 1 294 ? 7.977 13.57 16.734 1 95.19 294 ARG B C 1
ATOM 7250 O O . ARG B 1 294 ? 8.383 12.594 16.094 1 95.19 294 ARG B O 1
ATOM 7257 N N . LEU B 1 295 ? 6.812 13.953 16.578 1 94.94 295 LEU B N 1
ATOM 7258 C CA . LEU B 1 295 ? 5.836 13.555 15.57 1 94.94 295 LEU B CA 1
ATOM 7259 C C . LEU B 1 295 ? 5.77 12.039 15.445 1 94.94 295 LEU B C 1
ATOM 7261 O O . LEU B 1 295 ? 4.855 11.406 15.977 1 94.94 295 LEU B O 1
ATOM 7265 N N . THR B 1 296 ? 6.777 11.305 14.844 1 94.25 296 THR B N 1
ATOM 7266 C CA . THR B 1 296 ? 6.762 9.891 14.484 1 94.25 296 THR B CA 1
ATOM 7267 C C . THR B 1 296 ? 6.965 9.016 15.711 1 94.25 296 THR B C 1
ATOM 7269 O O . THR B 1 296 ? 6.715 7.809 15.672 1 94.25 296 THR B O 1
ATOM 7272 N N . MET B 1 297 ? 7.398 9.578 16.781 1 94 297 MET B N 1
ATOM 7273 C CA . MET B 1 297 ? 7.68 8.789 17.969 1 94 297 MET B CA 1
ATOM 7274 C C . MET B 1 297 ? 6.699 9.125 19.094 1 94 297 MET B C 1
ATOM 7276 O O . MET B 1 297 ? 6.707 8.492 20.141 1 94 297 MET B O 1
ATOM 7280 N N . ASP B 1 298 ? 5.961 10.164 18.891 1 95.19 298 ASP B N 1
ATOM 7281 C CA . ASP B 1 298 ? 4.961 10.555 19.875 1 95.19 298 ASP B CA 1
ATOM 7282 C C . ASP B 1 298 ? 3.676 9.75 19.719 1 95.19 298 ASP B C 1
ATOM 7284 O O . ASP B 1 298 ? 3.459 9.125 18.672 1 95.19 298 ASP B O 1
ATOM 7288 N N . PRO B 1 299 ? 2.822 9.695 20.703 1 94.31 299 PRO B N 1
ATOM 7289 C CA . PRO B 1 299 ? 1.537 9 20.594 1 94.31 299 PRO B CA 1
ATOM 7290 C C . PRO B 1 299 ? 0.672 9.547 19.469 1 94.31 299 PRO B C 1
ATOM 7292 O O . PRO B 1 299 ? 0.694 10.75 19.188 1 94.31 299 PRO B O 1
ATOM 7295 N N . ILE B 1 300 ? -0.06 8.695 18.828 1 95.56 300 ILE B N 1
ATOM 7296 C CA . ILE B 1 300 ? -0.951 9.102 17.75 1 95.56 300 ILE B CA 1
ATOM 7297 C C . ILE B 1 300 ? -2.143 9.867 18.312 1 95.56 300 ILE B C 1
ATOM 7299 O O . ILE B 1 300 ? -2.914 9.32 19.109 1 95.56 300 ILE B O 1
ATOM 7303 N N . PRO B 1 301 ? -2.25 11.109 17.906 1 94.56 301 PRO B N 1
ATOM 7304 C CA . PRO B 1 301 ? -3.375 11.883 18.438 1 94.56 301 PRO B CA 1
ATOM 7305 C C . PRO B 1 301 ? -4.695 11.547 17.75 1 94.56 301 PRO B C 1
ATOM 7307 O O . PRO B 1 301 ? -5.098 12.242 16.797 1 94.56 301 PRO B O 1
ATOM 7310 N N . SER B 1 302 ? -5.395 10.492 18.156 1 95 302 SER B N 1
ATOM 7311 C CA . SER B 1 302 ? -6.641 10.117 17.484 1 95 302 SER B CA 1
ATOM 7312 C C . SER B 1 302 ? -7.824 10.203 18.438 1 95 302 SER B C 1
ATOM 7314 O O . SER B 1 302 ? -7.652 10.094 19.656 1 95 302 SER B O 1
ATOM 7316 N N . ALA B 1 303 ? -8.891 10.508 17.844 1 94.38 303 ALA B N 1
ATOM 7317 C CA . ALA B 1 303 ? -10.18 10.477 18.531 1 94.38 303 ALA B CA 1
ATOM 7318 C C . ALA B 1 303 ? -11.172 9.594 17.781 1 94.38 303 ALA B C 1
ATOM 7320 O O . ALA B 1 303 ? -11.219 9.602 16.547 1 94.38 303 ALA B O 1
ATOM 7321 N N . HIS B 1 304 ? -11.969 8.891 18.484 1 93.06 304 HIS B N 1
ATOM 7322 C CA . HIS B 1 304 ? -12.891 7.906 17.922 1 93.06 304 HIS B CA 1
ATOM 7323 C C . HIS B 1 304 ? -13.961 8.578 17.078 1 93.06 304 HIS B C 1
ATOM 7325 O O . HIS B 1 304 ? -14.477 9.641 17.438 1 93.06 304 HIS B O 1
ATOM 7331 N N . ARG B 1 305 ? -14.234 7.898 16 1 92.44 305 ARG B N 1
ATOM 7332 C CA . ARG B 1 305 ? -15.383 8.148 15.141 1 92.44 305 ARG B CA 1
ATOM 7333 C C . ARG B 1 305 ? -16.203 6.879 14.953 1 92.44 305 ARG B C 1
ATOM 7335 O O . ARG B 1 305 ? -15.656 5.785 14.82 1 92.44 305 ARG B O 1
ATOM 7342 N N . PRO B 1 306 ? -17.5 7.145 14.961 1 94.12 306 PRO B N 1
ATOM 7343 C CA . PRO B 1 306 ? -18.328 5.961 14.742 1 94.12 306 PRO B CA 1
ATOM 7344 C C . PRO B 1 306 ? -18.312 5.484 13.289 1 94.12 306 PRO B C 1
ATOM 7346 O O . PRO B 1 306 ? -17.797 6.18 12.414 1 94.12 306 PRO B O 1
ATOM 7349 N N . LEU B 1 307 ? -18.859 4.281 13.016 1 93.25 307 LEU B N 1
ATOM 7350 C CA . LEU B 1 307 ? -18.844 3.66 11.695 1 93.25 307 LEU B CA 1
ATOM 7351 C C . LEU B 1 307 ? -19.672 4.473 10.703 1 93.25 307 LEU B C 1
ATOM 7353 O O . LEU B 1 307 ? -19.359 4.523 9.516 1 93.25 307 LEU B O 1
ATOM 7357 N N . ILE B 1 308 ? -20.688 5.137 11.188 1 91 308 ILE B N 1
ATOM 7358 C CA . ILE B 1 308 ? -21.547 5.934 10.312 1 91 308 ILE B CA 1
ATOM 7359 C C . ILE B 1 308 ? -20.719 7.051 9.672 1 91 308 ILE B C 1
ATOM 7361 O O . ILE B 1 308 ? -20.969 7.438 8.523 1 91 308 ILE B O 1
ATOM 7365 N N . TYR B 1 309 ? -19.75 7.594 10.484 1 93.69 309 TYR B N 1
ATOM 7366 C CA . TYR B 1 309 ? -18.859 8.602 9.93 1 93.69 309 TYR B CA 1
ATOM 7367 C C . TYR B 1 309 ? -18.125 8.078 8.703 1 93.69 309 TYR B C 1
ATOM 7369 O O . TYR B 1 309 ? -18.078 8.742 7.664 1 93.69 309 TYR B O 1
ATOM 7377 N N . TYR B 1 310 ? -17.656 6.867 8.727 1 93.81 310 TYR B N 1
ATOM 7378 C CA . TYR B 1 310 ? -16.922 6.27 7.625 1 93.81 310 TYR B CA 1
ATOM 7379 C C . TYR B 1 310 ? -17.859 5.832 6.504 1 93.81 310 TYR B C 1
ATOM 7381 O O . TYR B 1 310 ? -17.469 5.824 5.332 1 93.81 310 TYR B O 1
ATOM 7389 N N . ALA B 1 311 ? -19.094 5.465 6.875 1 91.81 311 ALA B N 1
ATOM 7390 C CA . ALA B 1 311 ? -20.094 5.176 5.848 1 91.81 311 ALA B CA 1
ATOM 7391 C C . ALA B 1 311 ? -20.328 6.391 4.953 1 91.81 311 ALA B C 1
ATOM 7393 O O . ALA B 1 311 ? -20.516 6.25 3.744 1 91.81 311 ALA B O 1
ATOM 7394 N N . VAL B 1 312 ? -20.219 7.512 5.547 1 92.38 312 VAL B N 1
ATOM 7395 C CA . VAL B 1 312 ? -20.422 8.742 4.793 1 92.38 312 VAL B CA 1
ATOM 7396 C C . VAL B 1 312 ? -19.156 9.094 4.02 1 92.38 312 VAL B C 1
ATOM 7398 O O . VAL B 1 312 ? -19.188 9.234 2.795 1 92.38 312 VAL B O 1
ATOM 7401 N N . THR B 1 313 ? -18.016 9.117 4.715 1 93.38 313 THR B N 1
ATOM 7402 C CA . THR B 1 313 ? -16.781 9.633 4.109 1 93.38 313 THR B CA 1
ATOM 7403 C C . THR B 1 313 ? -16.219 8.633 3.102 1 93.38 313 THR B C 1
ATOM 7405 O O . THR B 1 313 ? -15.664 9.031 2.076 1 93.38 313 THR B O 1
ATOM 7408 N N . GLN B 1 314 ? -16.422 7.383 3.287 1 91.5 314 GLN B N 1
ATOM 7409 C CA . GLN B 1 314 ? -15.82 6.375 2.426 1 91.5 314 GLN B CA 1
ATOM 7410 C C . GLN B 1 314 ? -16.812 5.867 1.385 1 91.5 314 GLN B C 1
ATOM 7412 O O . GLN B 1 314 ? -16.453 5.672 0.221 1 91.5 314 GLN B O 1
ATOM 7417 N N . ALA B 1 315 ? -18.031 5.695 1.768 1 89.31 315 ALA B N 1
ATOM 7418 C CA . ALA B 1 315 ? -18.984 5.105 0.833 1 89.31 315 ALA B CA 1
ATOM 7419 C C . ALA B 1 315 ? -19.766 6.188 0.09 1 89.31 315 ALA B C 1
ATOM 7421 O O . ALA B 1 315 ? -19.672 6.293 -1.136 1 89.31 315 ALA B O 1
ATOM 7422 N N . ILE B 1 316 ? -20.391 7.062 0.8 1 92.38 316 ILE B N 1
ATOM 7423 C CA . ILE B 1 316 ? -21.281 8.039 0.175 1 92.38 316 ILE B CA 1
ATOM 7424 C C . ILE B 1 316 ? -20.453 9.039 -0.633 1 92.38 316 ILE B C 1
ATOM 7426 O O . ILE B 1 316 ? -20.734 9.281 -1.809 1 92.38 316 ILE B O 1
ATOM 7430 N N . PHE B 1 317 ? -19.391 9.625 0.014 1 93.75 317 PHE B N 1
ATOM 7431 C CA . PHE B 1 317 ? -18.578 10.609 -0.689 1 93.75 317 PHE B CA 1
ATOM 7432 C C . PHE B 1 317 ? -17.922 9.992 -1.915 1 93.75 317 PHE B C 1
ATOM 7434 O O . PHE B 1 317 ? -17.75 10.656 -2.938 1 93.75 317 PHE B O 1
ATOM 7441 N N . SER B 1 318 ? -17.547 8.688 -1.867 1 92.12 318 SER B N 1
ATOM 7442 C CA . SER B 1 318 ? -16.953 8.016 -3.018 1 92.12 318 SER B CA 1
ATOM 7443 C C . SER B 1 318 ? -17.922 7.953 -4.188 1 92.12 318 SER B C 1
ATOM 7445 O O . SER B 1 318 ? -17.531 8.133 -5.344 1 92.12 318 SER B O 1
ATOM 7447 N N . GLN B 1 319 ? -19.219 7.73 -3.891 1 91.62 319 GLN B N 1
ATOM 7448 C CA . GLN B 1 319 ? -20.219 7.691 -4.941 1 91.62 319 GLN B CA 1
ATOM 7449 C C . GLN B 1 319 ? -20.453 9.078 -5.531 1 91.62 319 GLN B C 1
ATOM 7451 O O . GLN B 1 319 ? -20.609 9.227 -6.746 1 91.62 319 GLN B O 1
ATOM 7456 N N . ILE B 1 320 ? -20.453 10.039 -4.691 1 94.69 320 ILE B N 1
ATOM 7457 C CA . ILE B 1 320 ? -20.625 11.414 -5.156 1 94.69 320 ILE B CA 1
ATOM 7458 C C . ILE B 1 320 ? -19.469 11.797 -6.078 1 94.69 320 ILE B C 1
ATOM 7460 O O . ILE B 1 320 ? -19.688 12.359 -7.152 1 94.69 320 ILE B O 1
ATOM 7464 N N . ILE B 1 321 ? -18.297 11.453 -5.668 1 95.44 321 ILE B N 1
ATOM 7465 C CA . ILE B 1 321 ? -17.109 11.75 -6.461 1 95.44 321 ILE B CA 1
ATOM 7466 C C . ILE B 1 321 ? -17.188 11.016 -7.793 1 95.44 321 ILE B C 1
ATOM 7468 O O . ILE B 1 321 ? -16.906 11.586 -8.844 1 95.44 321 ILE B O 1
ATOM 7472 N N . HIS B 1 322 ? -17.609 9.766 -7.75 1 94 322 HIS B N 1
ATOM 7473 C CA . HIS B 1 322 ? -17.719 8.961 -8.961 1 94 322 HIS B CA 1
ATOM 7474 C C . HIS B 1 322 ? -18.672 9.617 -9.961 1 94 322 HIS B C 1
ATOM 7476 O O . HIS B 1 322 ? -18.344 9.773 -11.133 1 94 322 HIS B O 1
ATOM 7482 N N . PHE B 1 323 ? -19.812 10.07 -9.484 1 94.44 323 PHE B N 1
ATOM 7483 C CA . PHE B 1 323 ? -20.812 10.672 -10.344 1 94.44 323 PHE B CA 1
ATOM 7484 C C . PHE B 1 323 ? -20.359 12.023 -10.859 1 94.44 323 PHE B C 1
ATOM 7486 O O . PHE B 1 323 ? -20.516 12.336 -12.039 1 94.44 323 PHE B O 1
ATOM 7493 N N . GLN B 1 324 ? -19.781 12.75 -10.008 1 95.25 324 GLN B N 1
ATOM 7494 C CA . GLN B 1 324 ? -19.312 14.078 -10.383 1 95.25 324 GLN B CA 1
ATOM 7495 C C . GLN B 1 324 ? -18.203 13.992 -11.43 1 95.25 324 GLN B C 1
ATOM 7497 O O . GLN B 1 324 ? -18.266 14.672 -12.461 1 95.25 324 GLN B O 1
ATOM 7502 N N . LEU B 1 325 ? -17.234 13.18 -11.195 1 96.81 325 LEU B N 1
ATOM 7503 C CA . LEU B 1 325 ? -16.078 13.109 -12.078 1 96.81 325 LEU B CA 1
ATOM 7504 C C . LEU B 1 325 ? -16.453 12.453 -13.406 1 96.81 325 LEU B C 1
ATOM 7506 O O . LEU B 1 325 ? -16 12.883 -14.469 1 96.81 325 LEU B O 1
ATOM 7510 N N . THR B 1 326 ? -17.297 11.391 -13.328 1 95.81 326 THR B N 1
ATOM 7511 C CA . THR B 1 326 ? -17.75 10.789 -14.578 1 95.81 326 THR B CA 1
ATOM 7512 C C . THR B 1 326 ? -18.531 11.789 -15.406 1 95.81 326 THR B C 1
ATOM 7514 O O . THR B 1 326 ? -18.422 11.82 -16.641 1 95.81 326 THR B O 1
ATOM 7517 N N . GLY B 1 327 ? -19.344 12.594 -14.766 1 95 327 GLY B N 1
ATOM 7518 C CA . GLY B 1 327 ? -20.078 13.648 -15.445 1 95 327 GLY B CA 1
ATOM 7519 C C . GLY B 1 327 ? -19.188 14.68 -16.094 1 95 327 GLY B C 1
ATOM 7520 O O . GLY B 1 327 ? -19.547 15.289 -17.109 1 95 327 GLY B O 1
ATOM 7521 N N . MET B 1 328 ? -18 14.836 -15.562 1 95.25 328 MET B N 1
ATOM 7522 C CA . MET B 1 328 ? -17.031 15.805 -16.078 1 95.25 328 MET B CA 1
ATOM 7523 C C . MET B 1 328 ? -16.141 15.172 -17.156 1 95.25 328 MET B C 1
ATOM 7525 O O . MET B 1 328 ? -15.234 15.812 -17.672 1 95.25 328 MET B O 1
ATOM 7529 N N . GLY B 1 329 ? -16.281 13.844 -17.391 1 95.06 329 GLY B N 1
ATOM 7530 C CA . GLY B 1 329 ? -15.547 13.188 -18.453 1 95.06 329 GLY B CA 1
ATOM 7531 C C . GLY B 1 329 ? -14.375 12.375 -17.953 1 95.06 329 GLY B C 1
ATOM 7532 O O . GLY B 1 329 ? -13.578 11.859 -18.734 1 95.06 329 GLY B O 1
ATOM 7533 N N . PHE B 1 330 ? -14.266 12.227 -16.641 1 96.69 330 PHE B N 1
ATOM 7534 C CA . PHE B 1 330 ? -13.18 11.438 -16.094 1 96.69 330 PHE B CA 1
ATOM 7535 C C . PHE B 1 330 ? -13.555 9.969 -16.016 1 96.69 330 PHE B C 1
ATOM 7537 O O . PHE B 1 330 ? -14.727 9.633 -15.797 1 96.69 330 PHE B O 1
ATOM 7544 N N . GLY B 1 331 ? -12.555 9.078 -16.219 1 94.75 331 GLY B N 1
ATOM 7545 C CA . GLY B 1 331 ? -12.688 7.652 -15.969 1 94.75 331 GLY B CA 1
ATOM 7546 C C . GLY B 1 331 ? -11.727 7.145 -14.914 1 94.75 331 GLY B C 1
ATOM 7547 O O . GLY B 1 331 ? -10.594 7.625 -14.812 1 94.75 331 GLY B O 1
ATOM 7548 N N . PRO B 1 332 ? -12.164 6.199 -14.102 1 93.75 332 PRO B N 1
ATOM 7549 C CA . PRO B 1 332 ? -11.297 5.648 -13.055 1 93.75 332 PRO B CA 1
ATOM 7550 C C . PRO B 1 332 ? -10.273 4.656 -13.609 1 93.75 332 PRO B C 1
ATOM 7552 O O . PRO B 1 332 ? -10.594 3.865 -14.5 1 93.75 332 PRO B O 1
ATOM 7555 N N . HIS B 1 333 ? -9.07 4.746 -13.148 1 92.94 333 HIS B N 1
ATOM 7556 C CA . HIS B 1 333 ? -7.973 3.871 -13.539 1 92.94 333 HIS B CA 1
ATOM 7557 C C . HIS B 1 333 ? -7.066 3.561 -12.352 1 92.94 333 HIS B C 1
ATOM 7559 O O . HIS B 1 333 ? -7.258 4.105 -11.258 1 92.94 333 HIS B O 1
ATOM 7565 N N . TRP B 1 334 ? -6.152 2.631 -12.586 1 92 334 TRP B N 1
ATOM 7566 C CA . TRP B 1 334 ? -5.203 2.246 -11.547 1 92 334 TRP B CA 1
ATOM 7567 C C . TRP B 1 334 ? -3.791 2.148 -12.109 1 92 334 TRP B C 1
ATOM 7569 O O . TRP B 1 334 ? -3.596 1.699 -13.242 1 92 334 TRP B O 1
ATOM 7579 N N . SER B 1 335 ? -2.863 2.582 -11.445 1 93.25 335 SER B N 1
ATOM 7580 C CA . SER B 1 335 ? -1.435 2.326 -11.602 1 93.25 335 SER B CA 1
ATOM 7581 C C . SER B 1 335 ? -0.862 1.619 -10.375 1 93.25 335 SER B C 1
ATOM 7583 O O . SER B 1 335 ? -0.497 2.268 -9.391 1 93.25 335 SER B O 1
ATOM 7585 N N . GLY B 1 336 ? -0.766 0.293 -10.5 1 90.88 336 GLY B N 1
ATOM 7586 C CA . GLY B 1 336 ? -0.513 -0.437 -9.273 1 90.88 336 GLY B CA 1
ATOM 7587 C C . GLY B 1 336 ? -1.602 -0.25 -8.234 1 90.88 336 GLY B C 1
ATOM 7588 O O . GLY B 1 336 ? -2.783 -0.451 -8.523 1 90.88 336 GLY B O 1
ATOM 7589 N N . THR B 1 337 ? -1.183 0.2 -7.121 1 93.5 337 THR B N 1
ATOM 7590 C CA . THR B 1 337 ? -2.137 0.381 -6.035 1 93.5 337 THR B CA 1
ATOM 7591 C C . THR B 1 337 ? -2.672 1.811 -6.016 1 93.5 337 THR B C 1
ATOM 7593 O O . THR B 1 337 ? -3.525 2.148 -5.195 1 93.5 337 THR B O 1
ATOM 7596 N N . LEU B 1 338 ? -2.225 2.652 -6.895 1 95.12 338 LEU B N 1
ATOM 7597 C CA . LEU B 1 338 ? -2.645 4.051 -6.941 1 95.12 338 LEU B CA 1
ATOM 7598 C C . LEU B 1 338 ? -3.896 4.211 -7.797 1 95.12 338 LEU B C 1
ATOM 7600 O O . LEU B 1 338 ? -3.873 3.93 -9 1 95.12 338 LEU B O 1
ATOM 7604 N N . HIS B 1 339 ? -4.926 4.621 -7.23 1 94.75 339 HIS B N 1
ATOM 7605 C CA . HIS B 1 339 ? -6.16 4.961 -7.926 1 94.75 339 HIS B CA 1
ATOM 7606 C C . HIS B 1 339 ? -6.113 6.387 -8.461 1 94.75 339 HIS B C 1
ATOM 7608 O O . HIS B 1 339 ? -5.656 7.301 -7.773 1 94.75 339 HIS B O 1
ATOM 7614 N N . TYR B 1 340 ? -6.477 6.582 -9.703 1 96.81 340 TYR B N 1
ATOM 7615 C CA . TYR B 1 340 ? -6.523 7.922 -10.273 1 96.81 340 TYR B CA 1
ATOM 7616 C C . TYR B 1 340 ? -7.648 8.039 -11.297 1 96.81 340 TYR B C 1
ATOM 7618 O O . TYR B 1 340 ? -8.219 7.027 -11.719 1 96.81 340 TYR B O 1
ATOM 7626 N N . TRP B 1 341 ? -8.008 9.242 -11.594 1 97.5 341 TRP B N 1
ATOM 7627 C CA . TRP B 1 341 ? -8.992 9.57 -12.617 1 97.5 341 TRP B CA 1
ATOM 7628 C C . TRP B 1 341 ? -8.336 10.234 -13.82 1 97.5 341 TRP B C 1
ATOM 7630 O O . TRP B 1 341 ? -7.449 11.07 -13.664 1 97.5 341 TRP B O 1
ATOM 7640 N N . HIS B 1 342 ? -8.719 9.844 -15 1 96.81 342 HIS B N 1
ATOM 7641 C CA . HIS B 1 342 ? -8.133 10.375 -16.219 1 96.81 342 HIS B CA 1
ATOM 7642 C C . HIS B 1 342 ? -9.203 10.961 -17.141 1 96.81 342 HIS B C 1
ATOM 7644 O O . HIS B 1 342 ? -10.266 10.359 -17.312 1 96.81 342 HIS B O 1
ATOM 7650 N N . ARG B 1 343 ? -8.977 12.156 -17.656 1 97 343 ARG B N 1
ATOM 7651 C CA . ARG B 1 343 ? -9.797 12.797 -18.688 1 97 343 ARG B CA 1
ATOM 7652 C C . ARG B 1 343 ? -8.953 13.164 -19.906 1 97 343 ARG B C 1
ATOM 7654 O O . ARG B 1 343 ? -8.016 13.953 -19.797 1 97 343 ARG B O 1
ATOM 7661 N N . PRO B 1 344 ? -9.273 12.531 -21.062 1 93.38 344 PRO B N 1
ATOM 7662 C CA . PRO B 1 344 ? -8.562 12.898 -22.297 1 93.38 344 PRO B CA 1
ATOM 7663 C C . PRO B 1 344 ? -8.883 14.32 -22.75 1 93.38 344 PRO B C 1
ATOM 7665 O O . PRO B 1 344 ? -9.859 14.914 -22.297 1 93.38 344 PRO B O 1
ATOM 7668 N N . PRO B 1 345 ? -8.039 14.82 -23.641 1 91.69 345 PRO B N 1
ATOM 7669 C CA . PRO B 1 345 ? -8.312 16.156 -24.156 1 91.69 345 PRO B CA 1
ATOM 7670 C C . PRO B 1 345 ? -9.562 16.219 -25.031 1 91.69 345 PRO B C 1
ATOM 7672 O O . PRO B 1 345 ? -9.945 15.203 -25.625 1 91.69 345 PRO B O 1
ATOM 7675 N N . THR B 1 346 ? -10.32 17.156 -25.016 1 81.69 346 THR B N 1
ATOM 7676 C CA . THR B 1 346 ? -11.523 17.328 -25.828 1 81.69 346 THR B CA 1
ATOM 7677 C C . THR B 1 346 ? -11.172 17.891 -27.203 1 81.69 346 THR B C 1
ATOM 7679 O O . THR B 1 346 ? -11.938 17.75 -28.156 1 81.69 346 THR B O 1
ATOM 7682 N N . SER B 1 347 ? -10.289 18.672 -27.375 1 69.69 347 SER B N 1
ATOM 7683 C CA . SER B 1 347 ? -9.938 19.234 -28.672 1 69.69 347 SER B CA 1
ATOM 7684 C C . SER B 1 347 ? -8.82 18.438 -29.344 1 69.69 347 SER B C 1
ATOM 7686 O O . SER B 1 347 ? -7.836 18.078 -28.688 1 69.69 347 SER B O 1
ATOM 7688 N N . PRO B 1 348 ? -9.289 17.766 -30.547 1 57.62 348 PRO B N 1
ATOM 7689 C CA . PRO B 1 348 ? -8.242 17.047 -31.281 1 57.62 348 PRO B CA 1
ATOM 7690 C C . PRO B 1 348 ? -6.945 17.859 -31.391 1 57.62 348 PRO B C 1
ATOM 7692 O O . PRO B 1 348 ? -6.973 19.094 -31.297 1 57.62 348 PRO B O 1
ATOM 7695 N N . PRO B 1 349 ? -5.859 17.188 -31.125 1 51.72 349 PRO B N 1
ATOM 7696 C CA . PRO B 1 349 ? -4.676 18 -31.406 1 51.72 349 PRO B CA 1
ATOM 7697 C C . PRO B 1 349 ? -4.848 18.875 -32.656 1 51.72 349 PRO B C 1
ATOM 7699 O O . PRO B 1 349 ? -5.59 18.5 -33.562 1 51.72 349 PRO B O 1
ATOM 7702 N N . VAL B 1 350 ? -4.922 20.109 -32.562 1 44.38 350 VAL B N 1
ATOM 7703 C CA . VAL B 1 350 ? -4.949 20.953 -33.75 1 44.38 350 VAL B CA 1
ATOM 7704 C C . VAL B 1 350 ? -4.246 20.234 -34.906 1 44.38 350 VAL B C 1
ATOM 7706 O O . VAL B 1 350 ? -3.146 19.703 -34.719 1 44.38 350 VAL B O 1
ATOM 7709 N N . SER B 1 351 ? -5.012 19.797 -35.938 1 37.69 351 SER B N 1
ATOM 7710 C CA . SER B 1 351 ? -4.68 19.172 -37.219 1 37.69 351 SER B CA 1
ATOM 7711 C C . SER B 1 351 ? -3.49 19.875 -37.844 1 37.69 351 SER B C 1
ATOM 7713 O O . SER B 1 351 ? -3.186 19.625 -39.031 1 37.69 351 SER B O 1
ATOM 7715 N N . ASP B 1 352 ? -3.002 21.219 -37.688 1 34.41 352 ASP B N 1
ATOM 7716 C CA . ASP B 1 352 ? -2.031 21.5 -38.75 1 34.41 352 ASP B CA 1
ATOM 7717 C C . ASP B 1 352 ? -1.088 20.312 -38.969 1 34.41 352 ASP B C 1
ATOM 7719 O O . ASP B 1 352 ? -0.897 19.5 -38.062 1 34.41 352 ASP B O 1
ATOM 7723 N N . ALA B 1 353 ? -0.504 20.297 -40.375 1 34 353 ALA B N 1
ATOM 7724 C CA . ALA B 1 353 ? 0.433 19.391 -41.031 1 34 353 ALA B CA 1
ATOM 7725 C C . ALA B 1 353 ? 1.427 18.797 -40.031 1 34 353 ALA B C 1
ATOM 7727 O O . ALA B 1 353 ? 2.15 17.859 -40.375 1 34 353 ALA B O 1
ATOM 7728 N N . ALA B 1 354 ? 2.125 19.578 -39.281 1 32.97 354 ALA B N 1
ATOM 7729 C CA . ALA B 1 354 ? 3.324 18.969 -38.719 1 32.97 354 ALA B CA 1
ATOM 7730 C C . ALA B 1 354 ? 2.961 17.938 -37.656 1 32.97 354 ALA B C 1
ATOM 7732 O O . ALA B 1 354 ? 2.439 18.297 -36.594 1 32.97 354 ALA B O 1
ATOM 7733 N N . ALA B 1 355 ? 2.271 16.703 -37.875 1 37.81 355 ALA B N 1
ATOM 7734 C CA . ALA B 1 355 ? 2.094 15.344 -37.375 1 37.81 355 ALA B CA 1
ATOM 7735 C C . ALA B 1 355 ? 2.881 15.148 -36.062 1 37.81 355 ALA B C 1
ATOM 7737 O O . ALA B 1 355 ? 2.615 14.211 -35.312 1 37.81 355 ALA B O 1
ATOM 7738 N N . THR B 1 356 ? 4.027 15.695 -35.938 1 37.94 356 THR B N 1
ATOM 7739 C CA . THR B 1 356 ? 4.984 15.375 -34.906 1 37.94 356 THR B CA 1
ATOM 7740 C C . THR B 1 356 ? 4.656 16.141 -33.625 1 37.94 356 THR B C 1
ATOM 7742 O O . THR B 1 356 ? 5.484 16.234 -32.719 1 37.94 356 THR B O 1
ATOM 7745 N N . ARG B 1 357 ? 3.713 17.031 -33.688 1 42.28 357 ARG B N 1
ATOM 7746 C CA . ARG B 1 357 ? 3.781 17.844 -32.469 1 42.28 357 ARG B CA 1
ATOM 7747 C C . ARG B 1 357 ? 3.514 17.016 -31.219 1 42.28 357 ARG B C 1
ATOM 7749 O O . ARG B 1 357 ? 2.559 16.234 -31.188 1 42.28 357 ARG B O 1
ATOM 7756 N N . ALA B 1 358 ? 4.355 16.969 -30.359 1 54.31 358 ALA B N 1
ATOM 7757 C CA . ALA B 1 358 ? 4.488 16.375 -29.031 1 54.31 358 ALA B CA 1
ATOM 7758 C C . ALA B 1 358 ? 3.256 16.656 -28.172 1 54.31 358 ALA B C 1
ATOM 7760 O O . ALA B 1 358 ? 2.779 17.797 -28.125 1 54.31 358 ALA B O 1
ATOM 7761 N N . ARG B 1 359 ? 2.309 15.75 -27.906 1 70.5 359 ARG B N 1
ATOM 7762 C CA . ARG B 1 359 ? 1.193 15.852 -26.969 1 70.5 359 ARG B CA 1
ATOM 7763 C C . ARG B 1 359 ? 1.546 16.75 -25.797 1 70.5 359 ARG B C 1
ATOM 7765 O O . ARG B 1 359 ? 2.639 16.656 -25.234 1 70.5 359 ARG B O 1
ATOM 7772 N N . ALA B 1 360 ? 0.6 17.859 -25.672 1 85.31 360 ALA B N 1
ATOM 7773 C CA . ALA B 1 360 ? 0.802 18.75 -24.531 1 85.31 360 ALA B CA 1
ATOM 7774 C C . ALA B 1 360 ? 0.92 17.953 -23.234 1 85.31 360 ALA B C 1
ATOM 7776 O O . ALA B 1 360 ? 0.218 16.953 -23.047 1 85.31 360 ALA B O 1
ATOM 7777 N N . ALA B 1 361 ? 1.821 18.375 -22.406 1 93.06 361 ALA B N 1
ATOM 7778 C CA . ALA B 1 361 ? 1.999 17.703 -21.125 1 93.06 361 ALA B CA 1
ATOM 7779 C C . ALA B 1 361 ? 0.696 17.688 -20.328 1 93.06 361 ALA B C 1
ATOM 7781 O O . ALA B 1 361 ? 0.015 18.719 -20.219 1 93.06 361 ALA B O 1
ATOM 7782 N N . PRO B 1 362 ? 0.348 16.578 -19.891 1 97.19 362 PRO B N 1
ATOM 7783 C CA . PRO B 1 362 ? -0.868 16.516 -19.078 1 97.19 362 PRO B CA 1
ATOM 7784 C C . PRO B 1 362 ? -0.731 17.234 -17.75 1 97.19 362 PRO B C 1
ATOM 7786 O O . PRO B 1 362 ? 0.376 17.625 -17.359 1 97.19 362 PRO B O 1
ATOM 7789 N N . ILE B 1 363 ? -1.852 17.469 -17.156 1 98.31 363 ILE B N 1
ATOM 7790 C CA . ILE B 1 363 ? -1.882 18.031 -15.805 1 98.31 363 ILE B CA 1
ATOM 7791 C C . ILE B 1 363 ? -2.205 16.938 -14.797 1 98.31 363 ILE B C 1
ATOM 7793 O O . ILE B 1 363 ? -3.193 16.219 -14.953 1 98.31 363 ILE B O 1
ATOM 7797 N N . VAL B 1 364 ? -1.364 16.734 -13.844 1 98.81 364 VAL B N 1
ATOM 7798 C CA . VAL B 1 364 ? -1.56 15.789 -12.75 1 98.81 364 VAL B CA 1
ATOM 7799 C C . VAL B 1 364 ? -1.862 16.547 -11.461 1 98.81 364 VAL B C 1
ATOM 7801 O O . VAL B 1 364 ? -1.037 17.328 -10.977 1 98.81 364 VAL B O 1
ATOM 7804 N N . PHE B 1 365 ? -3.027 16.344 -10.914 1 98.75 365 PHE B N 1
ATOM 7805 C CA . PHE B 1 365 ? -3.451 17.062 -9.719 1 98.75 365 PHE B CA 1
ATOM 7806 C C . PHE B 1 365 ? -3.428 16.156 -8.5 1 98.75 365 PHE B C 1
ATOM 7808 O O . PHE B 1 365 ? -3.99 15.062 -8.523 1 98.75 365 PHE B O 1
ATOM 7815 N N . CYS B 1 366 ? -2.762 16.625 -7.387 1 98.81 366 CYS B N 1
ATOM 7816 C CA . CYS B 1 366 ? -2.703 15.938 -6.102 1 98.81 366 CYS B CA 1
ATOM 7817 C C . CYS B 1 366 ? -3.408 16.75 -5.02 1 98.81 366 CYS B C 1
ATOM 7819 O O . CYS B 1 366 ? -2.996 17.859 -4.707 1 98.81 366 CYS B O 1
ATOM 7821 N N . HIS B 1 367 ? -4.41 16.125 -4.391 1 98.19 367 HIS B N 1
ATOM 7822 C CA . HIS B 1 367 ? -5.238 16.828 -3.418 1 98.19 367 HIS B CA 1
ATOM 7823 C C . HIS B 1 367 ? -4.602 16.812 -2.033 1 98.19 367 HIS B C 1
ATOM 7825 O O . HIS B 1 367 ? -3.645 16.062 -1.799 1 98.19 367 HIS B O 1
ATOM 7831 N N . GLY B 1 368 ? -5.07 17.641 -1.118 1 97.75 368 GLY B N 1
ATOM 7832 C CA . GLY B 1 368 ? -4.648 17.656 0.273 1 97.75 368 GLY B CA 1
ATOM 7833 C C . GLY B 1 368 ? -5.523 16.828 1.182 1 97.75 368 GLY B C 1
ATOM 7834 O O . GLY B 1 368 ? -6.371 16.062 0.706 1 97.75 368 GLY B O 1
ATOM 7835 N N . ILE B 1 369 ? -5.309 16.938 2.5 1 97.25 369 ILE B N 1
ATOM 7836 C CA . ILE B 1 369 ? -6.066 16.188 3.502 1 97.25 369 ILE B CA 1
ATOM 7837 C C . ILE B 1 369 ? -7.52 16.656 3.496 1 97.25 369 ILE B C 1
ATOM 7839 O O . ILE B 1 369 ? -7.797 17.859 3.467 1 97.25 369 ILE B O 1
ATOM 7843 N N . GLY B 1 370 ? -8.438 15.688 3.396 1 94.38 370 GLY B N 1
ATOM 7844 C CA . GLY B 1 370 ? -9.852 16.031 3.396 1 94.38 370 GLY B CA 1
ATOM 7845 C C . GLY B 1 370 ? -10.719 15 2.705 1 94.38 370 GLY B C 1
ATOM 7846 O O . GLY B 1 370 ? -10.625 13.805 2.998 1 94.38 370 GLY B O 1
ATOM 7847 N N . VAL B 1 371 ? -11.594 15.516 1.854 1 91.44 371 VAL B N 1
ATOM 7848 C CA . VAL B 1 371 ? -12.562 14.641 1.204 1 91.44 371 VAL B CA 1
ATOM 7849 C C . VAL B 1 371 ? -12.133 14.367 -0.235 1 91.44 371 VAL B C 1
ATOM 7851 O O . VAL B 1 371 ? -12.898 14.578 -1.172 1 91.44 371 VAL B O 1
ATOM 7854 N N . ASN B 1 372 ? -10.867 13.969 -0.311 1 93.38 372 ASN B N 1
ATOM 7855 C CA . ASN B 1 372 ? -10.352 13.625 -1.631 1 93.38 372 ASN B CA 1
ATOM 7856 C C . ASN B 1 372 ? -10.484 14.797 -2.604 1 93.38 372 ASN B C 1
ATOM 7858 O O . ASN B 1 372 ? -10.156 15.93 -2.264 1 93.38 372 ASN B O 1
ATOM 7862 N N . VAL B 1 373 ? -10.891 14.625 -3.84 1 95.06 373 VAL B N 1
ATOM 7863 C CA . VAL B 1 373 ? -10.867 15.648 -4.879 1 95.06 373 VAL B CA 1
ATOM 7864 C C . VAL B 1 373 ? -12.148 16.469 -4.832 1 95.06 373 VAL B C 1
ATOM 7866 O O . VAL B 1 373 ? -12.258 17.5 -5.504 1 95.06 373 VAL B O 1
ATOM 7869 N N . LEU B 1 374 ? -13.078 16.172 -3.961 1 90.75 374 LEU B N 1
ATOM 7870 C CA . LEU B 1 374 ? -14.43 16.719 -3.975 1 90.75 374 LEU B CA 1
ATOM 7871 C C . LEU B 1 374 ? -14.414 18.219 -3.775 1 90.75 374 LEU B C 1
ATOM 7873 O O . LEU B 1 374 ? -15.078 18.969 -4.508 1 90.75 374 LEU B O 1
ATOM 7877 N N . PRO B 1 375 ? -13.594 18.797 -2.891 1 92.75 375 PRO B N 1
ATOM 7878 C CA . PRO B 1 375 ? -13.648 20.234 -2.641 1 92.75 375 PRO B CA 1
ATOM 7879 C C . PRO B 1 375 ? -13.023 21.062 -3.771 1 92.75 375 PRO B C 1
ATOM 7881 O O . PRO B 1 375 ? -13.195 22.281 -3.818 1 92.75 375 PRO B O 1
ATOM 7884 N N . TYR B 1 376 ? -12.453 20.422 -4.695 1 96.25 376 TYR B N 1
ATOM 7885 C CA . TYR B 1 376 ? -11.656 21.156 -5.676 1 96.25 376 TYR B CA 1
ATOM 7886 C C . TYR B 1 376 ? -12.453 21.391 -6.957 1 96.25 376 TYR B C 1
ATOM 7888 O O . TYR B 1 376 ? -11.875 21.703 -8 1 96.25 376 TYR B O 1
ATOM 7896 N N . ARG B 1 377 ? -13.727 21.266 -6.934 1 93.25 377 ARG B N 1
ATOM 7897 C CA . ARG B 1 377 ? -14.578 21.375 -8.109 1 93.25 377 ARG B CA 1
ATOM 7898 C C . ARG B 1 377 ? -14.398 22.734 -8.789 1 93.25 377 ARG B C 1
ATOM 7900 O O . ARG B 1 377 ? -14.234 22.797 -10.008 1 93.25 377 ARG B O 1
ATOM 7907 N N . PRO B 1 378 ? -14.367 23.891 -8.023 1 93.31 378 PRO B N 1
ATOM 7908 C CA . PRO B 1 378 ? -14.18 25.172 -8.695 1 93.31 378 PRO B CA 1
ATOM 7909 C C . PRO B 1 378 ? -12.844 25.281 -9.43 1 93.31 378 PRO B C 1
ATOM 7911 O O . PRO B 1 378 ? -12.789 25.797 -10.547 1 93.31 378 PRO B O 1
ATOM 7914 N N . PHE B 1 379 ? -11.859 24.844 -8.844 1 97.06 379 PHE B N 1
ATOM 7915 C CA . PHE B 1 379 ? -10.539 24.875 -9.453 1 97.06 379 PHE B CA 1
ATOM 7916 C C . PHE B 1 379 ? -10.477 23.969 -10.68 1 97.06 379 PHE B C 1
ATOM 7918 O O . PHE B 1 379 ? -9.938 24.359 -11.719 1 97.06 379 PHE B O 1
ATOM 7925 N N . LEU B 1 380 ? -11.031 22.719 -10.531 1 96.38 380 LEU B N 1
ATOM 7926 C CA . LEU B 1 380 ? -11.062 21.766 -11.633 1 96.38 380 LEU B CA 1
ATOM 7927 C C . LEU B 1 380 ? -11.836 22.328 -12.82 1 96.38 380 LEU B C 1
ATOM 7929 O O . LEU B 1 380 ? -11.398 22.203 -13.969 1 96.38 380 LEU B O 1
ATOM 7933 N N . ASN B 1 381 ? -12.969 22.969 -12.539 1 94.81 381 ASN B N 1
ATOM 7934 C CA . ASN B 1 381 ? -13.758 23.562 -13.609 1 94.81 381 ASN B CA 1
ATOM 7935 C C . ASN B 1 381 ? -12.961 24.625 -14.367 1 94.81 381 ASN B C 1
ATOM 7937 O O . ASN B 1 381 ? -12.984 24.672 -15.594 1 94.81 381 ASN B O 1
ATOM 7941 N N . GLU B 1 382 ? -12.297 25.438 -13.586 1 96.12 382 GLU B N 1
ATOM 7942 C CA . GLU B 1 382 ? -11.492 26.484 -14.203 1 96.12 382 GLU B CA 1
ATOM 7943 C C . GLU B 1 382 ? -10.375 25.891 -15.055 1 96.12 382 GLU B C 1
ATOM 7945 O O . GLU B 1 382 ? -10.141 26.359 -16.172 1 96.12 382 GLU B O 1
ATOM 7950 N N . MET B 1 383 ? -9.688 24.891 -14.578 1 96.38 383 MET B N 1
ATOM 7951 C CA . MET B 1 383 ? -8.594 24.266 -15.305 1 96.38 383 MET B CA 1
ATOM 7952 C C . MET B 1 383 ? -9.102 23.609 -16.578 1 96.38 383 MET B C 1
ATOM 7954 O O . MET B 1 383 ? -8.492 23.766 -17.641 1 96.38 383 MET B O 1
ATOM 7958 N N . LEU B 1 384 ? -10.172 22.859 -16.469 1 95.38 384 LEU B N 1
ATOM 7959 C CA . LEU B 1 384 ? -10.711 22.141 -17.625 1 95.38 384 LEU B CA 1
ATOM 7960 C C . LEU B 1 384 ? -11.133 23.109 -18.719 1 95.38 384 LEU B C 1
ATOM 7962 O O . LEU B 1 384 ? -10.992 22.812 -19.906 1 95.38 384 LEU B O 1
ATOM 7966 N N . GLU B 1 385 ? -11.664 24.219 -18.328 1 94.69 385 GLU B N 1
ATOM 7967 C CA . GLU B 1 385 ? -12.086 25.234 -19.281 1 94.69 385 GLU B CA 1
ATOM 7968 C C . GLU B 1 385 ? -10.891 25.906 -19.953 1 94.69 385 GLU B C 1
ATOM 7970 O O . GLU B 1 385 ? -10.922 26.172 -21.156 1 94.69 385 GLU B O 1
ATOM 7975 N N . ARG B 1 386 ? -9.852 26.078 -19.25 1 95.12 386 ARG B N 1
ATOM 7976 C CA . ARG B 1 386 ? -8.742 26.891 -19.734 1 95.12 386 ARG B CA 1
ATOM 7977 C C . ARG B 1 386 ? -7.684 26.031 -20.422 1 95.12 386 ARG B C 1
ATOM 7979 O O . ARG B 1 386 ? -6.855 26.531 -21.172 1 95.12 386 ARG B O 1
ATOM 7986 N N . PHE B 1 387 ? -7.688 24.719 -20.109 1 93.81 387 PHE B N 1
ATOM 7987 C CA . PHE B 1 387 ? -6.746 23.781 -20.719 1 93.81 387 PHE B CA 1
ATOM 7988 C C . PHE B 1 387 ? -7.484 22.688 -21.469 1 93.81 387 PHE B C 1
ATOM 7990 O O . PHE B 1 387 ? -7.246 21.5 -21.234 1 93.81 387 PHE B O 1
ATOM 7997 N N . PRO B 1 388 ? -8.211 22.969 -22.5 1 90.81 388 PRO B N 1
ATOM 7998 C CA . PRO B 1 388 ? -9.023 21.953 -23.188 1 90.81 388 PRO B CA 1
ATOM 7999 C C . PRO B 1 388 ? -8.172 20.953 -23.969 1 90.81 388 PRO B C 1
ATOM 8001 O O . PRO B 1 388 ? -8.656 19.859 -24.312 1 90.81 388 PRO B O 1
ATOM 8004 N N . ASP B 1 389 ? -6.922 21.266 -24.25 1 90.69 389 ASP B N 1
ATOM 8005 C CA . ASP B 1 389 ? -6.07 20.438 -25.094 1 90.69 389 ASP B CA 1
ATOM 8006 C C . ASP B 1 389 ? -5.219 19.484 -24.234 1 90.69 389 ASP B C 1
ATOM 8008 O O . ASP B 1 389 ? -4.371 18.766 -24.766 1 90.69 389 ASP B O 1
ATOM 8012 N N . ARG B 1 390 ? -5.43 19.516 -23 1 94.19 390 ARG B N 1
ATOM 8013 C CA . ARG B 1 390 ? -4.57 18.719 -22.125 1 94.19 390 ARG B CA 1
ATOM 8014 C C . ARG B 1 390 ? -5.348 17.562 -21.5 1 94.19 390 ARG B C 1
ATOM 8016 O O . ARG B 1 390 ? -6.555 17.672 -21.281 1 94.19 390 ARG B O 1
ATOM 8023 N N . SER B 1 391 ? -4.59 16.453 -21.281 1 95.69 391 SER B N 1
ATOM 8024 C CA . SER B 1 391 ? -5.105 15.375 -20.438 1 95.69 391 SER B CA 1
ATOM 8025 C C . SER B 1 391 ? -5.012 15.742 -18.969 1 95.69 391 SER B C 1
ATOM 8027 O O . SER B 1 391 ? -4.113 16.484 -18.562 1 95.69 391 SER B O 1
ATOM 8029 N N . PHE B 1 392 ? -5.965 15.273 -18.266 1 97.88 392 PHE B N 1
ATOM 8030 C CA . PHE B 1 392 ? -5.98 15.531 -16.828 1 97.88 392 PHE B CA 1
ATOM 8031 C C . PHE B 1 392 ? -5.93 14.219 -16.047 1 97.88 392 PHE B C 1
ATOM 8033 O O . PHE B 1 392 ? -6.625 13.258 -16.391 1 97.88 392 PHE B O 1
ATOM 8040 N N . PHE B 1 393 ? -5.094 14.172 -15.07 1 98.56 393 PHE B N 1
ATOM 8041 C CA . PHE B 1 393 ? -5.043 13.086 -14.102 1 98.56 393 PHE B CA 1
ATOM 8042 C C . PHE B 1 393 ? -5.328 13.602 -12.695 1 98.56 393 PHE B C 1
ATOM 8044 O O . PHE B 1 393 ? -4.688 14.547 -12.234 1 98.56 393 PHE B O 1
ATOM 8051 N N . LEU B 1 394 ? -6.297 13.086 -12.016 1 98.69 394 LEU B N 1
ATOM 8052 C CA . LEU B 1 394 ? -6.578 13.375 -10.617 1 98.69 394 LEU B CA 1
ATOM 8053 C C . LEU B 1 394 ? -6.172 12.203 -9.727 1 98.69 394 LEU B C 1
ATOM 8055 O O . LEU B 1 394 ? -6.742 11.117 -9.828 1 98.69 394 LEU B O 1
ATOM 8059 N N . ILE B 1 395 ? -5.238 12.43 -8.859 1 98.5 395 ILE B N 1
ATOM 8060 C CA . ILE B 1 395 ? -4.715 11.375 -7.988 1 98.5 395 ILE B CA 1
ATOM 8061 C C . ILE B 1 395 ? -5.609 11.234 -6.758 1 98.5 395 ILE B C 1
ATOM 8063 O O . ILE B 1 395 ? -6 12.234 -6.148 1 98.5 395 ILE B O 1
ATOM 8067 N N . SER B 1 396 ? -5.949 10.016 -6.41 1 97 396 SER B N 1
ATOM 8068 C CA . SER B 1 396 ? -6.727 9.75 -5.207 1 97 396 SER B CA 1
ATOM 8069 C C . SER B 1 396 ? -5.84 9.219 -4.086 1 97 396 SER B C 1
ATOM 8071 O O . SER B 1 396 ? -5.148 8.211 -4.254 1 97 396 SER B O 1
ATOM 8073 N N . LEU B 1 397 ? -5.875 9.875 -2.932 1 96.88 397 LEU B N 1
ATOM 8074 C CA . LEU B 1 397 ? -5.102 9.477 -1.76 1 96.88 397 LEU B CA 1
ATOM 8075 C C . LEU B 1 397 ? -6.023 9.117 -0.597 1 96.88 397 LEU B C 1
ATOM 8077 O O . LEU B 1 397 ? -6.305 9.961 0.259 1 96.88 397 LEU B O 1
ATOM 8081 N N . PRO B 1 398 ? -6.391 7.883 -0.493 1 95.19 398 PRO B N 1
ATOM 8082 C CA . PRO B 1 398 ? -7.391 7.508 0.508 1 95.19 398 PRO B CA 1
ATOM 8083 C C . PRO B 1 398 ? -6.855 7.582 1.936 1 95.19 398 PRO B C 1
ATOM 8085 O O . PRO B 1 398 ? -7.625 7.789 2.877 1 95.19 398 PRO B O 1
ATOM 8088 N N . HIS B 1 399 ? -5.582 7.465 2.199 1 95.5 399 HIS B N 1
ATOM 8089 C CA . HIS B 1 399 ? -5.012 7.434 3.543 1 95.5 399 HIS B CA 1
ATOM 8090 C C . HIS B 1 399 ? -5.082 8.805 4.203 1 95.5 399 HIS B C 1
ATOM 8092 O O . HIS B 1 399 ? -4.867 8.93 5.41 1 95.5 399 HIS B O 1
ATOM 8098 N N . ILE B 1 400 ? -5.402 9.844 3.391 1 97.5 400 ILE B N 1
ATOM 8099 C CA . ILE B 1 400 ? -5.555 11.18 3.961 1 97.5 400 ILE B CA 1
ATOM 8100 C C . ILE B 1 400 ? -6.957 11.711 3.67 1 97.5 400 ILE B C 1
ATOM 8102 O O . ILE B 1 400 ? -7.16 12.922 3.572 1 97.5 400 ILE B O 1
ATOM 8106 N N . SER B 1 401 ? -7.93 10.867 3.402 1 96.62 401 SER B N 1
ATOM 8107 C CA . SER B 1 401 ? -9.266 11.273 2.996 1 96.62 401 SER B CA 1
ATOM 8108 C C . SER B 1 401 ? -10.328 10.727 3.945 1 96.62 401 SER B C 1
ATOM 8110 O O . SER B 1 401 ? -11.43 10.383 3.52 1 96.62 401 SER B O 1
ATOM 8112 N N . MET B 1 402 ? -10.008 10.562 5.195 1 95.25 402 MET B N 1
ATOM 8113 C CA . MET B 1 402 ? -10.945 10.125 6.227 1 95.25 402 MET B CA 1
ATOM 8114 C C . MET B 1 402 ? -11.578 8.781 5.855 1 95.25 402 MET B C 1
ATOM 8116 O O . MET B 1 402 ? -12.805 8.648 5.863 1 95.25 402 MET B O 1
ATOM 8120 N N . ARG B 1 403 ? -10.758 7.898 5.5 1 94.5 403 ARG B N 1
ATOM 8121 C CA . ARG B 1 403 ? -11.148 6.535 5.172 1 94.5 403 ARG B CA 1
ATOM 8122 C C . ARG B 1 403 ? -10.406 5.523 6.035 1 94.5 403 ARG B C 1
ATOM 8124 O O . ARG B 1 403 ? -9.336 5.832 6.578 1 94.5 403 ARG B O 1
ATOM 8131 N N . ILE B 1 404 ? -11.055 4.367 6.133 1 93.88 404 ILE B N 1
ATOM 8132 C CA . ILE B 1 404 ? -10.375 3.27 6.812 1 93.88 404 ILE B CA 1
ATOM 8133 C C . ILE B 1 404 ? -9.297 2.686 5.906 1 93.88 404 ILE B C 1
ATOM 8135 O O . ILE B 1 404 ? -9.57 1.785 5.109 1 93.88 404 ILE B O 1
ATOM 8139 N N . LYS B 1 405 ? -8.18 3.348 5.984 1 93.31 405 LYS B N 1
ATOM 8140 C CA . LYS B 1 405 ? -7.043 2.959 5.156 1 93.31 405 LYS B CA 1
ATOM 8141 C C . LYS B 1 405 ? -5.746 2.979 5.965 1 93.31 405 LYS B C 1
ATOM 8143 O O . LYS B 1 405 ? -5.23 4.047 6.297 1 93.31 405 LYS B O 1
ATOM 8148 N N . GLU B 1 406 ? -5.227 1.8 6.195 1 90.62 406 GLU B N 1
ATOM 8149 C CA . GLU B 1 406 ? -4.039 1.66 7.031 1 90.62 406 GLU B CA 1
ATOM 8150 C C . GLU B 1 406 ? 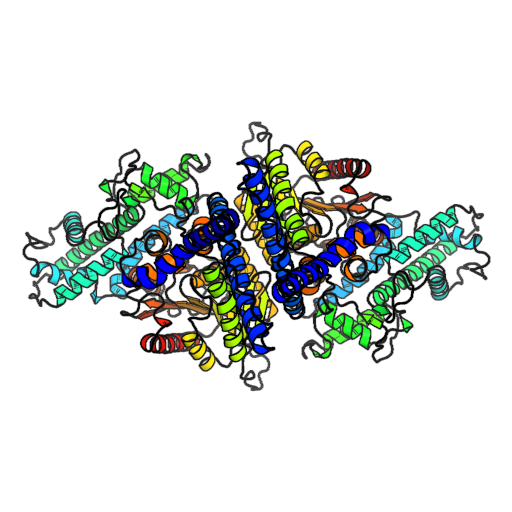-2.764 1.784 6.207 1 90.62 406 GLU B C 1
ATOM 8152 O O . GLU B 1 406 ? -1.737 2.248 6.707 1 90.62 406 GLU B O 1
ATOM 8157 N N . GLU B 1 407 ? -2.812 1.372 4.996 1 91.25 407 GLU B N 1
ATOM 8158 C CA . GLU B 1 407 ? -1.627 1.339 4.145 1 91.25 407 GLU B CA 1
ATOM 8159 C C . GLU B 1 407 ? -1.275 2.732 3.635 1 91.25 407 GLU B C 1
ATOM 8161 O O . GLU B 1 407 ? -2.109 3.404 3.021 1 91.25 407 GLU B O 1
ATOM 8166 N N . VAL B 1 408 ? -0.102 3.186 3.906 1 94.5 408 VAL B N 1
ATOM 8167 C CA . VAL B 1 408 ? 0.386 4.492 3.475 1 94.5 408 VAL B CA 1
ATOM 8168 C C . VAL B 1 408 ? 1.561 4.312 2.516 1 94.5 408 VAL B C 1
ATOM 8170 O O . VAL B 1 408 ? 2.602 3.768 2.893 1 94.5 408 VAL B O 1
ATOM 8173 N N . PRO B 1 409 ? 1.44 4.703 1.301 1 95.19 409 PRO B N 1
ATOM 8174 C CA . PRO B 1 409 ? 2.553 4.539 0.363 1 95.19 409 PRO B CA 1
ATOM 8175 C C . PRO B 1 409 ? 3.764 5.395 0.725 1 95.19 409 PRO B C 1
ATOM 8177 O O . PRO B 1 409 ? 3.605 6.523 1.201 1 95.19 409 PRO B O 1
ATOM 8180 N N . SER B 1 410 ? 4.938 4.887 0.498 1 94.12 410 SER B N 1
ATOM 8181 C CA . SER B 1 410 ? 6.164 5.664 0.635 1 94.12 410 SER B CA 1
ATOM 8182 C C . SER B 1 410 ? 6.348 6.621 -0.536 1 94.12 410 SER B C 1
ATOM 8184 O O . SER B 1 410 ? 5.605 6.555 -1.52 1 94.12 410 SER B O 1
ATOM 8186 N N . ASN B 1 411 ? 7.289 7.488 -0.34 1 95.94 411 ASN B N 1
ATOM 8187 C CA . ASN B 1 411 ? 7.602 8.414 -1.425 1 95.94 411 ASN B CA 1
ATOM 8188 C C . ASN B 1 411 ? 8.086 7.672 -2.67 1 95.94 411 ASN B C 1
ATOM 8190 O O . ASN B 1 411 ? 7.699 8.016 -3.789 1 95.94 411 ASN B O 1
ATOM 8194 N N . THR B 1 412 ? 8.852 6.609 -2.508 1 95 412 THR B N 1
ATOM 8195 C CA . THR B 1 412 ? 9.375 5.82 -3.617 1 95 412 THR B CA 1
ATOM 8196 C C . THR B 1 412 ? 8.25 5.086 -4.34 1 95 412 THR B C 1
ATOM 8198 O O . THR B 1 412 ? 8.242 5 -5.57 1 95 412 THR B O 1
ATOM 8201 N N . GLU B 1 413 ? 7.297 4.555 -3.59 1 94.88 413 GLU B N 1
ATOM 8202 C CA . GLU B 1 413 ? 6.133 3.887 -4.164 1 94.88 413 GLU B CA 1
ATOM 8203 C C . GLU B 1 413 ? 5.293 4.855 -4.996 1 94.88 413 GLU B C 1
ATOM 8205 O O . GLU B 1 413 ? 4.859 4.516 -6.098 1 94.88 413 GLU B O 1
ATOM 8210 N N . MET B 1 414 ? 5.066 5.957 -4.402 1 97.12 414 MET B N 1
ATOM 8211 C CA . MET B 1 414 ? 4.242 6.953 -5.078 1 97.12 414 MET B CA 1
ATOM 8212 C C . MET B 1 414 ? 4.879 7.383 -6.398 1 97.12 414 MET B C 1
ATOM 8214 O O . MET B 1 414 ? 4.199 7.465 -7.422 1 97.12 414 MET B O 1
ATOM 8218 N N . VAL B 1 415 ? 6.172 7.664 -6.379 1 97.88 415 VAL B N 1
ATOM 8219 C CA . VAL B 1 415 ? 6.887 8.07 -7.586 1 97.88 415 VAL B CA 1
ATOM 8220 C C . VAL B 1 415 ? 6.832 6.953 -8.625 1 97.88 415 VAL B C 1
ATOM 8222 O O . VAL B 1 415 ? 6.656 7.211 -9.812 1 97.88 415 VAL B O 1
ATOM 8225 N N . ALA B 1 416 ? 6.926 5.676 -8.156 1 95.44 416 ALA B N 1
ATOM 8226 C CA . ALA B 1 416 ? 6.824 4.52 -9.047 1 95.44 416 ALA B CA 1
ATOM 8227 C C . ALA B 1 416 ? 5.457 4.469 -9.719 1 95.44 416 ALA B C 1
ATOM 8229 O O . ALA B 1 416 ? 5.367 4.277 -10.938 1 95.44 416 ALA B O 1
ATOM 8230 N N . CYS B 1 417 ? 4.445 4.664 -8.969 1 95.94 417 CYS B N 1
ATOM 8231 C CA . CYS B 1 417 ? 3.086 4.602 -9.492 1 95.94 417 CYS B CA 1
ATOM 8232 C C . CYS B 1 417 ? 2.826 5.738 -10.469 1 95.94 417 CYS B C 1
ATOM 8234 O O . CYS B 1 417 ? 2.227 5.527 -11.531 1 95.94 417 CYS B O 1
ATOM 8236 N N . LEU B 1 418 ? 3.281 6.914 -10.125 1 97.88 418 LEU B N 1
ATOM 8237 C CA . LEU B 1 418 ? 3.07 8.07 -10.992 1 97.88 418 LEU B CA 1
ATOM 8238 C C . LEU B 1 418 ? 3.855 7.926 -12.289 1 97.88 418 LEU B C 1
ATOM 8240 O O . LEU B 1 418 ? 3.363 8.289 -13.359 1 97.88 418 LEU B O 1
ATOM 8244 N N . SER B 1 419 ? 5.066 7.461 -12.188 1 95.88 419 SER B N 1
ATOM 8245 C CA . SER B 1 419 ? 5.887 7.211 -13.367 1 95.88 419 SER B CA 1
ATOM 8246 C C . SER B 1 419 ? 5.234 6.184 -14.289 1 95.88 419 SER B C 1
ATOM 8248 O O . SER B 1 419 ? 5.16 6.391 -15.5 1 95.88 419 SER B O 1
ATOM 8250 N N . ASP B 1 420 ? 4.719 5.078 -13.68 1 93.38 420 ASP B N 1
ATOM 8251 C CA . ASP B 1 420 ? 4.031 4.047 -14.445 1 93.38 420 ASP B CA 1
ATOM 8252 C C . ASP B 1 420 ? 2.775 4.602 -15.109 1 93.38 420 ASP B C 1
ATOM 8254 O O . ASP B 1 420 ? 2.459 4.242 -16.25 1 93.38 420 ASP B O 1
ATOM 8258 N N . MET B 1 421 ? 2.094 5.457 -14.398 1 95.56 421 MET B N 1
ATOM 8259 C CA . MET B 1 421 ? 0.887 6.074 -14.938 1 95.56 421 MET B CA 1
ATOM 8260 C C . MET B 1 421 ? 1.203 6.875 -16.203 1 95.56 421 MET B C 1
ATOM 8262 O O . MET B 1 421 ? 0.553 6.699 -17.234 1 95.56 421 MET B O 1
ATOM 8266 N N . LEU B 1 422 ? 2.201 7.719 -16.141 1 95.12 422 LEU B N 1
ATOM 8267 C CA . LEU B 1 422 ? 2.576 8.531 -17.297 1 95.12 422 LEU B CA 1
ATOM 8268 C C . LEU B 1 422 ? 3.018 7.656 -18.453 1 95.12 422 LEU B C 1
ATOM 8270 O O . LEU B 1 422 ? 2.631 7.898 -19.609 1 95.12 422 LEU B O 1
ATOM 8274 N N . ALA B 1 423 ? 3.762 6.633 -18.156 1 90.06 423 ALA B N 1
ATOM 8275 C CA . ALA B 1 423 ? 4.227 5.711 -19.188 1 90.06 423 ALA B CA 1
ATOM 8276 C C . ALA B 1 423 ? 3.057 4.992 -19.859 1 90.06 423 ALA B C 1
ATOM 8278 O O . ALA B 1 423 ? 3.039 4.82 -21.078 1 90.06 423 ALA B O 1
ATOM 8279 N N . THR B 1 424 ? 2.154 4.605 -19.047 1 88.31 424 THR B N 1
ATOM 8280 C CA . THR B 1 424 ? 0.984 3.887 -19.547 1 88.31 424 THR B CA 1
ATOM 8281 C C . THR B 1 424 ? 0.224 4.727 -20.562 1 88.31 424 THR B C 1
ATOM 8283 O O . THR B 1 424 ? -0.285 4.195 -21.562 1 88.31 424 THR B O 1
ATOM 8286 N N . TRP B 1 425 ? 0.163 5.977 -20.297 1 90.31 425 TRP B N 1
ATOM 8287 C CA . TRP B 1 425 ? -0.62 6.844 -21.172 1 90.31 425 TRP B CA 1
ATOM 8288 C C . TRP B 1 425 ? 0.276 7.543 -22.188 1 90.31 425 TRP B C 1
ATOM 8290 O O . TRP B 1 425 ? -0.191 8.383 -22.969 1 90.31 425 TRP B O 1
ATOM 8300 N N . GLY B 1 426 ? 1.581 7.27 -22.172 1 86.5 426 GLY B N 1
ATOM 8301 C CA . GLY B 1 426 ? 2.514 7.703 -23.203 1 86.5 426 GLY B CA 1
ATOM 8302 C C . GLY B 1 426 ? 2.973 9.141 -23.016 1 86.5 426 GLY B C 1
ATOM 8303 O O . GLY B 1 426 ? 3.26 9.836 -24 1 86.5 426 GLY B O 1
ATOM 8304 N N . PHE B 1 427 ? 3.01 9.664 -21.828 1 92 427 PHE B N 1
ATOM 8305 C CA . PHE B 1 427 ? 3.455 11.031 -21.578 1 92 427 PHE B CA 1
ATOM 8306 C C . PHE B 1 427 ? 4.887 11.055 -21.062 1 92 427 PHE B C 1
ATOM 8308 O O . PHE B 1 427 ? 5.199 10.375 -20.078 1 92 427 PHE B O 1
ATOM 8315 N N . PRO B 1 428 ? 5.734 11.797 -21.656 1 91.88 428 PRO B N 1
ATOM 8316 C CA . PRO B 1 428 ? 7.121 11.867 -21.188 1 91.88 428 PRO B CA 1
ATOM 8317 C C . PRO B 1 428 ? 7.277 12.719 -19.922 1 91.88 428 PRO B C 1
ATOM 8319 O O . PRO B 1 428 ? 8.266 12.57 -19.188 1 91.88 428 PRO B O 1
ATOM 8322 N N . SER B 1 429 ? 6.395 13.656 -19.75 1 95.69 429 SER B N 1
ATOM 8323 C CA . SER B 1 429 ? 6.395 14.523 -18.578 1 95.69 429 SER B CA 1
ATOM 8324 C C . SER B 1 429 ? 5.008 15.102 -18.312 1 95.69 429 SER B C 1
ATOM 8326 O O . SER B 1 429 ? 4.086 14.906 -19.109 1 95.69 429 SER B O 1
ATOM 8328 N N . ALA B 1 430 ? 4.887 15.82 -17.156 1 97.62 430 ALA B N 1
ATOM 8329 C CA . ALA B 1 430 ? 3.584 16.375 -16.797 1 97.62 430 ALA B CA 1
ATOM 8330 C C . ALA B 1 430 ? 3.734 17.656 -15.992 1 97.62 430 ALA B C 1
ATOM 8332 O O . ALA B 1 430 ? 4.809 17.938 -15.453 1 97.62 430 ALA B O 1
ATOM 8333 N N . HIS B 1 431 ? 2.707 18.516 -16.094 1 98.06 431 HIS B N 1
ATOM 8334 C CA . HIS B 1 431 ? 2.525 19.609 -15.148 1 98.06 431 HIS B CA 1
ATOM 8335 C C . HIS B 1 431 ? 1.888 19.109 -13.852 1 98.06 431 HIS B C 1
ATOM 8337 O O . HIS B 1 431 ? 0.704 18.766 -13.828 1 98.06 431 HIS B O 1
ATOM 8343 N N . PHE B 1 432 ? 2.684 19.109 -12.781 1 98.75 432 PHE B N 1
ATOM 8344 C CA . PHE B 1 432 ? 2.188 18.641 -11.492 1 98.75 432 PHE B CA 1
ATOM 8345 C C . PHE B 1 432 ? 1.619 19.781 -10.672 1 98.75 432 PHE B C 1
ATOM 8347 O O . PHE B 1 432 ? 2.279 20.812 -10.492 1 98.75 432 PHE B O 1
ATOM 8354 N N . VAL B 1 433 ? 0.413 19.625 -10.219 1 98.81 433 VAL B N 1
ATOM 8355 C CA . VAL B 1 433 ? -0.305 20.594 -9.398 1 98.81 433 VAL B CA 1
ATOM 8356 C C . VAL B 1 433 ? -0.718 19.953 -8.078 1 98.81 433 VAL B C 1
ATOM 8358 O O . VAL B 1 433 ? -1.292 18.859 -8.07 1 98.81 433 VAL B O 1
ATOM 8361 N N . GLY B 1 434 ? -0.42 20.578 -6.969 1 98.69 434 GLY B N 1
ATOM 8362 C CA . GLY B 1 434 ? -0.738 20 -5.68 1 98.69 434 GLY B CA 1
ATOM 8363 C C . GLY B 1 434 ? -1.156 21.016 -4.641 1 98.69 434 GLY B C 1
ATOM 8364 O O . GLY B 1 434 ? -0.626 22.125 -4.609 1 98.69 434 GLY B O 1
ATOM 8365 N N . HIS B 1 435 ? -2.092 20.609 -3.807 1 98.44 435 HIS B N 1
ATOM 8366 C CA . HIS B 1 435 ? -2.551 21.469 -2.713 1 98.44 435 HIS B CA 1
ATOM 8367 C C . HIS B 1 435 ? -2.217 20.844 -1.359 1 98.44 435 HIS B C 1
ATOM 8369 O O . HIS B 1 435 ? -2.52 19.672 -1.114 1 98.44 435 HIS B O 1
ATOM 8375 N N . SER B 1 436 ? -1.591 21.656 -0.43 1 97.81 436 SER B N 1
ATOM 8376 C CA . SER B 1 436 ? -1.317 21.234 0.938 1 97.81 436 SER B CA 1
ATOM 8377 C C . SER B 1 436 ? -0.537 19.922 0.959 1 97.81 436 SER B C 1
ATOM 8379 O O . SER B 1 436 ? 0.544 19.828 0.372 1 97.81 436 SER B O 1
ATOM 8381 N N . PHE B 1 437 ? -1.096 18.812 1.438 1 98.12 437 PHE B N 1
ATOM 8382 C CA . PHE B 1 437 ? -0.435 17.516 1.425 1 98.12 437 PHE B CA 1
ATOM 8383 C C . PHE B 1 437 ? -0.074 17.109 0.002 1 98.12 437 PHE B C 1
ATOM 8385 O O . PHE B 1 437 ? 0.945 16.453 -0.222 1 98.12 437 PHE B O 1
ATOM 8392 N N . GLY B 1 438 ? -0.844 17.531 -0.949 1 98.56 438 GLY B N 1
ATOM 8393 C CA . GLY B 1 438 ? -0.605 17.234 -2.354 1 98.56 438 GLY B CA 1
ATOM 8394 C C . GLY B 1 438 ? 0.695 17.812 -2.873 1 98.56 438 GLY B C 1
ATOM 8395 O O . GLY B 1 438 ? 1.17 17.422 -3.943 1 98.56 438 GLY B O 1
ATOM 8396 N N . SER B 1 439 ? 1.322 18.703 -2.17 1 98.69 439 SER B N 1
ATOM 8397 C CA . SER B 1 439 ? 2.623 19.25 -2.551 1 98.69 439 SER B CA 1
ATOM 8398 C C . SER B 1 439 ? 3.736 18.234 -2.312 1 98.69 439 SER B C 1
ATOM 8400 O O . SER B 1 439 ? 4.824 18.359 -2.877 1 98.69 439 SER B O 1
ATOM 8402 N N . LEU B 1 440 ? 3.469 17.234 -1.456 1 98.62 440 LEU B N 1
ATOM 8403 C CA . LEU B 1 440 ? 4.488 16.25 -1.134 1 98.62 440 LEU B CA 1
ATOM 8404 C C . LEU B 1 440 ? 4.773 15.352 -2.334 1 98.62 440 LEU B C 1
ATOM 8406 O O . LEU B 1 440 ? 5.93 15.18 -2.727 1 98.62 440 LEU B O 1
ATOM 8410 N N . PRO B 1 441 ? 3.742 14.805 -2.996 1 98.62 441 PRO B N 1
ATOM 8411 C CA . PRO B 1 441 ? 4.047 14.047 -4.211 1 98.62 441 PRO B CA 1
ATOM 8412 C C . PRO B 1 441 ? 4.816 14.875 -5.242 1 98.62 441 PRO B C 1
ATOM 8414 O O . PRO B 1 441 ? 5.652 14.336 -5.969 1 98.62 441 PRO B O 1
ATOM 8417 N N . LEU B 1 442 ? 4.531 16.188 -5.316 1 98.75 442 LEU B N 1
ATOM 8418 C CA . LEU B 1 442 ? 5.281 17.047 -6.23 1 98.75 442 LEU B CA 1
ATOM 8419 C C . LEU B 1 442 ? 6.754 17.094 -5.84 1 98.75 442 LEU B C 1
ATOM 8421 O O . LEU B 1 442 ? 7.633 16.984 -6.695 1 98.75 442 LEU B O 1
ATOM 8425 N N . ALA B 1 443 ? 6.953 17.266 -4.551 1 98.56 443 ALA B N 1
ATOM 8426 C CA . ALA B 1 443 ? 8.32 17.297 -4.043 1 98.56 443 ALA B CA 1
ATOM 8427 C C . ALA B 1 443 ? 9.047 15.977 -4.336 1 98.56 443 ALA B C 1
ATOM 8429 O O . ALA B 1 443 ? 10.211 15.977 -4.734 1 98.56 443 ALA B O 1
ATOM 8430 N N . TRP B 1 444 ? 8.352 14.875 -4.152 1 98.38 444 TRP B N 1
ATOM 8431 C CA . TRP B 1 444 ? 8.93 13.562 -4.414 1 98.38 444 TRP B CA 1
ATOM 8432 C C . TRP B 1 444 ? 9.281 13.406 -5.887 1 98.38 444 TRP B C 1
ATOM 8434 O O . TRP B 1 444 ? 10.367 12.914 -6.219 1 98.38 444 TRP B O 1
ATOM 8444 N N . MET B 1 445 ? 8.391 13.844 -6.773 1 98.44 445 MET B N 1
ATOM 8445 C CA . MET B 1 445 ? 8.648 13.781 -8.211 1 98.44 445 MET B CA 1
ATOM 8446 C C . MET B 1 445 ? 9.844 14.648 -8.586 1 98.44 445 MET B C 1
ATOM 8448 O O . MET B 1 445 ? 10.688 14.227 -9.383 1 98.44 445 MET B O 1
ATOM 8452 N N . ALA B 1 446 ? 9.898 15.836 -8.039 1 98.25 446 ALA B N 1
ATOM 8453 C CA . ALA B 1 446 ? 10.992 16.766 -8.336 1 98.25 446 ALA B CA 1
ATOM 8454 C C . ALA B 1 446 ? 12.344 16.172 -7.953 1 98.25 446 ALA B C 1
ATOM 8456 O O . ALA B 1 446 ? 13.328 16.344 -8.672 1 98.25 446 ALA B O 1
ATOM 8457 N N . ARG B 1 447 ? 12.367 15.438 -6.926 1 96.69 447 ARG B N 1
ATOM 8458 C CA . ARG B 1 447 ? 13.617 14.906 -6.402 1 96.69 447 ARG B CA 1
ATOM 8459 C C . ARG B 1 447 ? 13.984 13.602 -7.094 1 96.69 447 ARG B C 1
ATOM 8461 O O . ARG B 1 447 ? 15.148 13.383 -7.445 1 96.69 447 ARG B O 1
ATOM 8468 N N . LYS B 1 448 ? 13.023 12.734 -7.289 1 95.88 448 LYS B N 1
ATOM 8469 C CA . LYS B 1 448 ? 13.32 11.359 -7.684 1 95.88 448 LYS B CA 1
ATOM 8470 C C . LYS B 1 448 ? 13.133 11.172 -9.188 1 95.88 448 LYS B C 1
ATOM 8472 O O . LYS B 1 448 ? 13.703 10.242 -9.773 1 95.88 448 LYS B O 1
ATOM 8477 N N . ALA B 1 449 ? 12.266 11.953 -9.781 1 97.06 449 ALA B N 1
ATOM 8478 C CA . ALA B 1 449 ? 12.008 11.828 -11.211 1 97.06 449 ALA B CA 1
ATOM 8479 C C . ALA B 1 449 ? 11.867 13.203 -11.859 1 97.06 449 ALA B C 1
ATOM 8481 O O . ALA B 1 449 ? 10.875 13.484 -12.539 1 97.06 449 ALA B O 1
ATOM 8482 N N . PRO B 1 450 ? 12.891 14.023 -11.773 1 97.25 450 PRO B N 1
ATOM 8483 C CA . PRO B 1 450 ? 12.797 15.383 -12.297 1 97.25 450 PRO B CA 1
ATOM 8484 C C . PRO B 1 450 ? 12.539 15.43 -13.797 1 97.25 450 PRO B C 1
ATOM 8486 O O . PRO B 1 450 ? 11.922 16.375 -14.297 1 97.25 450 PRO B O 1
ATOM 8489 N N . ASN B 1 451 ? 12.977 14.406 -14.531 1 95.62 451 ASN B N 1
ATOM 8490 C CA . ASN B 1 451 ? 12.789 14.352 -15.977 1 95.62 451 ASN B CA 1
ATOM 8491 C C . ASN B 1 451 ? 11.32 14.203 -16.359 1 95.62 451 ASN B C 1
ATOM 8493 O O . ASN B 1 451 ? 10.938 14.461 -17.5 1 95.62 451 ASN B O 1
ATOM 8497 N N . LEU B 1 452 ? 10.508 13.82 -15.414 1 97.06 452 LEU B N 1
ATOM 8498 C CA . LEU B 1 452 ? 9.086 13.594 -15.688 1 97.06 452 LEU B CA 1
ATOM 8499 C C . LEU B 1 452 ? 8.266 14.828 -15.328 1 97.06 452 LEU B C 1
ATOM 8501 O O . LEU B 1 452 ? 7.035 14.805 -15.414 1 97.06 452 LEU B O 1
ATOM 8505 N N . VAL B 1 453 ? 8.93 15.961 -15.008 1 97.5 453 VAL B N 1
ATOM 8506 C CA . VAL B 1 453 ? 8.234 17.172 -14.562 1 97.5 453 VAL B CA 1
ATOM 8507 C C . VAL B 1 453 ? 8.43 18.281 -15.602 1 97.5 453 VAL B C 1
ATOM 8509 O O . VAL B 1 453 ? 9.547 18.719 -15.844 1 97.5 453 VAL B O 1
ATOM 8512 N N . SER B 1 454 ? 7.344 18.688 -16.219 1 96.31 454 SER B N 1
ATOM 8513 C CA . SER B 1 454 ? 7.422 19.797 -17.172 1 96.31 454 SER B CA 1
ATOM 8514 C C . SER B 1 454 ? 7.184 21.141 -16.469 1 96.31 454 SER B C 1
ATOM 8516 O O . SER B 1 454 ? 7.758 22.156 -16.859 1 96.31 454 SER B O 1
ATOM 8518 N N . ALA B 1 455 ? 6.34 21.125 -15.508 1 97.38 455 ALA B N 1
ATOM 8519 C CA . ALA B 1 455 ? 5.98 22.297 -14.711 1 97.38 455 ALA B CA 1
ATOM 8520 C C . ALA B 1 455 ? 5.418 21.891 -13.352 1 97.38 455 ALA B C 1
ATOM 8522 O O . ALA B 1 455 ? 5.043 20.734 -13.148 1 97.38 455 ALA B O 1
ATOM 8523 N N . MET B 1 456 ? 5.41 22.875 -12.406 1 98.38 456 MET B N 1
ATOM 8524 C CA . MET B 1 456 ? 4.867 22.609 -11.078 1 98.38 456 MET B CA 1
ATOM 8525 C C . MET B 1 456 ? 4.055 23.797 -10.57 1 98.38 456 MET B C 1
ATOM 8527 O O . MET B 1 456 ? 4.426 24.953 -10.789 1 98.38 456 MET B O 1
ATOM 8531 N N . THR B 1 457 ? 2.982 23.484 -10 1 98.81 457 THR B N 1
ATOM 8532 C CA . THR B 1 457 ? 2.178 24.469 -9.273 1 98.81 457 THR B CA 1
ATOM 8533 C C . THR B 1 457 ? 1.87 23.984 -7.863 1 98.81 457 THR B C 1
ATOM 8535 O O . THR B 1 457 ? 1.234 22.938 -7.684 1 98.81 457 THR B O 1
ATOM 8538 N N . PHE B 1 458 ? 2.34 24.75 -6.852 1 98.81 458 PHE B N 1
ATOM 8539 C CA . PHE B 1 458 ? 2.1 24.469 -5.441 1 98.81 458 PHE B CA 1
ATOM 8540 C C . PHE B 1 458 ? 1.054 25.422 -4.871 1 98.81 458 PHE B C 1
ATOM 8542 O O . PHE B 1 458 ? 1.191 26.641 -4.98 1 98.81 458 PHE B O 1
ATOM 8549 N N . MET B 1 459 ? -0.009 24.844 -4.328 1 98.62 459 MET B N 1
ATOM 8550 C CA . MET B 1 459 ? -1.018 25.656 -3.648 1 98.62 459 MET B CA 1
ATOM 8551 C C . MET B 1 459 ? -1.018 25.375 -2.148 1 98.62 459 MET B C 1
ATOM 8553 O O . MET B 1 459 ? -1.282 24.266 -1.72 1 98.62 459 MET B O 1
ATOM 8557 N N . ASP B 1 460 ? -0.769 26.406 -1.303 1 98.19 460 ASP B N 1
ATOM 8558 C CA . ASP B 1 460 ? -0.61 26.25 0.14 1 98.19 460 ASP B CA 1
ATOM 8559 C C . ASP B 1 460 ? 0.316 25.078 0.469 1 98.19 460 ASP B C 1
ATOM 8561 O O . ASP B 1 460 ? -0.042 24.203 1.255 1 98.19 460 ASP B O 1
ATOM 8565 N N . PRO B 1 461 ? 1.473 25.078 -0.056 1 98.56 461 PRO B N 1
ATOM 8566 C CA . PRO B 1 461 ? 2.338 23.906 0.031 1 98.56 461 PRO B CA 1
ATOM 8567 C C . PRO B 1 461 ? 2.906 23.688 1.433 1 98.56 461 PRO B C 1
ATOM 8569 O O . PRO B 1 461 ? 3.311 24.656 2.092 1 98.56 461 PRO B O 1
ATOM 8572 N N . VAL B 1 462 ? 2.975 22.453 1.779 1 98.12 462 VAL B N 1
ATOM 8573 C CA . VAL B 1 462 ? 3.557 22.109 3.074 1 98.12 462 VAL B CA 1
ATOM 8574 C C . VAL B 1 462 ? 4.984 21.594 2.883 1 98.12 462 VAL B C 1
ATOM 8576 O O . VAL B 1 462 ? 5.723 21.422 3.855 1 98.12 462 VAL B O 1
ATOM 8579 N N . CYS B 1 463 ? 5.418 21.469 1.688 1 98.19 463 CYS B N 1
ATOM 8580 C CA . CYS B 1 463 ? 6.68 20.781 1.426 1 98.19 463 CYS B CA 1
ATOM 8581 C C . CYS B 1 463 ? 7.855 21.75 1.565 1 98.19 463 CYS B C 1
ATOM 8583 O O . CYS B 1 463 ? 9.016 21.328 1.545 1 98.19 463 CYS B O 1
ATOM 8585 N N . PHE B 1 464 ? 7.613 23.078 1.698 1 97.75 464 PHE B N 1
ATOM 8586 C CA . PHE B 1 464 ? 8.688 24.031 1.916 1 97.75 464 PHE B CA 1
ATOM 8587 C C . PHE B 1 464 ? 8.859 24.328 3.402 1 97.75 464 PHE B C 1
ATOM 8589 O O . PHE B 1 464 ? 7.879 24.594 4.102 1 97.75 464 PHE B O 1
ATOM 8596 N N . LEU B 1 465 ? 10.086 24.234 3.893 1 94.81 465 LEU B N 1
ATOM 8597 C CA . LEU B 1 465 ? 10.469 24.594 5.254 1 94.81 465 LEU B CA 1
ATOM 8598 C C . LEU B 1 465 ? 9.82 23.641 6.262 1 94.81 465 LEU B C 1
ATOM 8600 O O . LEU B 1 465 ? 9.375 24.078 7.328 1 94.81 465 LEU B O 1
ATOM 8604 N N . LEU B 1 466 ? 9.695 22.406 5.871 1 93.12 466 LEU B N 1
ATOM 8605 C CA . LEU B 1 466 ? 9.18 21.391 6.797 1 93.12 466 LEU B CA 1
ATOM 8606 C C . LEU B 1 466 ? 10.141 21.188 7.957 1 93.12 466 LEU B C 1
ATOM 8608 O O . LEU B 1 466 ? 9.766 20.609 8.984 1 93.12 466 LEU B O 1
ATOM 8612 N N . VAL B 1 467 ? 11.305 21.641 7.805 1 86.75 467 VAL B N 1
ATOM 8613 C CA . VAL B 1 467 ? 12.297 21.531 8.867 1 86.75 467 VAL B CA 1
ATOM 8614 C C . VAL B 1 467 ? 11.914 22.453 10.023 1 86.75 467 VAL B C 1
ATOM 8616 O O . VAL B 1 467 ? 12.359 22.25 11.164 1 86.75 467 VAL B O 1
ATOM 8619 N N . LYS B 1 468 ? 11.055 23.406 9.742 1 90 468 LYS B N 1
ATOM 8620 C CA . LYS B 1 468 ? 10.539 24.281 10.789 1 90 468 LYS B CA 1
ATOM 8621 C C . LYS B 1 468 ? 9.375 23.641 11.531 1 90 468 LYS B C 1
ATOM 8623 O O . LYS B 1 468 ? 8.695 22.766 10.984 1 90 468 LYS B O 1
ATOM 8628 N N . PRO B 1 469 ? 9.148 24.047 12.719 1 91.69 469 PRO B N 1
ATOM 8629 C CA . PRO B 1 469 ? 8.141 23.375 13.547 1 91.69 469 PRO B CA 1
ATOM 8630 C C . PRO B 1 469 ? 6.711 23.781 13.18 1 91.69 469 PRO B C 1
ATOM 8632 O O . PRO B 1 469 ? 5.754 23.156 13.648 1 91.69 469 PRO B O 1
ATOM 8635 N N . ASP B 1 470 ? 6.535 24.766 12.336 1 91.5 470 ASP B N 1
ATOM 8636 C CA . ASP B 1 470 ? 5.238 25.422 12.156 1 91.5 470 ASP B CA 1
ATOM 8637 C C . ASP B 1 470 ? 4.18 24.406 11.719 1 91.5 470 ASP B C 1
ATOM 8639 O O . ASP B 1 470 ? 3.139 24.281 12.367 1 91.5 470 ASP B O 1
ATOM 8643 N N . VAL B 1 471 ? 4.43 23.719 10.656 1 94.38 471 VAL B N 1
ATOM 8644 C CA . VAL B 1 471 ? 3.432 22.797 10.109 1 94.38 471 VAL B CA 1
ATOM 8645 C C . VAL B 1 471 ? 3.135 21.703 11.117 1 94.38 471 VAL B C 1
ATOM 8647 O O . VAL B 1 471 ? 1.975 21.344 11.336 1 94.38 471 VAL B O 1
ATOM 8650 N N . CYS B 1 472 ? 4.176 21.172 11.719 1 94.19 472 CYS B N 1
ATOM 8651 C CA . CYS B 1 472 ? 4.043 20.125 12.719 1 94.19 472 CYS B CA 1
ATOM 8652 C C . CYS B 1 472 ? 3.191 20.578 13.891 1 94.19 472 CYS B C 1
ATOM 8654 O O . CYS B 1 472 ? 2.221 19.922 14.266 1 94.19 472 CYS B O 1
ATOM 8656 N N . TYR B 1 473 ? 3.543 21.719 14.391 1 92 473 TYR B N 1
ATOM 8657 C CA . TYR B 1 473 ? 2.812 22.234 15.539 1 92 473 TYR B CA 1
ATOM 8658 C C . TYR B 1 473 ? 1.375 22.578 15.164 1 92 473 TYR B C 1
ATOM 8660 O O . TYR B 1 473 ? 0.434 22.156 15.844 1 92 473 TYR B O 1
ATOM 8668 N N . ASN B 1 474 ? 1.21 23.344 14.109 1 91.5 474 ASN B N 1
ATOM 8669 C CA . ASN B 1 474 ? -0.083 23.891 13.711 1 91.5 474 ASN B CA 1
ATOM 8670 C C . ASN B 1 474 ? -1.102 22.797 13.445 1 91.5 474 ASN B C 1
ATOM 8672 O O . ASN B 1 474 ? -2.289 22.953 13.734 1 91.5 474 ASN B O 1
ATOM 8676 N N . PHE B 1 475 ? -0.605 21.688 12.938 1 94 475 PHE B N 1
ATOM 8677 C CA . PHE B 1 475 ? -1.56 20.672 12.508 1 94 475 PHE B CA 1
ATOM 8678 C C . PHE B 1 475 ? -1.672 19.578 13.555 1 94 475 PHE B C 1
ATOM 8680 O O . PHE B 1 475 ? -2.754 19.016 13.766 1 94 475 PHE B O 1
ATOM 8687 N N . MET B 1 476 ? -0.603 19.234 14.25 1 93.31 476 MET B N 1
ATOM 8688 C CA . MET B 1 476 ? -0.577 18.016 15.039 1 93.31 476 MET B CA 1
ATOM 8689 C C . MET B 1 476 ? -0.684 18.328 16.531 1 93.31 476 MET B C 1
ATOM 8691 O O . MET B 1 476 ? -1.175 17.5 17.312 1 93.31 476 MET B O 1
ATOM 8695 N N . TYR B 1 477 ? -0.239 19.469 16.984 1 91.62 477 TYR B N 1
ATOM 8696 C CA . TYR B 1 477 ? -0.062 19.656 18.422 1 91.62 477 TYR B CA 1
ATOM 8697 C C . TYR B 1 477 ? -0.891 20.828 18.938 1 91.62 477 TYR B C 1
ATOM 8699 O O . TYR B 1 477 ? -1.213 20.906 20.125 1 91.62 477 TYR B O 1
ATOM 8707 N N . ARG B 1 478 ? -1.207 21.719 18.078 1 89.12 478 ARG B N 1
ATOM 8708 C CA . ARG B 1 478 ? -1.877 22.953 18.469 1 89.12 478 ARG B CA 1
ATOM 8709 C C . ARG B 1 478 ? -3.283 22.672 18.984 1 89.12 478 ARG B C 1
ATOM 8711 O O . ARG B 1 478 ? -4.02 21.891 18.391 1 89.12 478 ARG B O 1
ATOM 8718 N N . LYS B 1 479 ? -3.623 23.344 20.031 1 87.56 479 LYS B N 1
ATOM 8719 C CA . LYS B 1 479 ? -5.012 23.359 20.484 1 87.56 479 LYS B CA 1
ATOM 8720 C C . LYS B 1 479 ? -5.855 24.328 19.672 1 87.56 479 LYS B C 1
ATOM 8722 O O . LYS B 1 479 ? -5.484 25.484 19.5 1 87.56 479 LYS B O 1
ATOM 8727 N N . PRO B 1 480 ? -6.941 23.797 19.219 1 88.94 480 PRO B N 1
ATOM 8728 C CA . PRO B 1 480 ? -7.762 24.688 18.391 1 88.94 480 PRO B CA 1
ATOM 8729 C C . PRO B 1 480 ? -8.273 25.891 19.172 1 88.94 480 PRO B C 1
ATOM 8731 O O . PRO B 1 480 ? -8.703 25.766 20.312 1 88.94 480 PRO B O 1
ATOM 8734 N N . ASN B 1 481 ? -8.148 27.031 18.547 1 85.62 481 ASN B N 1
ATOM 8735 C CA . ASN B 1 481 ? -8.594 28.266 19.172 1 85.62 481 ASN B CA 1
ATOM 8736 C C . ASN B 1 481 ? -9.664 28.969 18.344 1 85.62 481 ASN B C 1
ATOM 8738 O O . ASN B 1 481 ? -10.039 30.094 18.641 1 85.62 481 ASN B O 1
ATOM 8742 N N . SER B 1 482 ? -10.062 28.406 17.25 1 87.25 482 SER B N 1
ATOM 8743 C CA . SER B 1 482 ? -11.141 28.891 16.391 1 87.25 482 SER B CA 1
ATOM 8744 C C . SER B 1 482 ? -12.039 27.75 15.93 1 87.25 482 SER B C 1
ATOM 8746 O O . SER B 1 482 ? -11.664 26.578 16.016 1 87.25 482 SER B O 1
ATOM 8748 N N . PRO B 1 483 ? -13.25 28.094 15.531 1 88.19 483 PRO B N 1
ATOM 8749 C CA . PRO B 1 483 ? -14.148 27.062 15.031 1 88.19 483 PRO B CA 1
ATOM 8750 C C . PRO B 1 483 ? -13.555 26.281 13.859 1 88.19 483 PRO B C 1
ATOM 8752 O O . PRO B 1 483 ? -13.695 25.062 13.789 1 88.19 483 PRO B O 1
ATOM 8755 N N . THR B 1 484 ? -12.969 27.016 12.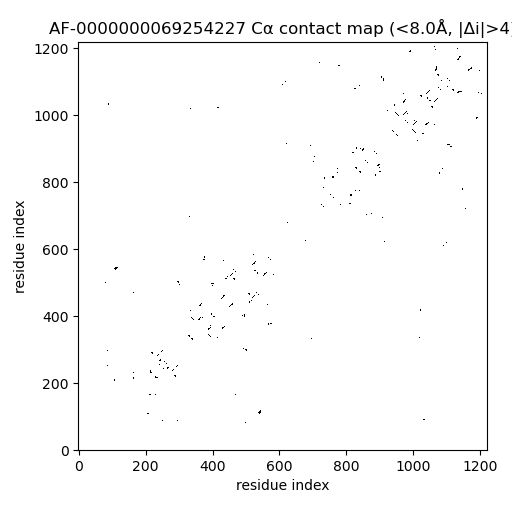984 1 85.62 484 THR B N 1
ATOM 8756 C CA . THR B 1 484 ? -12.375 26.359 11.82 1 85.62 484 THR B CA 1
ATOM 8757 C C . THR B 1 484 ? -11.25 25.422 12.234 1 85.62 484 THR B C 1
ATOM 8759 O O . THR B 1 484 ? -11.141 24.312 11.727 1 85.62 484 THR B O 1
ATOM 8762 N N . GLN B 1 485 ? -10.469 25.859 13.18 1 87.88 485 GLN B N 1
ATOM 8763 C CA . GLN B 1 485 ? -9.391 25.016 13.68 1 87.88 485 GLN B CA 1
ATOM 8764 C C . GLN B 1 485 ? -9.938 23.781 14.383 1 87.88 485 GLN B C 1
ATOM 8766 O O . GLN B 1 485 ? -9.359 22.703 14.281 1 87.88 485 GLN B O 1
ATOM 8771 N N . LEU B 1 486 ? -11 24 15.062 1 91 486 LEU B N 1
ATOM 8772 C CA . LEU B 1 486 ? -11.617 22.891 15.773 1 91 486 LEU B CA 1
ATOM 8773 C C . LEU B 1 486 ? -12.141 21.844 14.789 1 91 486 LEU B C 1
ATOM 8775 O O . LEU B 1 486 ? -12.008 20.641 15.023 1 91 486 LEU B O 1
ATOM 8779 N N . LEU B 1 487 ? -12.734 22.297 13.742 1 89.31 487 LEU B N 1
ATOM 8780 C CA . LEU B 1 487 ? -13.234 21.406 12.703 1 89.31 487 LEU B CA 1
ATOM 8781 C C . LEU B 1 487 ? -12.094 20.609 12.078 1 89.31 487 LEU B C 1
ATOM 8783 O O . LEU B 1 487 ? -12.195 19.391 11.938 1 89.31 487 LEU B O 1
ATOM 8787 N N . ILE B 1 488 ? -11.031 21.25 11.758 1 89.56 488 ILE B N 1
ATOM 8788 C CA . ILE B 1 488 ? -9.867 20.609 11.148 1 89.56 488 ILE B CA 1
ATOM 8789 C C . ILE B 1 488 ? -9.25 19.625 12.133 1 89.56 488 ILE B C 1
ATOM 8791 O O . ILE B 1 488 ? -8.914 18.5 11.766 1 89.56 488 ILE B O 1
ATOM 8795 N N . ASN B 1 489 ? -9.195 20.031 13.32 1 92.31 489 ASN B N 1
ATOM 8796 C CA . ASN B 1 489 ? -8.57 19.219 14.352 1 92.31 489 ASN B CA 1
ATOM 8797 C C . ASN B 1 489 ? -9.336 17.906 14.57 1 92.31 489 ASN B C 1
ATOM 8799 O O . ASN B 1 489 ? -8.75 16.828 14.469 1 92.31 489 ASN B O 1
ATOM 8803 N N . TYR B 1 490 ? -10.586 18 14.766 1 92.81 490 TYR B N 1
ATOM 8804 C CA . TYR B 1 490 ? -11.359 16.812 15.109 1 92.81 490 TYR B CA 1
ATOM 8805 C C . TYR B 1 490 ? -11.609 15.953 13.875 1 92.81 490 TYR B C 1
ATOM 8807 O O . TYR B 1 490 ? -11.43 14.734 13.914 1 92.81 490 TYR B O 1
ATOM 8815 N N . PHE B 1 491 ? -11.992 16.5 12.797 1 92.06 491 PHE B N 1
ATOM 8816 C CA . PHE B 1 491 ? -12.461 15.719 11.656 1 92.06 491 PHE B CA 1
ATOM 8817 C C . PHE B 1 491 ? -11.289 15.25 10.805 1 92.06 491 PHE B C 1
ATOM 8819 O O . PHE B 1 491 ? -11.367 14.211 10.156 1 92.06 491 PHE B O 1
ATOM 8826 N N . LEU B 1 492 ? -10.219 16 10.828 1 93.56 492 LEU B N 1
ATOM 8827 C CA . LEU B 1 492 ? -9.109 15.648 9.938 1 93.56 492 LEU B CA 1
ATOM 8828 C C . LEU B 1 492 ? -7.898 15.195 10.742 1 93.56 492 LEU B C 1
ATOM 8830 O O . LEU B 1 492 ? -7.602 14 10.797 1 93.56 492 LEU B O 1
ATOM 8834 N N . ALA B 1 493 ? -7.359 15.992 11.562 1 94.38 493 ALA B N 1
ATOM 8835 C CA . ALA B 1 493 ? -6.078 15.727 12.211 1 94.38 493 ALA B CA 1
ATOM 8836 C C . ALA B 1 493 ? -6.184 14.539 13.172 1 94.38 493 ALA B C 1
ATOM 8838 O O . ALA B 1 493 ? -5.242 13.758 13.305 1 94.38 493 ALA B O 1
ATOM 8839 N N . LYS B 1 494 ? -7.332 14.375 13.781 1 95.88 494 LYS B N 1
ATOM 8840 C CA . LYS B 1 494 ? -7.461 13.352 14.812 1 95.88 494 LYS B CA 1
ATOM 8841 C C . LYS B 1 494 ? -8.172 12.117 14.273 1 95.88 494 LYS B C 1
ATOM 8843 O O . LYS B 1 494 ? -8.523 11.211 15.039 1 95.88 494 LYS B O 1
ATOM 8848 N N . GLU B 1 495 ? -8.531 12.148 13 1 96.81 495 GLU B N 1
ATOM 8849 C CA . GLU B 1 495 ? -8.984 10.906 12.383 1 96.81 495 GLU B CA 1
ATOM 8850 C C . GLU B 1 495 ? -7.875 9.852 12.391 1 96.81 495 GLU B C 1
ATOM 8852 O O . GLU B 1 495 ? -6.738 10.133 12 1 96.81 495 GLU B O 1
ATOM 8857 N N . LEU B 1 496 ? -8.125 8.672 12.836 1 96.81 496 LEU B N 1
ATOM 8858 C CA . LEU B 1 496 ? -7.133 7.672 13.219 1 96.81 496 LEU B CA 1
ATOM 8859 C C . LEU B 1 496 ? -6.148 7.426 12.078 1 96.81 496 LEU B C 1
ATOM 8861 O O . LEU B 1 496 ? -4.934 7.43 12.289 1 96.81 496 LEU B O 1
ATOM 8865 N N . TYR B 1 497 ? -6.66 7.203 10.898 1 96.81 497 TYR B N 1
ATOM 8866 C CA . TYR B 1 497 ? -5.797 6.777 9.805 1 96.81 497 TYR B CA 1
ATOM 8867 C C . TYR B 1 497 ? -5.035 7.961 9.219 1 96.81 497 TYR B C 1
ATOM 8869 O O . TYR B 1 497 ? -3.898 7.812 8.766 1 96.81 497 TYR B O 1
ATOM 8877 N N . ILE B 1 498 ? -5.551 9.156 9.242 1 97.44 498 ILE B N 1
ATOM 8878 C CA . ILE B 1 498 ? -4.809 10.359 8.883 1 97.44 498 ILE B CA 1
ATOM 8879 C C . ILE B 1 498 ? -3.709 10.609 9.914 1 97.44 498 ILE B C 1
ATOM 8881 O O . ILE B 1 498 ? -2.557 10.859 9.547 1 97.44 498 ILE B O 1
ATOM 8885 N N . ALA B 1 499 ? -4.133 10.492 11.156 1 97.25 499 ALA B N 1
ATOM 8886 C CA . ALA B 1 499 ? -3.158 10.664 12.234 1 97.25 499 ALA B CA 1
ATOM 8887 C C . ALA B 1 499 ? -2.029 9.648 12.117 1 97.25 499 ALA B C 1
ATOM 8889 O O . ALA B 1 499 ? -0.859 9.984 12.328 1 97.25 499 ALA B O 1
ATOM 8890 N N . HIS B 1 500 ? -2.412 8.484 11.797 1 96.5 500 HIS B N 1
ATOM 8891 C CA . HIS B 1 500 ? -1.422 7.441 11.57 1 96.5 500 HIS B CA 1
ATOM 8892 C C . HIS B 1 500 ? -0.504 7.793 10.406 1 96.5 500 HIS B C 1
ATOM 8894 O O . HIS B 1 500 ? 0.716 7.645 10.508 1 96.5 500 HIS B O 1
ATOM 8900 N N . SER B 1 501 ? -1.024 8.195 9.344 1 96.56 501 SER B N 1
ATOM 8901 C CA . SER B 1 501 ? -0.253 8.57 8.164 1 96.56 501 SER B CA 1
ATOM 8902 C C . SER B 1 501 ? 0.786 9.641 8.5 1 96.56 501 SER B C 1
ATOM 8904 O O . SER B 1 501 ? 1.927 9.57 8.039 1 96.56 501 SER B O 1
ATOM 8906 N N . LEU B 1 502 ? 0.367 10.57 9.328 1 96.62 502 LEU B N 1
ATOM 8907 C CA . LEU B 1 502 ? 1.24 11.695 9.625 1 96.62 502 LEU B CA 1
ATOM 8908 C C . LEU B 1 502 ? 2.189 11.359 10.773 1 96.62 502 LEU B C 1
ATOM 8910 O O . LEU B 1 502 ? 3.348 11.781 10.766 1 96.62 502 LEU B O 1
ATOM 8914 N N . SER B 1 503 ? 1.821 10.523 11.711 1 95.94 503 SER B N 1
ATOM 8915 C CA . SER B 1 503 ? 2.596 10.258 12.922 1 95.94 503 SER B CA 1
ATOM 8916 C C . SER B 1 503 ? 3.602 9.133 12.695 1 95.94 503 SER B C 1
ATOM 8918 O O . SER B 1 503 ? 4.602 9.039 13.414 1 95.94 503 SER B O 1
ATOM 8920 N N . ARG B 1 504 ? 3.33 8.344 11.711 1 94.5 504 ARG B N 1
ATOM 8921 C CA . ARG B 1 504 ? 4.207 7.184 11.578 1 94.5 504 ARG B CA 1
ATOM 8922 C C . ARG B 1 504 ? 4.879 7.16 10.203 1 94.5 504 ARG B C 1
ATOM 8924 O O . ARG B 1 504 ? 5.867 6.453 10.008 1 94.5 504 ARG B O 1
ATOM 8931 N N . ASN B 1 505 ? 4.402 7.949 9.289 1 92.62 505 ASN B N 1
ATOM 8932 C CA . ASN B 1 505 ? 4.887 7.801 7.926 1 92.62 505 ASN B CA 1
ATOM 8933 C C . ASN B 1 505 ? 5.301 9.141 7.328 1 92.62 505 ASN B C 1
ATOM 8935 O O . ASN B 1 505 ? 5.547 9.234 6.121 1 92.62 505 ASN B O 1
ATOM 8939 N N . PHE B 1 506 ? 5.344 10.125 8.109 1 94.44 506 PHE B N 1
ATOM 8940 C CA . PHE B 1 506 ? 5.707 11.469 7.652 1 94.44 506 PHE B CA 1
ATOM 8941 C C . PHE B 1 506 ? 7.113 11.836 8.109 1 94.44 506 PHE B C 1
ATOM 8943 O O . PHE B 1 506 ? 7.336 12.117 9.289 1 94.44 506 PHE B O 1
ATOM 8950 N N . PHE B 1 507 ? 8.055 11.859 7.23 1 93.38 507 PHE B N 1
ATOM 8951 C CA . PHE B 1 507 ? 9.445 12.18 7.523 1 93.38 507 PHE B CA 1
ATOM 8952 C C . PHE B 1 507 ? 9.859 13.484 6.84 1 93.38 507 PHE B C 1
ATOM 8954 O O . PHE B 1 507 ? 9.898 13.562 5.613 1 93.38 507 PHE B O 1
ATOM 8961 N N . TRP B 1 508 ? 10.203 14.43 7.59 1 93.62 508 TRP B N 1
ATOM 8962 C CA . TRP B 1 508 ? 10.43 15.773 7.062 1 93.62 508 TRP B CA 1
ATOM 8963 C C . TRP B 1 508 ? 11.516 15.758 5.988 1 93.62 508 TRP B C 1
ATOM 8965 O O . TRP B 1 508 ? 11.406 16.453 4.98 1 93.62 508 TRP B O 1
ATOM 8975 N N . HIS B 1 509 ? 12.594 14.969 6.164 1 92 509 HIS B N 1
ATOM 8976 C CA . HIS B 1 509 ? 13.727 15 5.238 1 92 509 HIS B CA 1
ATOM 8977 C C . HIS B 1 509 ? 13.352 14.391 3.891 1 92 509 HIS B C 1
ATOM 8979 O O . HIS B 1 509 ? 13.969 14.703 2.869 1 92 509 HIS B O 1
ATOM 8985 N N . GLN B 1 510 ? 12.367 13.516 3.912 1 93.06 510 GLN B N 1
ATOM 8986 C CA . GLN B 1 510 ? 11.883 12.945 2.662 1 93.06 510 GLN B CA 1
ATOM 8987 C C . GLN B 1 510 ? 10.867 13.867 1.986 1 93.06 510 GLN B C 1
ATOM 8989 O O . GLN B 1 510 ? 10.766 13.891 0.759 1 93.06 510 GLN B O 1
ATOM 8994 N N . ASN B 1 511 ? 10.188 14.641 2.814 1 96.94 511 ASN B N 1
ATOM 8995 C CA . ASN B 1 511 ? 9.047 15.406 2.336 1 96.94 511 ASN B CA 1
ATOM 8996 C C . ASN B 1 511 ? 9.438 16.844 1.988 1 96.94 511 ASN B C 1
ATOM 8998 O O . ASN B 1 511 ? 8.805 17.469 1.139 1 96.94 511 ASN B O 1
ATOM 9002 N N . GLN B 1 512 ? 10.438 17.359 2.566 1 96.38 512 GLN B N 1
ATOM 9003 C CA . GLN B 1 512 ? 10.883 18.734 2.354 1 96.38 512 GLN B CA 1
ATOM 9004 C C . GLN B 1 512 ? 11.453 18.906 0.949 1 96.38 512 GLN B C 1
ATOM 9006 O O . GLN B 1 512 ? 12.18 18.047 0.452 1 96.38 512 GLN B O 1
ATOM 9011 N N . LEU B 1 513 ? 11.094 19.984 0.33 1 97.88 513 LEU B N 1
ATOM 9012 C CA . LEU B 1 513 ? 11.672 20.359 -0.96 1 97.88 513 LEU B CA 1
ATOM 9013 C C . LEU B 1 513 ? 12.539 21.594 -0.833 1 97.88 513 LEU B C 1
ATOM 9015 O O . LEU B 1 513 ? 12.047 22.672 -0.469 1 97.88 513 LEU B O 1
ATOM 9019 N N . TRP B 1 514 ? 13.82 21.438 -1.088 1 96.69 514 TRP B N 1
ATOM 9020 C CA . TRP B 1 514 ? 14.719 22.594 -1.178 1 96.69 514 TRP B CA 1
ATOM 9021 C C . TRP B 1 514 ? 14.578 23.281 -2.529 1 96.69 514 TRP B C 1
ATOM 9023 O O . TRP B 1 514 ? 14.422 22.625 -3.559 1 96.69 514 TRP B O 1
ATOM 9033 N N . PRO B 1 515 ? 14.617 24.578 -2.553 1 96 515 PRO B N 1
ATOM 9034 C CA . PRO B 1 515 ? 14.422 25.297 -3.822 1 96 515 PRO B CA 1
ATOM 9035 C C . PRO B 1 515 ? 15.406 24.844 -4.902 1 96 515 PRO B C 1
ATOM 9037 O O . PRO B 1 515 ? 15.078 24.859 -6.09 1 96 515 PRO B O 1
ATOM 9040 N N . GLU B 1 516 ? 16.562 24.406 -4.488 1 94.75 516 GLU B N 1
ATOM 9041 C CA . GLU B 1 516 ? 17.578 23.953 -5.438 1 94.75 516 GLU B CA 1
ATOM 9042 C C . GLU B 1 516 ? 17.156 22.656 -6.129 1 94.75 516 GLU B C 1
ATOM 9044 O O . GLU B 1 516 ? 17.703 22.281 -7.164 1 94.75 516 GLU B O 1
ATOM 9049 N N . GLU B 1 517 ? 16.203 22.016 -5.535 1 96.12 517 GLU B N 1
ATOM 9050 C CA . GLU B 1 517 ? 15.758 20.719 -6.062 1 96.12 517 GLU B CA 1
ATOM 9051 C C . GLU B 1 517 ? 14.633 20.906 -7.082 1 96.12 517 GLU B C 1
ATOM 9053 O O . GLU B 1 517 ? 14.203 19.938 -7.711 1 96.12 517 GLU B O 1
ATOM 9058 N N . LEU B 1 518 ? 14.18 22.078 -7.293 1 96.44 518 LEU B N 1
ATOM 9059 C CA . LEU B 1 518 ? 13.148 22.328 -8.289 1 96.44 518 LEU B CA 1
ATOM 9060 C C . LEU B 1 518 ? 13.664 22.016 -9.695 1 96.44 518 LEU B C 1
ATOM 9062 O O . LEU B 1 518 ? 14.766 22.422 -10.062 1 96.44 518 LEU B O 1
ATOM 9066 N N . PRO B 1 519 ? 12.859 21.344 -10.438 1 94.06 519 PRO B N 1
ATOM 9067 C CA . PRO B 1 519 ? 13.266 21.094 -11.828 1 94.06 519 PRO B CA 1
ATOM 9068 C C . PRO B 1 519 ? 13.289 22.375 -12.672 1 94.06 519 PRO B C 1
ATOM 9070 O O . PRO B 1 519 ? 12.75 23.406 -12.258 1 94.06 519 PRO B O 1
ATOM 9073 N N . PRO B 1 520 ? 13.977 22.375 -13.836 1 89.69 520 PRO B N 1
ATOM 9074 C CA . PRO B 1 520 ? 14.148 23.562 -14.656 1 89.69 520 PRO B CA 1
ATOM 9075 C C . PRO B 1 520 ? 12.836 24.109 -15.203 1 89.69 520 PRO B C 1
ATOM 9077 O O . PRO B 1 520 ? 12.742 25.297 -15.547 1 89.69 520 PRO B O 1
ATOM 9080 N N . GLY B 1 521 ? 11.789 23.516 -15.227 1 92.5 521 GLY B N 1
ATOM 9081 C CA . GLY B 1 521 ? 10.516 24 -15.734 1 92.5 521 GLY B CA 1
ATOM 9082 C C . GLY B 1 521 ? 9.875 25.047 -14.852 1 92.5 521 GLY B C 1
ATOM 9083 O O . GLY B 1 521 ? 10.375 25.344 -13.758 1 92.5 521 GLY B O 1
ATOM 9084 N N . PRO B 1 522 ? 8.867 25.781 -15.438 1 96.69 522 PRO B N 1
ATOM 9085 C CA . PRO B 1 522 ? 8.188 26.828 -14.664 1 96.69 522 PRO B CA 1
ATOM 9086 C C . PRO B 1 522 ? 7.539 26.266 -13.391 1 96.69 522 PRO B C 1
ATOM 9088 O O . PRO B 1 522 ? 6.984 25.172 -13.406 1 96.69 522 PRO B O 1
ATOM 9091 N N . THR B 1 523 ? 7.66 27.062 -12.273 1 98.19 523 THR B N 1
ATOM 9092 C CA . THR B 1 523 ? 7.086 26.703 -10.984 1 98.19 523 THR B CA 1
ATOM 9093 C C . THR B 1 523 ? 6.281 27.859 -10.406 1 98.19 523 THR B C 1
ATOM 9095 O O . THR B 1 523 ? 6.777 28.984 -10.32 1 98.19 523 THR B O 1
ATOM 9098 N N . LEU B 1 524 ? 5.051 27.578 -10.156 1 98.62 524 LEU B N 1
ATOM 9099 C CA . LEU B 1 524 ? 4.176 28.531 -9.492 1 98.62 524 LEU B CA 1
ATOM 9100 C C . LEU B 1 524 ? 3.906 28.109 -8.047 1 98.62 524 LEU B C 1
ATOM 9102 O O . LEU B 1 524 ? 3.523 26.969 -7.797 1 98.62 524 LEU B O 1
ATOM 9106 N N . VAL B 1 525 ? 4.18 29.016 -7.051 1 98.75 525 VAL B N 1
ATOM 9107 C CA . VAL B 1 525 ? 3.875 28.766 -5.645 1 98.75 525 VAL B CA 1
ATOM 9108 C C . VAL B 1 525 ? 2.82 29.766 -5.16 1 98.75 525 VAL B C 1
ATOM 9110 O O . VAL B 1 525 ? 3.051 30.969 -5.164 1 98.75 525 VAL B O 1
ATOM 9113 N N . VAL B 1 526 ? 1.678 29.219 -4.816 1 98.69 526 VAL B N 1
ATOM 9114 C CA . VAL B 1 526 ? 0.551 30.031 -4.363 1 98.69 526 VAL B CA 1
ATOM 9115 C C . VAL B 1 526 ? 0.474 30 -2.836 1 98.69 526 VAL B C 1
ATOM 9117 O O . VAL B 1 526 ? 0.378 28.922 -2.238 1 98.69 526 VAL B O 1
ATOM 9120 N N . LEU B 1 527 ? 0.468 31.172 -2.209 1 97.81 527 LEU B N 1
ATOM 9121 C CA . LEU B 1 527 ? 0.479 31.25 -0.752 1 97.81 527 LEU B CA 1
ATOM 9122 C C . LEU B 1 527 ? -0.687 32.094 -0.25 1 97.81 527 LEU B C 1
ATOM 9124 O O . LEU B 1 527 ? -1.033 33.125 -0.862 1 97.81 527 LEU B O 1
ATOM 9128 N N . SER B 1 528 ? -1.22 31.641 0.844 1 95.94 528 SER B N 1
ATOM 9129 C CA . SER B 1 528 ? -2.281 32.375 1.543 1 95.94 528 SER B CA 1
ATOM 9130 C C . SER B 1 528 ? -1.75 33.062 2.795 1 95.94 528 SER B C 1
ATOM 9132 O O . SER B 1 528 ? -1.243 32.406 3.705 1 95.94 528 SER B O 1
ATOM 9134 N N . GLY B 1 529 ? -1.958 34.312 2.881 1 90.94 529 GLY B N 1
ATOM 9135 C CA . GLY B 1 529 ? -1.359 35.125 3.932 1 90.94 529 GLY B CA 1
ATOM 9136 C C . GLY B 1 529 ? -1.892 34.812 5.312 1 90.94 529 GLY B C 1
ATOM 9137 O O . GLY B 1 529 ? -1.188 34.969 6.312 1 90.94 529 GLY B O 1
ATOM 9138 N N . ARG B 1 530 ? -3.076 34.25 5.434 1 89.94 530 ARG B N 1
ATOM 9139 C CA . ARG B 1 530 ? -3.684 33.938 6.715 1 89.94 530 ARG B CA 1
ATOM 9140 C C . ARG B 1 530 ? -3.723 32.406 6.922 1 89.94 530 ARG B C 1
ATOM 9142 O O . ARG B 1 530 ? -4.617 31.891 7.594 1 89.94 530 ARG B O 1
ATOM 9149 N N . ASP B 1 531 ? -2.812 31.781 6.277 1 93 531 ASP B N 1
ATOM 9150 C CA . ASP B 1 531 ? -2.717 30.328 6.391 1 93 531 ASP B CA 1
ATOM 9151 C C . ASP B 1 531 ? -2.465 29.906 7.836 1 93 531 ASP B C 1
ATOM 9153 O O . ASP B 1 531 ? -1.54 30.406 8.484 1 93 531 ASP B O 1
ATOM 9157 N N . SER B 1 532 ? -3.27 29.016 8.344 1 90.5 532 SER B N 1
ATOM 9158 C CA . SER B 1 532 ? -3.168 28.594 9.734 1 90.5 532 SER B CA 1
ATOM 9159 C C . SER B 1 532 ? -2.289 27.344 9.875 1 90.5 532 SER B C 1
ATOM 9161 O O . SER B 1 532 ? -2.047 26.875 10.984 1 90.5 532 SER B O 1
ATOM 9163 N N . ILE B 1 533 ? -1.796 26.828 8.773 1 93.38 533 ILE B N 1
ATOM 9164 C CA . ILE B 1 533 ? -0.993 25.609 8.805 1 93.38 533 ILE B CA 1
ATOM 9165 C C . ILE B 1 533 ? 0.415 25.906 8.297 1 93.38 533 ILE B C 1
ATOM 9167 O O . ILE B 1 533 ? 1.398 25.688 9.008 1 93.38 533 ILE B O 1
ATOM 9171 N N . VAL B 1 534 ? 0.455 26.516 7.152 1 95.69 534 VAL B N 1
ATOM 9172 C CA . VAL B 1 534 ? 1.714 26.797 6.469 1 95.69 534 VAL B CA 1
ATOM 9173 C C . VAL B 1 534 ? 2.279 28.125 6.953 1 95.69 534 VAL B C 1
ATOM 9175 O O . VAL B 1 534 ? 1.541 29.109 7.105 1 95.69 534 VAL B O 1
ATOM 9178 N N . PRO B 1 535 ? 3.551 28.125 7.254 1 94.38 535 PRO B N 1
ATOM 9179 C CA . PRO B 1 535 ? 4.172 29.422 7.516 1 94.38 535 PRO B CA 1
ATOM 9180 C C . PRO B 1 535 ? 4.371 30.25 6.246 1 94.38 535 PRO B C 1
ATOM 9182 O O . PRO B 1 535 ? 5.504 30.406 5.781 1 94.38 535 PRO B O 1
ATOM 9185 N N . ALA B 1 536 ? 3.33 30.828 5.824 1 95.12 536 ALA B N 1
ATOM 9186 C CA . ALA B 1 536 ? 3.244 31.422 4.492 1 95.12 536 ALA B CA 1
ATOM 9187 C C . ALA B 1 536 ? 4.215 32.594 4.348 1 95.12 536 ALA B C 1
ATOM 9189 O O . ALA B 1 536 ? 4.836 32.75 3.295 1 95.12 536 ALA B O 1
ATOM 9190 N N . HIS B 1 537 ? 4.363 33.438 5.336 1 91.56 537 HIS B N 1
ATOM 9191 C CA . HIS B 1 537 ? 5.293 34.562 5.262 1 91.56 537 HIS B CA 1
ATOM 9192 C C . HIS B 1 537 ? 6.734 34.062 5.16 1 91.56 537 HIS B C 1
ATOM 9194 O O . HIS B 1 537 ? 7.512 34.594 4.352 1 91.56 537 HIS B O 1
ATOM 9200 N N . SER B 1 538 ? 7.039 33.094 5.984 1 93.12 538 SER B N 1
ATOM 9201 C CA . SER B 1 538 ? 8.375 32.531 5.934 1 93.12 538 SER B CA 1
ATOM 9202 C C . SER B 1 538 ? 8.672 31.922 4.559 1 93.12 538 SER B C 1
ATOM 9204 O O . SER B 1 538 ? 9.75 32.125 4 1 93.12 538 SER B O 1
ATOM 9206 N N . VAL B 1 539 ? 7.723 31.219 4.004 1 96.81 539 VAL B N 1
ATOM 9207 C CA . VAL B 1 539 ? 7.906 30.562 2.711 1 96.81 539 VAL B CA 1
ATOM 9208 C C . VAL B 1 539 ? 8.047 31.625 1.619 1 96.81 539 VAL B C 1
ATOM 9210 O O . VAL B 1 539 ? 8.914 31.5 0.746 1 96.81 539 VAL B O 1
ATOM 9213 N N . ARG B 1 540 ? 7.199 32.625 1.683 1 95.94 540 ARG B N 1
ATOM 9214 C CA . ARG B 1 540 ? 7.258 33.719 0.708 1 95.94 540 ARG B CA 1
ATOM 9215 C C . ARG B 1 540 ? 8.633 34.375 0.697 1 95.94 540 ARG B C 1
ATOM 9217 O O . ARG B 1 540 ? 9.25 34.531 -0.362 1 95.94 540 ARG B O 1
ATOM 9224 N N . ARG B 1 541 ? 9.133 34.688 1.846 1 93.19 541 ARG B N 1
ATOM 9225 C CA . ARG B 1 541 ? 10.438 35.344 1.983 1 93.19 541 ARG B CA 1
ATOM 9226 C C . ARG B 1 541 ? 11.555 34.406 1.514 1 93.19 541 ARG B C 1
ATOM 9228 O O . ARG B 1 541 ? 12.445 34.844 0.773 1 93.19 541 ARG B O 1
ATOM 9235 N N . TYR B 1 542 ? 11.438 33.219 1.978 1 95.5 542 TYR B N 1
ATOM 9236 C CA . TYR B 1 542 ? 12.43 32.219 1.655 1 95.5 542 TYR B CA 1
ATOM 9237 C C . TYR B 1 542 ? 12.555 32.031 0.148 1 95.5 542 TYR B C 1
ATOM 9239 O O . TYR B 1 542 ? 13.656 32.125 -0.405 1 95.5 542 TYR B O 1
ATOM 9247 N N . LEU B 1 543 ? 11.461 31.828 -0.567 1 97.38 543 LEU B N 1
ATOM 9248 C CA . LEU B 1 543 ? 11.453 31.562 -2.002 1 97.38 543 LEU B CA 1
ATOM 9249 C C . LEU B 1 543 ? 11.805 32.812 -2.789 1 97.38 543 LEU B C 1
ATOM 9251 O O . LEU B 1 543 ? 12.438 32.75 -3.844 1 97.38 543 LEU B O 1
ATOM 9255 N N . THR B 1 544 ? 11.383 33.938 -2.297 1 95.25 544 THR B N 1
ATOM 9256 C CA . THR B 1 544 ? 11.727 35.188 -2.949 1 95.25 544 THR B CA 1
ATOM 9257 C C . THR B 1 544 ? 13.234 35.438 -2.908 1 95.25 544 THR B C 1
ATOM 9259 O O . THR B 1 544 ? 13.82 35.906 -3.891 1 95.25 544 THR B O 1
ATOM 9262 N N . THR B 1 545 ? 13.828 35.156 -1.75 1 94.94 545 THR B N 1
ATOM 9263 C CA . THR B 1 545 ? 15.273 35.281 -1.637 1 94.94 545 THR B CA 1
ATOM 9264 C C . THR B 1 545 ? 15.969 34.375 -2.652 1 94.94 545 THR B C 1
ATOM 9266 O O . THR B 1 545 ? 16.891 34.812 -3.342 1 94.94 545 THR B O 1
ATOM 9269 N N . TYR B 1 546 ? 15.516 33.219 -2.709 1 95.69 546 TYR B N 1
ATOM 9270 C CA . TYR B 1 546 ? 16.109 32.25 -3.652 1 95.69 546 TYR B CA 1
ATOM 9271 C C . TYR B 1 546 ? 15.953 32.75 -5.086 1 95.69 546 TYR B C 1
ATOM 9273 O O . TYR B 1 546 ? 16.906 32.719 -5.871 1 95.69 546 TYR B O 1
ATOM 9281 N N . LYS B 1 547 ? 14.781 33.188 -5.391 1 94.62 547 LYS B N 1
ATOM 9282 C CA . LYS B 1 547 ? 14.477 33.719 -6.719 1 94.62 547 LYS B CA 1
ATOM 9283 C C . LYS B 1 547 ? 15.422 34.875 -7.086 1 94.62 547 LYS B C 1
ATOM 9285 O O . LYS B 1 547 ? 15.953 34.906 -8.195 1 94.62 547 LYS B O 1
ATOM 9290 N N . GLN B 1 548 ? 15.648 35.719 -6.23 1 92.81 548 GLN B N 1
ATOM 9291 C CA . GLN B 1 548 ? 16.5 36.875 -6.461 1 92.81 548 GLN B CA 1
ATOM 9292 C C . GLN B 1 548 ? 17.969 36.469 -6.59 1 92.81 548 GLN B C 1
ATOM 9294 O O . GLN B 1 548 ? 18.672 36.938 -7.484 1 92.81 548 GLN B O 1
ATOM 9299 N N . ARG B 1 549 ? 18.344 35.656 -5.664 1 92.81 549 ARG B N 1
ATOM 9300 C CA . ARG B 1 549 ? 19.734 35.219 -5.645 1 92.81 549 ARG B CA 1
ATOM 9301 C C . ARG B 1 549 ? 20.094 34.5 -6.945 1 92.81 549 ARG B C 1
ATOM 9303 O O . ARG B 1 549 ? 21.203 34.688 -7.461 1 92.81 549 ARG B O 1
ATOM 9310 N N . CYS B 1 550 ? 19.188 33.781 -7.445 1 93.94 550 CYS B N 1
ATOM 9311 C CA . CYS B 1 550 ? 19.484 32.969 -8.625 1 93.94 550 CYS B CA 1
ATOM 9312 C C . CYS B 1 550 ? 18.938 33.625 -9.883 1 93.94 550 CYS B C 1
ATOM 9314 O O . CYS B 1 550 ? 19.031 33.062 -10.977 1 93.94 550 CYS B O 1
ATOM 9316 N N . ASN B 1 551 ? 18.328 34.75 -9.836 1 92.56 551 ASN B N 1
ATOM 9317 C CA . ASN B 1 551 ? 17.734 35.438 -10.969 1 92.56 551 ASN B CA 1
ATOM 9318 C C . ASN B 1 551 ? 16.797 34.531 -11.766 1 92.56 551 ASN B C 1
ATOM 9320 O O . ASN B 1 551 ? 16.922 34.438 -12.992 1 92.56 551 ASN B O 1
ATOM 9324 N N . LEU B 1 552 ? 16 33.875 -10.984 1 92.81 552 LEU B N 1
ATOM 9325 C CA . LEU B 1 552 ? 15.109 32.906 -11.617 1 92.81 552 LEU B CA 1
ATOM 9326 C C . LEU B 1 552 ? 13.828 33.594 -12.109 1 92.81 552 LEU B C 1
ATOM 9328 O O . LEU B 1 552 ? 13.086 34.156 -11.32 1 92.81 552 LEU B O 1
ATOM 9332 N N . THR B 1 553 ? 13.539 33.406 -13.391 1 92 553 THR B N 1
ATOM 9333 C CA . THR B 1 553 ? 12.297 33.906 -13.953 1 92 553 THR B CA 1
ATOM 9334 C C . THR B 1 553 ? 11.227 32.844 -14 1 92 553 THR B C 1
ATOM 9336 O O . THR B 1 553 ? 10.039 33.125 -14.133 1 92 553 THR B O 1
ATOM 9339 N N . SER B 1 554 ? 11.68 31.609 -13.844 1 94.25 554 SER B N 1
ATOM 9340 C CA . SER B 1 554 ? 10.773 30.469 -13.977 1 94.25 554 SER B CA 1
ATOM 9341 C C . SER B 1 554 ? 10.047 30.188 -12.664 1 94.25 554 SER B C 1
ATOM 9343 O O . SER B 1 554 ? 9.109 29.391 -12.625 1 94.25 554 SER B O 1
ATOM 9345 N N . LEU B 1 555 ? 10.453 30.844 -11.547 1 96.81 555 LEU B N 1
ATOM 9346 C CA . LEU B 1 555 ? 9.812 30.688 -10.242 1 96.81 555 LEU B CA 1
ATOM 9347 C C . LEU B 1 555 ? 8.953 31.906 -9.922 1 96.81 555 LEU B C 1
ATOM 9349 O O . LEU B 1 555 ? 9.461 33.031 -9.891 1 96.81 555 LEU B O 1
ATOM 9353 N N . ARG B 1 556 ? 7.711 31.656 -9.75 1 96.75 556 ARG B N 1
ATOM 9354 C CA . ARG B 1 556 ? 6.781 32.719 -9.422 1 96.75 556 ARG B CA 1
ATOM 9355 C C . ARG B 1 556 ? 6.043 32.438 -8.117 1 96.75 556 ARG B C 1
ATOM 9357 O O . ARG B 1 556 ? 5.621 31.297 -7.883 1 96.75 556 ARG B O 1
ATOM 9364 N N . VAL B 1 557 ? 5.953 33.438 -7.199 1 97.19 557 VAL B N 1
ATOM 9365 C CA . VAL B 1 557 ? 5.215 33.312 -5.945 1 97.19 557 VAL B CA 1
ATOM 9366 C C . VAL B 1 557 ? 3.973 34.219 -5.996 1 97.19 557 VAL B C 1
ATOM 9368 O O . VAL B 1 557 ? 4.078 35.438 -6.086 1 97.19 557 VAL B O 1
ATOM 9371 N N . LEU B 1 558 ? 2.842 33.562 -6.035 1 97.62 558 LEU B N 1
ATOM 9372 C CA . LEU B 1 558 ? 1.562 34.25 -6.004 1 97.62 558 LEU B CA 1
ATOM 9373 C C . LEU B 1 558 ? 1.041 34.375 -4.574 1 97.62 558 LEU B C 1
ATOM 9375 O O . LEU B 1 558 ? 0.898 33.375 -3.879 1 97.62 558 LEU B O 1
ATOM 9379 N N . TRP B 1 559 ? 0.764 35.594 -4.102 1 95.44 559 TRP B N 1
ATOM 9380 C CA . TRP B 1 559 ? 0.433 35.906 -2.713 1 95.44 559 TRP B CA 1
ATOM 9381 C C . TRP B 1 559 ? -1.014 36.375 -2.588 1 95.44 559 TRP B C 1
ATOM 9383 O O . TRP B 1 559 ? -1.424 37.344 -3.244 1 95.44 559 TRP B O 1
ATOM 9393 N N . PHE B 1 560 ? -1.816 35.688 -1.829 1 95.75 560 PHE B N 1
ATOM 9394 C CA . PHE B 1 560 ? -3.15 36.125 -1.43 1 95.75 560 PHE B CA 1
ATOM 9395 C C . PHE B 1 560 ? -3.164 36.562 0.032 1 95.75 560 PHE B C 1
ATOM 9397 O O . PHE B 1 560 ? -3.266 35.719 0.931 1 95.75 560 PHE B O 1
ATOM 9404 N N . PRO B 1 561 ? -3.195 37.781 0.334 1 90.69 561 PRO B N 1
ATOM 9405 C CA . PRO B 1 561 ? -2.994 38.281 1.703 1 90.69 561 PRO B CA 1
ATOM 9406 C C . PRO B 1 561 ? -4.137 37.875 2.639 1 90.69 561 PRO B C 1
ATOM 9408 O O . PRO B 1 561 ? -3.912 37.656 3.832 1 90.69 561 PRO B O 1
ATOM 9411 N N . ASP B 1 562 ? -5.336 37.656 2.129 1 90.19 562 ASP B N 1
ATOM 9412 C CA . ASP B 1 562 ? -6.492 37.562 3.012 1 90.19 562 ASP B CA 1
ATOM 9413 C C . ASP B 1 562 ? -7.086 36.156 3 1 90.19 562 ASP B C 1
ATOM 9415 O O . ASP B 1 562 ? -8.133 35.938 3.602 1 90.19 562 ASP B O 1
ATOM 9419 N N . LEU B 1 563 ? -6.496 35.281 2.359 1 93.31 563 LEU B N 1
ATOM 9420 C CA . LEU B 1 563 ? -7.012 33.938 2.307 1 93.31 563 LEU B CA 1
ATOM 9421 C C . LEU B 1 563 ? -6.34 33.062 3.359 1 93.31 563 LEU B C 1
ATOM 9423 O O . LEU B 1 563 ? -5.184 33.281 3.719 1 93.31 563 LEU B O 1
ATOM 9427 N N . GLY B 1 564 ? -7.125 32.125 3.871 1 92.69 564 GLY B N 1
ATOM 9428 C CA . GLY B 1 564 ? -6.594 31.109 4.742 1 92.69 564 GLY B CA 1
ATOM 9429 C C . GLY B 1 564 ? -6.32 29.797 4.02 1 92.69 564 GLY B C 1
ATOM 9430 O O . GLY B 1 564 ? -6.578 29.688 2.818 1 92.69 564 GLY B O 1
ATOM 9431 N N . HIS B 1 565 ? -5.766 28.859 4.773 1 93.31 565 HIS B N 1
ATOM 9432 C CA . HIS B 1 565 ? -5.418 27.562 4.211 1 93.31 565 HIS B CA 1
ATOM 9433 C C . HIS B 1 565 ? -6.629 26.891 3.57 1 93.31 565 HIS B C 1
ATOM 9435 O O . HIS B 1 565 ? -7.648 26.688 4.23 1 93.31 565 HIS B O 1
ATOM 9441 N N . GLY B 1 566 ? -6.605 26.594 2.295 1 93.25 566 GLY B N 1
ATOM 9442 C CA . GLY B 1 566 ? -7.66 25.859 1.604 1 93.25 566 GLY B CA 1
ATOM 9443 C C . GLY B 1 566 ? -8.859 26.734 1.262 1 93.25 566 GLY B C 1
ATOM 9444 O O . GLY B 1 566 ? -9.82 26.25 0.661 1 93.25 566 GLY B O 1
ATOM 9445 N N . GLU B 1 567 ? -8.859 27.969 1.558 1 92.38 567 GLU B N 1
ATOM 9446 C CA . GLU B 1 567 ? -10.016 28.844 1.329 1 92.38 567 GLU B CA 1
ATOM 9447 C C . GLU B 1 567 ? -10.242 29.078 -0.161 1 92.38 567 GLU B C 1
ATOM 9449 O O . GLU B 1 567 ? -11.297 29.578 -0.563 1 92.38 567 GLU B O 1
ATOM 9454 N N . ILE B 1 568 ? -9.336 28.688 -0.959 1 90.25 568 ILE B N 1
ATOM 9455 C CA . ILE B 1 568 ? -9.5 28.75 -2.408 1 90.25 568 ILE B CA 1
ATOM 9456 C C . ILE B 1 568 ? -10.648 27.859 -2.844 1 90.25 568 ILE B C 1
ATOM 9458 O O . ILE B 1 568 ? -11.203 28.031 -3.934 1 90.25 568 ILE B O 1
ATOM 9462 N N . ASN B 1 569 ? -11.039 26.875 -2.033 1 90.5 569 ASN B N 1
ATOM 9463 C CA . ASN B 1 569 ? -12.039 25.875 -2.396 1 90.5 569 ASN B CA 1
ATOM 9464 C C . ASN B 1 569 ? -13.453 26.359 -2.08 1 90.5 569 ASN B C 1
ATOM 9466 O O . ASN B 1 569 ? -14.438 25.719 -2.453 1 90.5 569 ASN B O 1
ATOM 9470 N N . PHE B 1 570 ? -13.555 27.594 -1.503 1 88.88 570 PHE B N 1
ATOM 9471 C CA . PHE B 1 570 ? -14.875 27.922 -0.972 1 88.88 570 PHE B CA 1
ATOM 9472 C C . PHE B 1 570 ? -15.281 29.328 -1.359 1 88.88 570 PHE B C 1
ATOM 9474 O O . PHE B 1 570 ? -14.469 30.25 -1.315 1 88.88 570 PHE B O 1
ATOM 9481 N N . GLY B 1 571 ? -16.5 29.5 -1.862 1 88.19 571 GLY B N 1
ATOM 9482 C CA . GLY B 1 571 ? -17.141 30.797 -1.993 1 88.19 571 GLY B CA 1
ATOM 9483 C C . GLY B 1 571 ? -16.656 31.578 -3.205 1 88.19 571 GLY B C 1
ATOM 9484 O O . GLY B 1 571 ? -15.852 31.078 -3.994 1 88.19 571 GLY B O 1
ATOM 9485 N N . PRO B 1 572 ? -17.141 32.812 -3.291 1 91.94 572 PRO B N 1
ATOM 9486 C CA . PRO B 1 572 ? -16.797 33.656 -4.438 1 91.94 572 PRO B CA 1
ATOM 9487 C C . PRO B 1 572 ? -15.32 34.062 -4.434 1 91.94 572 PRO B C 1
ATOM 9489 O O . PRO B 1 572 ? -14.703 34.188 -5.5 1 91.94 572 PRO B O 1
ATOM 9492 N N . VAL B 1 573 ? -14.812 34.25 -3.256 1 91.81 573 VAL B N 1
ATOM 9493 C CA . VAL B 1 573 ? -13.406 34.656 -3.148 1 91.81 573 VAL B CA 1
ATOM 9494 C C . VAL B 1 573 ? -12.516 33.5 -3.596 1 91.81 573 VAL B C 1
ATOM 9496 O O . VAL B 1 573 ? -11.508 33.719 -4.273 1 91.81 573 VAL B O 1
ATOM 9499 N N . GLY B 1 574 ? -12.922 32.375 -3.213 1 92.94 574 GLY B N 1
ATOM 9500 C CA . GLY B 1 574 ? -12.203 31.203 -3.67 1 92.94 574 GLY B CA 1
ATOM 9501 C C . GLY B 1 574 ? -12.25 31.016 -5.176 1 92.94 574 GLY B C 1
ATOM 9502 O O . GLY B 1 574 ? -11.227 30.719 -5.801 1 92.94 574 GLY B O 1
ATOM 9503 N N . GLU B 1 575 ? -13.398 31.266 -5.738 1 94 575 GLU B N 1
ATOM 9504 C CA . GLU B 1 575 ? -13.555 31.156 -7.184 1 94 575 GLU B CA 1
ATOM 9505 C C . GLU B 1 575 ? -12.68 32.156 -7.914 1 94 575 GLU B C 1
ATOM 9507 O O . GLU B 1 575 ? -12.062 31.844 -8.93 1 94 575 GLU B O 1
ATOM 9512 N N . ALA B 1 576 ? -12.664 33.312 -7.344 1 95.19 576 ALA B N 1
ATOM 9513 C CA . ALA B 1 576 ? -11.812 34.344 -7.93 1 95.19 576 ALA B CA 1
ATOM 9514 C C . ALA B 1 576 ? -10.344 33.969 -7.824 1 95.19 576 ALA B C 1
ATOM 9516 O O . ALA B 1 576 ? -9.562 34.219 -8.758 1 95.19 576 ALA B O 1
ATOM 9517 N N . ALA B 1 577 ? -9.984 33.438 -6.734 1 96.44 577 ALA B N 1
ATOM 9518 C CA . ALA B 1 577 ? -8.609 32.969 -6.547 1 96.44 577 ALA B CA 1
ATOM 9519 C C . ALA B 1 577 ? -8.25 31.891 -7.547 1 96.44 577 ALA B C 1
ATOM 9521 O O . ALA B 1 577 ? -7.152 31.891 -8.109 1 96.44 577 ALA B O 1
ATOM 9522 N N . CYS B 1 578 ? -9.188 30.969 -7.785 1 97.06 578 CYS B N 1
ATOM 9523 C CA . CYS B 1 578 ? -8.969 29.891 -8.742 1 97.06 578 CYS B CA 1
ATOM 9524 C C . CYS B 1 578 ? -8.719 30.453 -10.141 1 97.06 578 CYS B C 1
ATOM 9526 O O . CYS B 1 578 ? -7.793 30.016 -10.828 1 97.06 578 CYS B O 1
ATOM 9528 N N . THR B 1 579 ? -9.516 31.422 -10.516 1 97.06 579 THR B N 1
ATOM 9529 C CA . THR B 1 579 ? -9.352 32.062 -11.812 1 97.06 579 THR B CA 1
ATOM 9530 C C . THR B 1 579 ? -7.973 32.688 -11.938 1 97.06 579 THR B C 1
ATOM 9532 O O . THR B 1 579 ? -7.305 32.562 -12.961 1 97.06 579 THR B O 1
ATOM 9535 N N . ARG B 1 580 ? -7.562 33.344 -10.891 1 97.38 580 ARG B N 1
ATOM 9536 C CA . ARG B 1 580 ? -6.266 34 -10.883 1 97.38 580 ARG B CA 1
ATOM 9537 C C . ARG B 1 580 ? -5.125 33 -10.961 1 97.38 580 ARG B C 1
ATOM 9539 O O . ARG B 1 580 ? -4.156 33.188 -11.695 1 97.38 580 ARG B O 1
ATOM 9546 N N . ILE B 1 581 ? -5.211 31.953 -10.227 1 98.19 581 ILE B N 1
ATOM 9547 C CA . ILE B 1 581 ? -4.18 30.922 -10.188 1 98.19 581 ILE B CA 1
ATOM 9548 C C . ILE B 1 581 ? -4.02 30.312 -11.578 1 98.19 581 ILE B C 1
ATOM 9550 O O . ILE B 1 581 ? -2.9 30.203 -12.094 1 98.19 581 ILE B O 1
ATOM 9554 N N . VAL B 1 582 ? -5.117 29.938 -12.219 1 98.06 582 VAL B N 1
ATOM 9555 C CA . VAL B 1 582 ? -5.07 29.281 -13.523 1 98.06 582 VAL B CA 1
ATOM 9556 C C . VAL B 1 582 ? -4.527 30.266 -14.562 1 98.06 582 VAL B C 1
ATOM 9558 O O . VAL B 1 582 ? -3.768 29.875 -15.453 1 98.06 582 VAL B O 1
ATOM 9561 N N . SER B 1 583 ? -4.891 31.531 -14.406 1 97.38 583 SER B N 1
ATOM 9562 C CA . SER B 1 583 ? -4.344 32.562 -15.297 1 97.38 583 SER B CA 1
ATOM 9563 C C . SER B 1 583 ? -2.83 32.656 -15.156 1 97.38 583 SER B C 1
ATOM 9565 O O . SER B 1 583 ? -2.117 32.812 -16.141 1 97.38 583 SER B O 1
ATOM 9567 N N . GLU B 1 584 ? -2.363 32.594 -13.938 1 97.31 584 GLU B N 1
ATOM 9568 C CA . GLU B 1 584 ? -0.928 32.656 -13.68 1 97.31 584 GLU B CA 1
ATOM 9569 C C . GLU B 1 584 ? -0.213 31.422 -14.219 1 97.31 584 GLU B C 1
ATOM 9571 O O . GLU B 1 584 ? 0.924 31.5 -14.688 1 97.31 584 GLU B O 1
ATOM 9576 N N . MET B 1 585 ? -0.85 30.281 -14.102 1 97.06 585 MET B N 1
ATOM 9577 C CA . MET B 1 585 ? -0.294 29.062 -14.664 1 97.06 585 MET B CA 1
ATOM 9578 C C . MET B 1 585 ? -0.083 29.203 -16.172 1 97.06 585 MET B C 1
ATOM 9580 O O . MET B 1 585 ? 0.992 28.875 -16.672 1 97.06 585 MET B O 1
ATOM 9584 N N . LEU B 1 586 ? -1.093 29.703 -16.844 1 94.88 586 LEU B N 1
ATOM 9585 C CA . LEU B 1 586 ? -1.049 29.875 -18.297 1 94.88 586 LEU B CA 1
ATOM 9586 C C . LEU B 1 586 ? 0.034 30.859 -18.688 1 94.88 586 LEU B C 1
ATOM 9588 O O . LEU B 1 586 ? 0.805 30.609 -19.625 1 94.88 586 LEU B O 1
ATOM 9592 N N . SER B 1 587 ? 0.072 31.906 -18 1 95 587 SER B N 1
ATOM 9593 C CA . SER B 1 587 ? 1.038 32.969 -18.297 1 95 587 SER B CA 1
ATOM 9594 C C . SER B 1 587 ? 2.469 32.469 -18.109 1 95 587 SER B C 1
ATOM 9596 O O . SER B 1 587 ? 3.338 32.719 -18.938 1 95 587 SER B O 1
ATOM 9598 N N . LEU B 1 588 ? 2.648 31.781 -17.031 1 94.25 588 LEU B N 1
ATOM 9599 C CA . LEU B 1 588 ? 3.984 31.297 -16.703 1 94.25 588 LEU B CA 1
ATOM 9600 C C . LEU B 1 588 ? 4.449 30.266 -17.719 1 94.25 588 LEU B C 1
ATOM 9602 O O . LEU B 1 588 ? 5.617 30.266 -18.109 1 94.25 588 LEU B O 1
ATOM 9606 N N . GLU B 1 589 ? 3.6 29.406 -18.109 1 91.69 589 GLU B N 1
ATOM 9607 C CA . GLU B 1 589 ? 3.943 28.406 -19.125 1 91.69 589 GLU B CA 1
ATOM 9608 C C . GLU B 1 589 ? 4.234 29.062 -20.469 1 91.69 589 GLU B C 1
ATOM 9610 O O . GLU B 1 589 ? 5.113 28.609 -21.203 1 91.69 589 GLU B O 1
ATOM 9615 N N . ALA B 1 590 ? 3.508 30.078 -20.781 1 90.81 590 ALA B N 1
ATOM 9616 C CA . ALA B 1 590 ? 3.727 30.812 -22.031 1 90.81 590 ALA B CA 1
ATOM 9617 C C . ALA B 1 590 ? 5.086 31.5 -22.031 1 90.81 590 ALA B C 1
ATOM 9619 O O . ALA B 1 590 ? 5.746 31.578 -23.062 1 90.81 590 ALA B O 1
ATOM 9620 N N . GLU B 1 591 ? 5.457 31.938 -20.938 1 91.88 591 GLU B N 1
ATOM 9621 C CA . GLU B 1 591 ? 6.734 32.625 -20.781 1 91.88 591 GLU B CA 1
ATOM 9622 C C . GLU B 1 591 ? 7.902 31.641 -20.828 1 91.88 591 GLU B C 1
ATOM 9624 O O . GLU B 1 591 ? 9.016 32 -21.203 1 91.88 591 GLU B O 1
ATOM 9629 N N . HIS B 1 592 ? 7.574 30.375 -20.406 1 90.25 592 HIS B N 1
ATOM 9630 C CA . HIS B 1 592 ? 8.617 29.359 -20.328 1 90.25 592 HIS B CA 1
ATOM 9631 C C . HIS B 1 592 ? 8.172 28.047 -20.969 1 90.25 592 HIS B C 1
ATOM 9633 O O . HIS B 1 592 ? 7.988 27.047 -20.266 1 90.25 592 HIS B O 1
ATOM 9639 N N . PRO B 1 593 ? 8.109 28.016 -22.25 1 78.5 593 PRO B N 1
ATOM 9640 C CA . PRO B 1 593 ? 7.668 26.797 -22.906 1 78.5 593 PRO B CA 1
ATOM 9641 C C . PRO B 1 593 ? 8.633 25.625 -22.703 1 78.5 593 PRO B C 1
ATOM 9643 O O . PRO B 1 593 ? 9.828 25.844 -22.484 1 78.5 593 PRO B O 1
ATOM 9646 N N . PRO B 1 594 ? 8 24.453 -22.469 1 69 594 PRO B N 1
ATOM 9647 C CA . PRO B 1 594 ? 8.875 23.297 -22.234 1 69 594 PRO B CA 1
ATOM 9648 C C . PRO B 1 594 ? 9.938 23.141 -23.312 1 69 594 PRO B C 1
ATOM 9650 O O . PRO B 1 594 ? 9.695 23.453 -24.484 1 69 594 PRO B O 1
ATOM 9653 N N . VAL B 1 595 ? 11.18 23.109 -22.875 1 55.25 595 VAL B N 1
ATOM 9654 C CA . VAL B 1 595 ? 12.273 22.906 -23.828 1 55.25 595 VAL B CA 1
ATOM 9655 C C . VAL B 1 595 ? 12.172 21.5 -24.438 1 55.25 595 VAL B C 1
ATOM 9657 O O . VAL B 1 595 ? 11.938 20.531 -23.719 1 55.25 595 VAL B O 1
ATOM 9660 N N . SER B 1 596 ? 11.812 21.359 -25.672 1 48.34 596 SER B N 1
ATOM 9661 C CA . SER B 1 596 ? 11.883 20.078 -26.375 1 48.34 596 SER B CA 1
ATOM 9662 C C . SER B 1 596 ? 13.141 19.312 -25.984 1 48.34 596 SER B C 1
ATOM 9664 O O . SER B 1 596 ? 14.18 19.906 -25.688 1 48.34 596 SER B O 1
ATOM 9666 N N . LEU B 1 597 ? 13 18.188 -25.438 1 44.25 597 LEU B N 1
ATOM 9667 C CA . LEU B 1 597 ? 14.086 17.297 -25.031 1 44.25 597 LEU B CA 1
ATOM 9668 C C . LEU B 1 597 ? 15.258 17.391 -26 1 44.25 597 LEU B C 1
ATOM 9670 O O . LEU B 1 597 ? 16.281 16.734 -25.797 1 44.25 597 LEU B O 1
ATOM 9674 N N . GLU B 1 598 ? 15.219 17.875 -27.156 1 36.44 598 GLU B N 1
ATOM 9675 C CA . GLU B 1 598 ? 16.438 17.844 -27.953 1 36.44 598 GLU B CA 1
ATOM 9676 C C . GLU B 1 598 ? 17.531 18.719 -27.344 1 36.44 598 GLU B C 1
ATOM 9678 O O . GLU B 1 598 ? 18.719 18.484 -27.547 1 36.44 598 GLU B O 1
ATOM 9683 N N . ALA B 1 599 ? 17.297 19.906 -26.922 1 33.66 599 ALA B N 1
ATOM 9684 C CA . ALA B 1 599 ? 18.344 20.859 -26.625 1 33.66 599 ALA B CA 1
ATOM 9685 C C . ALA B 1 599 ? 18.859 20.656 -25.203 1 33.66 599 ALA B C 1
ATOM 9687 O O . ALA B 1 599 ? 19.562 21.531 -24.656 1 33.66 599 ALA B O 1
ATOM 9688 N N . ALA B 1 600 ? 18.25 19.859 -24.5 1 33.81 600 ALA B N 1
ATOM 9689 C CA . ALA B 1 600 ? 18.781 19.875 -23.141 1 33.81 600 ALA B CA 1
ATOM 9690 C C . ALA B 1 600 ? 20.266 19.547 -23.125 1 33.81 600 ALA B C 1
ATOM 9692 O O . ALA B 1 600 ? 20.688 18.484 -23.578 1 33.81 600 ALA B O 1
ATOM 9693 N N . HIS B 1 601 ? 21.047 20.594 -23.078 1 30.36 601 HIS B N 1
ATOM 9694 C CA . HIS B 1 601 ? 22.484 20.578 -22.859 1 30.36 601 HIS B CA 1
ATOM 9695 C C . HIS B 1 601 ? 22.875 19.609 -21.766 1 30.36 601 HIS B C 1
ATOM 9697 O O . HIS B 1 601 ? 22.078 19.328 -20.859 1 30.36 601 HIS B O 1
ATOM 9703 N N . PRO B 1 602 ? 23.875 18.781 -21.969 1 29.75 602 PRO B N 1
ATOM 9704 C CA . PRO B 1 602 ? 24.422 17.922 -20.922 1 29.75 602 PRO B CA 1
ATOM 9705 C C . PRO B 1 602 ? 24.562 18.656 -19.594 1 29.75 602 PRO B C 1
ATOM 9707 O O . PRO B 1 602 ? 24.797 19.875 -19.562 1 29.75 602 PRO B O 1
ATOM 9710 N N . PRO B 1 603 ? 23.75 18.281 -18.656 1 29 603 PRO B N 1
ATOM 9711 C CA . PRO B 1 603 ? 23.984 18.984 -17.391 1 29 603 PRO B CA 1
ATOM 9712 C C . PRO B 1 603 ? 25.438 19.406 -17.203 1 29 603 PRO B C 1
ATOM 9714 O O . PRO B 1 603 ? 26.344 18.766 -17.75 1 29 603 PRO B O 1
ATOM 9717 N N . ASN B 1 604 ? 25.625 20.672 -17.141 1 26.3 604 ASN B N 1
ATOM 9718 C CA . ASN B 1 604 ? 26.922 21.172 -16.703 1 26.3 604 ASN B CA 1
ATOM 9719 C C . ASN B 1 604 ? 27.562 20.266 -15.656 1 26.3 604 ASN B C 1
ATOM 9721 O O . ASN B 1 604 ? 26.891 19.828 -14.719 1 26.3 604 ASN B O 1
ATOM 9725 N N . GLU B 1 605 ? 28.531 19.516 -16.109 1 26.38 605 GLU B N 1
ATOM 9726 C CA . GLU B 1 605 ? 29.531 18.844 -15.289 1 26.38 605 GLU B CA 1
ATOM 9727 C C . GLU B 1 605 ? 29.891 19.672 -14.062 1 26.38 605 GLU B C 1
ATOM 9729 O O . GLU B 1 605 ? 30.656 20.625 -14.156 1 26.38 605 GLU B O 1
ATOM 9734 N N . PHE B 1 606 ? 28.984 20.141 -13.305 1 23.91 606 PHE B N 1
ATOM 9735 C CA . PHE B 1 606 ? 29.547 20.734 -12.102 1 23.91 606 PHE B CA 1
ATOM 9736 C C . PHE B 1 606 ? 30.672 19.891 -11.539 1 23.91 606 PHE B C 1
ATOM 9738 O O . PHE B 1 606 ? 30.562 18.672 -11.469 1 23.91 606 PHE B O 1
ATOM 9745 N N . ASN B 1 607 ? 31.906 20.422 -11.695 1 24.17 607 ASN B N 1
ATOM 9746 C CA . ASN B 1 607 ? 33.188 20.109 -11.094 1 24.17 607 ASN B CA 1
ATOM 9747 C C . ASN B 1 607 ? 33.062 19.688 -9.641 1 24.17 607 ASN B C 1
ATOM 9749 O O . ASN B 1 607 ? 32.594 20.453 -8.805 1 24.17 607 ASN B O 1
ATOM 9753 N N . SER B 1 608 ? 32.594 18.547 -9.445 1 18.97 608 SER B N 1
ATOM 9754 C CA . SER B 1 608 ? 32.906 18.062 -8.109 1 18.97 608 SER B CA 1
ATOM 9755 C C . SER B 1 608 ? 34.344 18.406 -7.715 1 18.97 608 SER B C 1
ATOM 9757 O O . SER B 1 608 ? 35.281 18.062 -8.422 1 18.97 608 SER B O 1
ATOM 9759 N N . PRO B 1 609 ? 34.5 19.578 -7.098 1 20.89 609 PRO B N 1
ATOM 9760 C CA . PRO B 1 609 ? 35.812 19.656 -6.445 1 20.89 609 PRO B CA 1
ATOM 9761 C C . PRO B 1 609 ? 36.156 18.406 -5.629 1 20.89 609 PRO B C 1
ATOM 9763 O O . PRO B 1 609 ? 35.25 17.844 -4.98 1 20.89 609 PRO B O 1
ATOM 9766 N N . PHE B 1 610 ? 37.094 17.688 -6.086 1 17.73 610 PHE B N 1
ATOM 9767 C CA . PHE B 1 610 ? 38.031 17.234 -5.059 1 17.73 610 PHE B CA 1
ATOM 9768 C C . PHE B 1 610 ? 38.594 18.406 -4.27 1 17.73 610 PHE B C 1
ATOM 9770 O O . PHE B 1 610 ? 38.875 19.469 -4.836 1 17.73 610 PHE B O 1
#

Foldseek 3Di:
DVCCCVPPNVVQVCLQVVLVVVVVVVVCCVVVVVPPPPVPPDPDDPVVVVVVVVVVVVVVVVNVQSVVLNVVVVVVVVVLVVLQPDFFDDDADDPPVLLVVLVVLLVLLLLLLQLCCPLPVLLNCLVLLQLVQPPPPPPPPPGPFLPDALVNLLVVLVVLDDPLAALLSSSVSSRVVSVVSVVVPDDGDPDDPVRSVSSSVSNSSSNSLNNLQSQQQQQWAFPPADPDQGRTDHPQLFALVQLLQQLCLQRVNDGSVPPDPVCNVVSVVSSVVSCVSSVHDGHHDGRPRTHGDRQQNDRQQADDGTVVQQCCLPPVLVVVCVVVQVVVQWDWDFQVPWIKIKHAADDPPPPDPPVPDAQDAAEEEFEAAESFCVLCVLLVVLLCVVCRRHMYMGTGDQLRHLHPDQDDDALVRLLNSVVSVCVVVPHQAHEYEYAALGVQNVLSCLQPPVRRYQEYEYHQYCQESVVGCQQVCLQAPGDDDDSVSVCSNHRGCNRSSNSSCRRRRNRNVSRHHDPVSGHPHAYEYEAEQAESRHSRSSRSSSVSSVCVVVVDPSYYYHYHNHDYRPCLSDDPVVSVVSNVSSVVVVVSCVVTPRDDVPVPDDPPPPPPDD/DVCCCVPPNVVQVCLQVVLVVVVVVVVVCVVVVVPPPPVPPDVDDPVVVVVVVVVVVVVVVVNVQSVVQNVVVVVVVVVLVVLQPDFFDDDADDPPVLVVVLVVLLVLLLLLLQLCCPLPVLLNCLVQLQQVQPPPPPPPVPGPFLPDALVNLLCVLVVQDDPQAALLSSSVSSVVVSVVSVVVPDDGDPDDPVSSVSSSVSNSSSNSLNNLQSQQQQQWAFPVADPDQGRTDHPQLFALVQLLQQLCLQRVNDGSVPPDPVCNVVSVVSSVVSCVSSVHDGHHDGRPRTHGDRQQNDRQQADDGTVVQQCCLPPVLVVVCVVVQVVVQWDWDFQVPWIKIKHAAPDDPPPDDPVPPAQDAAEEEFEAAESFCVLCVLLVVLLCVVCRSHMYMGTGDQLRRLHPDQDDDALVRLLNSVVSVCVVVPHQAHEYEYAALGVQNVLSCLQPPVRRYQEYEYHQYPQESVVGCQLVCLQAPGDDDDSVSVCSNHRGCNRSSNSSCRRRRNRNVSRHHDPVSGHPHAYEYEAEQAESRHSRSSRSSSVSSVCVVVVDPSYYYHYHNHDYRPCLSDDPVVSVVSNVSSVVVVVSCVVTPRDDVPPPDDPPPPPPDD

Solvent-accessible surface area (backbone atoms only — not comparable to full-atom values): 64602 Å² total; per-residue (Å²): 87,66,64,54,39,61,69,60,45,47,58,49,63,41,46,48,60,48,24,49,48,51,53,49,48,50,49,47,35,62,68,67,56,59,65,74,76,66,80,76,67,74,87,63,59,73,64,53,48,48,51,49,46,48,50,46,49,48,52,48,48,47,51,52,48,31,52,49,36,43,52,44,53,54,48,49,53,50,49,50,52,54,56,62,68,50,77,47,72,66,58,65,64,59,90,68,47,55,56,53,52,49,51,51,55,58,48,44,55,53,30,25,58,59,5,29,58,70,66,36,51,92,58,28,58,63,74,39,45,64,33,61,48,53,73,44,52,78,77,48,72,72,67,90,44,89,76,57,48,50,62,54,48,31,49,45,60,49,64,74,39,67,82,59,45,37,47,51,51,46,53,51,48,52,39,52,54,43,60,57,31,66,70,51,78,50,74,81,71,89,64,55,71,68,54,44,51,51,42,31,51,42,46,50,51,19,50,46,50,50,41,44,44,19,52,60,23,43,39,18,35,28,57,77,68,48,101,48,96,52,32,36,27,50,69,85,61,43,20,40,43,40,50,43,43,43,48,24,32,75,60,61,63,40,52,63,88,64,52,51,77,91,48,46,65,57,53,51,50,48,46,50,50,51,31,58,71,50,68,50,85,58,49,82,48,71,37,86,39,37,39,62,73,55,56,43,77,45,81,61,60,55,54,86,71,47,60,68,59,39,48,41,46,47,50,49,47,47,52,51,45,49,54,54,38,45,74,73,56,34,44,84,49,58,26,47,65,42,43,31,31,40,24,75,45,74,46,71,75,80,72,67,83,71,81,74,69,74,79,61,57,27,38,38,38,28,47,33,74,41,67,44,68,60,60,42,50,66,48,49,53,51,45,53,69,74,41,42,61,30,32,37,34,42,51,56,55,55,32,39,18,59,28,101,30,86,65,46,71,32,67,59,32,49,43,35,28,54,52,49,42,34,46,43,74,69,41,77,32,23,31,37,32,14,29,28,60,13,17,30,63,48,34,36,30,32,68,76,40,34,80,42,47,45,28,39,36,32,35,50,41,50,21,59,67,40,87,42,42,51,47,55,37,46,55,74,65,56,76,62,85,44,50,68,43,40,50,45,39,57,65,46,43,13,25,54,34,33,17,43,43,51,23,40,67,54,50,50,88,73,34,37,43,57,78,86,47,56,49,90,34,30,32,40,38,34,36,24,58,50,27,70,42,42,48,35,67,46,50,48,9,31,51,45,32,50,31,60,76,65,65,44,81,46,58,44,78,46,78,37,70,84,33,38,66,73,39,56,58,46,67,71,67,6,48,52,46,35,53,50,51,52,49,49,52,53,52,45,41,68,75,43,60,77,74,62,79,80,69,67,65,73,75,77,76,71,74,71,76,124,88,65,64,53,37,62,70,61,44,47,58,47,61,41,46,49,62,50,23,48,49,51,53,50,48,51,50,47,37,65,68,67,57,63,66,77,75,66,80,74,63,76,84,58,58,72,61,53,49,46,49,50,47,48,50,47,48,49,52,47,48,47,53,50,48,31,52,48,37,43,52,45,54,54,49,48,54,52,49,51,53,54,57,63,67,51,76,45,72,65,57,66,67,57,88,67,47,56,56,54,52,49,52,51,55,57,48,45,56,53,30,26,58,59,6,27,57,70,67,36,51,90,56,29,55,63,74,39,45,68,37,61,51,58,70,46,53,79,76,47,72,71,68,91,43,89,77,56,50,50,63,55,48,31,49,44,58,50,65,72,36,71,85,50,46,38,48,51,52,47,53,50,49,52,39,50,54,42,59,57,34,66,69,51,78,57,77,82,74,90,64,56,72,67,55,45,51,53,42,31,51,41,43,51,50,19,50,45,51,51,41,44,45,19,53,61,23,44,40,18,34,27,55,78,67,47,100,47,98,49,32,35,27,52,69,85,59,46,20,42,44,39,49,42,43,44,49,25,34,78,60,60,63,39,54,63,88,64,54,52,77,90,47,47,65,58,53,51,49,49,44,50,49,51,32,59,71,50,69,49,87,60,48,83,49,70,37,86,40,38,38,61,74,54,56,45,77,46,83,64,61,54,54,86,73,46,61,66,57,41,48,41,45,47,50,50,46,47,51,50,45,50,53,52,40,44,72,72,55,33,44,84,49,58,27,45,64,42,43,32,32,41,25,73,45,77,47,69,73,78,73,68,82,70,83,74,69,71,77,59,55,26,39,38,38,28,47,33,75,42,67,43,67,61,60,43,50,64,46,50,52,50,46,52,69,74,41,42,62,29,31,37,34,42,51,55,56,55,32,39,19,59,28,101,32,86,64,44,71,32,64,60,30,48,43,34,27,53,52,48,42,32,46,43,74,68,43,75,33,22,31,36,33,14,30,30,62,12,19,31,62,49,34,36,32,30,68,77,42,34,79,42,45,45,27,40,36,30,35,50,40,51,20,58,68,40,87,43,44,51,48,55,36,47,55,73,66,54,75,62,85,43,49,69,43,40,51,46,38,57,65,45,43,13,26,54,32,34,17,42,42,51,22,40,67,54,50,51,86,73,35,38,42,57,80,86,48,56,48,91,36,29,32,40,38,35,35,25,56,50,26,70,42,43,48,35,67,46,50,48,9,32,52,45,32,50,30,60,76,63,68,44,82,45,57,44,80,47,80,37,70,84,34,36,67,72,39,56,58,45,68,70,68,6,48,50,47,35,51,51,51,54,51,50,52,53,51,45,41,68,76,42,61,74,74,62,79,80,67,67,64,72,72,75,75,71,72,71,75,126

InterPro domains:
  IPR000073 Alpha/beta hydrolase fold-1 [PF00561] (362-461)
  IPR029058 Alpha/Beta hydrolase fold [G3DSA:3.40.50.1820] (353-574)
  IPR029058 Alpha/Beta hydrolase fold [SSF53474] (361-569)